Protein AF-0000000079578745 (afdb_homodimer)

Solvent-accessible surface area (backbone atoms only — not comparable to full-atom values): 42744 Å² total; per-residue (Å²): 108,68,54,56,51,40,50,49,51,35,54,50,51,50,52,52,48,38,54,52,43,20,44,32,34,61,47,56,66,91,42,73,68,52,51,50,52,54,49,50,49,47,53,53,40,49,49,53,48,52,49,37,35,71,73,64,31,66,71,54,35,62,59,41,36,52,68,57,47,52,49,50,49,30,50,44,43,19,66,75,70,65,39,56,61,67,46,30,44,34,22,44,28,44,28,56,38,54,47,29,52,22,51,35,53,12,38,43,42,26,71,73,70,70,37,68,58,54,18,36,51,44,24,46,52,38,46,54,50,50,49,52,50,37,60,75,66,42,30,75,46,30,27,63,54,55,66,47,58,70,68,62,41,50,63,65,28,44,55,27,44,51,51,52,55,47,46,41,58,25,59,62,75,32,61,48,50,50,66,24,45,64,46,60,57,38,40,58,52,30,52,50,34,55,50,50,53,50,50,51,53,52,53,37,53,54,48,53,53,39,53,52,49,49,53,50,31,52,53,39,51,54,50,38,54,54,38,53,54,49,36,51,51,26,50,53,41,39,52,50,31,54,51,49,52,52,48,48,54,46,53,49,38,15,38,45,24,16,44,74,70,68,34,53,65,57,27,44,51,49,47,42,47,49,21,59,73,66,22,98,57,55,61,51,91,57,45,66,21,48,57,57,9,6,48,49,3,24,50,46,33,45,32,47,74,69,71,32,45,71,46,78,47,55,47,51,59,65,69,65,84,54,61,66,65,54,52,48,51,40,48,51,30,53,50,49,51,50,50,56,52,39,69,69,42,84,64,88,76,39,46,34,41,38,40,36,40,54,59,91,77,32,41,43,40,36,40,38,30,58,45,85,70,82,67,49,66,58,97,62,37,77,47,57,92,52,91,91,52,47,57,44,59,51,51,35,53,52,48,35,49,75,62,72,29,51,75,46,60,48,77,57,97,55,20,42,35,43,40,35,43,64,109,69,54,59,50,40,49,48,51,34,54,50,52,52,51,51,48,38,54,54,44,20,44,31,35,60,44,57,65,93,41,71,67,52,51,48,51,52,48,51,50,47,53,53,40,49,48,53,48,52,49,36,34,70,73,65,31,65,71,55,35,61,59,41,36,52,68,57,48,52,49,52,49,30,48,46,42,19,67,76,70,64,38,57,60,67,48,29,45,35,23,43,28,42,28,55,39,55,46,29,52,21,52,34,52,12,37,45,45,25,70,74,68,70,38,66,60,55,19,36,50,45,24,44,50,40,46,54,51,50,50,52,50,37,60,76,66,41,31,74,46,31,29,63,55,55,68,48,57,69,69,62,42,50,62,65,28,44,56,28,44,54,50,50,56,49,47,41,58,26,60,61,76,31,61,50,51,49,65,24,45,62,44,58,57,38,41,60,52,30,52,50,34,53,50,50,54,51,50,52,52,52,53,36,52,54,48,52,52,40,52,51,48,48,53,51,32,51,54,41,52,52,51,39,54,54,38,52,54,49,36,51,52,25,51,51,41,40,51,48,30,53,51,49,53,52,49,48,53,47,52,50,38,15,39,43,27,18,45,71,71,66,34,52,66,60,29,44,49,49,45,41,48,50,20,59,73,65,22,97,57,52,57,50,92,57,45,66,20,47,57,58,9,5,46,49,3,21,48,44,33,44,31,48,76,68,71,33,44,71,47,78,47,56,48,52,58,64,72,67,83,57,61,67,66,56,51,49,50,39,48,52,31,52,52,50,52,49,52,56,51,37,70,68,43,84,63,89,74,37,46,35,42,38,39,38,40,54,59,90,78,32,40,42,40,38,41,38,29,58,45,87,73,83,67,49,66,57,97,64,37,76,47,57,91,50,90,92,52,48,58,43,59,50,50,35,52,53,51,34,49,75,62,71,29,51,76,48,62,48,76,57,97,57,21,42,35,42,39,35,42,66

Secondary structure (DSSP, 8-state):
-HHHHHHHHHHHHHHHHHHHHHHHHHT----HHHHHHHHHHHHHHHHHHHHHHHHH-HHHHHHTHIIIIIHHHHHHHHHHS---HHHHHHHHHHHHHHHHHHHHHHHHHHHHH--HHHHHHHHHHHHHHHHHHHHHHTHHHHHHHTTS-HHHHHHHHHHHHHHHHHHIIIIIS--GGGTT-HHHHTHHHHHHHHHHHHHHHHHHHHHHHHHHHHHHHHHHHHHHHHHHHHHHHHHHHHHHHHHHHHHHHHHHHHHHHHHHTT-HHHHHHHHHHHHHTTT--------SSHHHHHHHHHHHHHHHHTT-EEEEEEE--SS-SS-HHHHHHHHHHHHHHHHHHHHT--SS--EEEEEEEEETTEEEEEEEEE-SS--EEETTEEE--STT--HHHHHHHHHHHHTT-EEEEEEETTEEEEEEE-/-HHHHHHHHHHHHHHHHHHHHHHHHHT----HHHHHHHHHHHHHHHHHHHHHHHHH-HHHHHHTHIIIIIHHHHHHHHHHS---HHHHHHHHHHHHHHHHHHHHHHHHHHHHH--HHHHHHHHHHHHHHHHHHHHHHTHHHHHHHTTS-HHHHHHHHHHHHHHHHHHIIIIIS--GGGTT-HHHHTHHHHHHHHHHHHHHHHHHHHHHHHHHHHHHHHHHHHHHHHHHHHHHHHHHHHHHHHHHHHHHHHHHHHHHHHHHTT-HHHHHHHHHHHHHTTT--------SSHHHHHHHHHHHHHHHHTT-EEEEEEE--SS-SS-HHHHHHHHHHHHHHHHHHHHT--SS--EEEEEEEEETTEEEEEEEEE-SS--EEETTEEE--STT--HHHHHHHHHHHHTT-EEEEEEETTEEEEEEE-

Foldseek 3Di:
DLLVVLVVVLVLLLLLLLLVQLCLLQPNDPDPVVNVVSVVLSVVLVVVLVVCCVPPNDLVSLLCSCVSRVVVSLVCCCPVVVADSLLSNLSSLVSVVLLVQLVVQLVVQCVVPVDSSSSSVSSSVRSVVSSVVCVVPPSVPSNVVSVDDSVSSCLVSVLSVVVVVLCCVCPSVHVNCVPPPPVSVCVVVVSVVVNVVSVVVVVVVVVVVVVVVVVVVVVVVVVVVVVVVVVVVVVVVVVVVVVVVVVVVVLVVVLVVCVVVPNNVVSVVSVCCVVVVVDPFAQAQQALAPLVSRLVRRLCRVCVVLVAAEAEAAADHNDALDDSVLVSLLVNLVSVLLSVQLSPDPDNHHYKYWHWHDDPNKIKTKIKTAHPDDADDDPQFGDDPDDPPDPSSVSNVVSLVVRVKDWGWDADPRMTMIIIMD/DLLVVLVVVLVLLLLLLLLVQLCLLQPNDPDPVVNVVSVVLSVVLVVVLVVCCVPPNDLVSLLCSCVSRVVVSLVCCCPVVVADSLLSNLSSLVSVVLLVQLVVQLVVQCVVPVDSSSSSVSSSVRSVVSSVVCVVPPSVPSNVVSNDDSVSSCLVSVLSVVVVVLCCVCVSVHVNCVPPPPVSVCVVVVSVVVNVVSVVVVVVVVVVVVVVVVVVVVVVVVVVVVVVVVVVVVVVVVVVVVVVVVVVVVLVVVLVVCVVVPNNVVSVVSVCCVVVVVDPFAQAQQALAPLVSRLVRRLCRVCVVLVAAEAEAAADHNDALDDSVLVSLLVNLVSVLLSVQLSPDPDNHHYKYWHWHDDPNKIKTKIKTAHDDDADDDPQFGDDPDDPPDPSSVSNVVSLVVRVKDWGWDADPRMTMIIIMD

Nearest PDB structures (foldseek):
  3a0z-assembly2_B  TM=7.403E-01  e=2.087E-04  Thermotoga maritima
  3a0w-assembly2_B  TM=7.904E-01  e=7.105E-04  Thermotoga maritima
  4pl9-assembly1_A  TM=6.590E-01  e=9.368E-05  Arabidopsis thaliana
  4u7n-assembly1_A  TM=5.675E-01  e=7.061E-05  Lactiplantibacillus plantarum JDM1
  3a0r-assembly1_A-2  TM=4.861E-01  e=1.739E-03  Thermotoga maritima

Radius of gyration: 46.74 Å; Cα contacts (8 Å, |Δi|>4): 1181; chains: 2; bounding box: 68×122×89 Å

Organism: NCBI:txid418240

InterPro domains:
  IPR032834 Sensor histidine kinase NatK-like, C-terminal domain [PF14501] (326-422)
  IPR036890 Histidine kinase/HSP90-like ATPase superfamily [G3DSA:3.30.565.10] (283-422)
  IPR036890 Histidine kinase/HSP90-like ATPase superfamily [SSF55874] (287-409)

Structure (mmCIF, N/CA/C/O backbone):
data_AF-0000000079578745-model_v1
#
loop_
_entity.id
_entity.type
_entity.pdbx_description
1 polymer 'GHKL domain-containing protein'
#
loop_
_atom_site.group_PDB
_atom_site.id
_atom_site.type_symbol
_atom_site.label_atom_id
_atom_site.label_alt_id
_atom_site.label_comp_id
_atom_site.label_asym_id
_atom_site.label_entity_id
_atom_site.label_seq_id
_atom_site.pdbx_PDB_ins_code
_atom_site.Cartn_x
_atom_site.Cartn_y
_atom_site.Cartn_z
_atom_site.occupancy
_atom_site.B_iso_or_equiv
_atom_site.auth_seq_id
_atom_site.auth_comp_id
_atom_site.auth_asym_id
_atom_site.auth_atom_id
_atom_site.pdbx_PDB_model_num
ATOM 1 N N . MET A 1 1 ? -30.625 42.344 13.32 1 70 1 MET A N 1
ATOM 2 C CA . MET A 1 1 ? -31.578 41.25 13.258 1 70 1 MET A CA 1
ATOM 3 C C . MET A 1 1 ? -31.141 40.188 12.25 1 70 1 MET A C 1
ATOM 5 O O . MET A 1 1 ? -31.094 39 12.57 1 70 1 MET A O 1
ATOM 9 N N . SER A 1 2 ? -30.625 40.719 11.109 1 82.75 2 SER A N 1
ATOM 10 C CA . SER A 1 2 ? -30.203 39.781 10.07 1 82.75 2 SER A CA 1
ATOM 11 C C . SER A 1 2 ? -28.938 39.031 10.492 1 82.75 2 SER A C 1
ATOM 13 O O . SER A 1 2 ? -28.812 37.844 10.266 1 82.75 2 SER A O 1
ATOM 15 N N . GLU A 1 3 ? -28.109 39.688 11.297 1 87.56 3 GLU A N 1
ATOM 16 C CA . GLU A 1 3 ? -26.859 39.094 11.742 1 87.56 3 GLU A CA 1
ATOM 17 C C . GLU A 1 3 ? -27.109 37.969 12.766 1 87.56 3 GLU A C 1
ATOM 19 O O . GLU A 1 3 ? -26.438 36.938 12.766 1 87.56 3 GLU A O 1
ATOM 24 N N . GLN A 1 4 ? -28.141 38.188 13.562 1 88.56 4 GLN A N 1
ATOM 25 C CA . GLN A 1 4 ? -28.453 37.219 14.586 1 88.56 4 GLN A CA 1
ATOM 26 C C . GLN A 1 4 ? -29.047 35.938 13.969 1 88.56 4 GLN A C 1
ATOM 28 O O . GLN A 1 4 ? -28.75 34.844 14.398 1 88.56 4 GLN A O 1
ATOM 33 N N . ILE A 1 5 ? -29.828 36.188 12.961 1 90.75 5 ILE A N 1
ATOM 34 C CA . ILE A 1 5 ? -30.422 35.062 12.266 1 90.75 5 ILE A CA 1
ATOM 35 C C . ILE A 1 5 ? -29.344 34.25 11.555 1 90.75 5 ILE A C 1
ATOM 37 O O . ILE A 1 5 ? -29.328 33.031 11.625 1 90.75 5 ILE A O 1
ATOM 41 N N . LEU A 1 6 ? -28.469 35 10.914 1 91.69 6 LEU A N 1
ATOM 42 C CA . LEU A 1 6 ? -27.391 34.312 10.188 1 91.69 6 LEU A CA 1
ATOM 43 C C . LEU A 1 6 ? -26.469 33.562 11.148 1 91.69 6 LEU A C 1
ATOM 45 O O . LEU A 1 6 ? -25.984 32.469 10.828 1 91.69 6 LEU A O 1
ATOM 49 N N . SER A 1 7 ? -26.25 34.156 12.273 1 91.44 7 SER A N 1
ATOM 50 C CA . SER A 1 7 ? -25.422 33.5 13.289 1 91.44 7 SER A CA 1
ATOM 51 C C . SER A 1 7 ? -26.094 32.219 13.789 1 91.44 7 SER A C 1
ATOM 53 O O . SER A 1 7 ? -25.422 31.219 14.008 1 91.44 7 SER A O 1
ATOM 55 N N . ALA A 1 8 ? -27.375 32.281 13.938 1 90.81 8 ALA A N 1
ATOM 56 C CA . ALA A 1 8 ? -28.125 31.125 14.383 1 90.81 8 ALA A CA 1
ATOM 57 C C . ALA A 1 8 ? -28.109 30.016 13.328 1 90.81 8 ALA A C 1
ATOM 59 O O . ALA A 1 8 ? -27.953 28.844 13.648 1 90.81 8 ALA A O 1
ATOM 60 N N . VAL A 1 9 ? -28.297 30.375 12.117 1 93.12 9 VAL A N 1
ATOM 61 C CA . VAL A 1 9 ? -28.281 29.422 11.016 1 93.12 9 VAL A CA 1
ATOM 62 C C . VAL A 1 9 ? -26.906 28.781 10.906 1 93.12 9 VAL A C 1
ATOM 64 O O . VAL A 1 9 ? -26.781 27.578 10.648 1 93.12 9 VAL A O 1
ATOM 67 N N . HIS A 1 10 ? -25.891 29.609 11.062 1 93.75 10 HIS A N 1
ATOM 68 C CA . HIS A 1 10 ? -24.531 29.094 11.047 1 93.75 10 HIS A CA 1
ATOM 69 C C . HIS A 1 10 ? -24.328 28.047 12.148 1 93.75 10 HIS A C 1
ATOM 71 O O . HIS A 1 10 ? -23.734 27 11.914 1 93.75 10 HIS A O 1
ATOM 77 N N . GLY A 1 11 ? -24.828 28.328 13.336 1 92.25 11 GLY A N 1
ATOM 78 C CA . GLY A 1 11 ? -24.719 27.391 14.43 1 92.25 11 GLY A CA 1
ATOM 79 C C . GLY A 1 11 ? -25.406 26.062 14.156 1 92.25 11 GLY A C 1
ATOM 80 O O . GLY A 1 11 ? -24.859 25 14.43 1 92.25 11 GLY A O 1
ATOM 81 N N . VAL A 1 12 ? -26.516 26.156 13.547 1 93.31 12 VAL A N 1
ATOM 82 C CA . VAL A 1 12 ? -27.312 24.984 13.219 1 93.31 12 VAL A CA 1
ATOM 83 C C . VAL A 1 12 ? -26.609 24.172 12.133 1 93.31 12 VAL A C 1
ATOM 85 O O . VAL A 1 12 ? -26.484 22.953 12.234 1 93.31 12 VAL A O 1
ATOM 88 N N . THR A 1 13 ? -26.172 24.828 11.102 1 94.56 13 THR A N 1
ATOM 89 C CA . THR A 1 13 ? -25.516 24.156 9.992 1 94.56 13 THR A CA 1
ATOM 90 C C . THR A 1 13 ? -24.203 23.516 10.438 1 94.56 13 THR A C 1
ATOM 92 O O . THR A 1 13 ? -23.859 22.422 9.977 1 94.56 13 THR A O 1
ATOM 95 N N . THR A 1 14 ? -23.5 24.172 11.312 1 94.69 14 THR A N 1
ATOM 96 C CA . THR A 1 14 ? -22.25 23.641 11.812 1 94.69 14 THR A CA 1
ATOM 97 C C . THR A 1 14 ? -22.484 22.391 12.648 1 94.69 14 THR A C 1
ATOM 99 O O . THR A 1 14 ? -21.734 21.406 12.539 1 94.69 14 THR A O 1
ATOM 102 N N . MET A 1 15 ? -23.516 22.438 13.438 1 95 15 MET A N 1
ATOM 103 C CA . MET A 1 15 ? -23.844 21.281 14.258 1 95 15 MET A CA 1
ATOM 104 C C . MET A 1 15 ? -24.281 20.109 13.391 1 95 15 MET A C 1
ATOM 106 O O . MET A 1 15 ? -23.875 18.969 13.617 1 95 15 MET A O 1
ATOM 110 N N . LEU A 1 16 ? -25.078 20.375 12.438 1 95.69 16 LEU A N 1
ATOM 111 C CA . LEU A 1 16 ? -25.516 19.344 11.508 1 95.69 16 LEU A CA 1
ATOM 112 C C . LEU A 1 16 ? -24.344 18.75 10.75 1 95.69 16 LEU A C 1
ATOM 114 O O . LEU A 1 16 ? -24.234 17.531 10.586 1 95.69 16 LEU A O 1
ATOM 118 N N . PHE A 1 17 ? -23.484 19.641 10.312 1 96.31 17 PHE A N 1
ATOM 119 C CA . PHE A 1 17 ? -22.281 19.219 9.594 1 96.31 17 PHE A CA 1
ATOM 120 C C . PHE A 1 17 ? -21.438 18.281 10.453 1 96.31 17 PHE A C 1
ATOM 122 O O . PHE A 1 17 ? -21.016 17.219 9.977 1 96.31 17 PHE A O 1
ATOM 129 N N . GLY A 1 18 ? -21.25 18.641 11.68 1 95.88 18 GLY A N 1
ATOM 130 C CA . GLY A 1 18 ? -20.438 17.828 12.57 1 95.88 18 GLY A CA 1
ATOM 131 C C . GLY A 1 18 ? -21.016 16.453 12.82 1 95.88 18 GLY A C 1
ATOM 132 O O . GLY A 1 18 ? -20.297 15.453 12.781 1 95.88 18 GLY A O 1
ATOM 133 N N . ILE A 1 19 ? -22.266 16.375 13 1 96.06 19 ILE A N 1
ATOM 134 C CA . ILE A 1 19 ? -22.938 15.117 13.336 1 96.06 19 ILE A CA 1
ATOM 135 C C . ILE A 1 19 ? -22.938 14.195 12.117 1 96.06 19 ILE A C 1
ATOM 137 O O . ILE A 1 19 ? -22.516 13.047 12.203 1 96.06 19 ILE A O 1
ATOM 141 N N . TYR A 1 20 ? -23.328 14.672 10.992 1 96.12 20 TYR A N 1
ATOM 142 C CA . TYR A 1 20 ? -23.422 13.836 9.797 1 96.12 20 TYR A CA 1
ATOM 143 C C . TYR A 1 20 ? -22.047 13.461 9.281 1 96.12 20 TYR A C 1
ATOM 145 O O . TYR A 1 20 ? -21.828 12.328 8.844 1 96.12 20 TYR A O 1
ATOM 153 N N . CYS A 1 21 ? -21.125 14.398 9.344 1 95.06 21 CYS A N 1
ATOM 154 C CA . CYS A 1 21 ? -19.766 14.094 8.898 1 95.06 21 CYS A CA 1
ATOM 155 C C . CYS A 1 21 ? -19.141 13.008 9.758 1 95.06 21 CYS A C 1
ATOM 157 O O . CYS A 1 21 ? -18.469 12.102 9.242 1 95.06 21 CYS A O 1
ATOM 159 N N . SER A 1 22 ? -19.328 13.117 11.055 1 95.88 22 SER A N 1
ATOM 160 C CA . SER A 1 22 ? -18.797 12.102 11.953 1 95.88 22 SER A CA 1
ATOM 161 C C . SER A 1 22 ? -19.375 10.727 11.648 1 95.88 22 SER A C 1
ATOM 163 O O . SER A 1 22 ? -18.656 9.727 11.664 1 95.88 22 SER A O 1
ATOM 165 N N . ALA A 1 23 ? -20.625 10.664 11.352 1 95 23 ALA A N 1
ATOM 166 C CA . ALA A 1 23 ? -21.281 9.398 11.055 1 95 23 ALA A CA 1
ATOM 167 C C . ALA A 1 23 ? -20.812 8.82 9.727 1 95 23 ALA A C 1
ATOM 169 O O . ALA A 1 23 ? -20.547 7.621 9.617 1 95 23 ALA A O 1
ATOM 170 N N . PHE A 1 24 ? -20.641 9.641 8.773 1 94.12 24 PHE A N 1
ATOM 171 C CA . PHE A 1 24 ? -20.297 9.164 7.441 1 94.12 24 PHE A CA 1
ATOM 172 C C . PHE A 1 24 ? -18.812 8.805 7.363 1 94.12 24 PHE A C 1
ATOM 174 O O . PHE A 1 24 ? -18.422 7.953 6.562 1 94.12 24 PHE A O 1
ATOM 181 N N . PHE A 1 25 ? -17.984 9.406 8.188 1 93.19 25 PHE A N 1
ATOM 182 C CA . PHE A 1 25 ? -16.578 9.016 8.273 1 93.19 25 PHE A CA 1
ATOM 183 C C . PHE A 1 25 ? -16.453 7.555 8.695 1 93.19 25 PHE A C 1
ATOM 185 O O . PHE A 1 25 ? -15.547 6.852 8.25 1 93.19 25 PHE A O 1
ATOM 192 N N . LEU A 1 26 ? -17.375 7.09 9.516 1 91.88 26 LEU A N 1
ATOM 193 C CA . LEU A 1 26 ? -17.344 5.723 10.023 1 91.88 26 LEU A CA 1
ATOM 194 C C . LEU A 1 26 ? -17.906 4.75 8.992 1 91.88 26 LEU A C 1
ATOM 196 O O . LEU A 1 26 ? -17.688 3.539 9.086 1 91.88 26 LEU A O 1
ATOM 200 N N . GLY A 1 27 ? -18.672 5.32 8.055 1 89.69 27 GLY A N 1
ATOM 201 C CA . GLY A 1 27 ? -19.203 4.469 7.004 1 89.69 27 GLY A CA 1
ATOM 202 C C . GLY A 1 27 ? -20.672 4.133 7.191 1 89.69 27 GLY A C 1
ATOM 203 O O . GLY A 1 27 ? -21.172 3.166 6.609 1 89.69 27 GLY A O 1
ATOM 204 N N . ILE A 1 28 ? -21.297 4.809 8.055 1 92.62 28 ILE A N 1
ATOM 205 C CA . ILE A 1 28 ? -22.719 4.582 8.234 1 92.62 28 ILE A CA 1
ATOM 206 C C . ILE A 1 28 ? -23.469 4.934 6.945 1 92.62 28 ILE A C 1
ATOM 208 O O . ILE A 1 28 ? -23.312 6.031 6.41 1 92.62 28 ILE A O 1
ATOM 212 N N . LYS A 1 29 ? -24.219 4.09 6.43 1 91.75 29 LYS A N 1
ATOM 213 C CA . LYS A 1 29 ? -24.906 4.262 5.156 1 91.75 29 LYS A CA 1
ATOM 214 C C . LYS A 1 29 ? -26 5.336 5.262 1 91.75 29 LYS A C 1
ATOM 216 O O . LYS A 1 29 ? -26.703 5.41 6.262 1 91.75 29 LYS A O 1
ATOM 221 N N . PRO A 1 30 ? -26.062 6.164 4.246 1 92.12 30 PRO A N 1
ATOM 222 C CA . PRO A 1 30 ? -27.078 7.219 4.25 1 92.12 30 PRO A CA 1
ATOM 223 C C . PRO A 1 30 ? -28.469 6.695 3.896 1 92.12 30 PRO A C 1
ATOM 225 O O . PRO A 1 30 ? -29.031 7.094 2.877 1 92.12 30 PRO A O 1
ATOM 228 N N . ILE A 1 31 ? -28.953 5.852 4.727 1 93.5 31 ILE A N 1
ATOM 229 C CA . ILE A 1 31 ? -30.312 5.359 4.594 1 93.5 31 ILE A CA 1
ATOM 230 C C . ILE A 1 31 ? -31.266 6.246 5.402 1 93.5 31 ILE A C 1
ATOM 232 O O . ILE A 1 31 ? -30.844 6.941 6.328 1 93.5 31 ILE A O 1
ATOM 236 N N . ARG A 1 32 ? -32.562 6.258 5.082 1 94.56 32 ARG A N 1
ATOM 237 C CA . ARG A 1 32 ? -33.562 7.121 5.707 1 94.56 32 ARG A CA 1
ATOM 238 C C . ARG A 1 32 ? -33.594 6.922 7.219 1 94.56 32 ARG A C 1
ATOM 240 O O . ARG A 1 32 ? -33.688 7.891 7.977 1 94.56 32 ARG A O 1
ATOM 247 N N . LYS A 1 33 ? -33.438 5.727 7.625 1 94.81 33 LYS A N 1
ATOM 248 C CA . LYS A 1 33 ? -33.469 5.422 9.055 1 94.81 33 LYS A CA 1
ATOM 249 C C . LYS A 1 33 ? -32.312 6.074 9.781 1 94.81 33 LYS A C 1
ATOM 251 O O . LYS A 1 33 ? -32.469 6.691 10.828 1 94.81 33 LYS A O 1
ATOM 256 N N . ASN A 1 34 ? -31.109 5.977 9.25 1 94.94 34 ASN A N 1
ATOM 257 C CA . ASN A 1 34 ? -29.906 6.539 9.875 1 94.94 34 ASN A CA 1
ATOM 258 C C . ASN A 1 34 ? -29.922 8.062 9.836 1 94.94 34 ASN A C 1
ATOM 260 O O . ASN A 1 34 ? -29.5 8.719 10.789 1 94.94 34 ASN A O 1
ATOM 264 N N . ILE A 1 35 ? -30.391 8.586 8.727 1 95.56 35 ILE A N 1
ATOM 265 C CA . ILE A 1 35 ? -30.469 10.039 8.578 1 95.56 35 ILE A CA 1
ATOM 266 C C . ILE A 1 35 ? -31.438 10.609 9.609 1 95.56 35 ILE A C 1
ATOM 268 O O . ILE A 1 35 ? -31.141 11.633 10.242 1 95.56 35 ILE A O 1
ATOM 272 N N . LEU A 1 36 ? -32.531 9.945 9.82 1 95.88 36 LEU A N 1
ATOM 273 C CA . LEU A 1 36 ? -33.531 10.398 10.781 1 95.88 36 LEU A CA 1
ATOM 274 C C . LEU A 1 36 ? -33 10.242 12.211 1 95.88 36 LEU A C 1
ATOM 276 O O . LEU A 1 36 ? -33.281 11.102 13.062 1 95.88 36 LEU A O 1
ATOM 280 N N . THR A 1 37 ? -32.344 9.188 12.43 1 95.94 37 THR A N 1
ATOM 281 C CA . THR A 1 37 ? -31.797 8.953 13.758 1 95.94 37 THR A CA 1
ATOM 282 C C . THR A 1 37 ? -30.781 10.039 14.109 1 95.94 37 THR A C 1
ATOM 284 O O . THR A 1 37 ? -30.766 10.547 15.234 1 95.94 37 THR A O 1
ATOM 287 N N . MET A 1 38 ? -29.953 10.383 13.172 1 95.56 38 MET A N 1
ATOM 288 C CA . MET A 1 38 ? -28.953 11.43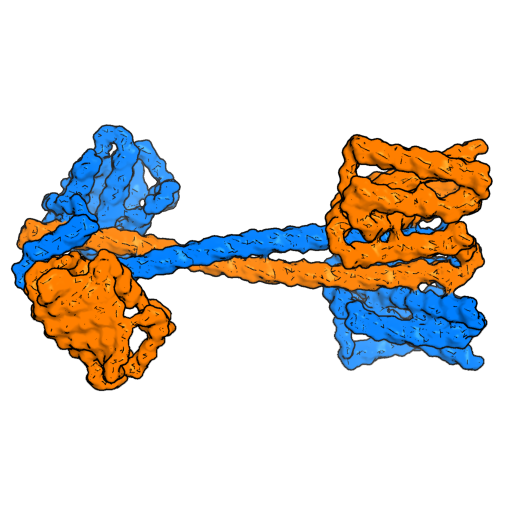8 13.391 1 95.56 38 MET A CA 1
ATOM 289 C C . MET A 1 38 ? -29.641 12.797 13.547 1 95.56 38 MET A C 1
ATOM 291 O O . MET A 1 38 ? -29.172 13.641 14.305 1 95.56 38 MET A O 1
ATOM 295 N N . PHE A 1 39 ? -30.703 12.961 12.844 1 96.31 39 PHE A N 1
ATOM 296 C CA . PHE A 1 39 ? -31.438 14.211 12.945 1 96.31 39 PHE A CA 1
ATOM 297 C C . PHE A 1 39 ? -32.094 14.336 14.32 1 96.31 39 PHE A C 1
ATOM 299 O O . PHE A 1 39 ? -32.125 15.422 14.898 1 96.31 39 PHE A O 1
ATOM 306 N N . LEU A 1 40 ? -32.562 13.219 14.852 1 95.5 40 LEU A N 1
ATOM 307 C CA . LEU A 1 40 ? -33.125 13.219 16.188 1 95.5 40 LEU A CA 1
ATOM 308 C C . LEU A 1 40 ? -32.062 13.531 17.234 1 95.5 40 LEU A C 1
ATOM 310 O O . LEU A 1 40 ? -32.344 14.219 18.219 1 95.5 40 LEU A O 1
ATOM 314 N N . LEU A 1 41 ? -30.938 12.977 17.016 1 95.38 41 LEU A N 1
ATOM 315 C CA . LEU A 1 41 ? -29.828 13.289 17.906 1 95.38 41 LEU A CA 1
ATOM 316 C C . LEU A 1 41 ? -29.5 14.773 17.859 1 95.38 41 LEU A C 1
ATOM 318 O O . LEU A 1 41 ? -29.234 15.391 18.891 1 95.38 41 LEU A O 1
ATOM 322 N N . PHE A 1 42 ? -29.531 15.312 16.688 1 95.56 42 PHE A N 1
ATOM 323 C CA . PHE A 1 42 ? -29.297 16.734 16.484 1 95.56 42 PHE A CA 1
ATOM 324 C C . PHE A 1 42 ? -30.312 17.562 17.25 1 95.56 42 PHE A C 1
ATOM 326 O O . PHE A 1 42 ? -29.953 18.547 17.922 1 95.56 42 PHE A O 1
ATOM 333 N N . LEU A 1 43 ? -31.531 17.188 17.188 1 95.56 43 LEU A N 1
ATOM 334 C CA . LEU A 1 43 ? -32.594 17.922 17.859 1 95.56 43 LEU A CA 1
ATOM 335 C C . LEU A 1 43 ? -32.438 17.844 19.375 1 95.56 43 LEU A C 1
ATOM 337 O O . LEU A 1 43 ? -32.625 18.844 20.078 1 95.56 43 LEU A O 1
ATOM 341 N N . GLY A 1 44 ? -32.062 16.703 19.828 1 95.06 44 GLY A N 1
ATOM 342 C CA . GLY A 1 44 ? -31.828 16.531 21.25 1 95.06 44 GLY A CA 1
ATOM 343 C C . GLY A 1 44 ? -30.656 17.344 21.766 1 95.06 44 GLY A C 1
ATOM 344 O O . GLY A 1 44 ? -30.781 18.047 22.781 1 95.06 44 GLY A O 1
ATOM 345 N N . GLN A 1 45 ? -29.547 17.281 21.094 1 94.25 45 GLN A N 1
ATOM 346 C CA . GLN A 1 45 ? -28.359 18.016 21.484 1 94.25 45 GLN A CA 1
ATOM 347 C C . GLN A 1 45 ? -28.547 19.516 21.281 1 94.25 45 GLN A C 1
ATOM 349 O O . GLN A 1 45 ? -28.031 20.312 22.078 1 94.25 45 GLN A O 1
ATOM 354 N N . GLY A 1 46 ? -29.266 19.828 20.188 1 93.38 46 GLY A N 1
ATOM 355 C CA . GLY A 1 46 ? -29.562 21.234 19.969 1 93.38 46 GLY A CA 1
ATOM 356 C C . GLY A 1 46 ? -30.406 21.844 21.062 1 93.38 46 GLY A C 1
ATOM 357 O O . GLY A 1 46 ? -30.156 22.969 21.5 1 93.38 46 GLY A O 1
ATOM 358 N N . LEU A 1 47 ? -31.344 21.078 21.531 1 93.88 47 LEU A N 1
ATOM 359 C CA . LEU A 1 47 ? -32.188 21.547 22.625 1 93.88 47 LEU A CA 1
ATOM 360 C C . LEU A 1 47 ? -31.391 21.703 23.906 1 93.88 47 LEU A C 1
ATOM 362 O O . LEU A 1 47 ? -31.562 22.688 24.641 1 93.88 47 LEU A O 1
ATOM 366 N N . LEU A 1 48 ? -30.562 20.781 24.203 1 93.5 48 LEU A N 1
ATOM 367 C CA . LEU A 1 48 ? -29.719 20.859 25.391 1 93.5 48 LEU A CA 1
ATOM 368 C C . LEU A 1 48 ? -28.781 22.062 25.312 1 93.5 48 LEU A C 1
ATOM 370 O O . LEU A 1 48 ? -28.516 22.719 26.328 1 93.5 48 LEU A O 1
ATOM 374 N N . TYR A 1 49 ? -28.297 22.328 24.078 1 92.69 49 TYR A N 1
ATOM 375 C CA . TYR A 1 49 ? -27.406 23.469 23.891 1 92.69 49 TYR A CA 1
ATOM 376 C C . TYR A 1 49 ? -28.156 24.781 24.109 1 92.69 49 TYR A C 1
ATOM 378 O O . TYR A 1 49 ? -27.625 25.703 24.719 1 92.69 49 TYR A O 1
ATOM 386 N N . VAL A 1 50 ? -29.391 24.859 23.625 1 92.12 50 VAL A N 1
ATOM 387 C CA . VAL A 1 50 ? -30.203 26.078 23.766 1 92.12 50 VAL A CA 1
ATOM 388 C C . VAL A 1 50 ? -30.547 26.281 25.25 1 92.12 50 VAL A C 1
ATOM 390 O O . VAL A 1 50 ? -30.547 27.422 25.734 1 92.12 50 VAL A O 1
ATOM 393 N N . ILE A 1 51 ? -30.781 25.234 25.938 1 93.81 51 ILE A N 1
ATOM 394 C CA . ILE A 1 51 ? -31.047 25.312 27.375 1 93.81 51 ILE A CA 1
ATOM 395 C C . ILE A 1 51 ? -29.812 25.797 28.109 1 93.81 51 ILE A C 1
ATOM 397 O O . ILE A 1 51 ? -29.906 26.656 29 1 93.81 51 ILE A O 1
ATOM 401 N N . ASP A 1 52 ? -28.688 25.266 27.734 1 92.75 52 ASP A N 1
ATOM 402 C CA . ASP A 1 52 ? -27.422 25.672 28.328 1 92.75 52 ASP A CA 1
ATOM 403 C C . ASP A 1 52 ? -27.141 27.156 28.062 1 92.75 52 ASP A C 1
ATOM 405 O O . ASP A 1 52 ? -26.656 27.875 28.938 1 92.75 52 ASP A O 1
ATOM 409 N N . LEU A 1 53 ? -27.484 27.547 26.844 1 91.25 53 LEU A N 1
ATOM 410 C CA . LEU A 1 53 ? -27.297 28.938 26.453 1 91.25 53 LEU A CA 1
ATOM 411 C C . LEU A 1 53 ? -28.203 29.859 27.281 1 91.25 53 LEU A C 1
ATOM 413 O O . LEU A 1 53 ? -27.781 30.938 27.688 1 91.25 53 LEU A O 1
ATOM 417 N N . ALA A 1 54 ? -29.359 29.422 27.625 1 93.06 54 ALA A N 1
ATOM 418 C CA . ALA A 1 54 ? -30.344 30.219 28.359 1 93.06 54 ALA A CA 1
ATOM 419 C C . ALA A 1 54 ? -30.016 30.266 29.844 1 93.06 54 ALA A C 1
ATOM 421 O O . ALA A 1 54 ? -30.203 31.297 30.5 1 93.06 54 ALA A O 1
ATOM 422 N N . LEU A 1 55 ? -29.438 29.25 30.344 1 93.38 55 LEU A N 1
ATOM 423 C CA . LEU A 1 55 ? -29.203 29.141 31.781 1 93.38 55 LEU A CA 1
ATOM 424 C C . LEU A 1 55 ? -27.859 29.75 32.156 1 93.38 55 LEU A C 1
ATOM 426 O O . LEU A 1 55 ? -27.75 30.406 33.188 1 93.38 55 LEU A O 1
ATOM 430 N N . PHE A 1 56 ? -26.797 29.5 31.391 1 92.44 56 PHE A N 1
ATOM 431 C CA . PHE A 1 56 ? -25.438 29.797 31.828 1 92.44 56 PHE A CA 1
ATOM 432 C C . PHE A 1 56 ? -24.797 30.875 30.953 1 92.44 56 PHE A C 1
ATOM 434 O O . PHE A 1 56 ? -23.734 31.406 31.281 1 92.44 56 PHE A O 1
ATOM 441 N N . GLY A 1 57 ? -25.406 31.188 29.797 1 90.12 57 GLY A N 1
ATOM 442 C CA . GLY A 1 57 ? -24.859 32.219 28.938 1 90.12 57 GLY A CA 1
ATOM 443 C C . GLY A 1 57 ? -24.047 31.656 27.781 1 90.12 57 GLY A C 1
ATOM 444 O O . GLY A 1 57 ? -23.812 30.453 27.719 1 90.12 57 GLY A O 1
ATOM 445 N N . GLU A 1 58 ? -23.578 32.5 26.906 1 86.62 58 GLU A N 1
ATOM 446 C CA . GLU A 1 58 ? -22.922 32.125 25.656 1 86.62 58 GLU A CA 1
ATOM 447 C C . GLU A 1 58 ? -21.516 31.609 25.922 1 86.62 58 GLU A C 1
ATOM 449 O O . GLU A 1 58 ? -21.078 30.625 25.297 1 86.62 58 GLU A O 1
ATOM 454 N N . THR A 1 59 ? -20.688 32.25 26.797 1 87.69 59 THR A N 1
ATOM 455 C CA . THR A 1 59 ? -19.312 31.875 27.047 1 87.69 59 THR A CA 1
ATOM 456 C C . THR A 1 59 ? -19.219 30.469 27.641 1 87.69 59 THR A C 1
ATOM 458 O O . THR A 1 59 ? -18.469 29.625 27.156 1 87.69 59 THR A O 1
ATOM 461 N N . LEU A 1 60 ? -20.062 30.234 28.625 1 89.06 60 LEU A N 1
ATOM 462 C CA . LEU A 1 60 ? -20.031 28.938 29.281 1 89.06 60 LEU A CA 1
ATOM 463 C C . LEU A 1 60 ? -20.594 27.859 28.375 1 89.06 60 LEU A C 1
ATOM 465 O O . LEU A 1 60 ? -20.141 26.703 28.406 1 89.06 60 LEU A O 1
ATOM 469 N N . ALA A 1 61 ? -21.594 28.219 27.562 1 88.81 61 ALA A N 1
ATOM 470 C CA . ALA A 1 61 ? -22.172 27.266 26.625 1 88.81 61 ALA A CA 1
ATOM 471 C C . ALA A 1 61 ? -21.156 26.812 25.594 1 88.81 61 ALA A C 1
ATOM 473 O O . ALA A 1 61 ? -21.109 25.641 25.219 1 88.81 61 ALA A O 1
ATOM 474 N N . ASN A 1 62 ? -20.375 27.719 25.172 1 87.06 62 ASN A N 1
ATOM 475 C CA . ASN A 1 62 ? -19.328 27.391 24.203 1 87.06 62 ASN A CA 1
ATOM 476 C C . ASN A 1 62 ? -18.234 26.516 24.812 1 87.06 62 ASN A C 1
ATOM 478 O O . ASN A 1 62 ? -17.672 25.656 24.141 1 87.06 62 ASN A O 1
ATOM 482 N N . MET A 1 63 ? -17.984 26.734 26.109 1 88.88 63 MET A N 1
ATOM 483 C CA . MET A 1 63 ? -16.953 25.953 26.812 1 88.88 63 MET A CA 1
ATOM 484 C C . MET A 1 63 ? -17.453 24.547 27.094 1 88.88 63 MET A C 1
ATOM 486 O O . MET A 1 63 ? -16.672 23.594 27.125 1 88.88 63 MET A O 1
ATOM 490 N N . SER A 1 64 ? -18.719 24.406 27.203 1 91.06 64 SER A N 1
ATOM 491 C CA . SER A 1 64 ? -19.281 23.109 27.547 1 91.06 64 SER A CA 1
ATOM 492 C C . SER A 1 64 ? -19.719 22.359 26.297 1 91.06 64 SER A C 1
ATOM 494 O O . SER A 1 64 ? -20.234 21.234 26.391 1 91.06 64 SER A O 1
ATOM 496 N N . TYR A 1 65 ? -19.484 22.859 25.156 1 91.31 65 TYR A N 1
ATOM 497 C CA . TYR A 1 65 ? -19.922 22.297 23.891 1 91.31 65 TYR A CA 1
ATOM 498 C C . TYR A 1 65 ? -19.391 20.891 23.703 1 91.31 65 TYR A C 1
ATOM 500 O O . TYR A 1 65 ? -20.109 19.984 23.25 1 91.31 65 TYR A O 1
ATOM 508 N N . PRO A 1 66 ? -18.109 20.641 24.172 1 92.31 66 PRO A N 1
ATOM 509 C CA . PRO A 1 66 ? -17.578 19.281 24.016 1 92.31 66 PRO A CA 1
ATOM 510 C C . PRO A 1 66 ? -18.328 18.25 24.859 1 92.31 66 PRO A C 1
ATOM 512 O O . PRO A 1 66 ? -18.516 17.109 24.438 1 92.31 66 PRO A O 1
ATOM 515 N N . LEU A 1 67 ? -18.781 18.688 25.922 1 91.75 67 LEU A N 1
ATOM 516 C CA . LEU A 1 67 ? -19.453 17.781 26.844 1 91.75 67 LEU A CA 1
ATOM 517 C C . LEU A 1 67 ? -20.906 17.578 26.422 1 91.75 67 LEU A C 1
ATOM 519 O O . LEU A 1 67 ? -21.484 16.516 26.656 1 91.75 67 LEU A O 1
ATOM 523 N N . ILE A 1 68 ? -21.469 18.547 25.703 1 92.19 68 ILE A N 1
ATOM 524 C CA . ILE A 1 68 ? -22.875 18.5 25.359 1 92.19 68 ILE A CA 1
ATOM 525 C C . ILE A 1 68 ? -23.047 17.844 23.984 1 92.19 68 ILE A C 1
ATOM 527 O O . ILE A 1 68 ? -24 17.094 23.766 1 92.19 68 ILE A O 1
ATOM 531 N N . VAL A 1 69 ? -22.078 18.125 23.125 1 93.75 69 VAL A N 1
ATOM 532 C CA . VAL A 1 69 ? -22.297 17.688 21.75 1 93.75 69 VAL A CA 1
ATOM 533 C C . VAL A 1 69 ? -21.266 16.609 21.375 1 93.75 69 VAL A C 1
ATOM 535 O O . VAL A 1 69 ? -21.641 15.508 20.969 1 93.75 69 VAL A O 1
ATOM 538 N N . HIS A 1 70 ? -19.969 16.828 21.625 1 95.94 70 HIS A N 1
ATOM 539 C CA . HIS A 1 70 ? -18.938 15.945 21.109 1 95.94 70 HIS A CA 1
ATOM 540 C C . HIS A 1 70 ? -18.906 14.625 21.875 1 95.94 70 HIS A C 1
ATOM 542 O O . HIS A 1 70 ? -18.953 13.555 21.266 1 95.94 70 HIS A O 1
ATOM 548 N N . PHE A 1 71 ? -18.922 14.711 23.156 1 95.81 71 PHE A N 1
ATOM 549 C CA . PHE A 1 71 ? -18.797 13.5 23.969 1 95.81 71 PHE A CA 1
ATOM 550 C C . PHE A 1 71 ? -20.016 12.602 23.781 1 95.81 71 PHE A C 1
ATOM 552 O O . PHE A 1 71 ? -19.875 11.406 23.531 1 95.81 71 PHE A O 1
ATOM 559 N N . PRO A 1 72 ? -21.234 13.117 23.859 1 95.44 72 PRO A N 1
ATOM 560 C CA . PRO A 1 72 ? -22.406 12.273 23.625 1 95.44 72 PRO A CA 1
ATOM 561 C C . PRO A 1 72 ? -22.453 11.703 22.203 1 95.44 72 PRO A C 1
ATOM 563 O O . PRO A 1 72 ? -22.953 10.594 22 1 95.44 72 PRO A O 1
ATOM 566 N N . LEU A 1 73 ? -21.969 12.43 21.266 1 96.12 73 LEU A N 1
ATOM 567 C CA . LEU A 1 73 ? -21.922 11.938 19.891 1 96.12 73 LEU A CA 1
ATOM 568 C C . LEU A 1 73 ? -21 10.742 19.766 1 96.12 73 LEU A C 1
ATOM 570 O O . LEU A 1 73 ? -21.328 9.758 19.109 1 96.12 73 LEU A O 1
ATOM 574 N N . VAL A 1 74 ? -19.844 10.797 20.422 1 96.81 74 VAL A N 1
ATOM 575 C CA . VAL A 1 74 ? -18.891 9.688 20.406 1 96.81 74 VAL A CA 1
ATOM 576 C C . VAL A 1 74 ? -19.531 8.445 21.031 1 96.81 74 VAL A C 1
ATOM 578 O O . VAL A 1 74 ? -19.438 7.348 20.484 1 96.81 74 VAL A O 1
ATOM 581 N N . LEU A 1 75 ? -20.203 8.672 22.109 1 96.19 75 LEU A N 1
ATOM 582 C CA . LEU A 1 75 ? -20.844 7.57 22.812 1 96.19 75 LEU A CA 1
ATOM 583 C C . LEU A 1 75 ? -21.984 6.988 21.984 1 96.19 75 LEU A C 1
ATOM 585 O O . LEU A 1 75 ? -22.188 5.77 21.969 1 96.19 75 LEU A O 1
ATOM 589 N N . PHE A 1 76 ? -22.719 7.82 21.359 1 96.56 76 PHE A N 1
ATOM 590 C CA . PHE A 1 76 ? -23.844 7.383 20.547 1 96.56 76 PHE A CA 1
ATOM 591 C C . PHE A 1 76 ? -23.375 6.52 19.391 1 96.56 76 PHE A C 1
ATOM 593 O O . PHE A 1 76 ? -23.953 5.465 19.109 1 96.56 76 PHE A O 1
ATOM 600 N N . LEU A 1 77 ? -22.328 6.906 18.75 1 95.56 77 LEU A N 1
ATOM 601 C CA . LEU A 1 77 ? -21.797 6.164 17.609 1 95.56 77 LEU A CA 1
ATOM 602 C C . LEU A 1 77 ? -21.219 4.824 18.047 1 95.56 77 LEU A C 1
ATOM 604 O O . LEU A 1 77 ? -21.359 3.822 17.344 1 95.56 77 LEU A O 1
ATOM 608 N N . SER A 1 78 ? -20.641 4.836 19.25 1 95.19 78 SER A N 1
ATOM 609 C CA . SER A 1 78 ? -20.016 3.619 19.75 1 95.19 78 SER A CA 1
ATOM 610 C C . SER A 1 78 ? -21.062 2.631 20.266 1 95.19 78 SER A C 1
ATOM 612 O O . SER A 1 78 ? -20.969 1.431 20 1 95.19 78 SER A O 1
ATOM 614 N N . VAL A 1 79 ? -22.078 3.104 20.938 1 95.38 79 VAL A N 1
ATOM 615 C CA . VAL A 1 79 ? -23.047 2.225 21.594 1 95.38 79 VAL A CA 1
ATOM 616 C C . VAL A 1 79 ? -24.141 1.838 20.625 1 95.38 79 VAL A C 1
ATOM 618 O O . VAL A 1 79 ? -24.516 0.665 20.531 1 95.38 79 VAL A O 1
ATOM 621 N N . HIS A 1 80 ? -24.688 2.779 19.906 1 94.5 80 HIS A N 1
ATOM 622 C CA . HIS A 1 80 ? -25.828 2.518 19.031 1 94.5 80 HIS A CA 1
ATOM 623 C C . HIS A 1 80 ? -25.391 1.795 17.766 1 94.5 80 HIS A C 1
ATOM 625 O O . HIS A 1 80 ? -26.031 0.835 17.344 1 94.5 80 HIS A O 1
ATOM 631 N N . TYR A 1 81 ? -24.297 2.143 17.156 1 93.75 81 TYR A N 1
ATOM 632 C CA . TYR A 1 81 ? -23.875 1.551 15.891 1 93.75 81 TYR A CA 1
ATOM 633 C C . TYR A 1 81 ? -22.75 0.546 16.109 1 93.75 81 TYR A C 1
ATOM 635 O O . TYR A 1 81 ? -22.203 -0.015 15.148 1 93.75 81 TYR A O 1
ATOM 643 N N . LYS A 1 82 ? -22.25 0.371 17.281 1 92.62 82 LYS A N 1
ATOM 644 C CA . LYS A 1 82 ? -21.328 -0.674 17.719 1 92.62 82 LYS A CA 1
ATOM 645 C C . LYS A 1 82 ? -19.953 -0.503 17.062 1 92.62 82 LYS A C 1
ATOM 647 O O . LYS A 1 82 ? -19.328 -1.482 16.641 1 92.62 82 LYS A O 1
ATOM 652 N N . TYR A 1 83 ? -19.547 0.746 16.922 1 92 83 TYR A N 1
ATOM 653 C CA . TYR A 1 83 ? -18.172 1.015 16.5 1 92 83 TYR A CA 1
ATOM 654 C C . TYR A 1 83 ? -17.234 1.135 17.688 1 92 83 TYR A C 1
ATOM 656 O O . TYR A 1 83 ? -17.672 1.534 18.781 1 92 83 TYR A O 1
ATOM 664 N N . PRO A 1 84 ? -16.078 0.717 17.5 1 92.38 84 PRO A N 1
ATOM 665 C CA . PRO A 1 84 ? -15.133 0.903 18.609 1 92.38 84 PRO A CA 1
ATOM 666 C C . PRO A 1 84 ? -15 2.363 19.031 1 92.38 84 PRO A C 1
ATOM 668 O O . PRO A 1 84 ? -15.148 3.268 18.203 1 92.38 84 PRO A O 1
ATOM 671 N N . LEU A 1 85 ? -14.734 2.598 20.234 1 93.5 85 LEU A N 1
ATOM 672 C CA . LEU A 1 85 ? -14.664 3.936 20.812 1 93.5 85 LEU A CA 1
ATOM 673 C C . LEU A 1 85 ? -13.594 4.773 20.109 1 93.5 85 LEU A C 1
ATOM 675 O O . LEU A 1 85 ? -13.797 5.969 19.891 1 93.5 85 LEU A O 1
ATOM 679 N N . ILE A 1 86 ? -12.516 4.164 19.75 1 93 86 ILE A N 1
ATOM 680 C CA . ILE A 1 86 ? -11.414 4.883 19.125 1 93 86 ILE A CA 1
ATOM 681 C C . ILE A 1 86 ? -11.828 5.367 17.734 1 93 86 ILE A C 1
ATOM 683 O O . ILE A 1 86 ? -11.508 6.492 17.344 1 93 86 ILE A O 1
ATOM 687 N N . SER A 1 87 ? -12.5 4.578 17.016 1 93.44 87 SER A N 1
ATOM 688 C CA . SER A 1 87 ? -12.961 4.953 15.688 1 93.44 87 SER A CA 1
ATOM 689 C C . SER A 1 87 ? -13.977 6.086 15.75 1 93.44 87 SER A C 1
ATOM 691 O O . SER A 1 87 ? -13.938 7.012 14.93 1 93.44 87 SER A O 1
ATOM 693 N N . SER A 1 88 ? -14.812 5.98 16.734 1 95.06 88 SER A N 1
ATOM 694 C CA . SER A 1 88 ? -15.836 7.008 16.906 1 95.06 88 SER A CA 1
ATOM 695 C C . SER A 1 88 ? -15.219 8.344 17.297 1 95.06 88 SER A C 1
ATOM 697 O O . SER A 1 88 ? -15.617 9.391 16.797 1 95.06 88 SER A O 1
ATOM 699 N N . ALA A 1 89 ? -14.258 8.25 18.156 1 95.19 89 ALA A N 1
ATOM 700 C CA . ALA A 1 89 ? -13.578 9.469 18.594 1 95.19 89 ALA A CA 1
ATOM 701 C C . ALA A 1 89 ? -12.812 10.109 17.453 1 95.19 89 ALA A C 1
ATOM 703 O O . ALA A 1 89 ? -12.906 11.328 17.234 1 95.19 89 ALA A O 1
ATOM 704 N N . VAL A 1 90 ? -12.125 9.352 16.719 1 93.81 90 VAL A N 1
ATOM 705 C CA . VAL A 1 90 ? -11.328 9.852 15.609 1 93.81 90 VAL A CA 1
ATOM 706 C C . VAL A 1 90 ? -12.242 10.477 14.562 1 93.81 90 VAL A C 1
ATOM 708 O O . VAL A 1 90 ? -11.891 11.484 13.945 1 93.81 90 VAL A O 1
ATOM 711 N N . SER A 1 91 ? -13.398 9.891 14.391 1 94.94 91 SER A N 1
ATOM 712 C CA . SER A 1 91 ? -14.344 10.43 13.422 1 94.94 91 SER A CA 1
ATOM 713 C C . SER A 1 91 ? -14.836 11.812 13.836 1 94.94 91 SER A C 1
ATOM 715 O O . SER A 1 91 ? -14.938 12.719 13.008 1 94.94 91 SER A O 1
ATOM 717 N N . VAL A 1 92 ? -15.086 11.992 15.086 1 96.5 92 VAL A N 1
ATOM 718 C CA . VA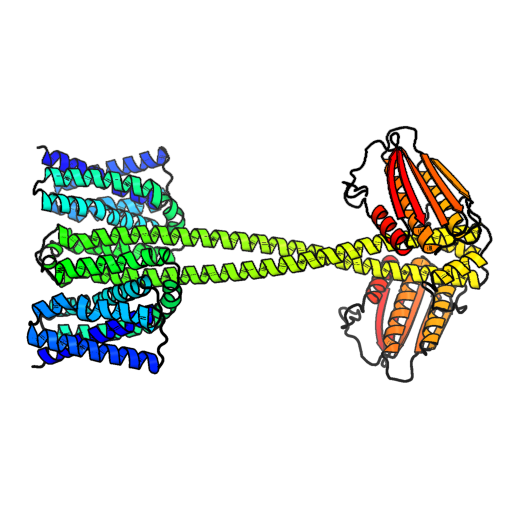L A 1 92 ? -15.578 13.273 15.594 1 96.5 92 VAL A CA 1
ATOM 719 C C . VAL A 1 92 ? -14.469 14.32 15.516 1 96.5 92 VAL A C 1
ATOM 721 O O . VAL A 1 92 ? -14.711 15.461 15.109 1 96.5 92 VAL A O 1
ATOM 724 N N . PHE A 1 93 ? -13.273 13.883 15.867 1 95.75 93 PHE A N 1
ATOM 725 C CA . PHE A 1 93 ? -12.141 14.797 15.766 1 95.75 93 PHE A CA 1
ATOM 726 C C . PHE A 1 93 ? -11.898 15.203 14.32 1 95.75 93 PHE A C 1
ATOM 728 O O . PHE A 1 93 ? -11.555 16.359 14.047 1 95.75 93 PHE A O 1
ATOM 735 N N . SER A 1 94 ? -12.047 14.297 13.445 1 94.38 94 SER A N 1
ATOM 736 C CA . SER A 1 94 ? -11.859 14.586 12.023 1 94.38 94 SER A CA 1
ATOM 737 C C . SER A 1 94 ? -12.914 15.547 11.508 1 94.38 94 SER A C 1
ATOM 739 O O . SER A 1 94 ? -12.609 16.469 10.75 1 94.38 94 SER A O 1
ATOM 741 N N . ALA A 1 95 ? -14.117 15.305 11.922 1 95.56 95 ALA A N 1
ATOM 742 C CA . ALA A 1 95 ? -15.195 16.203 11.531 1 95.56 95 ALA A CA 1
ATOM 743 C C . ALA A 1 95 ? -14.953 17.609 12.062 1 95.56 95 ALA A C 1
ATOM 745 O O . ALA A 1 95 ? -15.203 18.594 11.367 1 95.56 95 ALA A O 1
ATOM 746 N N . TYR A 1 96 ? -14.445 17.656 13.273 1 96 96 TYR A N 1
ATOM 747 C CA . TYR A 1 96 ? -14.125 18.953 13.875 1 96 96 TYR A CA 1
ATOM 748 C C . TYR A 1 96 ? -13.047 19.672 13.07 1 96 96 TYR A C 1
ATOM 750 O O . TYR A 1 96 ? -13.125 20.875 12.852 1 96 96 TYR A O 1
ATOM 758 N N . LEU A 1 97 ? -12.102 18.938 12.695 1 94.19 97 LEU A N 1
ATOM 759 C CA . LEU A 1 97 ? -11.016 19.5 11.906 1 94.19 97 LEU A CA 1
ATOM 760 C C . LEU A 1 97 ? -11.531 20.031 10.578 1 94.19 97 LEU A C 1
ATOM 762 O O . LEU A 1 97 ? -11.07 21.078 10.102 1 94.19 97 LEU A O 1
ATOM 766 N N . CYS A 1 98 ? -12.508 19.422 10.016 1 94.31 98 CYS A N 1
ATOM 767 C CA . CYS A 1 98 ? -13.047 19.828 8.727 1 94.31 98 CYS A CA 1
ATOM 768 C C . CYS A 1 98 ? -13.828 21.141 8.844 1 94.31 98 CYS A C 1
ATOM 770 O O . CYS A 1 98 ? -14.016 21.844 7.859 1 94.31 98 CYS A O 1
ATOM 772 N N . CYS A 1 99 ? -14.227 21.453 10.031 1 94.12 99 CYS A N 1
ATOM 773 C CA . CYS A 1 99 ? -14.922 22.719 10.25 1 94.12 99 CYS A CA 1
ATOM 774 C C . CYS A 1 99 ? -13.977 23.891 10.07 1 94.12 99 CYS A C 1
ATOM 776 O O . CYS A 1 99 ? -14.422 25.031 9.891 1 94.12 99 CYS A O 1
ATOM 778 N N . GLN A 1 100 ? -12.711 23.578 10.055 1 90.5 100 GLN A N 1
ATOM 779 C CA . GLN A 1 100 ? -11.719 24.641 9.93 1 90.5 100 GLN A CA 1
ATOM 780 C C . GLN A 1 100 ? -11.766 25.281 8.547 1 90.5 100 GLN A C 1
ATOM 782 O O . GLN A 1 100 ? -11.43 26.453 8.383 1 90.5 100 GLN A O 1
ATOM 787 N N . ILE A 1 101 ? -12.266 24.562 7.617 1 92.75 101 ILE A N 1
ATOM 788 C CA . ILE A 1 101 ? -12.375 25.109 6.273 1 92.75 101 ILE A CA 1
ATOM 789 C C . ILE A 1 101 ? -13.375 26.266 6.266 1 92.75 101 ILE A C 1
ATOM 791 O O . ILE A 1 101 ? -13.078 27.359 5.758 1 92.75 101 ILE A O 1
ATOM 795 N N . SER A 1 102 ? -14.469 25.984 6.871 1 94.5 102 SER A N 1
ATOM 796 C CA . SER A 1 102 ? -15.492 27.016 6.961 1 94.5 102 SER A CA 1
ATOM 797 C C . SER A 1 102 ? -15.047 28.172 7.852 1 94.5 102 SER A C 1
ATOM 799 O O . SER A 1 102 ? -15.289 29.328 7.535 1 94.5 102 SER A O 1
ATOM 801 N N . ASN A 1 103 ? -14.336 27.828 8.945 1 93.38 103 ASN A N 1
ATOM 802 C CA . ASN A 1 103 ? -13.867 28.859 9.867 1 93.38 103 ASN A CA 1
ATOM 803 C C . ASN A 1 103 ? -12.891 29.812 9.195 1 93.38 103 ASN A C 1
ATOM 805 O O . ASN A 1 103 ? -13.047 31.031 9.273 1 93.38 103 ASN A O 1
ATOM 809 N N . TRP A 1 104 ? -11.992 29.328 8.508 1 93.19 104 TRP A N 1
ATOM 810 C CA . TRP A 1 104 ? -10.969 30.172 7.914 1 93.19 104 TRP A CA 1
ATOM 811 C C . TRP A 1 104 ? -11.531 30.984 6.758 1 93.19 104 TRP A C 1
ATOM 813 O O . TRP A 1 104 ? -11.219 32.156 6.609 1 93.19 104 TRP A O 1
ATOM 823 N N . THR A 1 105 ? -12.336 30.406 5.906 1 93.25 105 THR A N 1
ATOM 824 C CA . THR A 1 105 ? -12.906 31.141 4.789 1 93.25 105 THR A CA 1
ATOM 825 C C . THR A 1 105 ? -13.789 32.281 5.289 1 93.25 105 THR A C 1
ATOM 827 O O . THR A 1 105 ? -13.82 33.344 4.695 1 93.25 105 THR A O 1
ATOM 830 N N . GLY A 1 106 ? -14.477 32 6.352 1 94.31 106 GLY A N 1
ATOM 831 C CA . GLY A 1 106 ? -15.266 33.062 6.961 1 94.31 106 GLY A CA 1
ATOM 832 C C . GLY A 1 106 ? -14.422 34.219 7.48 1 94.31 106 GLY A C 1
ATOM 833 O O . GLY A 1 106 ? -14.734 35.375 7.238 1 94.31 106 GLY A O 1
ATOM 834 N N . LEU A 1 107 ? -13.336 33.844 8.18 1 92.88 107 LEU A N 1
ATOM 835 C CA . LEU A 1 107 ? -12.445 34.875 8.727 1 92.88 107 LEU A CA 1
ATOM 836 C C . LEU A 1 107 ? -11.766 35.656 7.605 1 92.88 107 LEU A C 1
ATOM 838 O O . LEU A 1 107 ? -11.531 36.875 7.742 1 92.88 107 LEU A O 1
ATOM 842 N N . PHE A 1 108 ? -11.484 34.969 6.57 1 92.31 108 PHE A N 1
ATOM 843 C CA . PHE A 1 108 ? -10.883 35.625 5.414 1 92.31 108 PHE A CA 1
ATOM 844 C C . PHE A 1 108 ? -11.852 36.625 4.805 1 92.31 108 PHE A C 1
ATOM 846 O O . PHE A 1 108 ? -11.453 37.75 4.473 1 92.31 108 PHE A O 1
ATOM 853 N N . ALA A 1 109 ? -13.07 36.281 4.672 1 93 109 ALA A N 1
ATOM 854 C CA . ALA A 1 109 ? -14.094 37.188 4.148 1 93 109 ALA A CA 1
ATOM 855 C C . ALA A 1 109 ? -14.297 38.375 5.07 1 93 109 ALA A C 1
ATOM 857 O O . ALA A 1 109 ? -14.469 39.5 4.605 1 93 109 ALA A O 1
ATOM 858 N N . LEU A 1 110 ? -14.266 38.094 6.383 1 92.44 110 LEU A N 1
ATOM 859 C CA . LEU A 1 110 ? -14.406 39.188 7.363 1 92.44 110 LEU A CA 1
ATOM 860 C C . LEU A 1 110 ? -13.242 40.156 7.262 1 92.44 110 LEU A C 1
ATOM 862 O O . LEU A 1 110 ? -13.438 41.375 7.383 1 92.44 110 LEU A O 1
ATOM 866 N N . ALA A 1 111 ? -12.078 39.656 6.984 1 90.44 111 ALA A N 1
ATOM 867 C CA . ALA A 1 111 ? -10.875 40.469 6.898 1 90.44 111 ALA A CA 1
ATOM 868 C C . ALA A 1 111 ? -10.922 41.375 5.664 1 90.44 111 ALA A C 1
ATOM 870 O O . ALA A 1 111 ? -10.445 42.531 5.703 1 90.44 111 ALA A O 1
ATOM 871 N N . ILE A 1 112 ? -11.539 40.938 4.621 1 90.81 112 ILE A N 1
ATOM 872 C CA . ILE A 1 112 ? -11.57 41.688 3.371 1 90.81 112 ILE A CA 1
ATOM 873 C C . ILE A 1 112 ? -12.719 42.688 3.402 1 90.81 112 ILE A C 1
ATOM 875 O O . ILE A 1 112 ? -12.547 43.875 3.027 1 90.81 112 ILE A O 1
ATOM 879 N N . THR A 1 113 ? -13.875 42.281 3.871 1 93.25 113 THR A N 1
ATOM 880 C CA . THR A 1 113 ? -15.07 43.125 3.748 1 93.25 113 THR A CA 1
ATOM 881 C C . THR A 1 113 ? -15.312 43.906 5.031 1 93.25 113 THR A C 1
ATOM 883 O O . THR A 1 113 ? -15.93 44.969 5 1 93.25 113 THR A O 1
ATOM 886 N N . GLY A 1 114 ? -15 43.312 6.168 1 91.5 114 GLY A N 1
ATOM 887 C CA . GLY A 1 114 ? -15.258 43.906 7.469 1 91.5 114 GLY A CA 1
ATOM 888 C C . GLY A 1 114 ? -16.703 43.781 7.91 1 91.5 114 GLY A C 1
ATOM 889 O O . GLY A 1 114 ? -17.094 44.375 8.922 1 91.5 114 GLY A O 1
ATOM 890 N N . LEU A 1 115 ? -17.469 43 7.18 1 92.5 115 LEU A N 1
ATOM 891 C CA . LEU A 1 115 ? -18.906 42.906 7.453 1 92.5 115 LEU A CA 1
ATOM 892 C C . LEU A 1 115 ? -19.234 41.531 8.07 1 92.5 115 LEU A C 1
ATOM 894 O O . LEU A 1 115 ? -18.766 40.5 7.586 1 92.5 115 LEU A O 1
ATOM 898 N N . GLN A 1 116 ? -20.016 41.531 9.094 1 92.38 116 GLN A N 1
ATOM 899 C CA . GLN A 1 116 ? -20.359 40.312 9.828 1 92.38 116 GLN A CA 1
ATOM 900 C C . GLN A 1 116 ? -21.312 39.438 9.016 1 92.38 116 GLN A C 1
ATOM 902 O O . GLN A 1 116 ? -21.25 38.188 9.094 1 92.38 116 GLN A O 1
ATOM 907 N N . TRP A 1 117 ? -22.203 40.094 8.297 1 92.12 117 TRP A N 1
ATOM 908 C CA . TRP A 1 117 ? -23.141 39.281 7.523 1 92.12 117 TRP A CA 1
ATOM 909 C C . TRP A 1 117 ? -22.406 38.5 6.453 1 92.12 117 TRP A C 1
ATOM 911 O O . TRP A 1 117 ? -22.781 37.344 6.137 1 92.12 117 TRP A O 1
ATOM 921 N N . CYS A 1 118 ? -21.344 39.031 5.859 1 92.94 118 CYS A N 1
ATOM 922 C CA . CYS A 1 118 ? -20.531 38.312 4.887 1 92.94 118 CYS A CA 1
ATOM 923 C C . CYS A 1 118 ? -19.781 37.156 5.539 1 92.94 118 CYS A C 1
ATOM 925 O O . CYS A 1 118 ? -19.625 36.094 4.934 1 92.94 118 CYS A O 1
ATOM 927 N N . TYR A 1 119 ? -19.359 37.375 6.773 1 94.5 119 TYR A N 1
ATOM 928 C CA . TYR A 1 119 ? -18.688 36.344 7.535 1 94.5 119 TYR A CA 1
ATOM 929 C C . TYR A 1 119 ? -19.578 35.094 7.676 1 94.5 119 TYR A C 1
ATOM 931 O O . TYR A 1 119 ? -19.172 34 7.297 1 94.5 119 TYR A O 1
ATOM 939 N N . TYR A 1 120 ? -20.766 35.219 8.094 1 95 120 TYR A N 1
ATOM 940 C CA . TYR A 1 120 ? -21.656 34.125 8.359 1 95 120 TYR A CA 1
ATOM 941 C C . TYR A 1 120 ? -22.172 33.5 7.062 1 95 120 TYR A C 1
ATOM 943 O O . TYR A 1 120 ? -22.344 32.281 6.965 1 95 120 TYR A O 1
ATOM 951 N N . SER A 1 121 ? -22.391 34.312 6.059 1 94.88 121 SER A N 1
ATOM 952 C CA . SER A 1 121 ? -22.875 33.781 4.781 1 94.88 121 SER A CA 1
ATOM 953 C C . SER A 1 121 ? -21.812 32.875 4.129 1 94.88 121 SER A C 1
ATOM 955 O O . SER A 1 121 ? -22.141 31.812 3.611 1 94.88 121 SER A O 1
ATOM 957 N N . VAL A 1 122 ? -20.625 33.344 4.195 1 95.5 122 VAL A N 1
ATOM 958 C CA . VAL A 1 122 ? -19.531 32.562 3.6 1 95.5 122 VAL A CA 1
ATOM 959 C C . VAL A 1 122 ? -19.328 31.266 4.387 1 95.5 122 VAL A C 1
ATOM 961 O O . VAL A 1 122 ? -19.062 30.219 3.807 1 95.5 122 VAL A O 1
ATOM 964 N N . ARG A 1 123 ? -19.469 31.328 5.688 1 95.75 123 ARG A N 1
ATOM 965 C CA . ARG A 1 123 ? -19.297 30.141 6.52 1 95.75 123 ARG A CA 1
ATOM 966 C C . ARG A 1 123 ? -20.359 29.109 6.207 1 95.75 123 ARG A C 1
ATOM 968 O O . ARG A 1 123 ? -20.062 27.922 6.102 1 95.75 123 ARG A O 1
ATOM 975 N N . ILE A 1 124 ? -21.578 29.594 6.023 1 96.06 124 ILE A N 1
ATOM 976 C CA . ILE A 1 124 ? -22.672 28.688 5.727 1 96.06 124 ILE A CA 1
ATOM 977 C C . ILE A 1 124 ? -22.469 28.062 4.352 1 96.06 124 ILE A C 1
ATOM 979 O O . ILE A 1 124 ? -22.625 26.844 4.191 1 96.06 124 ILE A O 1
ATOM 983 N N . LEU A 1 125 ? -22.062 28.828 3.428 1 96.19 125 LEU A N 1
ATOM 984 C CA . LEU A 1 125 ? -21.844 28.359 2.064 1 96.19 125 LEU A CA 1
ATOM 985 C C . LEU A 1 125 ? -20.703 27.359 2.012 1 96.19 125 LEU A C 1
ATOM 987 O O . LEU A 1 125 ? -20.812 26.312 1.361 1 96.19 125 LEU A O 1
ATOM 991 N N . THR A 1 126 ? -19.672 27.688 2.705 1 96.12 126 THR A N 1
ATOM 992 C CA . THR A 1 126 ? -18.5 26.812 2.688 1 96.12 126 THR A CA 1
ATOM 993 C C . THR A 1 126 ? -18.781 25.516 3.436 1 96.12 126 THR A C 1
ATOM 995 O O . THR A 1 126 ? -18.266 24.453 3.07 1 96.12 126 THR A O 1
ATOM 998 N N . THR A 1 127 ? -19.547 25.578 4.465 1 96.19 127 THR A N 1
ATOM 999 C CA . THR A 1 127 ? -19.922 24.375 5.203 1 96.19 127 THR A CA 1
ATOM 1000 C C . THR A 1 127 ? -20.703 23.422 4.312 1 96.19 127 THR A C 1
ATOM 1002 O O . THR A 1 127 ? -20.422 22.219 4.301 1 96.19 127 THR A O 1
ATOM 1005 N N . THR A 1 128 ? -21.547 23.938 3.531 1 95.62 128 THR A N 1
ATOM 1006 C CA . THR A 1 128 ? -22.359 23.125 2.629 1 95.62 128 THR A CA 1
ATOM 1007 C C . THR A 1 128 ? -21.5 22.562 1.505 1 95.62 128 THR A C 1
ATOM 1009 O O . THR A 1 128 ? -21.609 21.375 1.17 1 95.62 128 THR A O 1
ATOM 1012 N N . LEU A 1 129 ? -20.656 23.375 1.026 1 94.94 129 LEU A N 1
ATOM 1013 C CA . LEU A 1 129 ? -19.766 22.953 -0.056 1 94.94 129 LEU A CA 1
ATOM 1014 C C . LEU A 1 129 ? -18.797 21.875 0.423 1 94.94 129 LEU A C 1
ATOM 1016 O O . LEU A 1 129 ? -18.562 20.891 -0.284 1 94.94 129 LEU A O 1
ATOM 1020 N N . THR A 1 130 ? -18.297 22.078 1.587 1 94.94 130 THR A N 1
ATOM 1021 C CA . THR A 1 130 ? -17.359 21.109 2.146 1 94.94 130 THR A CA 1
ATOM 1022 C C . THR A 1 130 ? -18.047 19.766 2.371 1 94.94 130 THR A C 1
ATOM 1024 O O . THR A 1 130 ? -17.469 18.703 2.127 1 94.94 130 THR A O 1
ATOM 1027 N N . PHE A 1 131 ? -19.25 19.812 2.768 1 95.62 131 PHE A N 1
ATOM 1028 C CA . PHE A 1 131 ? -20 18.594 2.998 1 95.62 131 PHE A CA 1
ATOM 1029 C C . PHE A 1 131 ? -20.172 17.812 1.698 1 95.62 131 PHE A C 1
ATOM 1031 O O . PHE A 1 131 ? -19.969 16.594 1.663 1 95.62 131 PHE A O 1
ATOM 1038 N N . VAL A 1 132 ? -20.469 18.469 0.651 1 94.5 132 VAL A N 1
ATOM 1039 C CA . VAL A 1 132 ? -20.703 17.844 -0.644 1 94.5 132 VAL A CA 1
ATOM 1040 C C . VAL A 1 132 ? -19.391 17.234 -1.164 1 94.5 132 VAL A C 1
ATOM 1042 O O . VAL A 1 132 ? -19.391 16.125 -1.695 1 94.5 132 VAL A O 1
ATOM 1045 N N . LEU A 1 133 ? -18.344 17.906 -0.957 1 92 133 LEU A N 1
ATOM 1046 C CA . LEU A 1 133 ? -17.047 17.438 -1.42 1 92 133 LEU A CA 1
ATOM 1047 C C . LEU A 1 133 ? -16.609 16.203 -0.632 1 92 133 LEU A C 1
ATOM 1049 O O . LEU A 1 133 ? -16.078 15.25 -1.207 1 92 133 LEU A O 1
ATOM 1053 N N . LEU A 1 134 ? -16.859 16.281 0.636 1 93.25 134 LEU A N 1
ATOM 1054 C CA . LEU A 1 134 ? -16.5 15.133 1.466 1 93.25 134 LEU A CA 1
ATOM 1055 C C . LEU A 1 134 ? -17.344 13.922 1.098 1 93.25 134 LEU A C 1
ATOM 1057 O O . LEU A 1 134 ? -16.828 12.797 1.03 1 93.25 134 LEU A O 1
ATOM 1061 N N . TYR A 1 135 ? -18.562 14.18 0.814 1 92 135 TYR A N 1
ATOM 1062 C CA . TYR A 1 135 ? -19.484 13.102 0.478 1 92 135 TYR A CA 1
ATOM 1063 C C . TYR A 1 135 ? -19.109 12.445 -0.843 1 92 135 TYR A C 1
ATOM 1065 O O . TYR A 1 135 ? -19.156 11.219 -0.976 1 92 135 TYR A O 1
ATOM 1073 N N . ARG A 1 136 ? -18.672 13.172 -1.736 1 88.75 136 ARG A N 1
ATOM 1074 C CA . ARG A 1 136 ? -18.375 12.695 -3.082 1 88.75 136 ARG A CA 1
ATOM 1075 C C . ARG A 1 136 ? -17 12.023 -3.137 1 88.75 136 ARG A C 1
ATOM 1077 O O . ARG A 1 136 ? -16.828 11.008 -3.816 1 88.75 136 ARG A O 1
ATOM 1084 N N . TYR A 1 137 ? -16.047 12.492 -2.271 1 85.69 137 TYR A N 1
ATOM 1085 C CA . TYR A 1 137 ? -14.68 12.062 -2.559 1 85.69 137 TYR A CA 1
ATOM 1086 C C . TYR A 1 137 ? -14.055 11.375 -1.35 1 85.69 137 TYR A C 1
ATOM 1088 O O . TYR A 1 137 ? -13.125 10.578 -1.49 1 85.69 137 TYR A O 1
ATOM 1096 N N . VAL A 1 138 ? -14.516 11.641 -0.153 1 87.5 138 VAL A N 1
ATOM 1097 C CA . VAL A 1 138 ? -13.742 11.242 1.017 1 87.5 138 VAL A CA 1
ATOM 1098 C C . VAL A 1 138 ? -14.453 10.109 1.747 1 87.5 138 VAL A C 1
ATOM 1100 O O . VAL A 1 138 ? -13.836 9.102 2.107 1 87.5 138 VAL A O 1
ATOM 1103 N N . PHE A 1 139 ? -15.711 10.148 1.883 1 89.44 139 PHE A N 1
ATOM 1104 C CA . PHE A 1 139 ? -16.422 9.234 2.764 1 89.44 139 PHE A CA 1
ATOM 1105 C C . PHE A 1 139 ? -16.344 7.805 2.234 1 89.44 139 PHE A C 1
ATOM 1107 O O . PHE A 1 139 ? -16.328 6.848 3.014 1 89.44 139 PHE A O 1
ATOM 1114 N N . ARG A 1 140 ? -16.219 7.629 1.005 1 81.38 140 ARG A N 1
ATOM 1115 C CA . ARG A 1 140 ? -16.062 6.293 0.436 1 81.38 140 ARG A CA 1
ATOM 1116 C C . ARG A 1 140 ? -14.75 5.656 0.866 1 81.38 140 ARG A C 1
ATOM 1118 O O . ARG A 1 140 ? -14.703 4.461 1.153 1 81.38 140 ARG A O 1
ATOM 1125 N N . SER A 1 141 ? -13.758 6.43 0.977 1 80.12 141 SER A N 1
ATOM 1126 C CA . SER A 1 141 ? -12.414 5.961 1.31 1 80.12 141 SER A CA 1
ATOM 1127 C C . SER A 1 141 ? -12.266 5.719 2.809 1 80.12 141 SER A C 1
ATOM 1129 O O . SER A 1 141 ? -11.602 4.773 3.229 1 80.12 141 SER A O 1
ATOM 1131 N N . THR A 1 142 ? -12.961 6.48 3.584 1 84.56 142 THR A N 1
ATOM 1132 C CA . THR A 1 142 ? -12.75 6.449 5.027 1 84.56 142 THR A CA 1
ATOM 1133 C C . THR A 1 142 ? -13.477 5.258 5.652 1 84.56 142 THR A C 1
ATOM 1135 O O . THR A 1 142 ? -13.094 4.789 6.727 1 84.56 142 THR A O 1
ATOM 1138 N N . LYS A 1 143 ? -14.43 4.77 4.914 1 82.06 143 LYS A N 1
ATOM 1139 C CA . LYS A 1 143 ? -15.164 3.613 5.414 1 82.06 143 LYS A CA 1
ATOM 1140 C C . LYS A 1 143 ? -14.242 2.424 5.645 1 82.06 143 LYS A C 1
ATOM 1142 O O . LYS A 1 143 ? -14.344 1.739 6.668 1 82.06 143 LYS A O 1
ATOM 1147 N N . THR A 1 144 ? -13.312 2.234 4.789 1 79.62 144 THR A N 1
ATOM 1148 C CA . THR A 1 144 ? -12.406 1.093 4.859 1 79.62 144 THR A CA 1
ATOM 1149 C C . THR A 1 144 ? -11.281 1.354 5.855 1 79.62 144 THR A C 1
ATOM 1151 O O . THR A 1 144 ? -10.828 0.438 6.547 1 79.62 144 THR A O 1
ATOM 1154 N N . ILE A 1 145 ? -10.93 2.604 6 1 80.5 145 ILE A N 1
ATOM 1155 C CA . ILE A 1 145 ? -9.797 2.986 6.84 1 80.5 145 ILE A CA 1
ATOM 1156 C C . ILE A 1 145 ? -10.195 2.9 8.312 1 80.5 145 ILE A C 1
ATOM 1158 O O . ILE A 1 145 ? -9.414 2.434 9.148 1 80.5 145 ILE A O 1
ATOM 1162 N N . PHE A 1 146 ? -11.383 3.248 8.641 1 82.31 146 PHE A N 1
ATOM 1163 C CA . PHE A 1 146 ? -11.797 3.389 10.031 1 82.31 146 PHE A CA 1
ATOM 1164 C C . PHE A 1 146 ? -12.266 2.051 10.594 1 82.31 146 PHE A C 1
ATOM 1166 O O . PHE A 1 146 ? -12.594 1.95 11.781 1 82.31 146 PHE A O 1
ATOM 1173 N N . THR A 1 147 ? -12.281 1.059 9.695 1 75.88 147 THR A N 1
ATOM 1174 C CA . THR A 1 147 ? -12.57 -0.291 10.164 1 75.88 147 THR A CA 1
ATOM 1175 C C . THR A 1 147 ? -11.273 -1.062 10.414 1 75.88 147 THR A C 1
ATOM 1177 O O . THR A 1 147 ? -11.305 -2.205 10.875 1 75.88 147 THR A O 1
ATOM 1180 N N . LYS A 1 148 ? -10.227 -0.348 10.188 1 74.62 148 LYS A N 1
ATOM 1181 C CA . LYS A 1 148 ? -8.93 -0.994 10.312 1 74.62 148 LYS A CA 1
ATOM 1182 C C . LYS A 1 148 ? -8.555 -1.196 11.773 1 74.62 148 LYS A C 1
ATOM 1184 O O . LYS A 1 148 ? -9.352 -0.921 12.672 1 74.62 148 LYS A O 1
ATOM 1189 N N . ASN A 1 149 ? -7.336 -1.65 11.969 1 78 149 ASN A N 1
ATOM 1190 C CA . ASN A 1 149 ? -6.812 -1.95 13.297 1 78 149 ASN A CA 1
ATOM 1191 C C . ASN A 1 149 ? -6.609 -0.681 14.117 1 78 149 ASN A C 1
ATOM 1193 O O . ASN A 1 149 ? -6.402 0.399 13.562 1 78 149 ASN A O 1
ATOM 1197 N N . ALA A 1 150 ? -6.711 -0.804 15.352 1 82.38 150 ALA A N 1
ATOM 1198 C CA . ALA A 1 150 ? -6.645 0.3 16.312 1 82.38 150 ALA A CA 1
ATOM 1199 C C . ALA A 1 150 ? -5.309 1.034 16.203 1 82.38 150 ALA A C 1
ATOM 1201 O O . ALA A 1 150 ? -5.25 2.254 16.359 1 82.38 150 ALA A O 1
ATOM 1202 N N . ARG A 1 151 ? -4.359 0.332 15.82 1 78.94 151 ARG A N 1
ATOM 1203 C CA . ARG A 1 151 ? -3.037 0.94 15.75 1 78.94 151 ARG A CA 1
ATOM 1204 C C . ARG A 1 151 ? -2.945 1.915 14.578 1 78.94 151 ARG A C 1
ATOM 1206 O O . ARG A 1 151 ? -2.492 3.049 14.742 1 78.94 151 ARG A O 1
ATOM 1213 N N . GLU A 1 152 ? -3.404 1.561 13.5 1 77.62 152 GLU A N 1
ATOM 1214 C CA . GLU A 1 152 ? -3.391 2.424 12.32 1 77.62 152 GLU A CA 1
ATOM 1215 C C . GLU A 1 152 ? -4.324 3.615 12.5 1 77.62 152 GLU A C 1
ATOM 1217 O O . GLU A 1 152 ? -3.992 4.734 12.102 1 77.62 152 GLU A O 1
ATOM 1222 N N . LEU A 1 153 ? -5.367 3.371 13.219 1 84.5 153 LEU A N 1
ATOM 1223 C CA . LEU A 1 153 ? -6.348 4.426 13.453 1 84.5 153 LEU A CA 1
ATOM 1224 C C . LEU A 1 153 ? -5.797 5.484 14.406 1 84.5 153 LEU A C 1
ATOM 1226 O O . LEU A 1 153 ? -6.098 6.672 14.258 1 84.5 153 LEU A O 1
ATOM 1230 N N . SER A 1 154 ? -5.023 4.996 15.32 1 85.19 154 SER A N 1
ATOM 1231 C CA . SER A 1 154 ? -4.426 5.934 16.266 1 85.19 154 SER A CA 1
ATOM 1232 C C . SER A 1 154 ? -3.447 6.871 15.57 1 85.19 154 SER A C 1
ATOM 1234 O O . SER A 1 154 ? -3.35 8.047 15.914 1 85.19 154 SER A O 1
ATOM 1236 N N . ILE A 1 155 ? -2.838 6.383 14.602 1 81.5 155 ILE A N 1
ATOM 1237 C CA . ILE A 1 155 ? -1.871 7.191 13.875 1 81.5 155 ILE A CA 1
ATOM 1238 C C . ILE A 1 155 ? -2.604 8.195 12.984 1 81.5 155 ILE A C 1
ATOM 1240 O O . ILE A 1 155 ? -2.264 9.383 12.969 1 81.5 155 ILE A O 1
ATOM 1244 N N . ILE A 1 156 ? -3.666 7.746 12.438 1 82.75 156 ILE A N 1
ATOM 1245 C CA . ILE A 1 156 ? -4.445 8.602 11.547 1 82.75 156 ILE A CA 1
ATOM 1246 C C . ILE A 1 156 ? -5.215 9.633 12.367 1 82.75 156 ILE A C 1
ATOM 1248 O O . ILE A 1 156 ? -5.359 10.781 11.945 1 82.75 156 ILE A O 1
ATOM 1252 N N . GLY A 1 157 ? -5.609 9.219 13.57 1 87.81 157 GLY A N 1
ATOM 1253 C CA . GLY A 1 157 ? -6.41 10.094 14.414 1 87.81 157 GLY A CA 1
ATOM 1254 C C . GLY A 1 157 ? -5.57 11.047 15.25 1 87.81 157 GLY A C 1
ATOM 1255 O O . GLY A 1 157 ? -6.109 11.953 15.891 1 87.81 157 GLY A O 1
ATOM 1256 N N . PHE A 1 158 ? -4.285 10.922 15.203 1 86.25 158 PHE A N 1
ATOM 1257 C CA . PHE A 1 158 ? -3.404 11.75 16.016 1 86.25 158 PHE A CA 1
ATOM 1258 C C . PHE A 1 158 ? -3.504 13.211 15.602 1 86.25 158 PHE A C 1
ATOM 1260 O O . PHE A 1 158 ? -3.598 14.102 16.453 1 86.25 158 PHE A O 1
ATOM 1267 N N . LEU A 1 159 ? -3.607 13.453 14.289 1 86.88 159 LEU A N 1
ATOM 1268 C CA . LEU A 1 159 ? -3.605 14.82 13.773 1 86.88 159 LEU A CA 1
ATOM 1269 C C . LEU A 1 159 ? -4.891 15.547 14.156 1 86.88 159 LEU A C 1
ATOM 1271 O O . LEU A 1 159 ? -4.848 16.625 14.75 1 86.88 159 LEU A O 1
ATOM 1275 N N . PRO A 1 160 ? -5.988 14.922 13.859 1 91.69 160 PRO A N 1
ATOM 1276 C CA . PRO A 1 160 ? -7.223 15.609 14.258 1 91.69 160 PRO A CA 1
ATOM 1277 C C . PRO A 1 160 ? -7.352 15.75 15.773 1 91.69 160 PRO A C 1
ATOM 1279 O O . PRO A 1 160 ? -7.93 16.734 16.25 1 91.69 160 PRO A O 1
ATOM 1282 N N . PHE A 1 161 ? -6.809 14.859 16.531 1 93.12 161 PHE A N 1
ATOM 1283 C CA . PHE A 1 161 ? -6.859 14.93 17.984 1 93.12 161 PHE A CA 1
ATOM 1284 C C . PHE A 1 161 ? -6.031 16.094 18.516 1 93.12 161 PHE A C 1
ATOM 1286 O O . PHE A 1 161 ? -6.496 16.859 19.359 1 93.12 161 PHE A O 1
ATOM 1293 N N . VAL A 1 162 ? -4.824 16.234 18 1 90.69 162 VAL A N 1
ATOM 1294 C CA . VAL A 1 162 ? -3.934 17.297 18.422 1 90.69 162 VAL A CA 1
ATOM 1295 C C . VAL A 1 162 ? -4.559 18.656 18.094 1 90.69 162 VAL A C 1
ATOM 1297 O O . VAL A 1 162 ? -4.523 19.578 18.906 1 90.69 162 VAL A O 1
ATOM 1300 N N . TYR A 1 163 ? -5.117 18.734 16.891 1 92.62 163 TYR A N 1
ATOM 1301 C CA . TYR A 1 163 ? -5.766 19.984 16.516 1 92.62 163 TYR A CA 1
ATOM 1302 C C . TYR A 1 163 ? -6.934 20.297 17.438 1 92.62 163 TYR A C 1
ATOM 1304 O O . TYR A 1 163 ? -7.121 21.453 17.844 1 92.62 163 TYR A O 1
ATOM 1312 N N . TYR A 1 164 ? -7.711 19.297 17.766 1 94.19 164 TYR A N 1
ATOM 1313 C CA . TYR A 1 164 ? -8.875 19.453 18.625 1 94.19 164 TYR A CA 1
ATOM 1314 C C . TYR A 1 164 ? -8.469 20.016 19.984 1 94.19 164 TYR A C 1
ATOM 1316 O O . TYR A 1 164 ? -9.039 21 20.453 1 94.19 164 TYR A O 1
ATOM 1324 N N . VAL A 1 165 ? -7.477 19.438 20.609 1 92.19 165 VAL A N 1
ATOM 1325 C CA . VAL A 1 165 ? -7.023 19.844 21.938 1 92.19 165 VAL A CA 1
ATOM 1326 C C . VAL A 1 165 ? -6.426 21.25 21.875 1 92.19 165 VAL A C 1
ATOM 1328 O O . VAL A 1 165 ? -6.707 22.094 22.734 1 92.19 165 VAL A O 1
ATOM 1331 N N . PHE A 1 166 ? -5.727 21.484 20.812 1 92.62 166 PHE A N 1
ATOM 1332 C CA . PHE A 1 166 ? -5.078 22.781 20.656 1 92.62 166 PHE A CA 1
ATOM 1333 C C . PHE A 1 166 ? -6.113 23.875 20.453 1 92.62 166 PHE A C 1
ATOM 1335 O O . PHE A 1 166 ? -6.02 24.953 21.062 1 92.62 166 PHE A O 1
ATOM 1342 N N . ASP A 1 167 ? -7.016 23.656 19.609 1 91.12 167 ASP A N 1
ATOM 1343 C CA . ASP A 1 167 ? -8.031 24.656 19.297 1 91.12 167 ASP A CA 1
ATOM 1344 C C . ASP A 1 167 ? -8.859 25 20.531 1 91.12 167 ASP A C 1
ATOM 1346 O O . ASP A 1 167 ? -9.109 26.172 20.812 1 91.12 167 ASP A O 1
ATOM 1350 N N . TYR A 1 168 ? -9.219 24.031 21.297 1 91.88 168 TYR A N 1
ATOM 1351 C CA . TYR A 1 168 ? -10.023 24.281 22.484 1 91.88 168 TYR A CA 1
ATOM 1352 C C . TYR A 1 168 ? -9.195 24.984 23.562 1 91.88 168 TYR A C 1
ATOM 1354 O O . TYR A 1 168 ? -9.688 25.906 24.219 1 91.88 168 TYR A O 1
ATOM 1362 N N . ALA A 1 169 ? -7.977 24.672 23.656 1 90.5 169 ALA A N 1
ATOM 1363 C CA . ALA A 1 169 ? -7.117 25.266 24.672 1 90.5 169 ALA A CA 1
ATOM 1364 C C . ALA A 1 169 ? -6.801 26.719 24.344 1 90.5 169 ALA A C 1
ATOM 1366 O O . ALA A 1 169 ? -6.75 27.578 25.219 1 90.5 169 ALA A O 1
ATOM 1367 N N . SER A 1 170 ? -6.738 27.047 23.047 1 90.56 170 SER A N 1
ATOM 1368 C CA . SER A 1 170 ? -6.207 28.359 22.672 1 90.56 170 SER A CA 1
ATOM 1369 C C . SER A 1 170 ? -7.32 29.297 22.234 1 90.56 170 SER A C 1
ATOM 1371 O O . SER A 1 170 ? -7.148 30.516 22.25 1 90.56 170 SER A O 1
ATOM 1373 N N . THR A 1 171 ? -8.43 28.766 21.797 1 87 171 THR A N 1
ATOM 1374 C CA . THR A 1 171 ? -9.445 29.656 21.25 1 87 171 THR A CA 1
ATOM 1375 C C . THR A 1 171 ? -10.727 29.594 22.062 1 87 171 THR A C 1
ATOM 1377 O O . THR A 1 171 ? -11.438 30.594 22.203 1 87 171 THR A O 1
ATOM 1380 N N . LYS A 1 172 ? -11.055 28.453 22.594 1 85.19 172 LYS A N 1
ATOM 1381 C CA . LYS A 1 172 ? -12.344 28.312 23.266 1 85.19 172 LYS A CA 1
ATOM 1382 C C . LYS A 1 172 ? -12.211 28.531 24.766 1 85.19 172 LYS A C 1
ATOM 1384 O O . LYS A 1 172 ? -13.047 29.203 25.375 1 85.19 172 LYS A O 1
ATOM 1389 N N . PHE A 1 173 ? -11.148 28.016 25.359 1 89.12 173 PHE A N 1
ATOM 1390 C CA . PHE A 1 173 ? -10.961 28.188 26.797 1 89.12 173 PHE A CA 1
ATOM 1391 C C . PHE A 1 173 ? -10.133 29.422 27.094 1 89.12 173 PHE A C 1
ATOM 1393 O O . PHE A 1 173 ? -10.094 29.891 28.234 1 89.12 173 PHE A O 1
ATOM 1400 N N . SER A 1 174 ? -9.43 29.875 26.031 1 87.31 174 SER A N 1
ATOM 1401 C CA . SER A 1 174 ? -8.594 31.062 26.156 1 87.31 174 SER A CA 1
ATOM 1402 C C . SER A 1 174 ? -8.516 31.828 24.844 1 87.31 174 SER A C 1
ATOM 1404 O O . SER A 1 174 ? -9.07 31.406 23.828 1 87.31 174 SER A O 1
ATOM 1406 N N . THR A 1 175 ? -8.047 33 24.781 1 87.25 175 THR A N 1
ATOM 1407 C CA . THR A 1 175 ? -7.816 33.812 23.578 1 87.25 175 THR A CA 1
ATOM 1408 C C . THR A 1 175 ? -6.324 33.906 23.281 1 87.25 175 THR A C 1
ATOM 1410 O O . THR A 1 175 ? -5.875 34.938 22.734 1 87.25 175 THR A O 1
ATOM 1413 N N . LEU A 1 176 ? -5.68 32.906 23.734 1 88.62 176 LEU A N 1
ATOM 1414 C CA . LEU A 1 176 ? -4.227 32.906 23.641 1 88.62 176 LEU A CA 1
ATOM 1415 C C . LEU A 1 176 ? -3.775 32.938 22.188 1 88.62 176 LEU A C 1
ATOM 1417 O O . LEU A 1 176 ? -2.744 33.531 21.859 1 88.62 176 LEU A O 1
ATOM 1421 N N . LEU A 1 177 ? -4.566 32.406 21.312 1 88.69 177 LEU A N 1
ATOM 1422 C CA . LEU A 1 177 ? -4.203 32.312 19.891 1 88.69 177 LEU A CA 1
ATOM 1423 C C . LEU A 1 177 ? -4.188 33.688 19.25 1 88.69 177 LEU A C 1
ATOM 1425 O O . LEU A 1 177 ? -3.387 33.938 18.344 1 88.69 177 LEU A O 1
ATOM 1429 N N . TYR A 1 178 ? -4.996 34.531 19.781 1 88.81 178 TYR A N 1
ATOM 1430 C CA . TYR A 1 178 ? -5.137 35.875 19.188 1 88.81 178 TYR A CA 1
ATOM 1431 C C . TYR A 1 178 ? -4.355 36.906 19.984 1 88.81 178 TYR A C 1
ATOM 1433 O O . TYR A 1 178 ? -4.457 38.094 19.703 1 88.81 178 TYR A O 1
ATOM 1441 N N . SER A 1 179 ? -3.623 36.469 21.016 1 88.5 179 SER A N 1
ATOM 1442 C CA . SER A 1 179 ? -2.863 37.375 21.859 1 88.5 179 SER A CA 1
ATOM 1443 C C . SER A 1 179 ? -1.541 37.75 21.219 1 88.5 179 SER A C 1
ATOM 1445 O O . SER A 1 179 ? -0.921 38.75 21.609 1 88.5 179 SER A O 1
ATOM 1447 N N . GLY A 1 180 ? -1.112 36.969 20.141 1 85.38 180 GLY A N 1
ATOM 1448 C CA . GLY A 1 180 ? 0.168 37.219 19.5 1 85.38 180 GLY A CA 1
ATOM 1449 C C . GLY A 1 180 ? 1.328 36.5 20.172 1 85.38 180 GLY A C 1
ATOM 1450 O O . GLY A 1 180 ? 2.486 36.75 19.812 1 85.38 180 GLY A O 1
ATOM 1451 N N . ASN A 1 181 ? 1.021 35.719 21.234 1 87.44 181 ASN A N 1
ATOM 1452 C CA . ASN A 1 181 ? 2.066 34.938 21.859 1 87.44 181 ASN A CA 1
ATOM 1453 C C . ASN A 1 181 ? 2.748 34.031 20.828 1 87.44 181 ASN A C 1
ATOM 1455 O O . ASN A 1 181 ? 2.094 33.188 20.203 1 87.44 181 ASN A O 1
ATOM 1459 N N . LYS A 1 182 ? 4.031 34.125 20.734 1 88.44 182 LYS A N 1
ATOM 1460 C CA . LYS A 1 182 ? 4.789 33.469 19.672 1 88.44 182 LYS A CA 1
ATOM 1461 C C . LYS A 1 182 ? 4.777 31.953 19.859 1 88.44 182 LYS A C 1
ATOM 1463 O O . LYS A 1 182 ? 4.699 31.203 18.875 1 88.44 182 LYS A O 1
ATOM 1468 N N . ALA A 1 183 ? 4.812 31.516 21.078 1 87.75 183 ALA A N 1
ATOM 1469 C CA . ALA A 1 183 ? 4.844 30.078 21.359 1 87.75 183 ALA A CA 1
ATOM 1470 C C . ALA A 1 183 ? 3.523 29.422 20.969 1 87.75 183 ALA A C 1
ATOM 1472 O O . ALA A 1 183 ? 3.51 28.312 20.438 1 87.75 183 ALA A O 1
ATOM 1473 N N . VAL A 1 184 ? 2.443 30.094 21.141 1 89.12 184 VAL A N 1
ATOM 1474 C CA . VAL A 1 184 ? 1.13 29.516 20.891 1 89.12 184 VAL A CA 1
ATOM 1475 C C . VAL A 1 184 ? 0.856 29.5 19.391 1 89.12 184 VAL A C 1
ATOM 1477 O O . VAL A 1 184 ? 0.408 28.484 18.844 1 89.12 184 VAL A O 1
ATOM 1480 N N . VAL A 1 185 ? 1.192 30.562 18.719 1 87.62 185 VAL A N 1
ATOM 1481 C CA . VAL A 1 185 ? 0.85 30.688 17.312 1 87.62 185 VAL A CA 1
ATOM 1482 C C . VAL A 1 185 ? 1.718 29.75 16.484 1 87.62 185 VAL A C 1
ATOM 1484 O O . VAL A 1 185 ? 1.271 29.234 15.453 1 87.62 185 VAL A O 1
ATOM 1487 N N . GLU A 1 186 ? 2.932 29.391 16.938 1 89.31 186 GLU A N 1
ATOM 1488 C CA . GLU A 1 186 ? 3.854 28.578 16.156 1 89.31 186 GLU A CA 1
ATOM 1489 C C . GLU A 1 186 ? 3.684 27.094 16.5 1 89.31 186 GLU A C 1
ATOM 1491 O O . GLU A 1 186 ? 4.316 26.234 15.875 1 89.31 186 GLU A O 1
ATOM 1496 N N . PHE A 1 187 ? 2.832 26.781 17.422 1 88.25 187 PHE A N 1
ATOM 1497 C CA . PHE A 1 187 ? 2.594 25.391 17.797 1 88.25 187 PHE A CA 1
ATOM 1498 C C . PHE A 1 187 ? 2.049 24.609 16.609 1 88.25 187 PHE A C 1
ATOM 1500 O O . PHE A 1 187 ? 2.406 23.438 16.406 1 88.25 187 PHE A O 1
ATOM 1507 N N . MET A 1 188 ? 1.181 25.281 15.844 1 85.75 188 MET A N 1
ATOM 1508 C CA . MET A 1 188 ? 0.564 24.562 14.727 1 85.75 188 MET A CA 1
ATOM 1509 C C . MET A 1 188 ? 1.606 24.188 13.68 1 85.75 188 MET A C 1
ATOM 1511 O O . MET A 1 188 ? 1.497 23.141 13.039 1 85.75 188 MET A O 1
ATOM 1515 N N . GLY A 1 189 ? 2.66 25.031 13.5 1 84.88 189 GLY A N 1
ATOM 1516 C CA . GLY A 1 189 ? 3.762 24.672 12.625 1 84.88 189 GLY A CA 1
ATOM 1517 C C . GLY A 1 189 ? 4.52 23.438 13.102 1 84.88 189 GLY A C 1
ATOM 1518 O O . GLY A 1 189 ? 4.879 22.578 12.297 1 84.88 189 GLY A O 1
ATOM 1519 N N . PHE A 1 190 ? 4.703 23.359 14.406 1 88.19 190 PHE A N 1
ATOM 1520 C CA . PHE A 1 190 ? 5.355 22.219 15.023 1 88.19 190 PHE A CA 1
ATOM 1521 C C . PHE A 1 190 ? 4.527 20.953 14.82 1 88.19 190 PHE A C 1
ATOM 1523 O O . PHE A 1 190 ? 5.055 19.922 14.422 1 88.19 190 PHE A O 1
ATOM 1530 N N . ALA A 1 191 ? 3.252 21.094 15.086 1 85.44 191 ALA A N 1
ATOM 1531 C CA . ALA A 1 191 ? 2.357 19.953 14.914 1 85.44 191 ALA A CA 1
ATOM 1532 C C . ALA A 1 191 ? 2.305 19.516 13.453 1 85.44 191 ALA A C 1
ATOM 1534 O O . ALA A 1 191 ? 2.234 18.312 13.164 1 85.44 191 ALA A O 1
ATOM 1535 N N . PHE A 1 192 ? 2.342 20.406 12.609 1 86.75 192 PHE A N 1
ATOM 1536 C CA . PHE A 1 192 ? 2.336 20.172 11.172 1 86.75 192 PHE A CA 1
ATOM 1537 C C . PHE A 1 192 ? 3.557 19.359 10.75 1 86.75 192 PHE A C 1
ATOM 1539 O O . PHE A 1 192 ? 3.451 18.453 9.922 1 86.75 192 PHE A O 1
ATOM 1546 N N . CYS A 1 193 ? 4.703 19.641 11.289 1 88.75 193 CYS A N 1
ATOM 1547 C CA . CYS A 1 193 ? 5.945 18.953 10.969 1 88.75 193 CYS A CA 1
ATOM 1548 C C . CYS A 1 193 ? 5.891 17.5 11.445 1 88.75 193 CYS A C 1
ATOM 1550 O O . CYS A 1 193 ? 6.234 16.578 10.695 1 88.75 193 CYS A O 1
ATOM 1552 N N . ILE A 1 194 ? 5.41 17.312 12.633 1 85.44 194 ILE A N 1
ATOM 1553 C CA . ILE A 1 194 ? 5.332 15.969 13.18 1 85.44 194 ILE A CA 1
ATOM 1554 C C . ILE A 1 194 ? 4.371 15.133 12.336 1 85.44 194 ILE A C 1
ATOM 1556 O O . ILE A 1 194 ? 4.656 13.969 12.023 1 85.44 194 ILE A O 1
ATOM 1560 N N . ALA A 1 195 ? 3.248 15.781 11.961 1 83.56 195 ALA A N 1
ATOM 1561 C CA . ALA A 1 195 ? 2.266 15.086 11.133 1 83.56 195 ALA A CA 1
ATOM 1562 C C . ALA A 1 195 ? 2.867 14.688 9.789 1 83.56 195 ALA A C 1
ATOM 1564 O O . ALA A 1 195 ? 2.637 13.578 9.305 1 83.56 195 ALA A O 1
ATOM 1565 N N . TYR A 1 196 ? 3.629 15.508 9.211 1 87 196 TYR A N 1
ATOM 1566 C CA . TYR A 1 196 ? 4.266 15.25 7.926 1 87 196 TYR A CA 1
ATOM 1567 C C . TYR A 1 196 ? 5.254 14.094 8.031 1 87 196 TYR A C 1
ATOM 1569 O O . TYR A 1 196 ? 5.254 13.188 7.188 1 87 196 TYR A O 1
ATOM 1577 N N . LEU A 1 197 ? 6.051 14.133 9.062 1 85.25 197 LEU A N 1
ATOM 1578 C CA . LEU A 1 197 ? 7.055 13.094 9.242 1 85.25 197 LEU A CA 1
ATOM 1579 C C . LEU A 1 197 ? 6.395 11.734 9.477 1 85.25 197 LEU A C 1
ATOM 1581 O O . LEU A 1 197 ? 6.828 10.727 8.922 1 85.25 197 LEU A O 1
ATOM 1585 N N . VAL A 1 198 ? 5.375 11.727 10.242 1 80.75 198 VAL A N 1
ATOM 1586 C CA . VAL A 1 198 ? 4.648 10.492 10.5 1 80.75 198 VAL A CA 1
ATOM 1587 C C . VAL A 1 198 ? 4.008 9.984 9.211 1 80.75 198 VAL A C 1
ATOM 1589 O O . VAL A 1 198 ? 4.035 8.781 8.922 1 80.75 198 VAL A O 1
ATOM 1592 N N . PHE A 1 199 ? 3.412 10.852 8.469 1 83.19 199 PHE A N 1
ATOM 1593 C CA . PHE A 1 199 ? 2.828 10.508 7.176 1 83.19 199 PHE A CA 1
ATOM 1594 C C . PHE A 1 199 ? 3.871 9.867 6.266 1 83.19 199 PHE A C 1
ATOM 1596 O O . PHE A 1 199 ? 3.59 8.867 5.598 1 83.19 199 PHE A O 1
ATOM 1603 N N . LEU A 1 200 ? 5.09 10.445 6.27 1 82.62 200 LEU A N 1
ATOM 1604 C CA . LEU A 1 200 ? 6.148 9.914 5.422 1 82.62 200 LEU A CA 1
ATOM 1605 C C . LEU A 1 200 ? 6.512 8.492 5.836 1 82.62 200 LEU A C 1
ATOM 1607 O O . LEU A 1 200 ? 6.684 7.617 4.984 1 82.62 200 LEU A O 1
ATOM 1611 N N . ILE A 1 201 ? 6.543 8.273 7.086 1 81 201 ILE A N 1
ATOM 1612 C CA . ILE A 1 201 ? 6.922 6.965 7.609 1 81 201 ILE A CA 1
ATOM 1613 C C . ILE A 1 201 ? 5.844 5.938 7.27 1 81 201 ILE A C 1
ATOM 1615 O O . ILE A 1 201 ? 6.148 4.836 6.805 1 81 201 ILE A O 1
ATOM 1619 N N . ILE A 1 202 ? 4.555 6.23 7.395 1 78.62 202 ILE A N 1
ATOM 1620 C CA . ILE A 1 202 ? 3.439 5.328 7.121 1 78.62 202 ILE A CA 1
ATOM 1621 C C . ILE A 1 202 ? 3.369 5.035 5.625 1 78.62 202 ILE A C 1
ATOM 1623 O O . ILE A 1 202 ? 3.174 3.887 5.219 1 78.62 202 ILE A O 1
ATOM 1627 N N . TYR A 1 203 ? 3.506 6.059 4.891 1 79.31 203 TYR A N 1
ATOM 1628 C CA . TYR A 1 203 ? 3.482 5.902 3.441 1 79.31 203 TYR A CA 1
ATOM 1629 C C . TYR A 1 203 ? 4.582 4.953 2.977 1 79.31 203 TYR A C 1
ATOM 1631 O O . TYR A 1 203 ? 4.355 4.105 2.113 1 79.31 203 TYR A O 1
ATOM 1639 N N . PHE A 1 204 ? 5.723 5.066 3.527 1 80.56 204 PHE A N 1
ATOM 1640 C CA . PHE A 1 204 ? 6.852 4.211 3.164 1 80.56 204 PHE A CA 1
ATOM 1641 C C . PHE A 1 204 ? 6.586 2.766 3.561 1 80.56 204 PHE A C 1
ATOM 1643 O O . PHE A 1 204 ? 6.879 1.843 2.799 1 80.56 204 PHE A O 1
ATOM 1650 N N . GLN A 1 205 ? 6.098 2.561 4.727 1 78.69 205 GLN A N 1
ATOM 1651 C CA . GLN A 1 205 ? 5.793 1.21 5.188 1 78.69 205 GLN A CA 1
ATOM 1652 C C . GLN A 1 205 ? 4.766 0.538 4.281 1 78.69 205 GLN A C 1
ATOM 1654 O O . GLN A 1 205 ? 4.914 -0.633 3.924 1 78.69 205 GLN A O 1
ATOM 1659 N N . GLU A 1 206 ? 3.781 1.276 3.951 1 78.06 206 GLU A N 1
ATOM 1660 C CA . GLU A 1 206 ? 2.756 0.737 3.064 1 78.06 206 GLU A CA 1
ATOM 1661 C C . GLU A 1 206 ? 3.326 0.435 1.681 1 78.06 206 GLU A C 1
ATOM 1663 O O . GLU A 1 206 ? 2.953 -0.558 1.053 1 78.06 206 GLU A O 1
ATOM 1668 N N . TYR A 1 207 ? 4.195 1.283 1.257 1 77.06 207 TYR A N 1
ATOM 1669 C CA . TYR A 1 207 ? 4.84 1.09 -0.038 1 77.06 207 TYR A CA 1
ATOM 1670 C C . TYR A 1 207 ? 5.707 -0.162 -0.035 1 77.06 207 TYR A C 1
ATOM 1672 O O . TYR A 1 207 ? 5.688 -0.941 -0.991 1 77.06 207 TYR A O 1
ATOM 1680 N N . GLU A 1 208 ? 6.492 -0.339 1.005 1 79.25 208 GLU A N 1
ATOM 1681 C CA . GLU A 1 208 ? 7.344 -1.519 1.132 1 79.25 208 GLU A CA 1
ATOM 1682 C C . GLU A 1 208 ? 6.512 -2.799 1.148 1 79.25 208 GLU A C 1
ATOM 1684 O O . GLU A 1 208 ? 6.883 -3.795 0.523 1 79.25 208 GLU A O 1
ATOM 1689 N N . ASN A 1 209 ? 5.453 -2.771 1.848 1 82.06 209 ASN A N 1
ATOM 1690 C CA . ASN A 1 209 ? 4.566 -3.928 1.902 1 82.06 209 ASN A CA 1
ATOM 1691 C C . ASN A 1 209 ? 3.986 -4.254 0.53 1 82.06 209 ASN A C 1
ATOM 1693 O O . ASN A 1 209 ? 3.895 -5.426 0.152 1 82.06 209 ASN A O 1
ATOM 1697 N N . LYS A 1 210 ? 3.605 -3.213 -0.145 1 80.94 210 LYS A N 1
ATOM 1698 C CA . LYS A 1 210 ? 3.08 -3.391 -1.495 1 80.94 210 LYS A CA 1
ATOM 1699 C C . LYS A 1 210 ? 4.125 -4.02 -2.412 1 80.94 210 LYS A C 1
ATOM 1701 O O . LYS A 1 210 ? 3.809 -4.922 -3.193 1 80.94 210 LYS A O 1
ATOM 1706 N N . GLN A 1 211 ? 5.336 -3.596 -2.369 1 80.12 211 GLN A N 1
ATOM 1707 C CA . GLN A 1 211 ? 6.41 -4.121 -3.207 1 80.12 211 GLN A CA 1
ATOM 1708 C C . GLN A 1 211 ? 6.68 -5.59 -2.893 1 80.12 211 GLN A C 1
ATOM 1710 O O . GLN A 1 211 ? 6.938 -6.387 -3.799 1 80.12 211 GLN A O 1
ATOM 1715 N N . GLU A 1 212 ? 6.613 -5.887 -1.654 1 82.94 212 GLU A N 1
ATOM 1716 C CA . GLU A 1 212 ? 6.816 -7.273 -1.25 1 82.94 212 GLU A CA 1
ATOM 1717 C C . GLU A 1 212 ? 5.738 -8.188 -1.829 1 82.94 212 GLU A C 1
ATOM 1719 O O . GLU A 1 212 ? 6.039 -9.258 -2.359 1 82.94 212 GLU A O 1
ATOM 1724 N N . ILE A 1 213 ? 4.523 -7.789 -1.775 1 85.19 213 ILE A N 1
ATOM 1725 C CA . ILE A 1 213 ? 3.414 -8.594 -2.285 1 85.19 213 ILE A CA 1
ATOM 1726 C C . ILE A 1 213 ? 3.527 -8.719 -3.803 1 85.19 213 ILE A C 1
ATOM 1728 O O . ILE A 1 213 ? 3.258 -9.789 -4.359 1 85.19 213 ILE A O 1
ATOM 1732 N N . THR A 1 214 ? 3.879 -7.668 -4.418 1 83.81 214 THR A N 1
ATOM 1733 C CA . THR A 1 214 ? 4.047 -7.684 -5.867 1 83.81 214 THR A CA 1
ATOM 1734 C C . THR A 1 214 ? 5.148 -8.664 -6.273 1 83.81 214 THR A C 1
ATOM 1736 O O . THR A 1 214 ? 4.996 -9.406 -7.242 1 83.81 214 THR A O 1
ATOM 1739 N N . GLN A 1 215 ? 6.262 -8.656 -5.605 1 83 215 GLN A N 1
ATOM 1740 C CA . GLN A 1 215 ? 7.359 -9.57 -5.887 1 83 215 GLN A CA 1
ATOM 1741 C C . GLN A 1 215 ? 6.922 -11.023 -5.711 1 83 215 GLN A C 1
ATOM 1743 O O . GLN A 1 215 ? 7.246 -11.883 -6.531 1 83 215 GLN A O 1
ATOM 1748 N N . TYR A 1 216 ? 6.18 -11.242 -4.68 1 82.44 216 TYR A N 1
ATOM 1749 C CA . TYR A 1 216 ? 5.66 -12.578 -4.43 1 82.44 216 TYR A CA 1
ATOM 1750 C C . TYR A 1 216 ? 4.711 -13.016 -5.539 1 82.44 216 TYR A C 1
ATOM 1752 O O . TYR A 1 216 ? 4.734 -14.172 -5.969 1 82.44 216 TYR A O 1
ATOM 1760 N N . SER A 1 217 ? 3.873 -12.148 -5.93 1 82.94 217 SER A N 1
ATOM 1761 C CA . SER A 1 217 ? 2.941 -12.43 -7.02 1 82.94 217 SER A CA 1
ATOM 1762 C C . SER A 1 217 ? 3.684 -12.742 -8.312 1 82.94 217 SER A C 1
ATOM 1764 O O . SER A 1 217 ? 3.299 -13.656 -9.047 1 82.94 217 SER A O 1
ATOM 1766 N N . ASN A 1 218 ? 4.723 -12.016 -8.586 1 81.06 218 ASN A N 1
ATOM 1767 C CA . ASN A 1 218 ? 5.535 -12.266 -9.773 1 81.06 218 ASN A CA 1
ATOM 1768 C C . ASN A 1 218 ? 6.199 -13.641 -9.727 1 81.06 218 ASN A C 1
ATOM 1770 O O . ASN A 1 218 ? 6.27 -14.336 -10.734 1 81.06 218 ASN A O 1
ATOM 1774 N N . LEU A 1 219 ? 6.707 -14.039 -8.609 1 82.38 219 LEU A N 1
ATOM 1775 C CA . LEU A 1 219 ? 7.309 -15.352 -8.422 1 82.38 219 LEU A CA 1
ATOM 1776 C C . LEU A 1 219 ? 6.281 -16.453 -8.664 1 82.38 219 LEU A C 1
ATOM 1778 O O . LEU A 1 219 ? 6.582 -17.453 -9.32 1 82.38 219 LEU A O 1
ATOM 1782 N N . ARG A 1 220 ? 5.117 -16.281 -8.219 1 81.88 220 ARG A N 1
ATOM 1783 C CA . ARG A 1 220 ? 4.051 -17.266 -8.398 1 81.88 220 ARG A CA 1
ATOM 1784 C C . ARG A 1 220 ? 3.664 -17.391 -9.867 1 81.88 220 ARG A C 1
ATOM 1786 O O . ARG A 1 220 ? 3.377 -18.484 -10.352 1 81.88 220 ARG A O 1
ATOM 1793 N N . GLU A 1 221 ? 3.654 -16.281 -10.508 1 82.62 221 GLU A N 1
ATOM 1794 C CA . GLU A 1 221 ? 3.367 -16.281 -11.945 1 82.62 221 GLU A CA 1
ATOM 1795 C C . GLU A 1 221 ? 4.414 -17.078 -12.711 1 82.62 221 GLU A C 1
ATOM 1797 O O . GLU A 1 221 ? 4.074 -17.844 -13.625 1 82.62 221 GLU A O 1
ATOM 1802 N N . MET A 1 222 ? 5.621 -16.875 -12.305 1 83.19 222 MET A N 1
ATOM 1803 C CA . MET A 1 222 ? 6.703 -17.641 -12.922 1 83.19 222 MET A CA 1
ATOM 1804 C C . MET A 1 222 ? 6.551 -19.125 -12.648 1 83.19 222 MET A C 1
ATOM 1806 O O . MET A 1 222 ? 6.773 -19.953 -13.531 1 83.19 222 MET A O 1
ATOM 1810 N N . GLN A 1 223 ? 6.148 -19.516 -11.484 1 80.5 223 GLN A N 1
ATOM 1811 C CA . GLN A 1 223 ? 5.922 -20.922 -11.117 1 80.5 223 GLN A CA 1
ATOM 1812 C C . GLN A 1 223 ? 4.766 -21.516 -11.906 1 80.5 223 GLN A C 1
ATOM 1814 O O . GLN A 1 223 ? 4.84 -22.656 -12.352 1 80.5 223 GLN A O 1
ATOM 1819 N N . LEU A 1 224 ? 3.779 -20.766 -12.109 1 81.38 224 LEU A N 1
ATOM 1820 C CA . LEU A 1 224 ? 2.623 -21.219 -12.875 1 81.38 224 LEU A CA 1
ATOM 1821 C C . LEU A 1 224 ? 3.01 -21.516 -14.32 1 81.38 224 LEU A C 1
ATOM 1823 O O . LEU A 1 224 ? 2.584 -22.531 -14.891 1 81.38 224 LEU A O 1
ATOM 1827 N N . GLN A 1 225 ? 3.818 -20.656 -14.836 1 79.31 225 GLN A N 1
ATOM 1828 C CA . GLN A 1 225 ? 4.266 -20.844 -16.219 1 79.31 225 GLN A CA 1
ATOM 1829 C C . GLN A 1 225 ? 5.102 -22.125 -16.344 1 79.31 225 GLN A C 1
ATOM 1831 O O . GLN A 1 225 ? 4.953 -22.875 -17.312 1 79.31 225 GLN A O 1
ATOM 1836 N N . SER A 1 226 ? 5.898 -22.344 -15.375 1 79.12 226 SER A N 1
ATOM 1837 C CA . SER A 1 226 ? 6.723 -23.547 -15.359 1 79.12 226 SER A CA 1
ATOM 1838 C C . SER A 1 226 ? 5.867 -24.797 -15.227 1 79.12 226 SER A C 1
ATOM 1840 O O . SER A 1 226 ? 6.117 -25.812 -15.891 1 79.12 226 SER A O 1
ATOM 1842 N N . MET A 1 227 ? 4.824 -24.703 -14.43 1 76.94 227 MET A N 1
ATOM 1843 C CA . MET A 1 227 ? 3.943 -25.844 -14.211 1 76.94 227 MET A CA 1
ATOM 1844 C C . MET A 1 227 ? 3.119 -26.141 -15.461 1 76.94 227 MET A C 1
ATOM 1846 O O . MET A 1 227 ? 2.857 -27.312 -15.766 1 76.94 227 MET A O 1
ATOM 1850 N N . GLN A 1 228 ? 2.734 -25.156 -16.109 1 76.81 228 GLN A N 1
ATOM 1851 C CA . GLN A 1 228 ? 1.999 -25.328 -17.359 1 76.81 228 GLN A CA 1
ATOM 1852 C C . GLN A 1 228 ? 2.836 -26.094 -18.391 1 76.81 228 GLN A C 1
ATOM 1854 O O . GLN A 1 228 ? 2.324 -26.969 -19.094 1 76.81 228 GLN A O 1
ATOM 1859 N N . ASN A 1 229 ? 4.07 -25.766 -18.438 1 72.62 229 ASN A N 1
ATOM 1860 C CA . ASN A 1 229 ? 4.984 -26.484 -19.328 1 72.62 229 ASN A CA 1
ATOM 1861 C C . ASN A 1 229 ? 5.125 -27.953 -18.938 1 72.62 229 ASN A C 1
ATOM 1863 O O . ASN A 1 229 ? 5.164 -28.828 -19.797 1 72.62 229 ASN A O 1
ATOM 1867 N N . GLU A 1 230 ? 5.113 -28.125 -17.672 1 70.31 230 GLU A N 1
ATOM 1868 C CA . GLU A 1 230 ? 5.23 -29.5 -17.172 1 70.31 230 GLU A CA 1
ATOM 1869 C C . GLU A 1 230 ? 3.98 -30.312 -17.5 1 70.31 230 GLU A C 1
ATOM 1871 O O . GLU A 1 230 ? 4.078 -31.484 -17.891 1 70.31 230 GLU A O 1
ATOM 1876 N N . ILE A 1 231 ? 2.912 -29.625 -17.328 1 70 231 ILE A N 1
ATOM 1877 C CA . ILE A 1 231 ? 1.645 -30.297 -17.625 1 70 231 ILE A CA 1
ATOM 1878 C C . ILE A 1 231 ? 1.58 -30.656 -19.094 1 70 231 ILE A C 1
ATOM 1880 O O . ILE A 1 231 ? 1.129 -31.75 -19.453 1 70 231 ILE A O 1
ATOM 1884 N N . GLU A 1 232 ? 2.039 -29.812 -19.891 1 71.75 232 GLU A N 1
ATOM 1885 C CA . GLU A 1 232 ? 2.043 -30.078 -21.328 1 71.75 232 GLU A CA 1
ATOM 1886 C C . GLU A 1 232 ? 2.924 -31.281 -21.672 1 71.75 232 GLU A C 1
ATOM 1888 O O . GLU A 1 232 ? 2.557 -32.094 -22.5 1 71.75 232 GLU A O 1
ATOM 1893 N N . GLN A 1 233 ? 3.975 -31.422 -21.016 1 67.25 233 GLN A N 1
ATOM 1894 C CA . GLN A 1 233 ? 4.887 -32.531 -21.234 1 67.25 233 GLN A CA 1
ATOM 1895 C C . GLN A 1 233 ? 4.25 -33.844 -20.797 1 67.25 233 GLN A C 1
ATOM 1897 O O . GLN A 1 233 ? 4.398 -34.875 -21.469 1 67.25 233 GLN A O 1
ATOM 1902 N N . VAL A 1 234 ? 3.498 -33.688 -19.812 1 62.72 234 VAL A N 1
ATOM 1903 C CA . VAL A 1 234 ? 2.855 -34.875 -19.281 1 62.72 234 VAL A CA 1
ATOM 1904 C C . VAL A 1 234 ? 1.727 -35.312 -20.219 1 62.72 234 VAL A C 1
ATOM 1906 O O . VAL A 1 234 ? 1.526 -36.5 -20.453 1 62.72 234 VAL A O 1
ATOM 1909 N N . LYS A 1 235 ? 1.043 -34.375 -20.688 1 64.31 235 LYS A N 1
ATOM 1910 C CA . LYS A 1 235 ? -0.021 -34.688 -21.641 1 64.31 235 LYS A CA 1
ATOM 1911 C C . LYS A 1 235 ? 0.531 -35.406 -22.875 1 64.31 235 LYS A C 1
ATOM 1913 O O . LYS A 1 235 ? -0.062 -36.375 -23.359 1 64.31 235 LYS A O 1
ATOM 1918 N N . ILE A 1 236 ? 1.638 -34.906 -23.25 1 66 236 ILE A N 1
ATOM 1919 C CA . ILE A 1 236 ? 2.305 -35.5 -24.391 1 66 236 ILE A CA 1
ATOM 1920 C C . ILE A 1 236 ? 2.699 -36.938 -24.047 1 66 236 ILE A C 1
ATOM 1922 O O . ILE A 1 236 ? 2.5 -37.875 -24.844 1 66 236 ILE A O 1
ATOM 1926 N N . SER A 1 237 ? 3.109 -37.094 -22.828 1 62.75 237 SER A N 1
ATOM 1927 C CA . SER A 1 237 ? 3.531 -38.406 -22.391 1 62.75 237 SER A CA 1
ATOM 1928 C C . SER A 1 237 ? 2.344 -39.375 -22.281 1 62.75 237 SER A C 1
ATOM 1930 O O . SER A 1 237 ? 2.445 -40.531 -22.656 1 62.75 237 SER A O 1
ATOM 1932 N N . SER A 1 238 ? 1.261 -38.844 -21.812 1 60.56 238 SER A N 1
ATOM 1933 C CA . SER A 1 238 ? 0.047 -39.656 -21.703 1 60.56 238 SER A CA 1
ATOM 1934 C C . SER A 1 238 ? -0.463 -40.094 -23.078 1 60.56 238 SER A C 1
ATOM 1936 O O . SER A 1 238 ? -0.906 -41.219 -23.234 1 60.56 238 SER A O 1
ATOM 1938 N N . GLN A 1 239 ? -0.409 -39.156 -23.938 1 61.69 239 GLN A N 1
ATOM 1939 C CA . GLN A 1 239 ? -0.81 -39.469 -25.312 1 61.69 239 GLN A CA 1
ATOM 1940 C C . GLN A 1 239 ? 0.098 -40.562 -25.906 1 61.69 239 GLN A C 1
ATOM 1942 O O . GLN A 1 239 ? -0.376 -41.469 -26.594 1 61.69 239 GLN A O 1
ATOM 1947 N N . ARG A 1 240 ? 1.335 -40.438 -25.594 1 60.03 240 ARG A N 1
ATOM 1948 C CA . ARG A 1 240 ? 2.289 -41.438 -26.062 1 60.03 240 ARG A CA 1
ATOM 1949 C C . ARG A 1 240 ? 1.979 -42.812 -25.484 1 60.03 240 ARG A C 1
ATOM 1951 O O . ARG A 1 240 ? 2.094 -43.812 -26.172 1 60.03 240 ARG A O 1
ATOM 1958 N N . LEU A 1 241 ? 1.513 -42.812 -24.312 1 59.78 241 LEU A N 1
ATOM 1959 C CA . LEU A 1 241 ? 1.135 -44.062 -23.656 1 59.78 241 LEU A CA 1
ATOM 1960 C C . LEU A 1 241 ? -0.067 -44.688 -24.344 1 59.78 241 LEU A C 1
ATOM 1962 O O . LEU A 1 241 ? -0.094 -45.906 -24.562 1 59.78 241 LEU A O 1
ATOM 1966 N N . ALA A 1 242 ? -0.985 -43.812 -24.578 1 58.34 242 ALA A N 1
ATOM 1967 C CA . ALA A 1 242 ? -2.188 -44.312 -25.25 1 58.34 242 ALA A CA 1
ATOM 1968 C C . ALA A 1 242 ? -1.848 -44.938 -26.609 1 58.34 242 ALA A C 1
ATOM 1970 O O . ALA A 1 242 ? -2.371 -45.969 -26.969 1 58.34 242 ALA A O 1
ATOM 1971 N N . ILE A 1 243 ? -0.912 -44.344 -27.266 1 61.22 243 ILE A N 1
ATOM 1972 C CA . ILE A 1 243 ? -0.484 -44.812 -28.578 1 61.22 243 ILE A CA 1
ATOM 1973 C C . ILE A 1 243 ? 0.253 -46.156 -28.422 1 61.22 243 ILE A C 1
ATOM 1975 O O . ILE A 1 243 ? 0.005 -47.094 -29.172 1 61.22 243 ILE A O 1
ATOM 1979 N N . LEU A 1 244 ? 1.049 -46.219 -27.391 1 61.19 244 LEU A N 1
ATOM 1980 C CA . LEU A 1 244 ? 1.821 -47.438 -27.141 1 61.19 244 LEU A CA 1
ATOM 1981 C C . LEU A 1 244 ? 0.905 -48.594 -26.797 1 61.19 244 LEU A C 1
ATOM 1983 O O . LEU A 1 244 ? 1.119 -49.719 -27.25 1 61.19 244 LEU A O 1
ATOM 1987 N N . ARG A 1 245 ? -0.069 -48.375 -26.016 1 59.59 245 ARG A N 1
ATOM 1988 C CA . ARG A 1 245 ? -1.044 -49.375 -25.641 1 59.59 245 ARG A CA 1
ATOM 1989 C C . ARG A 1 245 ? -1.797 -49.906 -26.859 1 59.59 245 ARG A C 1
ATOM 1991 O O . ARG A 1 245 ? -2.027 -51.094 -27 1 59.59 245 ARG A O 1
ATOM 1998 N N . HIS A 1 246 ? -2.186 -48.969 -27.578 1 59.31 246 HIS A N 1
ATOM 1999 C CA . HIS A 1 246 ? -2.875 -49.312 -28.828 1 59.31 246 HIS A CA 1
ATOM 2000 C C . HIS A 1 246 ? -1.992 -50.125 -29.75 1 59.31 246 HIS A C 1
ATOM 2002 O O . HIS A 1 246 ? -2.422 -51.188 -30.25 1 59.31 246 HIS A O 1
ATOM 2008 N N . ASP A 1 247 ? -0.685 -49.719 -29.875 1 61.19 247 ASP A N 1
ATOM 2009 C CA . ASP A 1 247 ? 0.266 -50.469 -30.703 1 61.19 247 ASP A CA 1
ATOM 2010 C C . ASP A 1 247 ? 0.496 -51.875 -30.188 1 61.19 247 ASP A C 1
ATOM 2012 O O . ASP A 1 247 ? 0.574 -52.812 -30.953 1 61.19 247 ASP A O 1
ATOM 2016 N N . MET A 1 248 ? 0.479 -51.938 -28.953 1 65.88 248 MET A N 1
ATOM 2017 C CA . MET A 1 248 ? 0.687 -53.25 -28.344 1 65.88 248 MET A CA 1
ATOM 2018 C C . MET A 1 248 ? -0.478 -54.188 -28.641 1 65.88 248 MET A C 1
ATOM 2020 O O . MET A 1 248 ? -0.27 -55.344 -28.984 1 65.88 248 MET A O 1
ATOM 2024 N N . ARG A 1 249 ? -1.634 -53.625 -28.578 1 61.12 249 ARG A N 1
ATOM 2025 C CA . ARG A 1 249 ? -2.818 -54.438 -28.891 1 61.12 249 ARG A CA 1
ATOM 2026 C C . ARG A 1 249 ? -2.803 -54.875 -30.344 1 61.12 249 ARG A C 1
ATOM 2028 O O . ARG A 1 249 ? -3.16 -56.031 -30.656 1 61.12 249 ARG A O 1
ATOM 2035 N N . HIS A 1 250 ? -2.279 -54.062 -31.125 1 61.34 250 HIS A N 1
ATOM 2036 C CA . HIS A 1 250 ? -2.195 -54.344 -32.562 1 61.34 250 HIS A CA 1
ATOM 2037 C C . HIS A 1 250 ? -1.161 -55.406 -32.844 1 61.34 250 HIS A C 1
ATOM 2039 O O . HIS A 1 250 ? -1.424 -56.344 -33.625 1 61.34 250 HIS A O 1
ATOM 2045 N N . HIS A 1 251 ? -0.05 -55.219 -32.219 1 69.81 251 HIS A N 1
ATOM 2046 C CA . HIS A 1 251 ? 0.998 -56.219 -32.406 1 69.81 251 HIS A CA 1
ATOM 2047 C C . HIS A 1 251 ? 0.527 -57.594 -31.938 1 69.81 251 HIS A C 1
ATOM 2049 O O . HIS A 1 251 ? 0.732 -58.562 -32.625 1 69.81 251 HIS A O 1
ATOM 2055 N N . LEU A 1 252 ? -0.218 -57.594 -30.938 1 70.5 252 LEU A N 1
ATOM 2056 C CA . LEU A 1 252 ? -0.713 -58.844 -30.406 1 70.5 252 LEU A CA 1
ATOM 2057 C C . LEU A 1 252 ? -1.761 -59.469 -31.328 1 70.5 252 LEU A C 1
ATOM 2059 O O . LEU A 1 252 ? -1.787 -60.688 -31.516 1 70.5 252 LEU A O 1
ATOM 2063 N N . SER A 1 253 ? -2.488 -58.625 -31.875 1 68 253 SER A N 1
ATOM 2064 C CA . SER A 1 253 ? -3.514 -59.062 -32.812 1 68 253 SER A CA 1
ATOM 2065 C C . SER A 1 253 ? -2.889 -59.688 -34.062 1 68 253 SER A C 1
ATOM 2067 O O . SER A 1 253 ? -3.361 -60.688 -34.562 1 68 253 SER A O 1
ATOM 2069 N N . ILE A 1 254 ? -1.801 -59.156 -34.562 1 70.44 254 ILE A N 1
ATOM 2070 C CA . ILE A 1 254 ? -1.099 -59.656 -35.719 1 70.44 254 ILE A CA 1
ATOM 2071 C C . ILE A 1 254 ? -0.438 -61 -35.438 1 70.44 254 ILE A C 1
ATOM 2073 O O . ILE A 1 254 ? -0.529 -61.938 -36.219 1 70.44 254 ILE A O 1
ATOM 2077 N N . ILE A 1 255 ? 0.15 -60.969 -34.281 1 75.69 255 ILE A N 1
ATOM 2078 C CA . ILE A 1 255 ? 0.802 -62.219 -33.875 1 75.69 255 ILE A CA 1
ATOM 2079 C C . ILE A 1 255 ? -0.234 -63.312 -33.75 1 75.69 255 ILE A C 1
ATOM 2081 O O . ILE A 1 255 ? -0.014 -64.438 -34.25 1 75.69 255 ILE A O 1
ATOM 2085 N N . LEU A 1 256 ? -1.407 -62.938 -33.25 1 73.62 256 LEU A N 1
ATOM 2086 C CA . LEU A 1 256 ? -2.49 -63.906 -33.094 1 73.62 256 LEU A CA 1
ATOM 2087 C C . LEU A 1 256 ? -2.986 -64.375 -34.438 1 73.62 256 LEU A C 1
ATOM 2089 O O . LEU A 1 256 ? -3.213 -65.625 -34.625 1 73.62 256 LEU A O 1
ATOM 2093 N N . THR A 1 257 ? -3.096 -63.562 -35.344 1 70.12 257 THR A N 1
ATOM 2094 C CA . THR A 1 257 ? -3.584 -63.875 -36.656 1 70.12 257 THR A CA 1
ATOM 2095 C C . THR A 1 257 ? -2.598 -64.812 -37.406 1 70.12 257 THR A C 1
ATOM 2097 O O . THR A 1 257 ? -3 -65.75 -38.062 1 70.12 257 THR A O 1
ATOM 2100 N N . GLN A 1 258 ? -1.282 -64.5 -37.25 1 74.25 258 GLN A N 1
ATOM 2101 C CA . GLN A 1 258 ? -0.255 -65.312 -37.875 1 74.25 258 GLN A CA 1
ATOM 2102 C C . GLN A 1 258 ? -0.257 -66.75 -37.312 1 74.25 258 GLN A C 1
ATOM 2104 O O . GLN A 1 258 ? -0.11 -67.688 -38.031 1 74.25 258 GLN A O 1
ATOM 2109 N N . LEU A 1 259 ? -0.538 -66.812 -36.062 1 76.19 259 LEU A N 1
ATOM 2110 C CA . LEU A 1 259 ? -0.578 -68.062 -35.375 1 76.19 259 LEU A CA 1
ATOM 2111 C C . LEU A 1 259 ? -1.821 -68.875 -35.781 1 76.19 259 LEU A C 1
ATOM 2113 O O . LEU A 1 259 ? -1.747 -70.062 -36.031 1 76.19 259 LEU A O 1
ATOM 2117 N N . GLN A 1 260 ? -2.877 -68.125 -35.875 1 73.94 260 GLN A N 1
ATOM 2118 C CA . GLN A 1 260 ? -4.137 -68.75 -36.25 1 73.94 260 GLN A CA 1
ATOM 2119 C C . GLN A 1 260 ? -4.094 -69.25 -37.688 1 73.94 260 GLN A C 1
ATOM 2121 O O . GLN A 1 260 ? -4.727 -70.25 -38.031 1 73.94 260 GLN A O 1
ATOM 2126 N N . ASN A 1 261 ? -3.334 -68.625 -38.438 1 73.56 261 ASN A N 1
ATOM 2127 C CA . ASN A 1 261 ? -3.195 -69 -39.844 1 73.56 261 ASN A CA 1
ATOM 2128 C C . ASN A 1 261 ? -2.137 -70.062 -40.031 1 73.56 261 ASN A C 1
ATOM 2130 O O . ASN A 1 261 ? -1.841 -70.438 -41.156 1 73.56 261 ASN A O 1
ATOM 2134 N N . GLY A 1 262 ? -1.469 -70.438 -38.969 1 74.12 262 GLY A N 1
ATOM 2135 C CA . GLY A 1 262 ? -0.541 -71.562 -39 1 74.12 262 GLY A CA 1
ATOM 2136 C C . GLY A 1 262 ? 0.866 -71.188 -39.375 1 74.12 262 GLY A C 1
ATOM 2137 O O . GLY A 1 262 ? 1.612 -72 -39.938 1 74.12 262 GLY A O 1
ATOM 2138 N N . HIS A 1 263 ? 1.143 -70 -39.406 1 78.31 263 HIS A N 1
ATOM 2139 C CA . HIS A 1 263 ? 2.471 -69.562 -39.781 1 78.31 263 HIS A CA 1
ATOM 2140 C C . HIS A 1 263 ? 3.25 -69.062 -38.562 1 78.31 263 HIS A C 1
ATOM 2142 O O . HIS A 1 263 ? 3.502 -67.875 -38.375 1 78.31 263 HIS A O 1
ATOM 2148 N N . PRO A 1 264 ? 3.6 -69.875 -37.656 1 80.06 264 PRO A N 1
ATOM 2149 C CA . PRO A 1 264 ? 4.34 -69.438 -36.469 1 80.06 264 PRO A CA 1
ATOM 2150 C C . PRO A 1 264 ? 5.688 -68.812 -36.781 1 80.06 264 PRO A C 1
ATOM 2152 O O . PRO A 1 264 ? 6.16 -67.938 -36.031 1 80.06 264 PRO A O 1
ATOM 2155 N N . ASP A 1 265 ? 6.281 -69.188 -37.938 1 79.81 265 ASP A N 1
ATOM 2156 C CA . ASP A 1 265 ? 7.562 -68.562 -38.312 1 79.81 265 ASP A CA 1
ATOM 2157 C C . ASP A 1 265 ? 7.418 -67.125 -38.625 1 79.81 265 ASP A C 1
ATOM 2159 O O . ASP A 1 265 ? 8.273 -66.312 -38.25 1 79.81 265 ASP A O 1
ATOM 2163 N N . LYS A 1 266 ? 6.336 -66.812 -39.25 1 75.19 266 LYS A N 1
ATOM 2164 C CA . LYS A 1 266 ? 6.09 -65.438 -39.562 1 75.19 266 LYS A CA 1
ATOM 2165 C C . LYS A 1 266 ? 5.805 -64.625 -38.312 1 75.19 266 LYS A C 1
ATOM 2167 O O . LYS A 1 266 ? 6.211 -63.438 -38.188 1 75.19 266 LYS A O 1
ATOM 2172 N N . ALA A 1 267 ? 5.051 -65.25 -37.375 1 77.38 267 ALA A N 1
ATOM 2173 C CA . ALA A 1 267 ? 4.809 -64.562 -36.062 1 77.38 267 ALA A CA 1
ATOM 2174 C C . ALA A 1 267 ? 6.117 -64.312 -35.344 1 77.38 267 ALA A C 1
ATOM 2176 O O . ALA A 1 267 ? 6.312 -63.25 -34.781 1 77.38 267 ALA A O 1
ATOM 2177 N N . GLN A 1 268 ? 7.02 -65.25 -35.406 1 77.44 268 GLN A N 1
ATOM 2178 C CA . GLN A 1 268 ? 8.32 -65.125 -34.781 1 77.44 268 GLN A CA 1
ATOM 2179 C C . GLN A 1 268 ? 9.141 -64 -35.438 1 77.44 268 GLN A C 1
ATOM 2181 O O . GLN A 1 268 ? 9.789 -63.25 -34.75 1 77.44 268 GLN A O 1
ATOM 2186 N N . GLU A 1 269 ? 9.125 -64 -36.719 1 73.69 269 GLU A N 1
ATOM 2187 C CA . GLU A 1 269 ? 9.836 -62.969 -37.469 1 73.69 269 GLU A CA 1
ATOM 2188 C C . GLU A 1 269 ? 9.297 -61.562 -37.125 1 73.69 269 GLU A C 1
ATOM 2190 O O . GLU A 1 269 ? 10.062 -60.625 -36.938 1 73.69 269 GLU A O 1
ATOM 2195 N N . TYR A 1 270 ? 8 -61.531 -37 1 71.88 270 TYR A N 1
ATOM 2196 C CA . TYR A 1 270 ? 7.352 -60.25 -36.656 1 71.88 270 TYR A CA 1
ATOM 2197 C C . TYR A 1 270 ? 7.73 -59.812 -35.25 1 71.88 270 TYR A C 1
ATOM 2199 O O . TYR A 1 270 ? 7.996 -58.625 -35 1 71.88 270 TYR A O 1
ATOM 2207 N N . ILE A 1 271 ? 7.723 -60.719 -34.375 1 73.38 271 ILE A N 1
ATOM 2208 C CA . ILE A 1 271 ? 8.102 -60.438 -33 1 73.38 271 ILE A CA 1
ATOM 2209 C C . ILE A 1 271 ? 9.562 -60 -32.938 1 73.38 271 ILE A C 1
ATOM 2211 O O . ILE A 1 271 ? 9.906 -59.062 -32.219 1 73.38 271 ILE A O 1
ATOM 2215 N N . HIS A 1 272 ? 10.398 -60.688 -33.75 1 66.06 272 HIS A N 1
ATOM 2216 C CA . HIS A 1 272 ? 11.789 -60.281 -33.844 1 66.06 272 HIS A CA 1
ATOM 2217 C C . HIS A 1 272 ? 11.922 -58.844 -34.375 1 66.06 272 HIS A C 1
ATOM 2219 O O . HIS A 1 272 ? 12.773 -58.094 -33.906 1 66.06 272 HIS A O 1
ATOM 2225 N N . GLU A 1 273 ? 11.07 -58.656 -35.312 1 63.94 273 GLU A N 1
ATOM 2226 C CA . GLU A 1 273 ? 11.07 -57.312 -35.875 1 63.94 273 GLU A CA 1
ATOM 2227 C C . GLU A 1 273 ? 10.648 -56.281 -34.812 1 63.94 273 GLU A C 1
ATOM 2229 O O . GLU A 1 273 ? 11.242 -55.188 -34.719 1 63.94 273 GLU A O 1
ATOM 2234 N N . ILE A 1 274 ? 9.617 -56.719 -34.094 1 66.06 274 ILE A N 1
ATOM 2235 C CA . ILE A 1 274 ? 9.156 -55.812 -33.031 1 66.06 274 ILE A CA 1
ATOM 2236 C C . ILE A 1 274 ? 10.25 -55.688 -31.984 1 66.06 274 ILE A C 1
ATOM 2238 O O . ILE A 1 274 ? 10.547 -54.562 -31.531 1 66.06 274 ILE A O 1
ATOM 2242 N N . ASN A 1 275 ? 10.727 -57.031 -31.719 1 56.5 275 ASN A N 1
ATOM 2243 C CA . ASN A 1 275 ? 11.773 -57.062 -30.703 1 56.5 275 ASN A CA 1
ATOM 2244 C C . ASN A 1 275 ? 13.023 -56.344 -31.172 1 56.5 275 ASN A C 1
ATOM 2246 O O . ASN A 1 275 ? 13.672 -55.625 -30.391 1 56.5 275 ASN A O 1
ATOM 2250 N N . SER A 1 276 ? 13.383 -56.938 -32.375 1 49.19 276 SER A N 1
ATOM 2251 C CA . SER A 1 276 ? 14.539 -56.219 -32.938 1 49.19 276 SER A CA 1
ATOM 2252 C C . SER A 1 276 ? 14.305 -54.719 -32.969 1 49.19 276 SER A C 1
ATOM 2254 O O . SER A 1 276 ? 15.227 -53.938 -32.75 1 49.19 276 SER A O 1
ATOM 2256 N N . ALA A 1 277 ? 13.07 -54.656 -33.469 1 47.12 277 ALA A N 1
ATOM 2257 C CA . ALA A 1 277 ? 12.703 -53.25 -33.375 1 47.12 277 ALA A CA 1
ATOM 2258 C C . ALA A 1 277 ? 12.703 -52.781 -31.922 1 47.12 277 ALA A C 1
ATOM 2260 O O . ALA A 1 277 ? 13.055 -51.625 -31.641 1 47.12 277 ALA A O 1
ATOM 2261 N N . TYR A 1 278 ? 12.195 -54.125 -31.266 1 43.06 278 TYR A N 1
ATOM 2262 C CA . TYR A 1 278 ? 12.227 -53.906 -29.812 1 43.06 278 TYR A CA 1
ATOM 2263 C C . TYR A 1 278 ? 13.445 -54.594 -29.203 1 43.06 278 TYR A C 1
ATOM 2265 O O . TYR A 1 278 ? 13.859 -54.219 -28.094 1 43.06 278 TYR A O 1
ATOM 2273 N N . ASP A 1 279 ? 13.75 -56.375 -29.812 1 39.78 279 ASP A N 1
ATOM 2274 C CA . ASP A 1 279 ? 14.727 -57.375 -29.391 1 39.78 279 ASP A CA 1
ATOM 2275 C C . ASP A 1 279 ? 16.078 -56.719 -29.094 1 39.78 279 ASP A C 1
ATOM 2277 O O . ASP A 1 279 ? 17 -57.406 -28.641 1 39.78 279 ASP A O 1
ATOM 2281 N N . ASP A 1 280 ? 16.719 -56.594 -28.891 1 35.66 280 ASP A N 1
ATOM 2282 C CA . ASP A 1 280 ? 18.016 -57.25 -28.781 1 35.66 280 ASP A CA 1
ATOM 2283 C C . ASP A 1 280 ? 17.938 -58.5 -27.906 1 35.66 280 ASP A C 1
ATOM 2285 O O . ASP A 1 280 ? 18.953 -59.094 -27.547 1 35.66 280 ASP A O 1
ATOM 2289 N N . THR A 1 281 ? 16.688 -59.438 -27.219 1 32.94 281 THR A N 1
ATOM 2290 C CA . THR A 1 281 ? 17.062 -60.219 -26.047 1 32.94 281 THR A CA 1
ATOM 2291 C C . THR A 1 281 ? 16.781 -61.719 -26.297 1 32.94 281 THR A C 1
ATOM 2293 O O . THR A 1 281 ? 15.68 -62.062 -26.734 1 32.94 281 THR A O 1
ATOM 2296 N N . ILE A 1 282 ? 17.547 -63 -26.469 1 35.47 282 ILE A N 1
ATOM 2297 C CA . ILE A 1 282 ? 17.766 -64.438 -26.609 1 35.47 282 ILE A CA 1
ATOM 2298 C C . ILE A 1 282 ? 16.969 -65.188 -25.547 1 35.47 282 ILE A C 1
ATOM 2300 O O . ILE A 1 282 ? 17.125 -64.938 -24.344 1 35.47 282 ILE A O 1
ATOM 2304 N N . ILE A 1 283 ? 15.992 -66.25 -25.672 1 40.78 283 ILE A N 1
ATOM 2305 C CA . ILE A 1 283 ? 15 -66.938 -24.812 1 40.78 283 ILE A CA 1
ATOM 2306 C C . ILE A 1 283 ? 15.555 -68.25 -24.312 1 40.78 283 ILE A C 1
ATOM 2308 O O . ILE A 1 283 ? 15.805 -69.188 -25.094 1 40.78 283 ILE A O 1
ATOM 2312 N N . ALA A 1 284 ? 16.312 -68.688 -23.281 1 48.12 284 ALA A N 1
ATOM 2313 C CA . ALA A 1 284 ? 16.766 -69.875 -22.609 1 48.12 284 ALA A CA 1
ATOM 2314 C C . ALA A 1 284 ? 15.609 -70.562 -21.906 1 48.12 284 ALA A C 1
ATOM 2316 O O . ALA A 1 284 ? 14.656 -69.938 -21.469 1 48.12 284 ALA A O 1
ATOM 2317 N N . ALA A 1 285 ? 15.32 -72.125 -21.781 1 56.88 285 ALA A N 1
ATOM 2318 C CA . ALA A 1 285 ? 14.266 -72.938 -21.266 1 56.88 285 ALA A CA 1
ATOM 2319 C C . ALA A 1 285 ? 14.352 -73.062 -19.75 1 56.88 285 ALA A C 1
ATOM 2321 O O . ALA A 1 285 ? 15.25 -73.75 -19.219 1 56.88 285 ALA A O 1
ATOM 2322 N N . TYR A 1 286 ? 13.703 -72.625 -18.688 1 65.5 286 TYR A N 1
ATOM 2323 C CA . TYR A 1 286 ? 13.805 -72.562 -17.234 1 65.5 286 TYR A CA 1
ATOM 2324 C C . TYR A 1 286 ? 12.602 -73.25 -16.578 1 65.5 286 TYR A C 1
ATOM 2326 O O . TYR A 1 286 ? 12.703 -73.75 -15.461 1 65.5 286 TYR A O 1
ATOM 2334 N N . SER A 1 287 ? 11.406 -73.312 -17.109 1 71.81 287 SER A N 1
ATOM 2335 C CA . SER A 1 287 ? 10.18 -73.75 -16.453 1 71.81 287 SER A CA 1
ATOM 2336 C C . SER A 1 287 ? 9.242 -74.438 -17.438 1 71.81 287 SER A C 1
ATOM 2338 O O . SER A 1 287 ? 9.352 -74.25 -18.656 1 71.81 287 SER A O 1
ATOM 2340 N N . GLY A 1 288 ? 8.375 -75.438 -16.875 1 68.88 288 GLY A N 1
ATOM 2341 C CA . GLY A 1 288 ? 7.344 -76.062 -17.703 1 68.88 288 GLY A CA 1
ATOM 2342 C C . GLY A 1 288 ? 6.281 -75.062 -18.141 1 68.88 288 GLY A C 1
ATOM 2343 O O . GLY A 1 288 ? 5.566 -75.312 -19.125 1 68.88 288 GLY A O 1
ATOM 2344 N N . ASN A 1 289 ? 6.082 -74.125 -17.406 1 75.12 289 ASN A N 1
ATOM 2345 C CA . ASN A 1 289 ? 5.18 -73.062 -17.812 1 75.12 289 ASN A CA 1
ATOM 2346 C C . ASN A 1 289 ? 5.773 -72.188 -18.938 1 75.12 289 ASN A C 1
ATOM 2348 O O . ASN A 1 289 ? 6.844 -71.625 -18.781 1 75.12 289 ASN A O 1
ATOM 2352 N N . GLU A 1 290 ? 5.25 -72.25 -19.938 1 64.19 290 GLU A N 1
ATOM 2353 C CA . GLU A 1 290 ? 5.801 -71.625 -21.156 1 64.19 290 GLU A CA 1
ATOM 2354 C C . GLU A 1 290 ? 6.02 -70.125 -20.984 1 64.19 290 GLU A C 1
ATOM 2356 O O . GLU A 1 290 ? 7.027 -69.562 -21.438 1 64.19 290 GLU A O 1
ATOM 2361 N N . MET A 1 291 ? 5.09 -69.5 -20.297 1 70.94 291 MET A N 1
ATOM 2362 C CA . MET A 1 291 ? 5.203 -68.062 -20.109 1 70.94 291 MET A CA 1
ATOM 2363 C C . MET A 1 291 ? 6.391 -67.75 -19.219 1 70.94 291 MET A C 1
ATOM 2365 O O . MET A 1 291 ? 7.176 -66.875 -19.531 1 70.94 291 MET A O 1
ATOM 2369 N N . LEU A 1 292 ? 6.426 -68.438 -18.219 1 77.06 292 LEU A N 1
ATOM 2370 C CA . LEU A 1 292 ? 7.535 -68.312 -17.281 1 77.06 292 LEU A CA 1
ATOM 2371 C C . LEU A 1 292 ? 8.867 -68.625 -17.953 1 77.06 292 LEU A C 1
ATOM 2373 O O . LEU A 1 292 ? 9.844 -67.875 -17.766 1 77.06 292 LEU A O 1
ATOM 2377 N N . ASN A 1 293 ? 8.875 -69.562 -18.719 1 73.38 293 ASN A N 1
ATOM 2378 C CA . ASN A 1 293 ? 10.07 -70 -19.438 1 73.38 293 ASN A CA 1
ATOM 2379 C C . ASN A 1 293 ? 10.523 -68.875 -20.422 1 73.38 293 ASN A C 1
ATOM 2381 O O . ASN A 1 293 ? 11.727 -68.625 -20.562 1 73.38 293 ASN A O 1
ATOM 2385 N N . SER A 1 294 ? 9.648 -68.312 -21 1 69.31 294 SER A N 1
ATOM 2386 C CA . SER A 1 294 ? 9.969 -67.312 -21.969 1 69.31 294 SER A CA 1
ATOM 2387 C C . SER A 1 294 ? 10.617 -66.062 -21.281 1 69.31 294 SER A C 1
ATOM 2389 O O . SER A 1 294 ? 11.625 -65.562 -21.766 1 69.31 294 SER A O 1
ATOM 2391 N N . VAL A 1 295 ? 10.062 -65.625 -20.188 1 75.12 295 VAL A N 1
ATOM 2392 C CA . VAL A 1 295 ? 10.586 -64.5 -19.469 1 75.12 295 VAL A CA 1
ATOM 2393 C C . VAL A 1 295 ? 12.008 -64.75 -18.984 1 75.12 295 VAL A C 1
ATOM 2395 O O . VAL A 1 295 ? 12.906 -63.938 -19.141 1 75.12 295 VAL A O 1
ATOM 2398 N N . LEU A 1 296 ? 12.141 -65.875 -18.484 1 81.06 296 LEU A N 1
ATOM 2399 C CA . LEU A 1 296 ? 13.438 -66.25 -17.938 1 81.06 296 LEU A CA 1
ATOM 2400 C C . LEU A 1 296 ? 14.477 -66.375 -19.047 1 81.06 296 LEU A C 1
ATOM 2402 O O . LEU A 1 296 ? 15.625 -65.938 -18.859 1 81.06 296 LEU A O 1
ATOM 2406 N N . SER A 1 297 ? 14.102 -66.875 -20.156 1 72.69 297 SER A N 1
ATOM 2407 C CA . SER A 1 297 ? 15.023 -67 -21.281 1 72.69 297 SER A CA 1
ATOM 2408 C C . SER A 1 297 ? 15.469 -65.688 -21.812 1 72.69 297 SER A C 1
ATOM 2410 O O . SER A 1 297 ? 16.641 -65.438 -22.125 1 72.69 297 SER A O 1
ATOM 2412 N N . ILE A 1 298 ? 14.586 -64.75 -21.844 1 71.5 298 ILE A N 1
ATOM 2413 C CA . ILE A 1 298 ? 14.875 -63.438 -22.312 1 71.5 298 ILE A CA 1
ATOM 2414 C C . ILE A 1 298 ? 15.867 -62.75 -21.375 1 71.5 298 ILE A C 1
ATOM 2416 O O . ILE A 1 298 ? 16.859 -62.188 -21.828 1 71.5 298 ILE A O 1
ATOM 2420 N N . TYR A 1 299 ? 15.625 -62.781 -20.172 1 79.5 299 TYR A N 1
ATOM 2421 C CA . TYR A 1 299 ? 16.5 -62.094 -19.219 1 79.5 299 TYR A CA 1
ATOM 2422 C C . TYR A 1 299 ? 17.828 -62.812 -19.094 1 79.5 299 TYR A C 1
ATOM 2424 O O . TYR A 1 299 ? 18.859 -62.188 -18.844 1 79.5 299 TYR A O 1
ATOM 2432 N N . HIS A 1 300 ? 17.734 -64.125 -19.234 1 78.06 300 HIS A N 1
ATOM 2433 C CA . HIS A 1 300 ? 19 -64.812 -19.266 1 78.06 300 HIS A CA 1
ATOM 2434 C C . HIS A 1 300 ? 19.891 -64.312 -20.391 1 78.06 300 HIS A C 1
ATOM 2436 O O . HIS A 1 300 ? 21.094 -64.062 -20.188 1 78.06 300 HIS A O 1
ATOM 2442 N N . SER A 1 301 ? 19.328 -64.125 -21.453 1 73.81 301 SER A N 1
ATOM 2443 C CA . SER A 1 301 ? 20.062 -63.594 -22.594 1 73.81 301 SER A CA 1
ATOM 2444 C C . SER A 1 301 ? 20.547 -62.156 -22.328 1 73.81 301 SER A C 1
ATOM 2446 O O . SER A 1 301 ? 21.703 -61.812 -22.641 1 73.81 301 SER A O 1
ATOM 2448 N N . ARG A 1 302 ? 19.812 -61.375 -21.766 1 76.75 302 ARG A N 1
ATOM 2449 C CA . ARG A 1 302 ? 20.172 -59.969 -21.469 1 76.75 302 ARG A CA 1
ATOM 2450 C C . ARG A 1 302 ? 21.312 -59.906 -20.469 1 76.75 302 ARG A C 1
ATOM 2452 O O . ARG A 1 302 ? 22.234 -59.094 -20.609 1 76.75 302 ARG A O 1
ATOM 2459 N N . PHE A 1 303 ? 21.172 -60.656 -19.469 1 82.5 303 PHE A N 1
ATOM 2460 C CA . PHE A 1 303 ? 22.234 -60.75 -18.484 1 82.5 303 PHE A CA 1
ATOM 2461 C C . PHE A 1 303 ? 23.547 -61.156 -19.156 1 82.5 303 PHE A C 1
ATOM 2463 O O . PHE A 1 303 ? 24.594 -60.531 -18.922 1 82.5 303 PHE A O 1
ATOM 2470 N N . THR A 1 304 ? 23.453 -62.125 -20 1 79.56 304 THR A N 1
ATOM 2471 C CA . THR A 1 304 ? 24.625 -62.625 -20.672 1 79.56 304 THR A CA 1
ATOM 2472 C C . THR A 1 304 ? 25.234 -61.562 -21.594 1 79.56 304 THR A C 1
ATOM 2474 O O . THR A 1 304 ? 26.453 -61.406 -21.625 1 79.56 304 THR A O 1
ATOM 2477 N N . ASP A 1 305 ? 24.469 -60.906 -22.203 1 77.44 305 ASP A N 1
ATOM 2478 C CA . ASP A 1 305 ? 24.922 -59.844 -23.109 1 77.44 305 ASP A CA 1
ATOM 2479 C C . ASP A 1 305 ? 25.656 -58.75 -22.359 1 77.44 305 ASP A C 1
ATOM 2481 O O . ASP A 1 305 ? 26.531 -58.094 -22.922 1 77.44 305 ASP A O 1
ATOM 2485 N N . ARG A 1 306 ? 25.297 -58.625 -21.141 1 80 306 ARG A N 1
ATOM 2486 C CA . ARG A 1 306 ? 25.891 -57.531 -20.344 1 80 306 ARG A CA 1
ATOM 2487 C C . ARG A 1 306 ? 27.016 -58.062 -19.453 1 80 306 ARG A C 1
ATOM 2489 O O . ARG A 1 306 ? 27.484 -57.375 -18.562 1 80 306 ARG A O 1
ATOM 2496 N N . GLY A 1 307 ? 27.297 -59.219 -19.75 1 84.94 307 GLY A N 1
ATOM 2497 C CA . GLY A 1 307 ? 28.375 -59.844 -19 1 84.94 307 GLY A CA 1
ATOM 2498 C C . GLY A 1 307 ? 27.984 -60.219 -17.578 1 84.94 307 GLY A C 1
ATOM 2499 O O . GLY A 1 307 ? 28.844 -60.312 -16.703 1 84.94 307 GLY A O 1
ATOM 2500 N N . LEU A 1 308 ? 26.781 -60.438 -17.297 1 90.38 308 LEU A N 1
ATOM 2501 C CA . LEU A 1 308 ? 26.25 -60.844 -15.984 1 90.38 308 LEU A CA 1
ATOM 2502 C C . LEU A 1 308 ? 25.844 -62.312 -15.984 1 90.38 308 LEU A C 1
ATOM 2504 O O . LEU A 1 308 ? 25.594 -62.875 -17.047 1 90.38 308 LEU A O 1
ATOM 2508 N N . SER A 1 309 ? 25.875 -62.938 -14.828 1 90.06 309 SER A N 1
ATOM 2509 C CA . SER A 1 309 ? 25.453 -64.312 -14.711 1 90.06 309 SER A CA 1
ATOM 2510 C C . SER A 1 309 ? 24.109 -64.438 -13.992 1 90.06 309 SER A C 1
ATOM 2512 O O . SER A 1 309 ? 23.922 -63.844 -12.922 1 90.06 309 SER A O 1
ATOM 2514 N N . LEU A 1 310 ? 23.156 -65.125 -14.594 1 90.44 310 LEU A N 1
ATOM 2515 C CA . LEU A 1 310 ? 21.859 -65.438 -13.984 1 90.44 310 LEU A CA 1
ATOM 2516 C C . LEU A 1 310 ? 21.719 -66.938 -13.695 1 90.44 310 LEU A C 1
ATOM 2518 O O . LEU A 1 310 ? 21.781 -67.75 -14.609 1 90.44 310 LEU A O 1
ATOM 2522 N N . ILE A 1 311 ? 21.656 -67.25 -12.414 1 90.12 311 ILE A N 1
ATOM 2523 C CA . ILE A 1 311 ? 21.453 -68.625 -11.977 1 90.12 311 ILE A CA 1
ATOM 2524 C C . ILE A 1 311 ? 19.984 -68.875 -11.617 1 90.12 311 ILE A C 1
ATOM 2526 O O . ILE A 1 311 ? 19.469 -68.188 -10.695 1 90.12 311 ILE A O 1
ATOM 2530 N N . CYS A 1 312 ? 19.266 -69.688 -12.406 1 88.06 312 CYS A N 1
ATOM 2531 C CA . CYS A 1 312 ? 17.844 -69.875 -12.195 1 88.06 312 CYS A CA 1
ATOM 2532 C C . CYS A 1 312 ? 17.578 -71.312 -11.633 1 88.06 312 CYS A C 1
ATOM 2534 O O . CYS A 1 312 ? 18 -72.312 -12.219 1 88.06 312 CYS A O 1
ATOM 2536 N N . ASN A 1 313 ? 17 -71.375 -10.43 1 87.62 313 ASN A N 1
ATOM 2537 C CA . ASN A 1 313 ? 16.469 -72.562 -9.836 1 87.62 313 ASN A CA 1
ATOM 2538 C C . ASN A 1 313 ? 14.953 -72.562 -9.82 1 87.62 313 ASN A C 1
ATOM 2540 O O . ASN A 1 313 ? 14.336 -72.062 -8.898 1 87.62 313 ASN A O 1
ATOM 2544 N N . VAL A 1 314 ? 14.328 -73.125 -10.898 1 87.31 314 VAL A N 1
ATOM 2545 C CA . VAL A 1 314 ? 12.875 -73.062 -11.039 1 87.31 314 VAL A CA 1
ATOM 2546 C C . VAL A 1 314 ? 12.273 -74.438 -10.906 1 87.31 314 VAL A C 1
ATOM 2548 O O . VAL A 1 314 ? 12.672 -75.375 -11.617 1 87.31 314 VAL A O 1
ATOM 2551 N N . SER A 1 315 ? 11.492 -74.562 -9.914 1 85.62 315 SER A N 1
ATOM 2552 C CA . SER A 1 315 ? 10.734 -75.812 -9.719 1 85.62 315 SER A CA 1
ATOM 2553 C C . SER A 1 315 ? 9.234 -75.5 -9.672 1 85.62 315 SER A C 1
ATOM 2555 O O . SER A 1 315 ? 8.672 -75.312 -8.594 1 85.62 315 SER A O 1
ATOM 2557 N N . THR A 1 316 ? 8.648 -75.312 -10.852 1 84.44 316 THR A N 1
ATOM 2558 C CA . THR A 1 316 ? 7.215 -75.062 -10.93 1 84.44 316 THR A CA 1
ATOM 2559 C C . THR A 1 316 ? 6.551 -76.062 -11.883 1 84.44 316 THR A C 1
ATOM 2561 O O . THR A 1 316 ? 7.211 -76.625 -12.75 1 84.44 316 THR A O 1
ATOM 2564 N N . GLY A 1 317 ? 5.289 -76.25 -11.617 1 77.06 317 GLY A N 1
ATOM 2565 C CA . GLY A 1 317 ? 4.527 -77.062 -12.547 1 77.06 317 GLY A CA 1
ATOM 2566 C C . GLY A 1 317 ? 4.117 -76.312 -13.805 1 77.06 317 GLY A C 1
ATOM 2567 O O . GLY A 1 317 ? 4.527 -75.125 -14.008 1 77.06 317 GLY A O 1
ATOM 2568 N N . LYS A 1 318 ? 3.367 -76.938 -14.68 1 74.81 318 LYS A N 1
ATOM 2569 C CA . LYS A 1 318 ? 2.859 -76.375 -15.914 1 74.81 318 LYS A CA 1
ATOM 2570 C C . LYS A 1 318 ? 1.805 -75.312 -15.625 1 74.81 318 LYS A C 1
ATOM 2572 O O . LYS A 1 318 ? 1.746 -74.25 -16.297 1 74.81 318 LYS A O 1
ATOM 2577 N N . GLU A 1 319 ? 1.036 -75.5 -14.602 1 79.94 319 GLU A N 1
ATOM 2578 C CA . GLU A 1 319 ? -0.009 -74.562 -14.18 1 79.94 319 GLU A CA 1
ATOM 2579 C C . GLU A 1 319 ? 0.385 -73.875 -12.906 1 79.94 319 GLU A C 1
ATOM 2581 O O . GLU A 1 319 ? 0.849 -74.438 -11.945 1 79.94 319 GLU A O 1
ATOM 2586 N N . LEU A 1 320 ? 0.228 -72.562 -12.93 1 80.06 320 LEU A N 1
ATOM 2587 C CA . LEU A 1 320 ? 0.559 -71.688 -11.773 1 80.06 320 LEU A CA 1
ATOM 2588 C C . LEU A 1 320 ? -0.693 -71.375 -10.977 1 80.06 320 LEU A C 1
ATOM 2590 O O . LEU A 1 320 ? -1.791 -71.312 -11.539 1 80.06 320 LEU A O 1
ATOM 2594 N N . PRO A 1 321 ? -0.607 -71.25 -9.695 1 81.44 321 PRO A N 1
ATOM 2595 C CA . PRO A 1 321 ? -1.762 -70.938 -8.852 1 81.44 321 PRO A CA 1
ATOM 2596 C C . PRO A 1 321 ? -2.217 -69.438 -8.992 1 81.44 321 PRO A C 1
ATOM 2598 O O . PRO A 1 321 ? -3.197 -69.062 -8.367 1 81.44 321 PRO A O 1
ATOM 2601 N N . CYS A 1 322 ? -1.498 -68.75 -9.773 1 79.56 322 CYS A N 1
ATOM 2602 C CA . CYS A 1 322 ? -1.865 -67.312 -10 1 79.56 322 CYS A CA 1
ATOM 2603 C C . CYS A 1 322 ? -1.822 -67 -11.484 1 79.56 322 CYS A C 1
ATOM 2605 O O . CYS A 1 322 ? -1.471 -67.812 -12.305 1 79.56 322 CYS A O 1
ATOM 2607 N N . SER A 1 323 ? -2.262 -65.75 -11.734 1 77.25 323 SER A N 1
ATOM 2608 C CA . SER A 1 323 ? -2.246 -65.25 -13.117 1 77.25 323 SER A CA 1
ATOM 2609 C C . SER A 1 323 ? -0.829 -65.25 -13.68 1 77.25 323 SER A C 1
ATOM 2611 O O . SER A 1 323 ? 0.083 -64.688 -13.078 1 77.25 323 SER A O 1
ATOM 2613 N N . ASP A 1 324 ? -0.619 -66 -14.766 1 73.94 324 ASP A N 1
ATOM 2614 C CA . ASP A 1 324 ? 0.671 -66 -15.453 1 73.94 324 ASP A CA 1
ATOM 2615 C C . ASP A 1 324 ? 1.188 -64.625 -15.711 1 73.94 324 ASP A C 1
ATOM 2617 O O . ASP A 1 324 ? 2.375 -64.312 -15.523 1 73.94 324 ASP A O 1
ATOM 2621 N N . LEU A 1 325 ? 0.298 -63.812 -16 1 69.25 325 LEU A N 1
ATOM 2622 C CA . LEU A 1 325 ? 0.647 -62.438 -16.359 1 69.25 325 LEU A CA 1
ATOM 2623 C C . LEU A 1 325 ? 1.203 -61.688 -15.148 1 69.25 325 LEU A C 1
ATOM 2625 O O . LEU A 1 325 ? 2.203 -60.969 -15.266 1 69.25 325 LEU A O 1
ATOM 2629 N N . SER A 1 326 ? 0.508 -61.844 -14.062 1 77.25 326 SER A N 1
ATOM 2630 C CA . SER A 1 326 ? 0.926 -61.156 -12.844 1 77.25 326 SER A CA 1
ATOM 2631 C C . SER A 1 326 ? 2.301 -61.625 -12.383 1 77.25 326 SER A C 1
ATOM 2633 O O . SER A 1 326 ? 3.16 -60.812 -12.039 1 77.25 326 SER A O 1
ATOM 2635 N N . LEU A 1 327 ? 2.473 -62.875 -12.469 1 82.06 327 LEU A N 1
ATOM 2636 C CA . LEU A 1 327 ? 3.744 -63.438 -12.023 1 82.06 327 LEU A CA 1
ATOM 2637 C C . LEU A 1 327 ? 4.875 -63.031 -12.961 1 82.06 327 LEU A C 1
ATOM 2639 O O . LEU A 1 327 ? 5.977 -62.719 -12.508 1 82.06 327 LEU A O 1
ATOM 2643 N N . CYS A 1 328 ? 4.633 -63 -14.203 1 77.88 328 CYS A N 1
ATOM 2644 C CA . CYS A 1 328 ? 5.641 -62.625 -15.18 1 77.88 328 CYS A CA 1
ATOM 2645 C C . CYS A 1 328 ? 6.027 -61.156 -15.023 1 77.88 328 CYS A C 1
ATOM 2647 O O . CYS A 1 328 ? 7.195 -60.812 -15.18 1 77.88 328 CYS A O 1
ATOM 2649 N N . THR A 1 329 ? 5.102 -60.375 -14.633 1 78.62 329 THR A N 1
ATOM 2650 C CA . THR A 1 329 ? 5.367 -58.938 -14.398 1 78.62 329 THR A CA 1
ATOM 2651 C C . THR A 1 329 ? 6.27 -58.75 -13.18 1 78.62 329 THR A C 1
ATOM 2653 O O . THR A 1 329 ? 7.227 -58 -13.227 1 78.62 329 THR A O 1
ATOM 2656 N N . ILE A 1 330 ? 5.938 -59.438 -12.164 1 85.69 330 ILE A N 1
ATOM 2657 C CA . ILE A 1 330 ? 6.746 -59.406 -10.953 1 85.69 330 ILE A CA 1
ATOM 2658 C C . ILE A 1 330 ? 8.172 -59.875 -11.266 1 85.69 330 ILE A C 1
ATOM 2660 O O . ILE A 1 330 ? 9.141 -59.188 -10.883 1 85.69 330 ILE A O 1
ATOM 2664 N N . LEU A 1 331 ? 8.258 -60.906 -11.992 1 85.69 331 LEU A N 1
ATOM 2665 C CA . LEU A 1 331 ? 9.547 -61.5 -12.352 1 85.69 331 LEU A CA 1
ATOM 2666 C C . LEU A 1 331 ? 10.367 -60.562 -13.203 1 85.69 331 LEU A C 1
ATOM 2668 O O . LEU A 1 331 ? 11.555 -60.344 -12.945 1 85.69 331 LEU A O 1
ATOM 2672 N N . SER A 1 332 ? 9.828 -60.031 -14.156 1 83.5 332 SER A N 1
ATOM 2673 C CA . SER A 1 332 ? 10.531 -59.125 -15.047 1 83.5 332 SER A CA 1
ATOM 2674 C C . SER A 1 332 ? 11.07 -57.906 -14.289 1 83.5 332 SER A C 1
ATOM 2676 O O . SER A 1 332 ? 12.219 -57.5 -14.492 1 83.5 332 SER A O 1
ATOM 2678 N N . ASN A 1 333 ? 10.305 -57.344 -13.445 1 80.56 333 ASN A N 1
ATOM 2679 C CA . ASN A 1 333 ? 10.703 -56.188 -12.672 1 80.56 333 ASN A CA 1
ATOM 2680 C C . ASN A 1 333 ? 11.844 -56.531 -11.703 1 80.56 333 ASN A C 1
ATOM 2682 O O . ASN A 1 333 ? 12.773 -55.719 -11.547 1 80.56 333 ASN A O 1
ATOM 2686 N N . ALA A 1 334 ? 11.688 -57.594 -11.078 1 88.75 334 ALA A N 1
ATOM 2687 C CA . ALA A 1 334 ? 12.711 -58.031 -10.133 1 88.75 334 ALA A CA 1
ATOM 2688 C C . ALA A 1 334 ? 14.047 -58.25 -10.836 1 88.75 334 ALA A C 1
ATOM 2690 O O . ALA A 1 334 ? 15.094 -57.812 -10.359 1 88.75 334 ALA A O 1
ATOM 2691 N N . LEU A 1 335 ? 13.992 -58.906 -11.961 1 88 335 LEU A N 1
ATOM 2692 C CA . LEU A 1 335 ? 15.203 -59.219 -12.711 1 88 335 LEU A CA 1
ATOM 2693 C C . LEU A 1 335 ? 15.82 -57.969 -13.305 1 88 335 LEU A C 1
ATOM 2695 O O . LEU A 1 335 ? 17.047 -57.844 -13.336 1 88 335 LEU A O 1
ATOM 2699 N N . GLU A 1 336 ? 15.023 -57.094 -13.727 1 83.19 336 GLU A N 1
ATOM 2700 C CA . GLU A 1 336 ? 15.523 -55.812 -14.227 1 83.19 336 GLU A CA 1
ATOM 2701 C C . GLU A 1 336 ? 16.25 -55.031 -13.133 1 83.19 336 GLU A C 1
ATOM 2703 O O . GLU A 1 336 ? 17.328 -54.469 -13.375 1 83.19 336 GLU A O 1
ATOM 2708 N N . ASN A 1 337 ? 15.648 -54.969 -12 1 81.94 337 ASN A N 1
ATOM 2709 C CA . ASN A 1 337 ? 16.281 -54.312 -10.852 1 81.94 337 ASN A CA 1
ATOM 2710 C C . ASN A 1 337 ? 17.641 -54.906 -10.547 1 81.94 337 ASN A C 1
ATOM 2712 O O . ASN A 1 337 ? 18.609 -54.188 -10.297 1 81.94 337 ASN A O 1
ATOM 2716 N N . SER A 1 338 ? 17.672 -56.188 -10.531 1 88.81 338 SER A N 1
ATOM 2717 C CA . SER A 1 338 ? 18.922 -56.875 -10.273 1 88.81 338 SER A CA 1
ATOM 2718 C C . SER A 1 338 ? 19.969 -56.562 -11.336 1 88.81 338 SER A C 1
ATOM 2720 O O . SER A 1 338 ? 21.141 -56.344 -11.023 1 88.81 338 SER A O 1
ATOM 2722 N N . MET A 1 339 ? 19.5 -56.562 -12.523 1 85.38 339 MET A N 1
ATOM 2723 C CA . MET A 1 339 ? 20.406 -56.281 -13.633 1 85.38 339 MET A CA 1
ATOM 2724 C C . MET A 1 339 ? 21.016 -54.875 -13.492 1 85.38 339 MET A C 1
ATOM 2726 O O . MET A 1 339 ? 22.219 -54.719 -13.648 1 85.38 339 MET A O 1
ATOM 2730 N N . HIS A 1 340 ? 20.281 -53.906 -13.195 1 82.88 340 HIS A N 1
ATOM 2731 C CA . HIS A 1 340 ? 20.719 -52.531 -13.023 1 82.88 340 HIS A CA 1
ATOM 2732 C C . HIS A 1 340 ? 21.703 -52.406 -11.859 1 82.88 340 HIS A C 1
ATOM 2734 O O . HIS A 1 340 ? 22.703 -51.719 -11.961 1 82.88 340 HIS A O 1
ATOM 2740 N N . ALA A 1 341 ? 21.359 -53.031 -10.82 1 85.44 341 ALA A N 1
ATOM 2741 C CA . ALA A 1 341 ? 22.234 -53 -9.648 1 85.44 341 ALA A CA 1
ATOM 2742 C C . ALA A 1 341 ? 23.578 -53.625 -9.961 1 85.44 341 ALA A C 1
ATOM 2744 O O . ALA A 1 341 ? 24.625 -53.125 -9.523 1 85.44 341 ALA A O 1
ATOM 2745 N N . LEU A 1 342 ? 23.578 -54.656 -10.734 1 88.44 342 LEU A N 1
ATOM 2746 C CA . LEU A 1 342 ? 24.812 -55.375 -11.062 1 88.44 342 LEU A CA 1
ATOM 2747 C C . LEU A 1 342 ? 25.656 -54.594 -12.047 1 88.44 342 LEU A C 1
ATOM 2749 O O . LEU A 1 342 ? 26.891 -54.688 -12.031 1 88.44 342 LEU A O 1
ATOM 2753 N N . GLU A 1 343 ? 25.016 -53.906 -12.852 1 84.12 343 GLU A N 1
ATOM 2754 C CA . GLU A 1 343 ? 25.75 -53.062 -13.812 1 84.12 343 GLU A CA 1
ATOM 2755 C C . GLU A 1 343 ? 26.594 -52.031 -13.109 1 84.12 343 GLU A C 1
ATOM 2757 O O . GLU A 1 343 ? 27.641 -51.625 -13.617 1 84.12 343 GLU A O 1
ATOM 2762 N N . GLN A 1 344 ? 26.141 -51.625 -12.031 1 79.94 344 GLN A N 1
ATOM 2763 C CA . GLN A 1 344 ? 26.828 -50.562 -11.289 1 79.94 344 GLN A CA 1
ATOM 2764 C C . GLN A 1 344 ? 27.875 -51.156 -10.352 1 79.94 344 GLN A C 1
ATOM 2766 O O . GLN A 1 344 ? 28.672 -50.438 -9.75 1 79.94 344 GLN A O 1
ATOM 2771 N N . LEU A 1 345 ? 27.844 -52.406 -10.273 1 80.94 345 LEU A N 1
ATOM 2772 C CA . LEU A 1 345 ? 28.781 -53.062 -9.375 1 80.94 345 LEU A CA 1
ATOM 2773 C C . LEU A 1 345 ? 30.188 -53.062 -9.969 1 80.94 345 LEU A C 1
ATOM 2775 O O . LEU A 1 345 ? 30.375 -53.344 -11.156 1 80.94 345 LEU A O 1
ATOM 2779 N N . GLU A 1 346 ? 31.188 -52.656 -9.281 1 78.81 346 GLU A N 1
ATOM 2780 C CA . GLU A 1 346 ? 32.594 -52.688 -9.703 1 78.81 346 GLU A CA 1
ATOM 2781 C C . GLU A 1 346 ? 33.219 -54.062 -9.461 1 78.81 346 GLU A C 1
ATOM 2783 O O . GLU A 1 346 ? 34.188 -54.438 -10.141 1 78.81 346 GLU A O 1
ATOM 2788 N N . SER A 1 347 ? 32.719 -54.844 -8.547 1 76.38 347 SER A N 1
ATOM 2789 C CA . SER A 1 347 ? 33.281 -56.156 -8.195 1 76.38 347 SER A CA 1
ATOM 2790 C C . SER A 1 347 ? 33.094 -57.156 -9.312 1 76.38 347 SER A C 1
ATOM 2792 O O . SER A 1 347 ? 32.156 -57.031 -10.117 1 76.38 347 SER A O 1
ATOM 2794 N N . PRO A 1 348 ? 33.969 -58.062 -9.492 1 76.12 348 PRO A N 1
ATOM 2795 C CA . PRO A 1 348 ? 33.906 -59.031 -10.57 1 76.12 348 PRO A CA 1
ATOM 2796 C C . PRO A 1 348 ? 32.781 -60.031 -10.391 1 76.12 348 PRO A C 1
ATOM 2798 O O . PRO A 1 348 ? 32.375 -60.719 -11.352 1 76.12 348 PRO A O 1
ATOM 2801 N N . SER A 1 349 ? 32.25 -60.094 -9.219 1 79.38 349 SER A N 1
ATOM 2802 C CA . SER A 1 349 ? 31.188 -61.094 -9 1 79.38 349 SER A CA 1
ATOM 2803 C C . SER A 1 349 ? 29.812 -60.531 -9.383 1 79.38 349 SER A C 1
ATOM 2805 O O . SER A 1 349 ? 29.078 -60.031 -8.531 1 79.38 349 SER A O 1
ATOM 2807 N N . LYS A 1 350 ? 29.484 -60.562 -10.602 1 89.44 350 LYS A N 1
ATOM 2808 C CA . LYS A 1 350 ? 28.234 -60 -11.094 1 89.44 350 LYS A CA 1
ATOM 2809 C C . LYS A 1 350 ? 27.25 -61.125 -11.438 1 89.44 350 LYS A C 1
ATOM 2811 O O . LYS A 1 350 ? 27.234 -61.625 -12.562 1 89.44 350 LYS A O 1
ATOM 2816 N N . TRP A 1 351 ? 26.562 -61.625 -10.336 1 92.06 351 TRP A N 1
ATOM 2817 C CA . TRP A 1 351 ? 25.609 -62.719 -10.523 1 92.06 351 TRP A CA 1
ATOM 2818 C C . TRP A 1 351 ? 24.281 -62.375 -9.852 1 92.06 351 TRP A C 1
ATOM 2820 O O . TRP A 1 351 ? 24.234 -61.594 -8.922 1 92.06 351 TRP A O 1
ATOM 2830 N N . ALA A 1 352 ? 23.25 -62.969 -10.344 1 94 352 ALA A N 1
ATOM 2831 C CA . ALA A 1 352 ? 21.938 -63 -9.719 1 94 352 ALA A CA 1
ATOM 2832 C C . ALA A 1 352 ? 21.406 -64.438 -9.633 1 94 352 ALA A C 1
ATOM 2834 O O . ALA A 1 352 ? 21.594 -65.188 -10.555 1 94 352 ALA A O 1
ATOM 2835 N N . ARG A 1 353 ? 20.859 -64.812 -8.438 1 94.44 353 ARG A N 1
ATOM 2836 C CA . ARG A 1 353 ? 20.297 -66.125 -8.242 1 94.44 353 ARG A CA 1
ATOM 2837 C C . ARG A 1 353 ? 18.781 -66.062 -8.016 1 94.44 353 ARG A C 1
ATOM 2839 O O . ARG A 1 353 ? 18.328 -65.375 -7.082 1 94.44 353 ARG A O 1
ATOM 2846 N N . LEU A 1 354 ? 18.078 -66.625 -8.898 1 94.12 354 LEU A N 1
ATOM 2847 C CA . LEU A 1 354 ? 16.625 -66.75 -8.812 1 94.12 354 LEU A CA 1
ATOM 2848 C C . LEU A 1 354 ? 16.172 -68.125 -8.375 1 94.12 354 LEU A C 1
ATOM 2850 O O . LEU A 1 354 ? 16.609 -69.125 -8.945 1 94.12 354 LEU A O 1
ATOM 2854 N N . THR A 1 355 ? 15.359 -68.188 -7.293 1 92.94 355 THR A N 1
ATOM 2855 C CA . THR A 1 355 ? 14.742 -69.438 -6.848 1 92.94 355 THR A CA 1
ATOM 2856 C C . THR A 1 355 ? 13.219 -69.312 -6.879 1 92.94 355 THR A C 1
ATOM 2858 O O . THR A 1 355 ? 12.641 -68.438 -6.223 1 92.94 355 THR A O 1
ATOM 2861 N N . LEU A 1 356 ? 12.594 -70.062 -7.758 1 91.44 356 LEU A N 1
ATOM 2862 C CA . LEU A 1 356 ? 11.141 -70.188 -7.844 1 91.44 356 LEU A CA 1
ATOM 2863 C C . LEU A 1 356 ? 10.664 -71.562 -7.527 1 91.44 356 LEU A C 1
ATOM 2865 O O . LEU A 1 356 ? 11.039 -72.562 -8.219 1 91.44 356 LEU A O 1
ATOM 2869 N N . SER A 1 357 ? 9.852 -71.75 -6.43 1 89.56 357 SER A N 1
ATOM 2870 C CA . SER A 1 357 ? 9.352 -73.062 -6.035 1 89.56 357 SER A CA 1
ATOM 2871 C C . SER A 1 357 ? 7.844 -73 -5.812 1 89.56 357 SER A C 1
ATOM 2873 O O . SER A 1 357 ? 7.305 -72.062 -5.301 1 89.56 357 SER A O 1
ATOM 2875 N N . GLN A 1 358 ? 7.227 -73.938 -6.375 1 88.44 358 GLN A N 1
ATOM 2876 C CA . GLN A 1 358 ? 5.793 -74.125 -6.164 1 88.44 358 GLN A CA 1
ATOM 2877 C C . GLN A 1 358 ? 5.508 -75.25 -5.164 1 88.44 358 GLN A C 1
ATOM 2879 O O . GLN A 1 358 ? 5.996 -76.375 -5.328 1 88.44 358 GLN A O 1
ATOM 2884 N N . LYS A 1 359 ? 4.957 -74.875 -4.074 1 82.44 359 LYS A N 1
ATOM 2885 C CA . LYS A 1 359 ? 4.492 -75.812 -3.092 1 82.44 359 LYS A CA 1
ATOM 2886 C C . LYS A 1 359 ? 2.977 -75.812 -2.934 1 82.44 359 LYS A C 1
ATOM 2888 O O . LYS A 1 359 ? 2.443 -74.812 -2.34 1 82.44 359 LYS A O 1
ATOM 2893 N N . LYS A 1 360 ? 2.271 -76.75 -3.502 1 80.5 360 LYS A N 1
ATOM 2894 C CA . LYS A 1 360 ? 0.813 -76.812 -3.48 1 80.5 360 LYS A CA 1
ATOM 2895 C C . LYS A 1 360 ? 0.207 -75.625 -4.184 1 80.5 360 LYS A C 1
ATOM 2897 O O . LYS A 1 360 ? 0.442 -75.375 -5.375 1 80.5 360 LYS A O 1
ATOM 2902 N N . ASN A 1 361 ? -0.451 -74.75 -3.414 1 82.94 361 ASN A N 1
ATOM 2903 C CA . ASN A 1 361 ? -1.143 -73.562 -4.008 1 82.94 361 ASN A CA 1
ATOM 2904 C C . ASN A 1 361 ? -0.401 -72.312 -3.74 1 82.94 361 ASN A C 1
ATOM 2906 O O . ASN A 1 361 ? -0.976 -71.188 -3.867 1 82.94 361 ASN A O 1
ATOM 2910 N N . HIS A 1 362 ? 0.948 -72.5 -3.4 1 88.12 362 HIS A N 1
ATOM 2911 C CA . HIS A 1 362 ? 1.723 -71.25 -3.129 1 88.12 362 HIS A CA 1
ATOM 2912 C C . HIS A 1 362 ? 2.99 -71.25 -3.977 1 88.12 362 HIS A C 1
ATOM 2914 O O . HIS A 1 362 ? 3.568 -72.25 -4.289 1 88.12 362 HIS A O 1
ATOM 2920 N N . ILE A 1 363 ? 3.342 -70 -4.367 1 90.06 363 ILE A N 1
ATOM 2921 C CA . ILE A 1 363 ? 4.594 -69.812 -5.086 1 90.06 363 ILE A CA 1
ATOM 2922 C C . ILE A 1 363 ? 5.57 -69 -4.199 1 90.06 363 ILE A C 1
ATOM 2924 O O . ILE A 1 363 ? 5.207 -68 -3.598 1 90.06 363 ILE A O 1
ATOM 2928 N N . LEU A 1 364 ? 6.742 -69.625 -3.992 1 92.25 364 LEU A N 1
ATOM 2929 C CA . LEU A 1 364 ? 7.832 -68.938 -3.295 1 92.25 364 LEU A CA 1
ATOM 2930 C C . LEU A 1 364 ? 8.844 -68.375 -4.285 1 92.25 364 LEU A C 1
ATOM 2932 O O . LEU A 1 364 ? 9.422 -69.125 -5.082 1 92.25 364 LEU A O 1
ATOM 2936 N N . PHE A 1 365 ? 9 -67.062 -4.312 1 93.25 365 PHE A N 1
ATOM 2937 C CA . PHE A 1 365 ? 9.898 -66.312 -5.18 1 93.25 365 PHE A CA 1
ATOM 2938 C C . PHE A 1 365 ? 11.031 -65.688 -4.367 1 93.25 365 PHE A C 1
ATOM 2940 O O . PHE A 1 365 ? 10.789 -65.062 -3.355 1 93.25 365 PHE A O 1
ATOM 2947 N N . GLN A 1 366 ? 12.328 -66.062 -4.715 1 94.69 366 GLN A N 1
ATOM 2948 C CA . GLN A 1 366 ? 13.477 -65.438 -4.07 1 94.69 366 GLN A CA 1
ATOM 2949 C C . GLN A 1 366 ? 14.516 -65 -5.105 1 94.69 366 GLN A C 1
ATOM 2951 O O . GLN A 1 366 ? 14.898 -65.75 -5.977 1 94.69 366 GLN A O 1
ATOM 2956 N N . LEU A 1 367 ? 14.906 -63.75 -5.066 1 94.94 367 LEU A N 1
ATOM 2957 C CA . LEU A 1 367 ? 15.961 -63.219 -5.922 1 94.94 367 LEU A CA 1
ATOM 2958 C C . LEU A 1 367 ? 17.062 -62.562 -5.09 1 94.94 367 LEU A C 1
ATOM 2960 O O . LEU A 1 367 ? 16.797 -61.75 -4.211 1 94.94 367 LEU A O 1
ATOM 2964 N N . GLU A 1 368 ? 18.375 -63 -5.328 1 94.75 368 GLU A N 1
ATOM 2965 C CA . GLU A 1 368 ? 19.531 -62.5 -4.594 1 94.75 368 GLU A CA 1
ATOM 2966 C C . GLU A 1 368 ? 20.609 -62 -5.543 1 94.75 368 GLU A C 1
ATOM 2968 O O . GLU A 1 368 ? 20.859 -62.625 -6.586 1 94.75 368 GLU A O 1
ATOM 2973 N N . ASN A 1 369 ? 21.172 -60.844 -5.246 1 93.62 369 ASN A N 1
ATOM 2974 C CA . ASN A 1 369 ? 22.328 -60.344 -5.984 1 93.62 369 ASN A CA 1
ATOM 2975 C C . ASN A 1 369 ? 23.234 -59.5 -5.09 1 93.62 369 ASN A C 1
ATOM 2977 O O . ASN A 1 369 ? 22.766 -58.875 -4.148 1 93.62 369 ASN A O 1
ATOM 2981 N N . PRO A 1 370 ? 24.516 -59.562 -5.348 1 90.81 370 PRO A N 1
ATOM 2982 C CA . PRO A 1 370 ? 25.438 -58.719 -4.566 1 90.81 370 PRO A CA 1
ATOM 2983 C C . PRO A 1 370 ? 25.203 -57.219 -4.77 1 90.81 370 PRO A C 1
ATOM 2985 O O . PRO A 1 370 ? 24.766 -56.812 -5.844 1 90.81 370 PRO A O 1
ATOM 2988 N N . VAL A 1 371 ? 25.359 -56.531 -3.699 1 86.5 371 VAL A N 1
ATOM 2989 C CA . VAL A 1 371 ? 25.234 -55.094 -3.75 1 86.5 371 VAL A CA 1
ATOM 2990 C C . VAL A 1 371 ? 26.453 -54.438 -3.086 1 86.5 371 VAL A C 1
ATOM 2992 O O . VAL A 1 371 ? 26.969 -54.969 -2.098 1 86.5 371 VAL A O 1
ATOM 2995 N N . GLU A 1 372 ? 26.922 -53.469 -3.727 1 83.12 372 GLU A N 1
ATOM 2996 C CA . GLU A 1 372 ? 28.078 -52.781 -3.15 1 83.12 372 GLU A CA 1
ATOM 2997 C C . GLU A 1 372 ? 27.625 -51.656 -2.219 1 83.12 372 GLU A C 1
ATOM 2999 O O . GLU A 1 372 ? 28.172 -51.469 -1.127 1 83.12 372 GLU A O 1
ATOM 3004 N N . LYS A 1 373 ? 26.469 -50.906 -2.768 1 78.88 373 LYS A N 1
ATOM 3005 C CA . LYS A 1 373 ? 25.922 -49.844 -1.949 1 78.88 373 LYS A CA 1
ATOM 3006 C C . LYS A 1 373 ? 24.547 -50.188 -1.399 1 78.88 373 LYS A C 1
ATOM 3008 O O . LYS A 1 373 ? 23.641 -50.531 -2.16 1 78.88 373 LYS A O 1
ATOM 3013 N N . ILE A 1 374 ? 24.438 -50.188 -0.138 1 79.62 374 ILE A N 1
ATOM 3014 C CA . ILE A 1 374 ? 23.172 -50.5 0.507 1 79.62 374 ILE A CA 1
ATOM 3015 C C . ILE A 1 374 ? 22.156 -49.406 0.25 1 79.62 374 ILE A C 1
ATOM 3017 O O . ILE A 1 374 ? 22.391 -48.25 0.603 1 79.62 374 ILE A O 1
ATOM 3021 N N . PRO A 1 375 ? 21.203 -49.844 -0.457 1 80.62 375 PRO A N 1
ATOM 3022 C CA . PRO A 1 375 ? 20.188 -48.812 -0.704 1 80.62 375 PRO A CA 1
ATOM 3023 C C . PRO A 1 375 ? 19.453 -48.406 0.567 1 80.62 375 PRO A C 1
ATOM 3025 O O . PRO A 1 375 ? 19.438 -49.156 1.548 1 80.62 375 PRO A O 1
ATOM 3028 N N . ALA A 1 376 ? 18.859 -47.25 0.521 1 80.19 376 ALA A N 1
ATOM 3029 C CA . ALA A 1 376 ? 18.062 -46.781 1.65 1 80.19 376 ALA A CA 1
ATOM 3030 C C . ALA A 1 376 ? 16.688 -47.438 1.675 1 80.19 376 ALA A C 1
ATOM 3032 O O . ALA A 1 376 ? 16.109 -47.719 0.623 1 80.19 376 ALA A O 1
ATOM 3033 N N . PHE A 1 377 ? 16.375 -47.781 2.938 1 82.38 377 PHE A N 1
ATOM 3034 C CA . PHE A 1 377 ? 15.062 -48.406 3.107 1 82.38 377 PHE A CA 1
ATOM 3035 C C . PHE A 1 377 ? 14.102 -47.438 3.791 1 82.38 377 PHE A C 1
ATOM 3037 O O . PHE A 1 377 ? 14.469 -46.781 4.754 1 82.38 377 PHE A O 1
ATOM 3044 N N . VAL A 1 378 ? 12.977 -47.281 3.145 1 76.88 378 VAL A N 1
ATOM 3045 C CA . VAL A 1 378 ? 11.859 -46.594 3.785 1 76.88 378 VAL A CA 1
ATOM 3046 C C . VAL A 1 378 ? 10.688 -47.531 3.969 1 76.88 378 VAL A C 1
ATOM 3048 O O . VAL A 1 378 ? 10.164 -48.094 2.992 1 76.88 378 VAL A O 1
ATOM 3051 N N . ASP A 1 379 ? 10.297 -47.812 5.223 1 75 379 ASP A N 1
ATOM 3052 C CA . ASP A 1 379 ? 9.188 -48.688 5.578 1 75 379 ASP A CA 1
ATOM 3053 C C . ASP A 1 379 ? 9.375 -50.062 4.965 1 75 379 ASP A C 1
ATOM 3055 O O . ASP A 1 379 ? 8.43 -50.656 4.434 1 75 379 ASP A O 1
ATOM 3059 N N . GLY A 1 380 ? 10.641 -50.469 4.93 1 79.44 380 GLY A N 1
ATOM 3060 C CA . GLY A 1 380 ? 10.938 -51.812 4.477 1 79.44 380 GLY A CA 1
ATOM 3061 C C . GLY A 1 380 ? 11.102 -51.938 2.973 1 79.44 380 GLY A C 1
ATOM 3062 O O . GLY A 1 380 ? 11.32 -53 2.439 1 79.44 380 GLY A O 1
ATOM 3063 N N . VAL A 1 381 ? 11.016 -50.812 2.291 1 83.31 381 VAL A N 1
ATOM 3064 C CA . VAL A 1 381 ? 11.094 -50.781 0.833 1 83.31 381 VAL A CA 1
ATOM 3065 C C . VAL A 1 381 ? 12.32 -50 0.388 1 83.31 381 VAL A C 1
ATOM 3067 O O . VAL A 1 381 ? 12.57 -48.906 0.877 1 83.31 381 VAL A O 1
ATOM 3070 N N . PRO A 1 382 ? 13.148 -50.625 -0.444 1 83.69 382 PRO A N 1
ATOM 3071 C CA . PRO A 1 382 ? 14.312 -49.906 -0.924 1 83.69 382 PRO A CA 1
ATOM 3072 C C . PRO A 1 382 ? 13.945 -48.688 -1.804 1 83.69 382 PRO A C 1
ATOM 3074 O O . PRO A 1 382 ? 13.023 -48.781 -2.621 1 83.69 382 PRO A O 1
ATOM 3077 N N . VAL A 1 383 ? 14.539 -47.594 -1.518 1 77.25 383 VAL A N 1
ATOM 3078 C CA . VAL A 1 383 ? 14.273 -46.375 -2.271 1 77.25 383 VAL A CA 1
ATOM 3079 C C . VAL A 1 383 ? 15.523 -45.969 -3.062 1 77.25 383 VAL A C 1
ATOM 3081 O O . VAL A 1 383 ? 16.641 -46.125 -2.59 1 77.25 383 VAL A O 1
ATOM 3084 N N . SER A 1 384 ? 15.367 -45.875 -4.414 1 66.12 384 SER A N 1
ATOM 3085 C CA . SER A 1 384 ? 16.5 -45.438 -5.215 1 66.12 384 SER A CA 1
ATOM 3086 C C . SER A 1 384 ? 16.625 -43.906 -5.18 1 66.12 384 SER A C 1
ATOM 3088 O O . SER A 1 384 ? 15.625 -43.188 -5.145 1 66.12 384 SER A O 1
ATOM 3090 N N . THR A 1 385 ? 17.906 -43.344 -4.84 1 58.94 385 THR A N 1
ATOM 3091 C CA . THR A 1 385 ? 18.172 -41.906 -4.82 1 58.94 385 THR A CA 1
ATOM 3092 C C . THR A 1 385 ? 18.25 -41.344 -6.242 1 58.94 385 THR A C 1
ATOM 3094 O O . THR A 1 385 ? 18.281 -40.125 -6.438 1 58.94 385 THR A O 1
ATOM 3097 N N . ARG A 1 386 ? 18.406 -42.188 -7.121 1 53.69 386 ARG A N 1
ATOM 3098 C CA . ARG A 1 386 ? 18.625 -41.656 -8.469 1 53.69 386 ARG A CA 1
ATOM 3099 C C . ARG A 1 386 ? 17.297 -41.5 -9.203 1 53.69 386 ARG A C 1
ATOM 3101 O O . ARG A 1 386 ? 16.406 -42.344 -9.102 1 53.69 386 ARG A O 1
ATOM 3108 N N . ASN A 1 387 ? 17.125 -40.5 -9.969 1 49.16 387 ASN A N 1
ATOM 3109 C CA . ASN A 1 387 ? 15.961 -40.062 -10.75 1 49.16 387 ASN A CA 1
ATOM 3110 C C . ASN A 1 387 ? 15.539 -41.125 -11.758 1 49.16 387 ASN A C 1
ATOM 3112 O O . ASN A 1 387 ? 16.375 -41.656 -12.508 1 49.16 387 ASN A O 1
ATOM 3116 N N . GLY A 1 388 ? 14.234 -41.844 -11.773 1 50.28 388 GLY A N 1
ATOM 3117 C CA . GLY A 1 388 ? 13.719 -42.781 -12.734 1 50.28 388 GLY A CA 1
ATOM 3118 C C . GLY A 1 388 ? 13.82 -44.219 -12.266 1 50.28 388 GLY A C 1
ATOM 3119 O O . GLY A 1 388 ? 13.242 -45.125 -12.875 1 50.28 388 GLY A O 1
ATOM 3120 N N . HIS A 1 389 ? 14.664 -44.406 -11.125 1 54.84 389 HIS A N 1
ATOM 3121 C CA . HIS A 1 389 ? 14.992 -45.719 -10.547 1 54.84 389 HIS A CA 1
ATOM 3122 C C . HIS A 1 389 ? 14.133 -46 -9.328 1 54.84 389 HIS A C 1
ATOM 3124 O O . HIS A 1 389 ? 13.82 -45.094 -8.547 1 54.84 389 HIS A O 1
ATOM 3130 N N . GLY A 1 390 ? 12.984 -46.719 -9.5 1 61.5 390 GLY A N 1
ATOM 3131 C CA . GLY A 1 390 ? 12.102 -47.156 -8.438 1 61.5 390 GLY A CA 1
ATOM 3132 C C . GLY A 1 390 ? 10.758 -47.656 -8.938 1 61.5 390 GLY A C 1
ATOM 3133 O O . GLY A 1 390 ? 9.961 -48.188 -8.172 1 61.5 390 GLY A O 1
ATOM 3134 N N . ILE A 1 391 ? 10.656 -47.469 -10 1 66.56 391 ILE A N 1
ATOM 3135 C CA . ILE A 1 391 ? 9.391 -47.875 -10.602 1 66.56 391 ILE A CA 1
ATOM 3136 C C . ILE A 1 391 ? 9.242 -49.406 -10.523 1 66.56 391 ILE A C 1
ATOM 3138 O O . ILE A 1 391 ? 8.148 -49.906 -10.25 1 66.56 391 ILE A O 1
ATOM 3142 N N . GLY A 1 392 ? 10.266 -50.062 -10.648 1 74.5 392 GLY A N 1
ATOM 3143 C CA . GLY A 1 392 ? 10.234 -51.5 -10.617 1 74.5 392 GLY A CA 1
ATOM 3144 C C . GLY A 1 392 ? 9.766 -52.062 -9.281 1 74.5 392 GLY A C 1
ATOM 3145 O O . GLY A 1 392 ? 8.914 -52.938 -9.242 1 74.5 392 GLY A O 1
ATOM 3146 N N . VAL A 1 393 ? 10.273 -51.375 -8.297 1 81.25 393 VAL A N 1
ATOM 3147 C CA . VAL A 1 393 ? 9.961 -51.875 -6.957 1 81.25 393 VAL A CA 1
ATOM 3148 C C . VAL A 1 393 ? 8.492 -51.594 -6.645 1 81.25 393 VAL A C 1
ATOM 3150 O O . VAL A 1 393 ? 7.801 -52.469 -6.094 1 81.25 393 VAL A O 1
ATOM 3153 N N . ARG A 1 394 ? 8.055 -50.562 -7.105 1 80.06 394 ARG A N 1
ATOM 3154 C CA . ARG A 1 394 ? 6.648 -50.25 -6.875 1 80.06 394 ARG A CA 1
ATOM 3155 C C . ARG A 1 394 ? 5.73 -51.156 -7.668 1 80.06 394 ARG A C 1
ATOM 3157 O O . ARG A 1 394 ? 4.684 -51.594 -7.172 1 80.06 394 ARG A O 1
ATOM 3164 N N . SER A 1 395 ? 6.152 -51.375 -8.766 1 76.75 395 SER A N 1
ATOM 3165 C CA . SER A 1 395 ? 5.391 -52.281 -9.602 1 76.75 395 SER A CA 1
ATOM 3166 C C . SER A 1 395 ? 5.297 -53.656 -8.953 1 76.75 395 SER A C 1
ATOM 3168 O O . SER A 1 395 ? 4.223 -54.281 -8.93 1 76.75 395 SER A O 1
ATOM 3170 N N . ILE A 1 396 ? 6.332 -54.125 -8.398 1 85 396 ILE A N 1
ATOM 3171 C CA . ILE A 1 396 ? 6.375 -55.406 -7.738 1 85 396 ILE A CA 1
ATOM 3172 C C . ILE A 1 396 ? 5.391 -55.438 -6.57 1 85 396 ILE A C 1
ATOM 3174 O O . ILE A 1 396 ? 4.574 -56.344 -6.449 1 85 396 ILE A O 1
ATOM 3178 N N . ILE A 1 397 ? 5.492 -54.375 -5.82 1 85 397 ILE A N 1
ATOM 3179 C CA . ILE A 1 397 ? 4.629 -54.281 -4.645 1 85 397 ILE A CA 1
ATOM 3180 C C . ILE A 1 397 ? 3.166 -54.281 -5.082 1 85 397 ILE A C 1
ATOM 3182 O O . ILE A 1 397 ? 2.334 -54.969 -4.508 1 85 397 ILE A O 1
ATOM 3186 N N . TYR A 1 398 ? 2.893 -53.562 -6.051 1 78.44 398 TYR A N 1
ATOM 3187 C CA . TYR A 1 398 ? 1.534 -53.438 -6.562 1 78.44 398 TYR A CA 1
ATOM 3188 C C . TYR A 1 398 ? 0.985 -54.781 -7 1 78.44 398 TYR A C 1
ATOM 3190 O O . TYR A 1 398 ? -0.104 -55.188 -6.582 1 78.44 398 TYR A O 1
ATOM 3198 N N . TYR A 1 399 ? 1.625 -55.531 -7.773 1 79.19 399 TYR A N 1
ATOM 3199 C CA . TYR A 1 399 ? 1.139 -56.781 -8.336 1 79.19 399 TYR A CA 1
ATOM 3200 C C . TYR A 1 399 ? 1.099 -57.875 -7.273 1 79.19 399 TYR A C 1
ATOM 3202 O O . TYR A 1 399 ? 0.212 -58.75 -7.285 1 79.19 399 TYR A O 1
ATOM 3210 N N . VAL A 1 400 ? 2.021 -57.812 -6.332 1 87.94 400 VAL A N 1
ATOM 3211 C CA . VAL A 1 400 ? 2.014 -58.781 -5.234 1 87.94 400 VAL A CA 1
ATOM 3212 C C . VAL A 1 400 ? 0.766 -58.562 -4.379 1 87.94 400 VAL A C 1
ATOM 3214 O O . VAL A 1 400 ? 0.12 -59.531 -3.971 1 87.94 400 VAL A O 1
ATOM 3217 N N . GLU A 1 401 ? 0.503 -57.375 -4.219 1 84.56 401 GLU A N 1
ATOM 3218 C CA . GLU A 1 401 ? -0.693 -57.062 -3.443 1 84.56 401 GLU A CA 1
ATOM 3219 C C . GLU A 1 401 ? -1.956 -57.5 -4.168 1 84.56 401 GLU A C 1
ATOM 3221 O O . GLU A 1 401 ? -2.881 -58.031 -3.549 1 84.56 401 GLU A O 1
ATOM 3226 N N . GLN A 1 402 ? -1.971 -57.281 -5.387 1 79.75 402 GLN A N 1
ATOM 3227 C CA . GLN A 1 402 ? -3.121 -57.688 -6.188 1 79.75 402 GLN A CA 1
ATOM 3228 C C . GLN A 1 402 ? -3.32 -59.219 -6.133 1 79.75 402 GLN A C 1
ATOM 3230 O O . GLN A 1 402 ? -4.449 -59.688 -6.219 1 79.75 402 GLN A O 1
ATOM 3235 N N . LEU A 1 403 ? -2.26 -59.875 -5.945 1 81.19 403 LEU A N 1
ATOM 3236 C CA . LEU A 1 403 ? -2.301 -61.344 -5.887 1 81.19 403 LEU A CA 1
ATOM 3237 C C . LEU A 1 403 ? -2.443 -61.812 -4.445 1 81.19 403 LEU A C 1
ATOM 3239 O O . LEU A 1 403 ? -2.316 -63.031 -4.172 1 81.19 403 LEU A O 1
ATOM 3243 N N . HIS A 1 404 ? -2.68 -60.844 -3.541 1 85.56 404 HIS A N 1
ATOM 3244 C CA . HIS A 1 404 ? -2.84 -61.094 -2.117 1 85.56 404 HIS A CA 1
ATOM 3245 C C . HIS A 1 404 ? -1.613 -61.812 -1.548 1 85.56 404 HIS A C 1
ATOM 3247 O O . HIS A 1 404 ? -1.739 -62.719 -0.722 1 85.56 404 HIS A O 1
ATOM 3253 N N . GLY A 1 405 ? -0.505 -61.469 -2.105 1 89.62 405 GLY A N 1
ATOM 3254 C CA . GLY A 1 405 ? 0.762 -62 -1.637 1 89.62 405 GLY A CA 1
ATOM 3255 C C . GLY A 1 405 ? 1.508 -61.062 -0.714 1 89.62 405 GLY A C 1
ATOM 3256 O O . GLY A 1 405 ? 0.946 -60.062 -0.249 1 89.62 405 GLY A O 1
ATOM 3257 N N . GLN A 1 406 ? 2.693 -61.469 -0.217 1 91.19 406 GLN A N 1
ATOM 3258 C CA . GLN A 1 406 ? 3.574 -60.688 0.621 1 91.19 406 GLN A CA 1
ATOM 3259 C C . GLN A 1 406 ? 4.98 -60.594 0.032 1 91.19 406 GLN A C 1
ATOM 3261 O O . GLN A 1 406 ? 5.477 -61.594 -0.522 1 91.19 406 GLN A O 1
ATOM 3266 N N . CYS A 1 407 ? 5.566 -59.375 0.013 1 90.31 407 CYS A N 1
ATOM 3267 C CA . CYS A 1 407 ? 6.941 -59.25 -0.45 1 90.31 407 CYS A CA 1
ATOM 3268 C C . CYS A 1 407 ? 7.828 -58.656 0.649 1 90.31 407 CYS A C 1
ATOM 3270 O O . CYS A 1 407 ? 7.379 -57.844 1.451 1 90.31 407 CYS A O 1
ATOM 3272 N N . HIS A 1 408 ? 9.023 -59.188 0.87 1 91.75 408 HIS A N 1
ATOM 3273 C CA . HIS A 1 408 ? 10.016 -58.781 1.858 1 91.75 408 HIS A CA 1
ATOM 3274 C C . HIS A 1 408 ? 11.359 -58.469 1.198 1 91.75 408 HIS A C 1
ATOM 3276 O O . HIS A 1 408 ? 11.844 -59.25 0.379 1 91.75 408 HIS A O 1
ATOM 3282 N N . PHE A 1 409 ? 11.883 -57.219 1.493 1 92 409 PHE A N 1
ATOM 3283 C CA . PHE A 1 409 ? 13.195 -56.812 1.026 1 92 409 PHE A CA 1
ATOM 3284 C C . PHE A 1 409 ? 14.211 -56.844 2.162 1 92 409 PHE A C 1
ATOM 3286 O O . PHE A 1 409 ? 13.938 -56.375 3.268 1 92 409 PHE A O 1
ATOM 3293 N N . SER A 1 410 ? 15.375 -57.469 1.956 1 90.5 410 SER A N 1
ATOM 3294 C CA . SER A 1 410 ? 16.406 -57.531 2.994 1 90.5 410 SER A CA 1
ATOM 3295 C C . SER A 1 410 ? 17.797 -57.531 2.391 1 90.5 410 SER A C 1
ATOM 3297 O O . SER A 1 410 ? 17.969 -57.781 1.195 1 90.5 410 SER A O 1
ATOM 3299 N N . ILE A 1 411 ? 18.781 -57.094 3.182 1 90.19 411 ILE A N 1
ATOM 3300 C CA . ILE A 1 411 ? 20.188 -57.188 2.824 1 90.19 411 ILE A CA 1
ATOM 3301 C C . ILE A 1 411 ? 20.891 -58.188 3.758 1 90.19 411 ILE A C 1
ATOM 3303 O O . ILE A 1 411 ? 20.875 -58 4.98 1 90.19 411 ILE A O 1
ATOM 3307 N N . VAL A 1 412 ? 21.359 -59.281 3.248 1 85.81 412 VAL A N 1
ATOM 3308 C CA . VAL A 1 412 ? 22.078 -60.312 4.016 1 85.81 412 VAL A CA 1
ATOM 3309 C C . VAL A 1 412 ? 23.469 -60.5 3.436 1 85.81 412 VAL A C 1
ATOM 3311 O O . VAL A 1 412 ? 23.609 -60.812 2.25 1 85.81 412 VAL A O 1
ATOM 3314 N N . ASP A 1 413 ? 24.578 -60.375 4.195 1 83.44 413 ASP A N 1
ATOM 3315 C CA . ASP A 1 413 ? 25.953 -60.625 3.795 1 83.44 413 ASP A CA 1
ATOM 3316 C C . ASP A 1 413 ? 26.297 -59.906 2.496 1 83.44 413 ASP A C 1
ATOM 3318 O O . ASP A 1 413 ? 26.828 -60.531 1.563 1 83.44 413 ASP A O 1
ATOM 3322 N N . HIS A 1 414 ? 25.859 -58.594 2.301 1 85.75 414 HIS A N 1
ATOM 3323 C CA . HIS A 1 414 ? 26.125 -57.719 1.164 1 85.75 414 HIS A CA 1
ATOM 3324 C C . HIS A 1 414 ? 25.375 -58.188 -0.082 1 85.75 414 HIS A C 1
ATOM 3326 O O . HIS A 1 414 ? 25.828 -57.938 -1.205 1 85.75 414 HIS A O 1
ATOM 3332 N N . CYS A 1 415 ? 24.297 -58.875 0.215 1 90.88 415 CYS A N 1
ATOM 3333 C CA . CYS A 1 415 ? 23.422 -59.312 -0.876 1 90.88 415 CYS A CA 1
ATOM 3334 C C . CYS A 1 415 ? 22.016 -58.75 -0.698 1 90.88 415 CYS A C 1
ATOM 3336 O O . CYS A 1 415 ? 21.469 -58.781 0.403 1 90.88 415 CYS A O 1
ATOM 3338 N N . PHE A 1 416 ? 21.547 -58.188 -1.673 1 92.19 416 PHE A N 1
ATOM 3339 C CA . PHE A 1 416 ? 20.141 -57.781 -1.705 1 92.19 416 PHE A CA 1
ATOM 3340 C C . PHE A 1 416 ? 19.234 -59 -1.958 1 92.19 416 PHE A C 1
ATOM 3342 O O . PHE A 1 416 ? 19.453 -59.75 -2.914 1 92.19 416 PHE A O 1
ATOM 3349 N N . VAL A 1 417 ? 18.266 -59.188 -1.008 1 93.69 417 VAL A N 1
ATOM 3350 C CA . VAL A 1 417 ? 17.391 -60.344 -1.125 1 93.69 417 VAL A CA 1
ATOM 3351 C C . VAL A 1 417 ? 15.93 -59.875 -1.195 1 93.69 417 VAL A C 1
ATOM 3353 O O . VAL A 1 417 ? 15.469 -59.156 -0.326 1 93.69 417 VAL A O 1
ATOM 3356 N N . LEU A 1 418 ? 15.281 -60.25 -2.289 1 93.94 418 LEU A N 1
ATOM 3357 C CA . LEU A 1 418 ? 13.844 -60.094 -2.438 1 93.94 418 LEU A CA 1
ATOM 3358 C C . LEU A 1 418 ? 13.109 -61.406 -2.268 1 93.94 418 LEU A C 1
ATOM 3360 O O . LEU A 1 418 ? 13.406 -62.375 -2.977 1 93.94 418 LEU A O 1
ATOM 3364 N N . ARG A 1 419 ? 12.133 -61.5 -1.263 1 94.88 419 ARG A N 1
ATOM 3365 C CA . ARG A 1 419 ? 11.312 -62.688 -1.054 1 94.88 419 ARG A CA 1
ATOM 3366 C C . ARG A 1 419 ? 9.828 -62.375 -1.233 1 94.88 419 ARG A C 1
ATOM 3368 O O . ARG A 1 419 ? 9.32 -61.406 -0.651 1 94.88 419 ARG A O 1
ATOM 3375 N N . ILE A 1 420 ? 9.234 -63.125 -2.098 1 92.62 420 ILE A N 1
ATOM 3376 C CA . ILE A 1 420 ? 7.809 -62.969 -2.336 1 92.62 420 ILE A CA 1
ATOM 3377 C C . ILE A 1 420 ? 7.086 -64.312 -2.123 1 92.62 420 ILE A C 1
ATOM 3379 O O . ILE A 1 420 ? 7.562 -65.312 -2.57 1 92.62 420 ILE A O 1
ATOM 3383 N N . ILE A 1 421 ? 5.941 -64.188 -1.37 1 92.56 421 ILE A N 1
ATOM 3384 C CA . ILE A 1 421 ? 5.066 -65.375 -1.219 1 92.56 421 ILE A CA 1
ATOM 3385 C C . ILE A 1 421 ? 3.682 -65.062 -1.774 1 92.56 421 ILE A C 1
ATOM 3387 O O . ILE A 1 421 ? 3.084 -64 -1.41 1 92.56 421 ILE A O 1
ATOM 3391 N N . ILE A 1 422 ? 3.271 -65.875 -2.684 1 88.81 422 ILE A N 1
ATOM 3392 C CA . ILE A 1 422 ? 1.959 -65.688 -3.295 1 88.81 422 ILE A CA 1
ATOM 3393 C C . ILE A 1 422 ? 1.146 -66.938 -3.166 1 88.81 422 ILE A C 1
ATOM 3395 O O . ILE A 1 422 ? 1.646 -68.062 -3.455 1 88.81 422 ILE A O 1
ATOM 3399 N N . MET B 1 1 ? 27.453 39.156 25.281 1 70.25 1 MET B N 1
ATOM 3400 C CA . MET B 1 1 ? 28.484 38.5 24.5 1 70.25 1 MET B CA 1
ATOM 3401 C C . MET B 1 1 ? 28.156 37.031 24.297 1 70.25 1 MET B C 1
ATOM 3403 O O . MET B 1 1 ? 28.188 36.531 23.172 1 70.25 1 MET B O 1
ATOM 3407 N N . SER B 1 2 ? 27.656 36.406 25.391 1 83.19 2 SER B N 1
ATOM 3408 C CA . SER B 1 2 ? 27.328 35 25.312 1 83.19 2 SER B CA 1
ATOM 3409 C C . SER B 1 2 ? 26.109 34.781 24.422 1 83.19 2 SER B C 1
ATOM 3411 O O . SER B 1 2 ? 26.094 33.844 23.625 1 83.19 2 SER B O 1
ATOM 3413 N N . GLU B 1 3 ? 25.219 35.75 24.406 1 87.75 3 GLU B N 1
ATOM 3414 C CA . GLU B 1 3 ? 24 35.625 23.609 1 87.75 3 GLU B CA 1
ATOM 3415 C C . GLU B 1 3 ? 24.281 35.75 22.109 1 87.75 3 GLU B C 1
ATOM 3417 O O . GLU B 1 3 ? 23.688 35.062 21.297 1 87.75 3 GLU B O 1
ATOM 3422 N N . GLN B 1 4 ? 25.25 36.594 21.828 1 88.62 4 GLN B N 1
ATOM 3423 C CA . GLN B 1 4 ? 25.609 36.781 20.422 1 88.62 4 GLN B CA 1
ATOM 3424 C C . GLN B 1 4 ? 26.312 35.562 19.859 1 88.62 4 GLN B C 1
ATOM 3426 O O . GLN B 1 4 ? 26.078 35.188 18.703 1 88.62 4 GLN B O 1
ATOM 3431 N N . ILE B 1 5 ? 27.109 34.969 20.703 1 90.75 5 ILE B N 1
ATOM 3432 C CA . ILE B 1 5 ? 27.812 33.781 20.266 1 90.75 5 ILE B CA 1
ATOM 3433 C C . ILE B 1 5 ? 26.812 32.625 20.062 1 90.75 5 ILE B C 1
ATOM 3435 O O . ILE B 1 5 ? 26.875 31.922 19.062 1 90.75 5 ILE B O 1
ATOM 3439 N N . LEU B 1 6 ? 25.906 32.531 20.984 1 91.69 6 LEU B N 1
ATOM 3440 C CA . LEU B 1 6 ? 24.891 31.484 20.891 1 91.69 6 LEU B CA 1
ATOM 3441 C C . LEU B 1 6 ? 24 31.688 19.672 1 91.69 6 LEU B C 1
ATOM 3443 O O . LEU B 1 6 ? 23.609 30.719 19 1 91.69 6 LEU B O 1
ATOM 3447 N N . SER B 1 7 ? 23.703 32.906 19.422 1 91.5 7 SER B N 1
ATOM 3448 C CA . SER B 1 7 ? 22.891 33.25 18.25 1 91.5 7 SER B CA 1
ATOM 3449 C C . SER B 1 7 ? 23.625 32.875 16.953 1 91.5 7 SER B C 1
ATOM 3451 O O . SER B 1 7 ? 23.016 32.375 16.016 1 91.5 7 SER B O 1
ATOM 3453 N N . ALA B 1 8 ? 24.906 33.125 16.969 1 90.88 8 ALA B N 1
ATOM 3454 C CA . ALA B 1 8 ? 25.703 32.781 15.797 1 90.88 8 ALA B CA 1
ATOM 3455 C C . ALA B 1 8 ? 25.812 31.281 15.609 1 90.88 8 ALA B C 1
ATOM 3457 O O . ALA B 1 8 ? 25.719 30.781 14.484 1 90.88 8 ALA B O 1
ATOM 3458 N N . VAL B 1 9 ? 26.016 30.578 16.641 1 93.25 9 VAL B N 1
ATOM 3459 C CA . VAL B 1 9 ? 26.109 29.125 16.594 1 93.25 9 VAL B CA 1
ATOM 3460 C C . VAL B 1 9 ? 24.781 28.531 16.125 1 93.25 9 VAL B C 1
ATOM 3462 O O . VAL B 1 9 ? 24.75 27.578 15.344 1 93.25 9 VAL B O 1
ATOM 3465 N N . HIS B 1 10 ? 23.719 29.109 16.625 1 93.81 10 HIS B N 1
ATOM 3466 C CA . HIS B 1 10 ? 22.406 28.672 16.188 1 93.81 10 HIS B CA 1
ATOM 3467 C C . HIS B 1 10 ? 22.234 28.875 14.68 1 93.81 10 HIS B C 1
ATOM 3469 O O . HIS B 1 10 ? 21.719 27.984 13.992 1 93.81 10 HIS B O 1
ATOM 3475 N N . GLY B 1 11 ? 22.656 30 14.18 1 92.38 11 GLY B N 1
ATOM 3476 C CA . GLY B 1 11 ? 22.578 30.25 12.75 1 92.38 11 GLY B CA 1
ATOM 3477 C C . GLY B 1 11 ? 23.359 29.266 11.922 1 92.38 11 GLY B C 1
ATOM 3478 O O . GLY B 1 11 ? 22.875 28.766 10.898 1 92.38 11 GLY B O 1
ATOM 3479 N N . VAL B 1 12 ? 24.484 28.922 12.414 1 93.5 12 VAL B N 1
ATOM 3480 C CA . VAL B 1 12 ? 25.375 28 11.727 1 93.5 12 VAL B CA 1
ATOM 3481 C C . VAL B 1 12 ? 24.766 26.594 11.758 1 93.5 12 VAL B C 1
ATOM 3483 O O . VAL B 1 12 ? 24.734 25.906 10.734 1 93.5 12 VAL B O 1
ATOM 3486 N N . THR B 1 13 ? 24.312 26.172 12.898 1 94.62 13 THR B N 1
ATOM 3487 C CA . THR B 1 13 ? 23.766 24.844 13.047 1 94.62 13 THR B CA 1
ATOM 3488 C C . THR B 1 13 ? 22.484 24.688 12.219 1 94.62 13 THR B C 1
ATOM 3490 O O . THR B 1 13 ? 22.234 23.625 11.648 1 94.62 13 THR B O 1
ATOM 3493 N N . THR B 1 14 ? 21.703 25.734 12.156 1 94.81 14 THR B N 1
ATOM 3494 C CA . THR B 1 14 ? 20.469 25.688 11.391 1 94.81 14 THR B CA 1
ATOM 3495 C C . THR B 1 14 ? 20.766 25.578 9.891 1 94.81 14 THR B C 1
ATOM 3497 O O . THR B 1 14 ? 20.094 24.828 9.18 1 94.81 14 THR B O 1
ATOM 3500 N N . MET B 1 15 ? 21.75 26.312 9.484 1 95.12 15 MET B N 1
ATOM 3501 C CA . MET B 1 15 ? 22.125 26.234 8.078 1 95.12 15 MET B CA 1
ATOM 3502 C C . MET B 1 15 ? 22.688 24.859 7.723 1 95.12 15 MET B C 1
ATOM 3504 O O . MET B 1 15 ? 22.344 24.297 6.684 1 95.12 15 MET B O 1
ATOM 3508 N N . LEU B 1 16 ? 23.5 24.344 8.555 1 95.75 16 LEU B N 1
ATOM 3509 C CA . LEU B 1 16 ? 24.047 23 8.344 1 95.75 16 LEU B CA 1
ATOM 3510 C C . LEU B 1 16 ? 22.922 21.969 8.328 1 95.75 16 LEU B C 1
ATOM 3512 O O . LEU B 1 16 ? 22.922 21.062 7.477 1 95.75 16 LEU B O 1
ATOM 3516 N N . PHE B 1 17 ? 22.031 22.109 9.258 1 96.38 17 PHE B N 1
ATOM 3517 C CA . PHE B 1 17 ? 20.891 21.219 9.336 1 96.38 17 PHE B CA 1
ATOM 3518 C C . PHE B 1 17 ? 20.094 21.234 8.039 1 96.38 17 PHE B C 1
ATOM 3520 O O . PHE B 1 17 ? 19.766 20.172 7.496 1 96.38 17 PHE B O 1
ATOM 3527 N N . GLY B 1 18 ? 19.828 22.406 7.551 1 95.94 18 GLY B N 1
ATOM 3528 C CA . GLY B 1 18 ? 19.047 22.531 6.332 1 95.94 18 GLY B CA 1
ATOM 3529 C C . GLY B 1 18 ? 19.703 21.906 5.125 1 95.94 18 GLY B C 1
ATOM 3530 O O . GLY B 1 18 ? 19.062 21.203 4.348 1 95.94 18 GLY B O 1
ATOM 3531 N N . ILE B 1 19 ? 20.969 22.094 4.992 1 96.12 19 ILE B N 1
ATOM 3532 C CA . ILE B 1 19 ? 21.703 21.609 3.826 1 96.12 19 ILE B CA 1
ATOM 3533 C C . ILE B 1 19 ? 21.812 20.094 3.871 1 96.12 19 ILE B C 1
ATOM 3535 O O . ILE B 1 19 ? 21.469 19.406 2.904 1 96.12 19 ILE B O 1
ATOM 3539 N N . TYR B 1 20 ? 22.203 19.531 4.953 1 96.19 20 TYR B N 1
ATOM 3540 C CA . TYR B 1 20 ? 22.406 18.094 5.055 1 96.19 20 TYR B CA 1
ATOM 3541 C C . TYR B 1 20 ? 21.062 17.344 5.043 1 96.19 20 TYR B C 1
ATOM 3543 O O . TYR B 1 20 ? 20.953 16.281 4.426 1 96.19 20 TYR B O 1
ATOM 3551 N N . CYS B 1 21 ? 20.078 17.922 5.699 1 95.12 21 CYS B N 1
ATOM 3552 C CA . CYS B 1 21 ? 18.766 17.297 5.699 1 95.12 21 CYS B CA 1
ATOM 3553 C C . CYS B 1 21 ? 18.188 17.234 4.293 1 95.12 21 CYS B C 1
ATOM 3555 O O . CYS B 1 21 ? 17.609 16.219 3.891 1 95.12 21 CYS B O 1
ATOM 3557 N N . SER B 1 22 ? 18.328 18.328 3.57 1 95.88 22 SER B N 1
ATOM 3558 C CA . SER B 1 22 ? 17.828 18.359 2.199 1 95.88 22 SER B CA 1
ATOM 3559 C C . SER B 1 22 ? 18.516 17.297 1.337 1 95.88 22 SER B C 1
ATOM 3561 O O . SER B 1 22 ? 17.859 16.625 0.532 1 95.88 22 SER B O 1
ATOM 3563 N N . ALA B 1 23 ? 19.781 17.109 1.514 1 95.06 23 ALA B N 1
ATOM 3564 C CA . ALA B 1 23 ? 20.547 16.141 0.732 1 95.06 23 ALA B CA 1
ATOM 3565 C C . ALA B 1 23 ? 20.141 14.711 1.104 1 95.06 23 ALA B C 1
ATOM 3567 O O . ALA B 1 23 ? 19.969 13.859 0.229 1 95.06 23 ALA B O 1
ATOM 3568 N N . PHE B 1 24 ? 19.953 14.469 2.33 1 94.19 24 PHE B N 1
ATOM 3569 C CA . PHE B 1 24 ? 19.688 13.109 2.789 1 94.19 24 PHE B CA 1
ATOM 3570 C C . PHE B 1 24 ? 18.234 12.719 2.51 1 94.19 24 PHE B C 1
ATOM 3572 O O . PHE B 1 24 ? 17.938 11.539 2.332 1 94.19 24 PHE B O 1
ATOM 3579 N N . PHE B 1 25 ? 17.344 13.68 2.438 1 93.19 25 PHE B N 1
ATOM 3580 C CA . PHE B 1 25 ? 15.977 13.398 2.033 1 93.19 25 PHE B CA 1
ATOM 3581 C C . PHE B 1 25 ? 15.938 12.805 0.63 1 93.19 25 PHE B C 1
ATOM 3583 O O . PHE B 1 25 ? 15.094 11.953 0.334 1 93.19 25 PHE B O 1
ATOM 3590 N N . LEU B 1 26 ? 16.844 13.227 -0.224 1 92 26 LEU B N 1
ATOM 3591 C CA . LEU B 1 26 ? 16.891 12.766 -1.605 1 92 26 LEU B CA 1
ATOM 3592 C C . LEU B 1 26 ? 17.562 11.391 -1.691 1 92 26 LEU B C 1
ATOM 3594 O O . LEU B 1 26 ? 17.422 10.695 -2.699 1 92 26 LEU B O 1
ATOM 3598 N N . GLY B 1 27 ? 18.328 11.062 -0.641 1 89.75 27 GLY B N 1
ATOM 3599 C CA . GLY B 1 27 ? 18.953 9.75 -0.621 1 89.75 27 GLY B CA 1
ATOM 3600 C C . GLY B 1 27 ? 20.422 9.789 -0.947 1 89.75 27 GLY B C 1
ATOM 3601 O O . GLY B 1 27 ? 21.016 8.766 -1.313 1 89.75 27 GLY B O 1
ATOM 3602 N N . ILE B 1 28 ? 20.969 10.93 -0.943 1 92.81 28 ILE B N 1
ATOM 3603 C CA . ILE B 1 28 ? 22.406 11.031 -1.181 1 92.81 28 ILE B CA 1
ATOM 3604 C C . ILE B 1 28 ? 23.172 10.305 -0.071 1 92.81 28 ILE B C 1
ATOM 3606 O O . ILE B 1 28 ? 22.938 10.562 1.113 1 92.81 28 ILE B O 1
ATOM 3610 N N . LYS B 1 29 ? 23.984 9.43 -0.372 1 91.81 29 LYS B N 1
ATOM 3611 C CA . LYS B 1 29 ? 24.719 8.602 0.586 1 91.81 29 LYS B CA 1
ATOM 3612 C C . LYS B 1 29 ? 25.719 9.43 1.39 1 91.81 29 LYS B C 1
ATOM 3614 O O . LYS B 1 29 ? 26.391 10.305 0.84 1 91.81 29 LYS B O 1
ATOM 3619 N N . PRO B 1 30 ? 25.75 9.164 2.682 1 92.19 30 PRO B N 1
ATOM 3620 C CA . PRO B 1 30 ? 26.688 9.898 3.529 1 92.19 30 PRO B CA 1
ATOM 3621 C C . PRO B 1 30 ? 28.125 9.391 3.395 1 92.19 30 PRO B C 1
ATOM 3623 O O . PRO B 1 30 ? 28.703 8.883 4.363 1 92.19 30 PRO B O 1
ATOM 3626 N N . ILE B 1 31 ? 28.641 9.539 2.223 1 93.5 31 ILE B N 1
ATOM 3627 C CA . ILE B 1 31 ? 30.047 9.227 1.971 1 93.5 31 ILE B CA 1
ATOM 3628 C C . ILE B 1 31 ? 30.906 10.477 2.184 1 93.5 31 ILE B C 1
ATOM 3630 O O . ILE B 1 31 ? 30.391 11.594 2.141 1 93.5 31 ILE B O 1
ATOM 3634 N N . ARG B 1 32 ? 32.219 10.328 2.439 1 94.62 32 ARG B N 1
ATOM 3635 C CA . ARG B 1 32 ? 33.125 11.422 2.752 1 94.62 32 ARG B CA 1
ATOM 3636 C C . ARG B 1 32 ? 33.094 12.477 1.648 1 94.62 32 ARG B C 1
ATOM 3638 O O . ARG B 1 32 ? 33.125 13.68 1.929 1 94.62 32 ARG B O 1
ATOM 3645 N N . LYS B 1 33 ? 33.031 12.031 0.458 1 94.88 33 LYS B N 1
ATOM 3646 C CA . LYS B 1 33 ? 33.031 12.953 -0.674 1 94.88 33 LYS B CA 1
ATOM 3647 C C . LYS B 1 33 ? 31.797 13.844 -0.663 1 94.88 33 LYS B C 1
ATOM 3649 O O . LYS B 1 33 ? 31.891 15.055 -0.834 1 94.88 33 LYS B O 1
ATOM 3654 N N . ASN B 1 34 ? 30.625 13.281 -0.447 1 95 34 ASN B N 1
ATOM 3655 C CA . ASN B 1 34 ? 29.375 14.039 -0.439 1 95 34 ASN B CA 1
ATOM 3656 C C . ASN B 1 34 ? 29.281 14.961 0.773 1 95 34 ASN B C 1
ATOM 3658 O O . ASN B 1 34 ? 28.797 16.078 0.667 1 95 34 ASN B O 1
ATOM 3662 N N . ILE B 1 35 ? 29.75 14.469 1.89 1 95.62 35 ILE B N 1
ATOM 3663 C CA . ILE B 1 35 ? 29.734 15.266 3.111 1 95.62 35 ILE B CA 1
ATOM 3664 C C . ILE B 1 35 ? 30.625 16.484 2.943 1 95.62 35 ILE B C 1
ATOM 3666 O O . ILE B 1 35 ? 30.25 17.594 3.328 1 95.62 35 ILE B O 1
ATOM 3670 N N . LEU B 1 36 ? 31.734 16.312 2.33 1 95.88 36 LEU B N 1
ATOM 3671 C CA . LEU B 1 36 ? 32.656 17.406 2.111 1 95.88 36 LEU B CA 1
ATOM 3672 C C . LEU B 1 36 ? 32.125 18.391 1.08 1 95.88 36 LEU B C 1
ATOM 3674 O O . LEU B 1 36 ? 32.312 19.594 1.219 1 95.88 36 LEU B O 1
ATOM 3678 N N . THR B 1 37 ? 31.531 17.844 0.086 1 96.06 37 THR B N 1
ATOM 3679 C CA . THR B 1 37 ? 30.953 18.688 -0.944 1 96.06 37 THR B CA 1
ATOM 3680 C C . THR B 1 37 ? 29.844 19.578 -0.356 1 96.06 37 THR B C 1
ATOM 3682 O O . THR B 1 37 ? 29.766 20.766 -0.668 1 96.06 37 THR B O 1
ATOM 3685 N N . MET B 1 38 ? 29.047 19.016 0.48 1 95.69 38 MET B N 1
ATOM 3686 C CA . MET B 1 38 ? 27.969 19.766 1.127 1 95.69 38 MET B CA 1
ATOM 3687 C C . MET B 1 38 ? 28.547 20.781 2.107 1 95.69 38 MET B C 1
ATOM 3689 O O . MET B 1 38 ? 28 21.875 2.275 1 95.69 38 MET B O 1
ATOM 3693 N N . PHE B 1 39 ? 29.609 20.406 2.715 1 96.44 39 PHE B N 1
ATOM 3694 C CA . PHE B 1 39 ? 30.266 21.328 3.645 1 96.44 39 PHE B CA 1
ATOM 3695 C C . PHE B 1 39 ? 30.859 22.516 2.902 1 96.44 39 PHE B C 1
ATOM 3697 O O . PHE B 1 39 ? 30.797 23.656 3.391 1 96.44 39 PHE B O 1
ATOM 3704 N N . LEU B 1 40 ? 31.391 22.266 1.72 1 95.62 40 LEU B N 1
ATOM 3705 C CA . LEU B 1 40 ? 31.906 23.344 0.895 1 95.62 40 LEU B CA 1
ATOM 3706 C C . LEU B 1 40 ? 30.797 24.281 0.446 1 95.62 40 LEU B C 1
ATOM 3708 O O . LEU B 1 40 ? 31 25.5 0.374 1 95.62 40 LEU B O 1
ATOM 3712 N N . LEU B 1 41 ? 29.719 23.688 0.113 1 95.44 41 LEU B N 1
ATOM 3713 C CA . LEU B 1 41 ? 28.547 24.5 -0.237 1 95.44 41 LEU B CA 1
ATOM 3714 C C . LEU B 1 41 ? 28.125 25.375 0.939 1 95.44 41 LEU B C 1
ATOM 3716 O O . LEU B 1 41 ? 27.781 26.547 0.757 1 95.44 41 LEU B O 1
ATOM 3720 N N . PHE B 1 42 ? 28.156 24.797 2.102 1 95.75 42 PHE B N 1
ATOM 3721 C CA . PHE B 1 42 ? 27.828 25.516 3.324 1 95.75 42 PHE B CA 1
ATOM 3722 C C . PHE B 1 42 ? 28.766 26.703 3.525 1 95.75 42 PHE B C 1
ATOM 3724 O O . PHE B 1 42 ? 28.312 27.812 3.855 1 95.75 42 PHE B O 1
ATOM 3731 N N . LEU B 1 43 ? 30.016 26.5 3.33 1 95.75 43 LEU B N 1
ATOM 3732 C CA . LEU B 1 43 ? 31 27.562 3.508 1 95.75 43 LEU B CA 1
ATOM 3733 C C . LEU B 1 43 ? 30.781 28.688 2.492 1 95.75 43 LEU B C 1
ATOM 3735 O O . LEU B 1 43 ? 30.875 29.859 2.83 1 95.75 43 LEU B O 1
ATOM 3739 N N . GLY B 1 44 ? 30.484 28.297 1.287 1 95.25 44 GLY B N 1
ATOM 3740 C CA . GLY B 1 44 ? 30.219 29.281 0.255 1 95.25 44 GLY B CA 1
ATOM 3741 C C . GLY B 1 44 ? 28.984 30.109 0.533 1 95.25 44 GLY B C 1
ATOM 3742 O O . GLY B 1 44 ? 29.016 31.344 0.453 1 95.25 44 GLY B O 1
ATOM 3743 N N . GLN B 1 45 ? 27.906 29.453 0.869 1 94.38 45 GLN B N 1
ATOM 3744 C CA . GLN B 1 45 ? 26.641 30.141 1.15 1 94.38 45 GLN B CA 1
ATOM 3745 C C . GLN B 1 45 ? 26.734 30.922 2.451 1 94.38 45 GLN B C 1
ATOM 3747 O O . GLN B 1 45 ? 26.141 32 2.566 1 94.38 45 GLN B O 1
ATOM 3752 N N . GLY B 1 46 ? 27.469 30.344 3.41 1 93.5 46 GLY B N 1
ATOM 3753 C CA . GLY B 1 46 ? 27.672 31.047 4.66 1 93.5 46 GLY B CA 1
ATOM 3754 C C . GLY B 1 46 ? 28.438 32.344 4.48 1 93.5 46 GLY B C 1
ATOM 3755 O O . GLY B 1 46 ? 28.078 33.375 5.07 1 93.5 46 GLY B O 1
ATOM 3756 N N . LEU B 1 47 ? 29.406 32.312 3.621 1 93.94 47 LEU B N 1
ATOM 3757 C CA . LEU B 1 47 ? 30.188 33.5 3.332 1 93.94 47 LEU B CA 1
ATOM 3758 C C . LEU B 1 47 ? 29.328 34.562 2.625 1 93.94 47 LEU B C 1
ATOM 3760 O O . LEU B 1 47 ? 29.406 35.75 2.941 1 93.94 47 LEU B O 1
ATOM 3764 N N . LEU B 1 48 ? 28.562 34.125 1.699 1 93.5 48 LEU B N 1
ATOM 3765 C CA . LEU B 1 48 ? 27.672 35.062 0.983 1 93.5 48 LEU B CA 1
ATOM 3766 C C . LEU B 1 48 ? 26.656 35.688 1.934 1 93.5 48 LEU B C 1
ATOM 3768 O O . LEU B 1 48 ? 26.328 36.875 1.792 1 93.5 48 LEU B O 1
ATOM 3772 N N . TYR B 1 49 ? 26.203 34.844 2.889 1 92.81 49 TYR B N 1
ATOM 3773 C CA . TYR B 1 49 ? 25.234 35.375 3.859 1 92.81 49 TYR B CA 1
ATOM 3774 C C . TYR B 1 49 ? 25.891 36.406 4.77 1 92.81 49 TYR B C 1
ATOM 3776 O O . TYR B 1 49 ? 25.266 37.438 5.086 1 92.81 49 TYR B O 1
ATOM 3784 N N . VAL B 1 50 ? 27.141 36.156 5.191 1 92.12 50 VAL B N 1
ATOM 3785 C CA . VAL B 1 50 ? 27.844 37.094 6.07 1 92.12 50 VAL B CA 1
ATOM 3786 C C . VAL B 1 50 ? 28.125 38.406 5.324 1 92.12 50 VAL B C 1
ATOM 3788 O O . VAL B 1 50 ? 28.031 39.469 5.898 1 92.12 50 VAL B O 1
ATOM 3791 N N . ILE B 1 51 ? 28.406 38.281 4.07 1 93.81 51 ILE B N 1
ATOM 3792 C CA . ILE B 1 51 ? 28.641 39.469 3.242 1 93.81 51 ILE B CA 1
ATOM 3793 C C . ILE B 1 51 ? 27.328 40.25 3.115 1 93.81 51 ILE B C 1
ATOM 3795 O O . ILE B 1 51 ? 27.344 41.5 3.219 1 93.81 51 ILE B O 1
ATOM 3799 N N . ASP B 1 52 ? 26.281 39.562 2.91 1 92.69 52 ASP B N 1
ATOM 3800 C CA . ASP B 1 52 ? 24.969 40.188 2.807 1 92.69 52 ASP B CA 1
ATOM 3801 C C . ASP B 1 52 ? 24.578 40.875 4.117 1 92.69 52 ASP B C 1
ATOM 3803 O O . ASP B 1 52 ? 24.031 41.969 4.105 1 92.69 52 ASP B O 1
ATOM 3807 N N . LEU B 1 53 ? 24.922 40.219 5.195 1 91.44 53 LEU B N 1
ATOM 3808 C CA . LEU B 1 53 ? 24.656 40.781 6.516 1 91.44 53 LEU B CA 1
ATOM 3809 C C . LEU B 1 53 ? 25.469 42.062 6.742 1 91.44 53 LEU B C 1
ATOM 3811 O O . LEU B 1 53 ? 24.953 43.031 7.305 1 91.44 53 LEU B O 1
ATOM 3815 N N . ALA B 1 54 ? 26.656 42.125 6.238 1 93.19 54 ALA B N 1
ATOM 3816 C CA . ALA B 1 54 ? 27.547 43.281 6.43 1 93.19 54 ALA B CA 1
ATOM 3817 C C . ALA B 1 54 ? 27.156 44.438 5.516 1 93.19 54 ALA B C 1
ATOM 3819 O O . ALA B 1 54 ? 27.25 45.594 5.91 1 93.19 54 ALA B O 1
ATOM 3820 N N . LEU B 1 55 ? 26.641 44.125 4.395 1 93.44 55 LEU B N 1
ATOM 3821 C CA . LEU B 1 55 ? 26.375 45.156 3.4 1 93.44 55 LEU B CA 1
ATOM 3822 C C . LEU B 1 55 ? 24.984 45.75 3.584 1 93.44 55 LEU B C 1
ATOM 3824 O O . LEU B 1 55 ? 24.781 46.938 3.441 1 93.44 55 LEU B O 1
ATOM 3828 N N . PHE B 1 56 ? 23.953 44.906 3.842 1 92.5 56 PHE B N 1
ATOM 3829 C CA . PHE B 1 56 ? 22.578 45.344 3.746 1 92.5 56 PHE B CA 1
ATOM 3830 C C . PHE B 1 56 ? 21.891 45.281 5.105 1 92.5 56 PHE B C 1
ATOM 3832 O O . PHE B 1 56 ? 20.781 45.812 5.273 1 92.5 56 PHE B O 1
ATOM 3839 N N . GLY B 1 57 ? 22.5 44.656 6.098 1 90.19 57 GLY B N 1
ATOM 3840 C CA . GLY B 1 57 ? 21.906 44.594 7.422 1 90.19 57 GLY B CA 1
ATOM 3841 C C . GLY B 1 57 ? 21.188 43.281 7.684 1 90.19 57 GLY B C 1
ATOM 3842 O O . GLY B 1 57 ? 21.031 42.469 6.777 1 90.19 57 GLY B O 1
ATOM 3843 N N . GLU B 1 58 ? 20.688 43.094 8.867 1 86.69 58 GLU B N 1
ATOM 3844 C CA . GLU B 1 58 ? 20.109 41.812 9.32 1 86.69 58 GLU B CA 1
ATOM 3845 C C . GLU B 1 58 ? 18.719 41.594 8.719 1 86.69 58 GLU B C 1
ATOM 3847 O O . GLU B 1 58 ? 18.391 40.469 8.328 1 86.69 58 GLU B O 1
ATOM 3852 N N . THR B 1 59 ? 17.812 42.625 8.641 1 87.75 59 THR B N 1
ATOM 3853 C CA . THR B 1 59 ? 16.453 42.469 8.148 1 87.75 59 THR B CA 1
ATOM 3854 C C . THR B 1 59 ? 16.438 42.062 6.68 1 87.75 59 THR B C 1
ATOM 3856 O O . THR B 1 59 ? 15.781 41.094 6.305 1 87.75 59 THR B O 1
ATOM 3859 N N . LEU B 1 60 ? 17.266 42.75 5.918 1 89.12 60 LEU B N 1
ATOM 3860 C CA . LEU B 1 60 ? 17.297 42.438 4.492 1 89.12 60 LEU B CA 1
ATOM 3861 C C . LEU B 1 60 ? 17.984 41.094 4.242 1 89.12 60 LEU B C 1
ATOM 3863 O O . LEU B 1 60 ? 17.609 40.375 3.312 1 89.12 60 LEU B O 1
ATOM 3867 N N . ALA B 1 61 ? 18.984 40.781 5.059 1 88.75 61 ALA B N 1
ATOM 3868 C CA . ALA B 1 61 ? 19.672 39.5 4.926 1 88.75 61 ALA B CA 1
ATOM 3869 C C . ALA B 1 61 ? 18.719 38.344 5.188 1 88.75 61 ALA B C 1
ATOM 3871 O O . ALA B 1 61 ? 18.766 37.312 4.5 1 88.75 61 ALA B O 1
ATOM 3872 N N . ASN B 1 62 ? 17.875 38.531 6.113 1 86.94 62 ASN B N 1
ATOM 3873 C CA . ASN B 1 62 ? 16.906 37.469 6.43 1 86.94 62 ASN B CA 1
ATOM 3874 C C . ASN B 1 62 ? 15.859 37.344 5.328 1 86.94 62 ASN B C 1
ATOM 3876 O O . ASN B 1 62 ? 15.367 36.25 5.066 1 86.94 62 ASN B O 1
ATOM 3880 N N . MET B 1 63 ? 15.531 38.469 4.684 1 88.94 63 MET B N 1
ATOM 3881 C CA . MET B 1 63 ? 14.547 38.438 3.607 1 88.94 63 MET B CA 1
ATOM 3882 C C . MET B 1 63 ? 15.133 37.812 2.348 1 88.94 63 MET B C 1
ATOM 3884 O O . MET B 1 63 ? 14.414 37.188 1.565 1 88.94 63 MET B O 1
ATOM 3888 N N . SER B 1 64 ? 16.391 37.938 2.209 1 91.12 64 SER B N 1
ATOM 3889 C CA . SER B 1 64 ? 17.031 37.406 0.999 1 91.12 64 SER B CA 1
ATOM 3890 C C . SER B 1 64 ? 17.562 36 1.208 1 91.12 64 SER B C 1
ATOM 3892 O O . SER B 1 64 ? 18.156 35.406 0.301 1 91.12 64 SER B O 1
ATOM 3894 N N . TYR B 1 65 ? 17.344 35.406 2.328 1 91.31 65 TYR B N 1
ATOM 3895 C CA . TYR B 1 65 ? 17.859 34.094 2.697 1 91.31 65 TYR B CA 1
ATOM 3896 C C . TYR B 1 65 ? 17.422 33.031 1.696 1 91.31 65 TYR B C 1
ATOM 3898 O O . TYR B 1 65 ? 18.219 32.188 1.312 1 91.31 65 TYR B O 1
ATOM 3906 N N . PRO B 1 66 ? 16.156 33.156 1.163 1 92.31 66 PRO B N 1
ATOM 3907 C CA . PRO B 1 66 ? 15.727 32.125 0.186 1 92.31 66 PRO B CA 1
ATOM 3908 C C . PRO B 1 66 ? 16.516 32.219 -1.118 1 92.31 66 PRO B C 1
ATOM 3910 O O . PRO B 1 66 ? 16.797 31.188 -1.737 1 92.31 66 PRO B O 1
ATOM 3913 N N . LEU B 1 67 ? 16.906 33.344 -1.434 1 91.81 67 LEU B N 1
ATOM 3914 C CA . LEU B 1 67 ? 17.625 33.531 -2.689 1 91.81 67 LEU B CA 1
ATOM 3915 C C . LEU B 1 67 ? 19.094 33.188 -2.537 1 91.81 67 LEU B C 1
ATOM 3917 O O . LEU B 1 67 ? 19.734 32.75 -3.498 1 91.81 67 LEU B O 1
ATOM 3921 N N . ILE B 1 68 ? 19.594 33.281 -1.313 1 92.25 68 ILE B N 1
ATOM 3922 C CA . ILE B 1 68 ? 21.031 33.062 -1.081 1 92.25 68 ILE B CA 1
ATOM 3923 C C . ILE B 1 68 ? 21.281 31.609 -0.728 1 92.25 68 ILE B C 1
ATOM 3925 O O . ILE B 1 68 ? 22.297 31.031 -1.13 1 92.25 68 ILE B O 1
ATOM 3929 N N . VAL B 1 69 ? 20.328 31.031 -0.007 1 93.75 69 VAL B N 1
ATOM 3930 C CA . VAL B 1 69 ? 20.609 29.703 0.526 1 93.75 69 VAL B CA 1
ATOM 3931 C C . VAL B 1 69 ? 19.688 28.672 -0.105 1 93.75 69 VAL B C 1
ATOM 3933 O O . VAL B 1 69 ? 20.141 27.688 -0.704 1 93.75 69 VAL B O 1
ATOM 3936 N N . HIS B 1 70 ? 18.359 28.922 -0.149 1 96.06 70 HIS B N 1
ATOM 3937 C CA . HIS B 1 70 ? 17.406 27.891 -0.549 1 96.06 70 HIS B CA 1
ATOM 3938 C C . HIS B 1 70 ? 17.453 27.656 -2.055 1 96.06 70 HIS B C 1
ATOM 3940 O O . HIS B 1 70 ? 17.578 26.516 -2.502 1 96.06 70 HIS B O 1
ATOM 3946 N N . PHE B 1 71 ? 17.422 28.703 -2.785 1 95.88 71 PHE B N 1
ATOM 3947 C CA . PHE B 1 71 ? 17.344 28.578 -4.234 1 95.88 71 PHE B CA 1
ATOM 3948 C C . PHE B 1 71 ? 18.625 27.953 -4.781 1 95.88 71 PHE B C 1
ATOM 3950 O O . PHE B 1 71 ? 18.578 27 -5.555 1 95.88 71 PHE B O 1
ATOM 3957 N N . PRO B 1 72 ? 19.812 28.406 -4.387 1 95.56 72 PRO B N 1
ATOM 3958 C CA . PRO B 1 72 ? 21.047 27.781 -4.859 1 95.56 72 PRO B CA 1
ATOM 3959 C C . PRO B 1 72 ? 21.172 26.328 -4.41 1 95.56 72 PRO B C 1
ATOM 3961 O O . PRO B 1 72 ? 21.766 25.5 -5.125 1 95.56 72 PRO B O 1
ATOM 3964 N N . LEU B 1 73 ? 20.672 26.016 -3.277 1 96.25 73 LEU B N 1
ATOM 3965 C CA . LEU B 1 73 ? 20.719 24.641 -2.795 1 96.25 73 LEU B CA 1
ATOM 3966 C C . LEU B 1 73 ? 19.875 23.734 -3.68 1 96.25 73 LEU B C 1
ATOM 3968 O O . LEU B 1 73 ? 20.297 22.625 -4.023 1 96.25 73 LEU B O 1
ATOM 3972 N N . VAL B 1 74 ? 18.703 24.188 -4.102 1 96.88 74 VAL B N 1
ATOM 3973 C CA . VAL B 1 74 ? 17.828 23.422 -4.984 1 96.88 74 VAL B CA 1
ATOM 3974 C C . VAL B 1 74 ? 18.531 23.172 -6.32 1 96.88 74 VAL B C 1
ATOM 3976 O O . VAL B 1 74 ? 18.531 22.062 -6.836 1 96.88 74 VAL B O 1
ATOM 3979 N N . LEU B 1 75 ? 19.141 24.203 -6.793 1 96.19 75 LEU B N 1
ATOM 3980 C CA . LEU B 1 75 ? 19.844 24.109 -8.07 1 96.19 75 LEU B CA 1
ATOM 3981 C C . LEU B 1 75 ? 21.047 23.188 -7.969 1 96.19 75 LEU B C 1
ATOM 3983 O O . LEU B 1 75 ? 21.328 22.406 -8.891 1 96.19 75 LEU B O 1
ATOM 3987 N N . PHE B 1 76 ? 21.734 23.266 -6.895 1 96.56 76 PHE B N 1
ATOM 3988 C CA . PHE B 1 76 ? 22.922 22.438 -6.688 1 96.56 76 PHE B CA 1
ATOM 3989 C C . PHE B 1 76 ? 22.547 20.953 -6.645 1 96.56 76 PHE B C 1
ATOM 3991 O O . PHE B 1 76 ? 23.203 20.125 -7.27 1 96.56 76 PHE B O 1
ATOM 3998 N N . LEU B 1 77 ? 21.5 20.641 -5.98 1 95.56 77 LEU B N 1
ATOM 3999 C CA . LEU B 1 77 ? 21.062 19.25 -5.863 1 95.56 77 LEU B CA 1
ATOM 4000 C C . LEU B 1 77 ? 20.578 18.719 -7.207 1 95.56 77 LEU B C 1
ATOM 4002 O O . LEU B 1 77 ? 20.797 17.547 -7.539 1 95.56 77 LEU B O 1
ATOM 4006 N N . SER B 1 78 ? 19.969 19.594 -7.957 1 95.19 78 SER B N 1
ATOM 4007 C CA . SER B 1 78 ? 19.406 19.188 -9.242 1 95.19 78 SER B CA 1
ATOM 4008 C C . SER B 1 78 ? 20.5 19.047 -10.297 1 95.19 78 SER B C 1
ATOM 4010 O O . SER B 1 78 ? 20.516 18.078 -11.062 1 95.19 78 SER B O 1
ATOM 4012 N N . VAL B 1 79 ? 21.453 19.938 -10.328 1 95.44 79 VAL B N 1
ATOM 4013 C CA . VAL B 1 79 ? 22.453 19.969 -11.398 1 95.44 79 VAL B CA 1
ATOM 4014 C C . VAL B 1 79 ? 23.625 19.047 -11.047 1 95.44 79 VAL B C 1
ATOM 4016 O O . VAL B 1 79 ? 24.078 18.266 -11.883 1 95.44 79 VAL B O 1
ATOM 4019 N N . HIS B 1 80 ? 24.109 19.125 -9.836 1 94.5 80 HIS B N 1
ATOM 4020 C CA . HIS B 1 80 ? 25.297 18.359 -9.445 1 94.5 80 HIS B CA 1
ATOM 4021 C C . HIS B 1 80 ? 24.953 16.891 -9.234 1 94.5 80 HIS B C 1
ATOM 4023 O O . HIS B 1 80 ? 25.688 16.016 -9.688 1 94.5 80 HIS B O 1
ATOM 4029 N N . TYR B 1 81 ? 23.844 16.562 -8.617 1 93.81 81 TYR B N 1
ATOM 4030 C CA . TYR B 1 81 ? 23.5 15.18 -8.297 1 93.81 81 TYR B CA 1
ATOM 4031 C C . TYR B 1 81 ? 22.453 14.641 -9.258 1 93.81 81 TYR B C 1
ATOM 4033 O O . TYR B 1 81 ? 21.984 13.5 -9.109 1 93.81 81 TYR B O 1
ATOM 4041 N N . LYS B 1 82 ? 21.938 15.398 -10.148 1 92.62 82 LYS B N 1
ATOM 4042 C CA . LYS B 1 82 ? 21.078 15.016 -11.266 1 92.62 82 LYS B CA 1
ATOM 4043 C C . LYS B 1 82 ? 19.719 14.523 -10.773 1 92.62 82 LYS B C 1
ATOM 4045 O O . LYS B 1 82 ? 19.188 13.539 -11.297 1 92.62 82 LYS B O 1
ATOM 4050 N N . TYR B 1 83 ? 19.219 15.164 -9.727 1 91.94 83 TYR B N 1
ATOM 4051 C CA . TYR B 1 83 ? 17.844 14.906 -9.289 1 91.94 83 TYR B CA 1
ATOM 4052 C C . TYR B 1 83 ? 16.875 15.844 -9.984 1 91.94 83 TYR B C 1
ATOM 4054 O O . TYR B 1 83 ? 17.219 16.969 -10.336 1 91.94 83 TYR B O 1
ATOM 4062 N N . PRO B 1 84 ? 15.734 15.344 -10.227 1 92.38 84 PRO B N 1
ATOM 4063 C CA . PRO B 1 84 ? 14.75 16.25 -10.805 1 92.38 84 PRO B CA 1
ATOM 4064 C C . PRO B 1 84 ? 14.508 17.5 -9.945 1 92.38 84 PRO B C 1
ATOM 4066 O O . PRO B 1 84 ? 14.617 17.422 -8.719 1 92.38 84 PRO B O 1
ATOM 4069 N N . LEU B 1 85 ? 14.18 18.562 -10.531 1 93.56 85 LEU B N 1
ATOM 4070 C CA . LEU B 1 85 ? 13.992 19.844 -9.852 1 93.56 85 LEU B CA 1
ATOM 4071 C C . LEU B 1 85 ? 12.898 19.75 -8.797 1 93.56 85 LEU B C 1
ATOM 4073 O O . LEU B 1 85 ? 13.016 20.328 -7.719 1 93.56 85 LEU B O 1
ATOM 4077 N N . ILE B 1 86 ? 11.875 19.016 -9.078 1 92.94 86 ILE B N 1
ATOM 4078 C CA . ILE B 1 86 ? 10.742 18.906 -8.164 1 92.94 86 ILE B CA 1
ATOM 4079 C C . ILE B 1 86 ? 11.172 18.156 -6.902 1 92.94 86 ILE B C 1
ATOM 4081 O O . ILE B 1 86 ? 10.789 18.531 -5.793 1 92.94 86 ILE B O 1
ATOM 4085 N N . SER B 1 87 ? 11.914 17.141 -7.039 1 93.44 87 SER B N 1
ATOM 4086 C CA . SER B 1 87 ? 12.391 16.375 -5.895 1 93.44 87 SER B CA 1
ATOM 4087 C C . SER B 1 87 ? 13.328 17.203 -5.02 1 93.44 87 SER B C 1
ATOM 4089 O O . SER B 1 87 ? 13.242 17.141 -3.791 1 93.44 87 SER B O 1
ATOM 4091 N N . SER B 1 88 ? 14.141 17.953 -5.691 1 95.06 88 SER B N 1
ATOM 4092 C CA . SER B 1 88 ? 15.086 18.797 -4.961 1 95.06 88 SER B CA 1
ATOM 4093 C C . SER B 1 88 ? 14.359 19.906 -4.195 1 95.06 88 SER B C 1
ATOM 4095 O O . SER B 1 88 ? 14.703 20.188 -3.047 1 95.06 88 SER B O 1
ATOM 4097 N N . ALA B 1 89 ? 13.375 20.453 -4.844 1 95.25 89 ALA B N 1
ATOM 4098 C CA . ALA B 1 89 ? 12.602 21.516 -4.195 1 95.25 89 ALA B CA 1
ATOM 4099 C C . ALA B 1 89 ? 11.836 20.969 -2.994 1 95.25 89 ALA B C 1
ATOM 4101 O O . ALA B 1 89 ? 11.852 21.562 -1.915 1 95.25 89 ALA B O 1
ATOM 4102 N N . VAL B 1 90 ? 11.219 19.875 -3.156 1 93.81 90 VAL B N 1
ATOM 4103 C CA . VAL B 1 90 ? 10.422 19.266 -2.094 1 93.81 90 VAL B CA 1
ATOM 4104 C C . VAL B 1 90 ? 11.328 18.906 -0.916 1 93.81 90 VAL B C 1
ATOM 4106 O O . VAL B 1 90 ? 10.93 19.031 0.244 1 93.81 90 VAL B O 1
ATOM 4109 N N . SER B 1 91 ? 12.523 18.484 -1.235 1 95 91 SER B N 1
ATOM 4110 C CA . SER B 1 91 ? 13.469 18.141 -0.175 1 95 91 SER B CA 1
ATOM 4111 C C . SER B 1 91 ? 13.844 19.359 0.652 1 95 91 SER B C 1
ATOM 4113 O O . SER B 1 91 ? 13.914 19.297 1.882 1 95 91 SER B O 1
ATOM 4115 N N . VAL B 1 92 ? 14.047 20.469 0.017 1 96.62 92 VAL B N 1
ATOM 4116 C CA . VAL B 1 92 ? 14.43 21.703 0.709 1 96.62 92 VAL B CA 1
ATOM 4117 C C . VAL B 1 92 ? 13.25 22.219 1.534 1 96.62 92 VAL B C 1
ATOM 4119 O O . VAL B 1 92 ? 13.422 22.641 2.682 1 96.62 92 VAL B O 1
ATOM 4122 N N . PHE B 1 93 ? 12.07 22.125 0.946 1 95.75 93 PHE B N 1
ATOM 4123 C CA . PHE B 1 93 ? 10.883 22.547 1.678 1 95.75 93 PHE B CA 1
ATOM 4124 C C . PHE B 1 93 ? 10.656 21.656 2.896 1 95.75 93 PHE B C 1
ATOM 4126 O O . PHE B 1 93 ? 10.25 22.141 3.955 1 95.75 93 PHE B O 1
ATOM 4133 N N . SER B 1 94 ? 10.906 20.422 2.748 1 94.31 94 SER B N 1
ATOM 4134 C CA . SER B 1 94 ? 10.742 19.484 3.855 1 94.31 94 SER B CA 1
ATOM 4135 C C . SER B 1 94 ? 11.75 19.75 4.965 1 94.31 94 SER B C 1
ATOM 4137 O O . SER B 1 94 ? 11.398 19.734 6.148 1 94.31 94 SER B O 1
ATOM 4139 N N . ALA B 1 95 ? 12.953 20 4.543 1 95.62 95 ALA B N 1
ATOM 4140 C CA . ALA B 1 95 ? 13.984 20.328 5.527 1 95.62 95 ALA B CA 1
ATOM 4141 C C . ALA B 1 95 ? 13.625 21.609 6.277 1 95.62 95 ALA B C 1
ATOM 4143 O O . ALA B 1 95 ? 13.828 21.703 7.492 1 95.62 95 ALA B O 1
ATOM 4144 N N . TYR B 1 96 ? 13.078 22.547 5.543 1 96.06 96 TYR B N 1
ATOM 4145 C CA . TYR B 1 96 ? 12.641 23.797 6.16 1 96.06 96 TYR B CA 1
ATOM 4146 C C . TYR B 1 96 ? 11.539 23.562 7.184 1 96.06 96 TYR B C 1
ATOM 4148 O O . TYR B 1 96 ? 11.547 24.141 8.266 1 96.06 96 TYR B O 1
ATOM 4156 N N . LEU B 1 97 ? 10.664 22.734 6.824 1 94.19 97 LEU B N 1
ATOM 4157 C CA . LEU B 1 97 ? 9.562 22.406 7.727 1 94.19 97 LEU B CA 1
ATOM 4158 C C . LEU B 1 97 ? 10.086 21.734 9 1 94.19 97 LEU B C 1
ATOM 4160 O O . LEU B 1 97 ? 9.57 21.984 10.086 1 94.19 97 LEU B O 1
ATOM 4164 N N . CYS B 1 98 ? 11.125 20.984 8.906 1 94.38 98 CYS B N 1
ATOM 4165 C CA . CYS B 1 98 ? 11.672 20.266 10.055 1 94.38 98 CYS B CA 1
ATOM 4166 C C . CYS B 1 98 ? 12.352 21.234 11.023 1 94.38 98 CYS B C 1
ATOM 4168 O O . CYS B 1 98 ? 12.523 20.922 12.195 1 94.38 98 CYS B O 1
ATOM 4170 N N . CYS B 1 99 ? 12.695 22.375 10.531 1 94.12 99 CYS B N 1
ATOM 4171 C CA . CYS B 1 99 ? 13.297 23.375 11.398 1 94.12 99 CYS B CA 1
ATOM 4172 C C . CYS B 1 99 ? 12.273 23.906 12.406 1 94.12 99 CYS B C 1
ATOM 4174 O O . CYS B 1 99 ? 12.648 24.516 13.414 1 94.12 99 CYS B O 1
ATOM 4176 N N . GLN B 1 100 ? 11.031 23.625 12.125 1 90.5 100 GLN B N 1
ATOM 4177 C CA . GLN B 1 100 ? 9.977 24.125 12.992 1 90.5 100 GLN B CA 1
ATOM 4178 C C . GLN B 1 100 ? 10.023 23.453 14.359 1 90.5 100 GLN B C 1
ATOM 4180 O O . GLN B 1 100 ? 9.609 24.031 15.359 1 90.5 100 GLN B O 1
ATOM 4185 N N . ILE B 1 101 ? 10.602 22.312 14.398 1 92.75 101 ILE B N 1
ATOM 4186 C CA . ILE B 1 101 ? 10.711 21.609 15.68 1 92.75 101 ILE B CA 1
ATOM 4187 C C . ILE B 1 101 ? 11.625 22.406 16.625 1 92.75 101 ILE B C 1
ATOM 4189 O O . ILE B 1 101 ? 11.266 22.656 17.766 1 92.75 101 ILE B O 1
ATOM 4193 N N . SER B 1 102 ? 12.719 22.766 16.047 1 94.56 102 SER B N 1
ATOM 4194 C CA . SER B 1 102 ? 13.672 23.547 16.828 1 94.56 102 SER B CA 1
ATOM 4195 C C . SER B 1 102 ? 13.109 24.938 17.156 1 94.56 102 SER B C 1
ATOM 4197 O O . SER B 1 102 ? 13.281 25.438 18.281 1 94.56 102 SER B O 1
ATOM 4199 N N . ASN B 1 103 ? 12.391 25.531 16.188 1 93.31 103 ASN B N 1
ATOM 4200 C CA . ASN B 1 103 ? 11.82 26.859 16.391 1 93.31 103 ASN B CA 1
ATOM 4201 C C . ASN B 1 103 ? 10.797 26.859 17.516 1 93.31 103 ASN B C 1
ATOM 4203 O O . ASN B 1 103 ? 10.875 27.703 18.422 1 93.31 103 ASN B O 1
ATOM 4207 N N . TRP B 1 104 ? 9.969 25.953 17.531 1 93.12 104 TRP B N 1
ATOM 4208 C CA . TRP B 1 104 ? 8.898 25.953 18.531 1 93.12 104 TRP B CA 1
ATOM 4209 C C . TRP B 1 104 ? 9.445 25.594 19.906 1 93.12 104 TRP B C 1
ATOM 4211 O O . TRP B 1 104 ? 9.055 26.203 20.906 1 93.12 104 TRP B O 1
ATOM 4221 N N . THR B 1 105 ? 10.312 24.641 20.016 1 93.25 105 THR B N 1
ATOM 4222 C CA . THR B 1 105 ? 10.859 24.266 21.312 1 93.25 105 THR B CA 1
ATOM 4223 C C . THR B 1 105 ? 11.648 25.438 21.922 1 93.25 105 THR B C 1
ATOM 4225 O O . THR B 1 105 ? 11.617 25.641 23.141 1 93.25 105 THR B O 1
ATOM 4228 N N . GLY B 1 106 ? 12.32 26.141 21.078 1 94.31 106 GLY B N 1
ATOM 4229 C CA . GLY B 1 106 ? 13.008 27.328 21.547 1 94.31 106 GLY B CA 1
ATOM 4230 C C . GLY B 1 106 ? 12.07 28.391 22.078 1 94.31 106 GLY B C 1
ATOM 4231 O O . GLY B 1 106 ? 12.305 28.953 23.156 1 94.31 106 GLY B O 1
ATOM 4232 N N . LEU B 1 107 ? 10.992 28.625 21.312 1 92.75 107 LEU B N 1
ATOM 4233 C CA . LEU B 1 107 ? 10.008 29.625 21.734 1 92.75 107 LEU B CA 1
ATOM 4234 C C . LEU B 1 107 ? 9.32 29.188 23.031 1 92.75 107 LEU B C 1
ATOM 4236 O O . LEU B 1 107 ? 9 30.031 23.875 1 92.75 107 LEU B O 1
ATOM 4240 N N . PHE B 1 108 ? 9.117 27.938 23.141 1 92.19 108 PHE B N 1
ATOM 4241 C CA . PHE B 1 108 ? 8.516 27.406 24.344 1 92.19 108 PHE B CA 1
ATOM 4242 C C . PHE B 1 108 ? 9.43 27.641 25.547 1 92.19 108 PHE B C 1
ATOM 4244 O O . PHE B 1 108 ? 8.969 28.047 26.625 1 92.19 108 PHE B O 1
ATOM 4251 N N . ALA B 1 109 ? 10.672 27.391 25.391 1 92.94 109 ALA B N 1
ATOM 4252 C CA . ALA B 1 109 ? 11.648 27.625 26.453 1 92.94 109 ALA B CA 1
ATOM 4253 C C . ALA B 1 109 ? 11.734 29.094 26.812 1 92.94 109 ALA B C 1
ATOM 4255 O O . ALA B 1 109 ? 11.844 29.453 28 1 92.94 109 ALA B O 1
ATOM 4256 N N . LEU B 1 110 ? 11.68 29.938 25.781 1 92.5 110 LEU B N 1
ATOM 4257 C CA . LEU B 1 110 ? 11.719 31.391 26 1 92.5 110 LEU B CA 1
ATOM 4258 C C . LEU B 1 110 ? 10.492 31.844 26.781 1 92.5 110 LEU B C 1
ATOM 4260 O O . LEU B 1 110 ? 10.594 32.719 27.656 1 92.5 110 LEU B O 1
ATOM 4264 N N . ALA B 1 111 ? 9.359 31.234 26.531 1 90.38 111 ALA B N 1
ATOM 4265 C CA . ALA B 1 111 ? 8.109 31.594 27.188 1 90.38 111 ALA B CA 1
ATOM 4266 C C . ALA B 1 111 ? 8.133 31.203 28.672 1 90.38 111 ALA B C 1
ATOM 4268 O O . ALA B 1 111 ? 7.578 31.906 29.516 1 90.38 111 ALA B O 1
ATOM 4269 N N . ILE B 1 112 ? 8.812 30.156 29.016 1 90.81 112 ILE B N 1
ATOM 4270 C CA . ILE B 1 112 ? 8.828 29.656 30.375 1 90.81 112 ILE B CA 1
ATOM 4271 C C . ILE B 1 112 ? 9.906 30.391 31.188 1 90.81 112 ILE B C 1
ATOM 4273 O O . ILE B 1 112 ? 9.664 30.812 32.312 1 90.81 112 ILE B O 1
ATOM 4277 N N . THR B 1 113 ? 11.07 30.578 30.609 1 93.25 113 THR B N 1
ATOM 4278 C CA . THR B 1 113 ? 12.203 31.078 31.375 1 93.25 113 THR B CA 1
ATOM 4279 C C . THR B 1 113 ? 12.352 32.594 31.188 1 93.25 113 THR B C 1
ATOM 4281 O O . THR B 1 113 ? 12.891 33.281 32.062 1 93.25 113 THR B O 1
ATOM 4284 N N . GLY B 1 114 ? 12.031 33.094 30 1 91.5 114 GLY B N 1
ATOM 4285 C CA . GLY B 1 114 ? 12.203 34.5 29.656 1 91.5 114 GLY B CA 1
ATOM 4286 C C . GLY B 1 114 ? 13.641 34.844 29.328 1 91.5 114 GLY B C 1
ATOM 4287 O O . GLY B 1 114 ? 13.961 36.031 29.141 1 91.5 114 GLY B O 1
ATOM 4288 N N . LEU B 1 115 ? 14.492 33.844 29.203 1 92.5 115 LEU B N 1
ATOM 4289 C CA . LEU B 1 115 ? 15.922 34.094 29 1 92.5 115 LEU B CA 1
ATOM 4290 C C . LEU B 1 115 ? 16.312 33.75 27.562 1 92.5 115 LEU B C 1
ATOM 4292 O O . LEU B 1 115 ? 15.945 32.688 27.047 1 92.5 115 LEU B O 1
ATOM 4296 N N . GLN B 1 116 ? 17.078 34.594 26.938 1 92.38 116 GLN B N 1
ATOM 4297 C CA . GLN B 1 116 ? 17.484 34.406 25.547 1 92.38 116 GLN B CA 1
ATOM 4298 C C . GLN B 1 116 ? 18.516 33.312 25.406 1 92.38 116 GLN B C 1
ATOM 4300 O O . GLN B 1 116 ? 18.547 32.594 24.391 1 92.38 116 GLN B O 1
ATOM 4305 N N . TRP B 1 117 ? 19.391 33.25 26.406 1 92.19 117 TRP B N 1
ATOM 4306 C CA . TRP B 1 117 ? 20.406 32.188 26.297 1 92.19 117 TRP B CA 1
ATOM 4307 C C . TRP B 1 117 ? 19.766 30.812 26.312 1 92.19 117 TRP B C 1
ATOM 4309 O O . TRP B 1 117 ? 20.234 29.891 25.641 1 92.19 117 TRP B O 1
ATOM 4319 N N . CYS B 1 118 ? 18.688 30.625 27.078 1 93 118 CYS B N 1
ATOM 4320 C CA . CYS B 1 118 ? 17.953 29.359 27.109 1 93 118 CYS B CA 1
ATOM 4321 C C . CYS B 1 118 ? 17.281 29.094 25.766 1 93 118 CYS B C 1
ATOM 4323 O O . CYS B 1 118 ? 17.219 27.953 25.312 1 93 118 CYS B O 1
ATOM 4325 N N . TYR B 1 119 ? 16.797 30.156 25.141 1 94.5 119 TYR B N 1
ATOM 4326 C CA . TYR B 1 119 ? 16.172 30.047 23.828 1 94.5 119 TYR B CA 1
ATOM 4327 C C . TYR B 1 119 ? 17.141 29.453 22.812 1 94.5 119 TYR B C 1
ATOM 4329 O O . TYR B 1 119 ? 16.828 28.438 22.172 1 94.5 119 TYR B O 1
ATOM 4337 N N . TYR B 1 120 ? 18.312 29.938 22.688 1 95.06 120 TYR B N 1
ATOM 4338 C CA . TYR B 1 120 ? 19.266 29.516 21.688 1 95.06 120 TYR B CA 1
ATOM 4339 C C . TYR B 1 120 ? 19.875 28.172 22.031 1 95.06 120 TYR B C 1
ATOM 4341 O O . TYR B 1 120 ? 20.125 27.344 21.156 1 95.06 120 TYR B O 1
ATOM 4349 N N . SER B 1 121 ? 20.062 27.906 23.297 1 94.94 121 SER B N 1
ATOM 4350 C CA . SER B 1 121 ? 20.625 26.609 23.703 1 94.94 121 SER B CA 1
ATOM 4351 C C . SER B 1 121 ? 19.656 25.469 23.391 1 94.94 121 SER B C 1
ATOM 4353 O O . SER B 1 121 ? 20.078 24.422 22.891 1 94.94 121 SER B O 1
ATOM 4355 N N . VAL B 1 122 ? 18.438 25.703 23.656 1 95.62 122 VAL B N 1
ATOM 4356 C CA . VAL B 1 122 ? 17.422 24.688 23.391 1 95.62 122 VAL B CA 1
ATOM 4357 C C . VAL B 1 122 ? 17.281 24.484 21.875 1 95.62 122 VAL B C 1
ATOM 4359 O O . VAL B 1 122 ? 17.109 23.344 21.422 1 95.62 122 VAL B O 1
ATOM 4362 N N . ARG B 1 123 ? 17.359 25.547 21.125 1 95.81 123 ARG B N 1
ATOM 4363 C CA . ARG B 1 123 ? 17.25 25.438 19.672 1 95.81 123 ARG B CA 1
ATOM 4364 C C . ARG B 1 123 ? 18.406 24.625 19.094 1 95.81 123 ARG B C 1
ATOM 4366 O O . ARG B 1 123 ? 18.188 23.781 18.234 1 95.81 123 ARG B O 1
ATOM 4373 N N . ILE B 1 124 ? 19.578 24.875 19.625 1 96.12 124 ILE B N 1
ATOM 4374 C CA . ILE B 1 124 ? 20.75 24.156 19.141 1 96.12 124 ILE B CA 1
ATOM 4375 C C . ILE B 1 124 ? 20.641 22.672 19.516 1 96.12 124 ILE B C 1
ATOM 4377 O O . ILE B 1 124 ? 20.875 21.797 18.672 1 96.12 124 ILE B O 1
ATOM 4381 N N . LEU B 1 125 ? 20.203 22.406 20.672 1 96.25 125 LEU B N 1
ATOM 4382 C CA . LEU B 1 125 ? 20.078 21.047 21.156 1 96.25 125 LEU B CA 1
ATOM 4383 C C . LEU B 1 125 ? 19 20.297 20.375 1 96.25 125 LEU B C 1
ATOM 4385 O O . LEU B 1 125 ? 19.203 19.141 19.969 1 96.25 125 LEU B O 1
ATOM 4389 N N . THR B 1 126 ? 17.922 20.953 20.172 1 96.19 126 THR B N 1
ATOM 4390 C CA . THR B 1 126 ? 16.812 20.312 19.469 1 96.19 126 THR B CA 1
ATOM 4391 C C . THR B 1 126 ? 17.172 20.109 18 1 96.19 126 THR B C 1
ATOM 4393 O O . THR B 1 126 ? 16.734 19.125 17.391 1 96.19 126 THR B O 1
ATOM 4396 N N . THR B 1 127 ? 17.891 21.016 17.422 1 96.19 127 THR B N 1
ATOM 4397 C CA . THR B 1 127 ? 18.312 20.859 16.031 1 96.19 127 THR B CA 1
ATOM 4398 C C . THR B 1 127 ? 19.188 19.625 15.875 1 96.19 127 THR B C 1
ATOM 4400 O O . THR B 1 127 ? 19.016 18.844 14.938 1 96.19 127 THR B O 1
ATOM 4403 N N . THR B 1 128 ? 20.031 19.391 16.812 1 95.69 128 THR B N 1
ATOM 4404 C CA . THR B 1 128 ? 20.922 18.234 16.781 1 95.69 128 THR B CA 1
ATOM 4405 C C . THR B 1 128 ? 20.141 16.953 17 1 95.69 128 THR B C 1
ATOM 4407 O O . THR B 1 128 ? 20.344 15.961 16.297 1 95.69 128 THR B O 1
ATOM 4410 N N . LEU B 1 129 ? 19.266 17.031 17.891 1 95 129 LEU B N 1
ATOM 4411 C CA . LEU B 1 129 ? 18.453 15.852 18.219 1 95 129 LEU B CA 1
ATOM 4412 C C . LEU B 1 129 ? 17.547 15.484 17.047 1 95 129 LEU B C 1
ATOM 4414 O O . LEU B 1 129 ? 17.391 14.305 16.719 1 95 129 LEU B O 1
ATOM 4418 N N . THR B 1 130 ? 16.984 16.484 16.469 1 95 130 THR B N 1
ATOM 4419 C CA . THR B 1 130 ? 16.109 16.25 15.32 1 95 130 THR B CA 1
ATOM 4420 C C . THR B 1 130 ? 16.875 15.633 14.164 1 95 130 THR B C 1
ATOM 4422 O O . THR B 1 130 ? 16.375 14.742 13.477 1 95 130 THR B O 1
ATOM 4425 N N . PHE B 1 131 ? 18.047 16.047 13.992 1 95.75 131 PHE B N 1
ATOM 4426 C CA . PHE B 1 131 ? 18.875 15.516 12.914 1 95.75 131 PHE B CA 1
ATOM 4427 C C . PHE B 1 131 ? 19.156 14.039 13.133 1 95.75 131 PHE B C 1
ATOM 4429 O O . PHE B 1 131 ? 19.047 13.234 12.203 1 95.75 131 PHE B O 1
ATOM 4436 N N . VAL B 1 132 ? 19.438 13.664 14.312 1 94.56 132 VAL B N 1
ATOM 4437 C CA . VAL B 1 132 ? 19.75 12.273 14.641 1 94.56 132 VAL B CA 1
ATOM 4438 C C . VAL B 1 132 ? 18.516 11.406 14.453 1 94.56 132 VAL B C 1
ATOM 4440 O O . VAL B 1 132 ? 18.594 10.297 13.922 1 94.56 132 VAL B O 1
ATOM 4443 N N . LEU B 1 133 ? 17.406 11.906 14.812 1 92 133 LEU B N 1
ATOM 4444 C CA . LEU B 1 133 ? 16.172 11.156 14.688 1 92 133 LEU B CA 1
ATOM 4445 C C . LEU B 1 133 ? 15.789 10.969 13.219 1 92 133 LEU B C 1
ATOM 4447 O O . LEU B 1 133 ? 15.352 9.891 12.82 1 92 133 LEU B O 1
ATOM 4451 N N . LEU B 1 134 ? 15.992 12.023 12.492 1 93.25 134 LEU B N 1
ATOM 4452 C CA . LEU B 1 134 ? 15.695 11.93 11.07 1 93.25 134 LEU B CA 1
ATOM 4453 C C . LEU B 1 134 ? 16.625 10.938 10.375 1 93.25 134 LEU B C 1
ATOM 4455 O O . LEU B 1 134 ? 16.188 10.156 9.531 1 93.25 134 LEU B O 1
ATOM 4459 N N . TYR B 1 135 ? 17.828 10.969 10.812 1 91.94 135 TYR B N 1
ATOM 4460 C CA . TYR B 1 135 ? 18.844 10.094 10.211 1 91.94 135 TYR B CA 1
ATOM 4461 C C . TYR B 1 135 ? 18.547 8.633 10.516 1 91.94 135 TYR B C 1
ATOM 4463 O O . TYR B 1 135 ? 18.688 7.766 9.648 1 91.94 135 TYR B O 1
ATOM 4471 N N . ARG B 1 136 ? 18.094 8.367 11.625 1 88.69 136 ARG B N 1
ATOM 4472 C CA . ARG B 1 136 ? 17.875 7 12.086 1 88.69 136 ARG B CA 1
ATOM 4473 C C . ARG B 1 136 ? 16.562 6.441 11.555 1 88.69 136 ARG B C 1
ATOM 4475 O O . ARG B 1 136 ? 16.484 5.27 11.188 1 88.69 136 ARG B O 1
ATOM 4482 N N . TYR B 1 137 ? 15.539 7.344 11.344 1 85.62 137 TYR B N 1
ATOM 4483 C CA . TYR B 1 137 ? 14.219 6.758 11.148 1 85.62 137 TYR B CA 1
ATOM 4484 C C . TYR B 1 137 ? 13.602 7.223 9.836 1 85.62 137 TYR B C 1
ATOM 4486 O O . TYR B 1 137 ? 12.727 6.555 9.281 1 85.62 137 TYR B O 1
ATOM 4494 N N . VAL B 1 138 ? 14.016 8.352 9.312 1 87.56 138 VAL B N 1
ATOM 4495 C CA . VAL B 1 138 ? 13.227 8.953 8.234 1 87.56 138 VAL B CA 1
ATOM 4496 C C . VAL B 1 138 ? 13.992 8.859 6.918 1 87.56 138 VAL B C 1
ATOM 4498 O O . VAL B 1 138 ? 13.438 8.461 5.895 1 87.56 138 VAL B O 1
ATOM 4501 N N . PHE B 1 139 ? 15.242 9.094 6.906 1 89.19 139 PHE B N 1
ATOM 4502 C CA . PHE B 1 139 ? 15.992 9.25 5.664 1 89.19 139 PHE B CA 1
ATOM 4503 C C . PHE B 1 139 ? 16.031 7.945 4.887 1 89.19 139 PHE B C 1
ATOM 4505 O O . PHE B 1 139 ? 16.062 7.949 3.652 1 89.19 139 PHE B O 1
ATOM 4512 N N . ARG B 1 140 ? 15.953 6.871 5.52 1 81 140 ARG B N 1
ATOM 4513 C CA . ARG B 1 140 ? 15.93 5.582 4.832 1 81 140 ARG B CA 1
ATOM 4514 C C . ARG B 1 140 ? 14.656 5.418 4.02 1 81 140 ARG B C 1
ATOM 4516 O O . ARG B 1 140 ? 14.688 4.879 2.91 1 81 140 ARG B O 1
ATOM 4523 N N . SER B 1 141 ? 13.602 5.918 4.508 1 79.81 141 SER B N 1
ATOM 4524 C CA . SER B 1 141 ? 12.289 5.781 3.887 1 79.81 141 SER B CA 1
ATOM 4525 C C . SER B 1 141 ? 12.109 6.785 2.754 1 79.81 141 SER B C 1
ATOM 4527 O O . SER B 1 141 ? 11.484 6.477 1.734 1 79.81 141 SER B O 1
ATOM 4529 N N . THR B 1 142 ? 12.711 7.918 2.883 1 84.5 142 THR B N 1
ATOM 4530 C CA . THR B 1 142 ? 12.453 9.008 1.945 1 84.5 142 THR B CA 1
ATOM 4531 C C . THR B 1 142 ? 13.234 8.805 0.65 1 84.5 142 THR B C 1
ATOM 4533 O O . THR B 1 142 ? 12.844 9.312 -0.402 1 84.5 142 THR B O 1
ATOM 4536 N N . LYS B 1 143 ? 14.25 7.98 0.755 1 81.75 143 LYS B N 1
ATOM 4537 C CA . LYS B 1 143 ? 15.047 7.703 -0.435 1 81.75 143 LYS B CA 1
ATOM 4538 C C . LYS B 1 143 ? 14.195 7.074 -1.536 1 81.75 143 LYS B C 1
ATOM 4540 O O . LYS B 1 143 ? 14.312 7.449 -2.705 1 81.75 143 LYS B O 1
ATOM 4545 N N . THR B 1 144 ? 13.305 6.227 -1.178 1 79.56 144 THR B N 1
ATOM 4546 C CA . THR B 1 144 ? 12.477 5.504 -2.139 1 79.56 144 THR B CA 1
ATOM 4547 C C . THR B 1 144 ? 11.297 6.363 -2.594 1 79.56 144 THR B C 1
ATOM 4549 O O . THR B 1 144 ? 10.891 6.301 -3.754 1 79.56 144 THR B O 1
ATOM 4552 N N . ILE B 1 145 ? 10.859 7.234 -1.717 1 80.31 145 ILE B N 1
ATOM 4553 C CA . ILE B 1 145 ? 9.68 8.047 -1.979 1 80.31 145 ILE B CA 1
ATOM 4554 C C . ILE B 1 145 ? 10.023 9.164 -2.953 1 80.31 145 ILE B C 1
ATOM 4556 O O . ILE B 1 145 ? 9.25 9.469 -3.865 1 80.31 145 ILE B O 1
ATOM 4560 N N . PHE B 1 146 ? 11.172 9.734 -2.855 1 82.31 146 PHE B N 1
ATOM 4561 C CA . PHE B 1 146 ? 11.531 10.938 -3.602 1 82.31 146 PHE B CA 1
ATOM 4562 C C . PHE B 1 146 ? 12.07 10.578 -4.98 1 82.31 146 PHE B C 1
ATOM 4564 O O . PHE B 1 146 ? 12.375 11.461 -5.785 1 82.31 146 PHE B O 1
ATOM 4571 N N . THR B 1 147 ? 12.172 9.258 -5.203 1 76 147 THR B N 1
ATOM 4572 C CA . THR B 1 147 ? 12.539 8.812 -6.543 1 76 147 THR B CA 1
ATOM 4573 C C . THR B 1 147 ? 11.297 8.43 -7.344 1 76 147 THR B C 1
ATOM 4575 O O . THR B 1 147 ? 11.398 8.078 -8.523 1 76 147 THR B O 1
ATOM 4578 N N . LYS B 1 148 ? 10.211 8.625 -6.672 1 74.75 148 LYS B N 1
ATOM 4579 C CA . LYS B 1 148 ? 8.953 8.227 -7.297 1 74.75 148 LYS B CA 1
ATOM 4580 C C . LYS B 1 148 ? 8.539 9.211 -8.383 1 74.75 148 LYS B C 1
ATOM 4582 O O . LYS B 1 148 ? 9.289 10.141 -8.703 1 74.75 148 LYS B O 1
ATOM 4587 N N . ASN B 1 149 ? 7.359 8.992 -8.906 1 78.12 149 ASN B N 1
ATOM 4588 C CA . ASN B 1 149 ? 6.816 9.805 -9.992 1 78.12 149 ASN B CA 1
ATOM 4589 C C . ASN B 1 149 ? 6.496 11.219 -9.531 1 78.12 149 ASN B C 1
ATOM 4591 O O . ASN B 1 149 ? 6.238 11.445 -8.344 1 78.12 149 ASN B O 1
ATOM 4595 N N . ALA B 1 150 ? 6.566 12.109 -10.398 1 82.69 150 ALA B N 1
ATOM 4596 C CA . ALA B 1 150 ? 6.395 13.539 -10.141 1 82.69 150 ALA B CA 1
ATOM 4597 C C . ALA B 1 150 ? 5.02 13.82 -9.539 1 82.69 150 ALA B C 1
ATOM 4599 O O . ALA B 1 150 ? 4.875 14.703 -8.695 1 82.69 150 ALA B O 1
ATOM 4600 N N . ARG B 1 151 ? 4.125 13.016 -9.883 1 78.94 151 ARG B N 1
ATOM 4601 C CA . ARG B 1 151 ? 2.766 13.25 -9.398 1 78.94 151 ARG B CA 1
ATOM 4602 C C . ARG B 1 151 ? 2.65 12.938 -7.91 1 78.94 151 ARG B C 1
ATOM 4604 O O . ARG B 1 151 ? 2.119 13.734 -7.141 1 78.94 151 ARG B O 1
ATOM 4611 N N . GLU B 1 152 ? 3.18 11.898 -7.504 1 77.69 152 GLU B N 1
ATOM 4612 C CA . GLU B 1 152 ? 3.148 11.516 -6.098 1 77.69 152 GLU B CA 1
ATOM 4613 C C . GLU B 1 152 ? 3.992 12.461 -5.25 1 77.69 152 GLU B C 1
ATOM 4615 O O . GLU B 1 152 ? 3.596 12.828 -4.141 1 77.69 152 GLU B O 1
ATOM 4620 N N . LEU B 1 153 ? 5.016 12.953 -5.855 1 84.44 153 LEU B N 1
ATOM 4621 C CA . LEU B 1 153 ? 5.914 13.852 -5.145 1 84.44 153 LEU B CA 1
ATOM 4622 C C . LEU B 1 153 ? 5.262 15.219 -4.934 1 84.44 153 LEU B C 1
ATOM 4624 O O . LEU B 1 153 ? 5.48 15.867 -3.906 1 84.44 153 LEU B O 1
ATOM 4628 N N . SER B 1 154 ? 4.492 15.57 -5.918 1 85.12 154 SER B N 1
ATOM 4629 C CA . SER B 1 154 ? 3.797 16.844 -5.797 1 85.12 154 SER B CA 1
ATOM 4630 C C . SER B 1 154 ? 2.779 16.812 -4.66 1 85.12 154 SER B C 1
ATOM 4632 O O . SER B 1 154 ? 2.59 17.812 -3.963 1 85.12 154 SER B O 1
ATOM 4634 N N . ILE B 1 155 ? 2.242 15.727 -4.457 1 81.38 155 ILE B N 1
ATOM 4635 C CA . ILE B 1 155 ? 1.248 15.586 -3.398 1 81.38 155 ILE B CA 1
ATOM 4636 C C . ILE B 1 155 ? 1.941 15.57 -2.039 1 81.38 155 ILE B C 1
ATOM 4638 O O . ILE B 1 155 ? 1.521 16.266 -1.112 1 81.38 155 ILE B O 1
ATOM 4642 N N . ILE B 1 156 ? 3.053 14.945 -2.012 1 82.81 156 ILE B N 1
ATOM 4643 C CA . ILE B 1 156 ? 3.801 14.836 -0.764 1 82.81 156 ILE B CA 1
ATOM 4644 C C . ILE B 1 156 ? 4.465 16.172 -0.441 1 82.81 156 ILE B C 1
ATOM 4646 O O . ILE B 1 156 ? 4.547 16.562 0.724 1 82.81 156 ILE B O 1
ATOM 4650 N N . GLY B 1 157 ? 4.848 16.891 -1.497 1 87.94 157 GLY B N 1
ATOM 4651 C CA . GLY B 1 157 ? 5.555 18.141 -1.322 1 87.94 157 GLY B CA 1
ATOM 4652 C C . GLY B 1 157 ? 4.621 19.328 -1.128 1 87.94 157 GLY B C 1
ATOM 4653 O O . GLY B 1 157 ? 5.07 20.438 -0.807 1 87.94 157 GLY B O 1
ATOM 4654 N N . PHE B 1 158 ? 3.344 19.125 -1.231 1 86.12 158 PHE B N 1
ATOM 4655 C CA . PHE B 1 158 ? 2.379 20.203 -1.125 1 86.12 158 PHE B CA 1
ATOM 4656 C C . PHE B 1 158 ? 2.391 20.812 0.276 1 86.12 158 PHE B C 1
ATOM 4658 O O . PHE B 1 158 ? 2.398 22.031 0.433 1 86.12 158 PHE B O 1
ATOM 4665 N N . LEU B 1 159 ? 2.523 19.953 1.299 1 87 159 LEU B N 1
ATOM 4666 C CA . LEU B 1 159 ? 2.445 20.406 2.682 1 87 159 LEU B CA 1
ATOM 4667 C C . LEU B 1 159 ? 3.664 21.25 3.047 1 87 159 LEU B C 1
ATOM 4669 O O . LEU B 1 159 ? 3.525 22.391 3.508 1 87 159 LEU B O 1
ATOM 4673 N N . PRO B 1 160 ? 4.809 20.703 2.783 1 91.69 160 PRO B N 1
ATOM 4674 C CA . PRO B 1 160 ? 5.977 21.516 3.1 1 91.69 160 PRO B CA 1
ATOM 4675 C C . PRO B 1 160 ? 6.043 22.797 2.264 1 91.69 160 PRO B C 1
ATOM 4677 O O . PRO B 1 160 ? 6.535 23.828 2.736 1 91.69 160 PRO B O 1
ATOM 4680 N N . PHE B 1 161 ? 5.535 22.781 1.079 1 93.12 161 PHE B N 1
ATOM 4681 C CA . PHE B 1 161 ? 5.531 23.969 0.215 1 93.12 161 PHE B CA 1
ATOM 4682 C C . PHE B 1 161 ? 4.609 25.047 0.77 1 93.12 161 PHE B C 1
ATOM 4684 O O . PHE B 1 161 ? 4.992 26.203 0.848 1 93.12 161 PHE B O 1
ATOM 4691 N N . VAL B 1 162 ? 3.414 24.656 1.159 1 90.62 162 VAL B N 1
ATOM 4692 C CA . VAL B 1 162 ? 2.439 25.594 1.698 1 90.62 162 VAL B CA 1
ATOM 4693 C C . VAL B 1 162 ? 2.98 26.234 2.98 1 90.62 162 VAL B C 1
ATOM 4695 O O . VAL B 1 162 ? 2.854 27.438 3.189 1 90.62 162 VAL B O 1
ATOM 4698 N N . TYR B 1 163 ? 3.576 25.391 3.807 1 92.62 163 TYR B N 1
ATOM 4699 C CA . TYR B 1 163 ? 4.152 25.922 5.039 1 92.62 163 TYR B CA 1
ATOM 4700 C C . TYR B 1 163 ? 5.262 26.906 4.734 1 92.62 163 TYR B C 1
ATOM 4702 O O . TYR B 1 163 ? 5.355 27.969 5.379 1 92.62 163 TYR B O 1
ATOM 4710 N N . TYR B 1 164 ? 6.094 26.594 3.779 1 94.25 164 TYR B N 1
ATOM 4711 C CA . TYR B 1 164 ? 7.215 27.438 3.402 1 94.25 164 TYR B CA 1
ATOM 4712 C C . TYR B 1 164 ? 6.723 28.812 2.965 1 94.25 164 TYR B C 1
ATOM 4714 O O . TYR B 1 164 ? 7.211 29.844 3.451 1 94.25 164 TYR B O 1
ATOM 4722 N N . VAL B 1 165 ? 5.762 28.859 2.088 1 92.38 165 VAL B N 1
ATOM 4723 C CA . VAL B 1 165 ? 5.234 30.125 1.554 1 92.38 165 VAL B CA 1
ATOM 4724 C C . VAL B 1 165 ? 4.543 30.906 2.666 1 92.38 165 VAL B C 1
ATOM 4726 O O . VAL B 1 165 ? 4.734 32.125 2.793 1 92.38 165 VAL B O 1
ATOM 4729 N N . PHE B 1 166 ? 3.863 30.188 3.498 1 92.62 166 PHE B N 1
ATOM 4730 C CA . PHE B 1 166 ? 3.131 30.828 4.582 1 92.62 166 PHE B CA 1
ATOM 4731 C C . PHE B 1 166 ? 4.094 31.438 5.598 1 92.62 166 PHE B C 1
ATOM 4733 O O . PHE B 1 166 ? 3.902 32.562 6.043 1 92.62 166 PHE B O 1
ATOM 4740 N N . ASP B 1 167 ? 5.039 30.703 5.992 1 91.19 167 ASP B N 1
ATOM 4741 C CA . ASP B 1 167 ? 5.988 31.156 7 1 91.19 167 ASP B CA 1
ATOM 4742 C C . ASP B 1 167 ? 6.75 32.375 6.516 1 91.19 167 ASP B C 1
ATOM 4744 O O . ASP B 1 167 ? 6.91 33.344 7.262 1 91.19 167 ASP B O 1
ATOM 4748 N N . TYR B 1 168 ? 7.145 32.406 5.293 1 91.75 168 TYR B N 1
ATOM 4749 C CA . TYR B 1 168 ? 7.887 33.531 4.766 1 91.75 168 TYR B CA 1
ATOM 4750 C C . TYR B 1 168 ? 6.984 34.75 4.609 1 91.75 168 TYR B C 1
ATOM 4752 O O . TYR B 1 168 ? 7.383 35.875 4.93 1 91.75 168 TYR B O 1
ATOM 4760 N N . ALA B 1 169 ? 5.793 34.562 4.254 1 90.5 169 ALA B N 1
ATOM 4761 C CA . ALA B 1 169 ? 4.863 35.656 4.051 1 90.5 169 ALA B CA 1
ATOM 4762 C C . ALA B 1 169 ? 4.453 36.281 5.379 1 90.5 169 ALA B C 1
ATOM 4764 O O . ALA B 1 169 ? 4.312 37.5 5.484 1 90.5 169 ALA B O 1
ATOM 4765 N N . SER B 1 170 ? 4.402 35.469 6.445 1 90.56 170 SER B N 1
ATOM 4766 C CA . SER B 1 170 ? 3.793 35.969 7.676 1 90.56 170 SER B CA 1
ATOM 4767 C C . SER B 1 170 ? 4.852 36.281 8.727 1 90.56 170 SER B C 1
ATOM 4769 O O . SER B 1 170 ? 4.594 37.062 9.656 1 90.56 170 SER B O 1
ATOM 4771 N N . THR B 1 171 ? 6.008 35.688 8.625 1 86.94 171 THR B N 1
ATOM 4772 C CA . THR B 1 171 ? 6.969 35.906 9.703 1 86.94 171 THR B CA 1
ATOM 4773 C C . THR B 1 171 ? 8.227 36.594 9.188 1 86.94 171 THR B C 1
ATOM 4775 O O . THR B 1 171 ? 8.852 37.375 9.906 1 86.94 171 THR B O 1
ATOM 4778 N N . LYS B 1 172 ? 8.625 36.312 7.988 1 85.19 172 LYS B N 1
ATOM 4779 C CA . LYS B 1 172 ? 9.891 36.812 7.5 1 85.19 172 LYS B CA 1
ATOM 4780 C C . LYS B 1 172 ? 9.695 38.125 6.727 1 85.19 172 LYS B C 1
ATOM 4782 O O . LYS B 1 172 ? 10.461 39.062 6.898 1 85.19 172 LYS B O 1
ATOM 4787 N N . PHE B 1 173 ? 8.648 38.188 5.906 1 89.12 173 PHE B N 1
ATOM 4788 C CA . PHE B 1 173 ? 8.406 39.406 5.125 1 89.12 173 PHE B CA 1
ATOM 4789 C C . PHE B 1 173 ? 7.488 40.344 5.875 1 89.12 173 PHE B C 1
ATOM 4791 O O . PHE B 1 173 ? 7.387 41.531 5.527 1 89.12 173 PHE B O 1
ATOM 4798 N N . SER B 1 174 ? 6.785 39.75 6.871 1 87.44 174 SER B N 1
ATOM 4799 C CA . SER B 1 174 ? 5.867 40.531 7.688 1 87.44 174 SER B CA 1
ATOM 4800 C C . SER B 1 174 ? 5.781 40 9.109 1 87.44 174 SER B C 1
ATOM 4802 O O . SER B 1 174 ? 6.406 38.969 9.43 1 87.44 174 SER B O 1
ATOM 4804 N N . THR B 1 175 ? 5.219 40.656 10.047 1 87.25 175 THR B N 1
ATOM 4805 C CA . THR B 1 175 ? 4.977 40.188 11.406 1 87.25 175 THR B CA 1
ATOM 4806 C C . THR B 1 175 ? 3.488 39.906 11.633 1 87.25 175 THR B C 1
ATOM 4808 O O . THR B 1 175 ? 2.982 40.094 12.742 1 87.25 175 THR B O 1
ATOM 4811 N N . LEU B 1 176 ? 2.906 39.594 10.531 1 88.75 176 LEU B N 1
ATOM 4812 C CA . LEU B 1 176 ? 1.457 39.438 10.555 1 88.75 176 LEU B CA 1
ATOM 4813 C C . LEU B 1 176 ? 1.059 38.281 11.469 1 88.75 176 LEU B C 1
ATOM 4815 O O . LEU B 1 176 ? -0.001 38.312 12.094 1 88.75 176 LEU B O 1
ATOM 4819 N N . LEU B 1 177 ? 1.906 37.312 11.641 1 88.5 177 LEU B N 1
ATOM 4820 C CA . LEU B 1 177 ? 1.603 36.125 12.438 1 88.5 177 LEU B CA 1
ATOM 4821 C C . LEU B 1 177 ? 1.508 36.5 13.914 1 88.5 177 LEU B C 1
ATOM 4823 O O . LEU B 1 177 ? 0.729 35.875 14.656 1 88.5 177 LEU B O 1
ATOM 4827 N N . TYR B 1 178 ? 2.229 37.5 14.273 1 88.81 178 TYR B N 1
ATOM 4828 C CA . TYR B 1 178 ? 2.293 37.875 15.688 1 88.81 178 TYR B CA 1
ATOM 4829 C C . TYR B 1 178 ? 1.415 39.062 15.977 1 88.81 178 TYR B C 1
ATOM 4831 O O . TYR B 1 178 ? 1.447 39.625 17.078 1 88.81 178 TYR B O 1
ATOM 4839 N N . SER B 1 179 ? 0.678 39.531 14.961 1 88.44 179 SER B N 1
ATOM 4840 C CA . SER B 1 179 ? -0.172 40.719 15.102 1 88.44 179 SER B CA 1
ATOM 4841 C C . SER B 1 179 ? -1.494 40.375 15.773 1 88.44 179 SER B C 1
ATOM 4843 O O . SER B 1 179 ? -2.195 41.25 16.281 1 88.44 179 SER B O 1
ATOM 4845 N N . GLY B 1 180 ? -1.832 39 15.797 1 85.31 180 GLY B N 1
ATOM 4846 C CA . GLY B 1 180 ? -3.105 38.594 16.359 1 85.31 180 GLY B CA 1
ATOM 4847 C C . GLY B 1 180 ? -4.234 38.594 15.352 1 85.31 180 GLY B C 1
ATOM 4848 O O . GLY B 1 180 ? -5.395 38.375 15.711 1 85.31 180 GLY B O 1
ATOM 4849 N N . ASN B 1 181 ? -3.91 38.938 14.086 1 87.44 181 ASN B N 1
ATOM 4850 C CA . ASN B 1 181 ? -4.914 38.844 13.031 1 87.44 181 ASN B CA 1
ATOM 4851 C C . ASN B 1 181 ? -5.492 37.438 12.953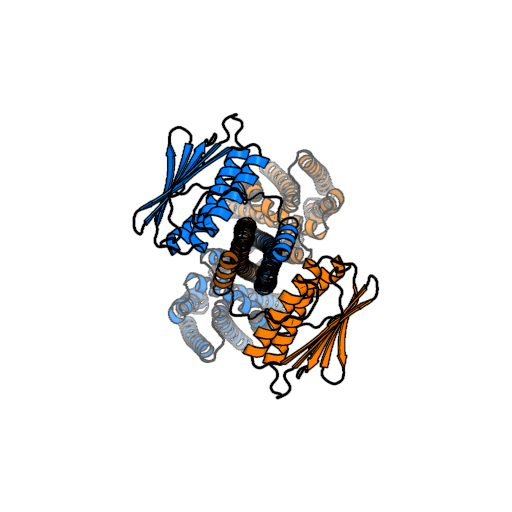 1 87.44 181 ASN B C 1
ATOM 4853 O O . ASN B 1 181 ? -4.758 36.469 12.719 1 87.44 181 ASN B O 1
ATOM 4857 N N . LYS B 1 182 ? -6.777 37.344 13.062 1 88.5 182 LYS B N 1
ATOM 4858 C CA . LYS B 1 182 ? -7.445 36.031 13.18 1 88.5 182 LYS B CA 1
ATOM 4859 C C . LYS B 1 182 ? -7.336 35.25 11.883 1 88.5 182 LYS B C 1
ATOM 4861 O O . LYS B 1 182 ? -7.164 34.031 11.914 1 88.5 182 LYS B O 1
ATOM 4866 N N . ALA B 1 183 ? -7.387 35.906 10.773 1 87.75 183 ALA B N 1
ATOM 4867 C CA . ALA B 1 183 ? -7.324 35.219 9.484 1 87.75 183 ALA B CA 1
ATOM 4868 C C . ALA B 1 183 ? -5.945 34.594 9.258 1 87.75 183 ALA B C 1
ATOM 4870 O O . ALA B 1 183 ? -5.836 33.5 8.719 1 87.75 183 ALA B O 1
ATOM 4871 N N . VAL B 1 184 ? -4.922 35.25 9.703 1 89.19 184 VAL B N 1
ATOM 4872 C CA . VAL B 1 184 ? -3.561 34.781 9.461 1 89.19 184 VAL B CA 1
ATOM 4873 C C . VAL B 1 184 ? -3.234 33.625 10.406 1 89.19 184 VAL B C 1
ATOM 4875 O O . VAL B 1 184 ? -2.695 32.594 9.977 1 89.19 184 VAL B O 1
ATOM 4878 N N . VAL B 1 185 ? -3.619 33.75 11.633 1 87.62 185 VAL B N 1
ATOM 4879 C CA . VAL B 1 185 ? -3.238 32.75 12.633 1 87.62 185 VAL B CA 1
ATOM 4880 C C . VAL B 1 185 ? -4.008 31.453 12.398 1 87.62 185 VAL B C 1
ATOM 4882 O O . VAL B 1 185 ? -3.49 30.359 12.648 1 87.62 185 VAL B O 1
ATOM 4885 N N . GLU B 1 186 ? -5.203 31.5 11.805 1 89.31 186 GLU B N 1
ATOM 4886 C CA . GLU B 1 186 ? -6.039 30.312 11.609 1 89.31 186 GLU B CA 1
ATOM 4887 C C . GLU B 1 186 ? -5.773 29.656 10.258 1 89.31 186 GLU B C 1
ATOM 4889 O O . GLU B 1 186 ? -6.312 28.594 9.961 1 89.31 186 GLU B O 1
ATOM 4894 N N . PHE B 1 187 ? -4.934 30.266 9.469 1 88.25 187 PHE B N 1
ATOM 4895 C CA . PHE B 1 187 ? -4.605 29.703 8.164 1 88.25 187 PHE B CA 1
ATOM 4896 C C . PHE B 1 187 ? -3.969 28.328 8.312 1 88.25 187 PHE B C 1
ATOM 4898 O O . PHE B 1 187 ? -4.234 27.422 7.516 1 88.25 187 PHE B O 1
ATOM 4905 N N . MET B 1 188 ? -3.127 28.203 9.336 1 85.81 188 MET B N 1
ATOM 4906 C CA . MET B 1 188 ? -2.426 26.938 9.508 1 85.81 188 MET B CA 1
ATOM 4907 C C . MET B 1 188 ? -3.404 25.812 9.836 1 85.81 188 MET B C 1
ATOM 4909 O O . MET B 1 188 ? -3.201 24.672 9.43 1 85.81 188 MET B O 1
ATOM 4913 N N . GLY B 1 189 ? -4.508 26.125 10.562 1 85 189 GLY B N 1
ATOM 4914 C CA . GLY B 1 189 ? -5.551 25.141 10.789 1 85 189 GLY B CA 1
ATOM 4915 C C . GLY B 1 189 ? -6.238 24.688 9.516 1 85 189 GLY B C 1
ATOM 4916 O O . GLY B 1 189 ? -6.504 23.5 9.328 1 85 189 GLY B O 1
ATOM 4917 N N . PHE B 1 190 ? -6.457 25.641 8.633 1 88.19 190 PHE B N 1
ATOM 4918 C CA . PHE B 1 190 ? -7.047 25.359 7.328 1 88.19 190 PHE B CA 1
ATOM 4919 C C . PHE B 1 190 ? -6.129 24.469 6.5 1 88.19 190 PHE B C 1
ATOM 4921 O O . PHE B 1 190 ? -6.57 23.469 5.93 1 88.19 190 PHE B O 1
ATOM 4928 N N . ALA B 1 191 ? -4.879 24.859 6.488 1 85.69 191 ALA B N 1
ATOM 4929 C CA . ALA B 1 191 ? -3.9 24.078 5.734 1 85.69 191 ALA B CA 1
ATOM 4930 C C . ALA B 1 191 ? -3.768 22.672 6.305 1 85.69 191 ALA B C 1
ATOM 4932 O O . ALA B 1 191 ? -3.604 21.703 5.559 1 85.69 191 ALA B O 1
ATOM 4933 N N . PHE B 1 192 ? -3.84 22.562 7.535 1 86.88 192 PHE B N 1
ATOM 4934 C CA . PHE B 1 192 ? -3.768 21.297 8.25 1 86.88 192 PHE B CA 1
ATOM 4935 C C . PHE B 1 192 ? -4.918 20.391 7.852 1 86.88 192 PHE B C 1
ATOM 4937 O O . PHE B 1 192 ? -4.723 19.188 7.668 1 86.88 192 PHE B O 1
ATOM 4944 N N . CYS B 1 193 ? -6.098 20.906 7.695 1 88.75 193 CYS B N 1
ATOM 4945 C CA . CYS B 1 193 ? -7.273 20.125 7.312 1 88.75 193 CYS B CA 1
ATOM 4946 C C . CYS B 1 193 ? -7.137 19.594 5.891 1 88.75 193 CYS B C 1
ATOM 4948 O O . CYS B 1 193 ? -7.391 18.422 5.637 1 88.75 193 CYS B O 1
ATOM 4950 N N . ILE B 1 194 ? -6.684 20.438 5.02 1 85.62 194 ILE B N 1
ATOM 4951 C CA . ILE B 1 194 ? -6.527 20.031 3.631 1 85.62 194 ILE B CA 1
ATOM 4952 C C . ILE B 1 194 ? -5.484 18.922 3.537 1 85.62 194 ILE B C 1
ATOM 4954 O O . ILE B 1 194 ? -5.68 17.922 2.826 1 85.62 194 ILE B O 1
ATOM 4958 N N . ALA B 1 195 ? -4.395 19.109 4.312 1 83.56 195 ALA B N 1
ATOM 4959 C CA . ALA B 1 195 ? -3.34 18.094 4.32 1 83.56 195 ALA B CA 1
ATOM 4960 C C . ALA B 1 195 ? -3.865 16.766 4.844 1 83.56 195 ALA B C 1
ATOM 4962 O O . ALA B 1 195 ? -3.541 15.703 4.297 1 83.56 195 ALA B O 1
ATOM 4963 N N . TYR B 1 196 ? -4.652 16.781 5.812 1 87 196 TYR B N 1
ATOM 4964 C CA . TYR B 1 196 ? -5.227 15.57 6.402 1 87 196 TYR B CA 1
ATOM 4965 C C . TYR B 1 196 ? -6.137 14.859 5.41 1 87 196 TYR B C 1
ATOM 4967 O O . TYR B 1 196 ? -6.043 13.641 5.238 1 87 196 TYR B O 1
ATOM 4975 N N . LEU B 1 197 ? -6.973 15.625 4.77 1 85.25 197 LEU B N 1
ATOM 4976 C CA . LEU B 1 197 ? -7.906 15.039 3.816 1 85.25 197 LEU B CA 1
ATOM 4977 C C . LEU B 1 197 ? -7.164 14.43 2.635 1 85.25 197 LEU B C 1
ATOM 4979 O O . LEU B 1 197 ? -7.504 13.328 2.188 1 85.25 197 LEU B O 1
ATOM 4983 N N . VAL B 1 198 ? -6.176 15.086 2.178 1 81 198 VAL B N 1
ATOM 4984 C CA . VAL B 1 198 ? -5.375 14.562 1.074 1 81 198 VAL B CA 1
ATOM 4985 C C . VAL B 1 198 ? -4.66 13.289 1.514 1 81 198 VAL B C 1
ATOM 4987 O O . VAL B 1 198 ? -4.59 12.312 0.758 1 81 198 VAL B O 1
ATOM 4990 N N . PHE B 1 199 ? -4.105 13.297 2.678 1 83.25 199 PHE B N 1
ATOM 4991 C CA . PHE B 1 199 ? -3.453 12.117 3.236 1 83.25 199 PHE B CA 1
ATOM 4992 C C . PHE B 1 199 ? -4.418 10.938 3.281 1 83.25 199 PHE B C 1
ATOM 4994 O O . PHE B 1 199 ? -4.043 9.812 2.941 1 83.25 199 PHE B O 1
ATOM 5001 N N . LEU B 1 200 ? -5.664 11.227 3.689 1 82.62 200 LEU B N 1
ATOM 5002 C CA . LEU B 1 200 ? -6.652 10.156 3.773 1 82.62 200 LEU B CA 1
ATOM 5003 C C . LEU B 1 200 ? -6.926 9.562 2.396 1 82.62 200 LEU B C 1
ATOM 5005 O O . LEU B 1 200 ? -7.008 8.336 2.246 1 82.62 200 LEU B O 1
ATOM 5009 N N . ILE B 1 201 ? -6.992 10.383 1.438 1 81.06 201 ILE B N 1
ATOM 5010 C CA . ILE B 1 201 ? -7.297 9.945 0.08 1 81.06 201 ILE B CA 1
ATOM 5011 C C . ILE B 1 201 ? -6.141 9.117 -0.47 1 81.06 201 ILE B C 1
ATOM 5013 O O . ILE B 1 201 ? -6.352 8.047 -1.046 1 81.06 201 ILE B O 1
ATOM 5017 N N . ILE B 1 202 ? -4.875 9.484 -0.276 1 78.69 202 ILE B N 1
ATOM 5018 C CA . ILE B 1 202 ? -3.691 8.789 -0.767 1 78.69 202 ILE B CA 1
ATOM 5019 C C . ILE B 1 202 ? -3.549 7.445 -0.053 1 78.69 202 ILE B C 1
ATOM 5021 O O . ILE B 1 202 ? -3.264 6.426 -0.686 1 78.69 202 ILE B O 1
ATOM 5025 N N . TYR B 1 203 ? -3.734 7.512 1.208 1 79.12 203 TYR B N 1
ATOM 5026 C CA . TYR B 1 203 ? -3.648 6.289 1.997 1 79.12 203 TYR B CA 1
ATOM 5027 C C . TYR B 1 203 ? -4.664 5.258 1.518 1 79.12 203 TYR B C 1
ATOM 5029 O O . TYR B 1 203 ? -4.348 4.07 1.405 1 79.12 203 TYR B O 1
ATOM 5037 N N . PHE B 1 204 ? -5.82 5.68 1.216 1 80.56 204 PHE B N 1
ATOM 5038 C CA . PHE B 1 204 ? -6.871 4.785 0.747 1 80.56 204 PHE B CA 1
ATOM 5039 C C . PHE B 1 204 ? -6.52 4.203 -0.618 1 80.56 204 PHE B C 1
ATOM 5041 O O . PHE B 1 204 ? -6.723 3.014 -0.865 1 80.56 204 PHE B O 1
ATOM 5048 N N . GLN B 1 205 ? -6.059 5.008 -1.502 1 78.81 205 GLN B N 1
ATOM 5049 C CA . GLN B 1 205 ? -5.676 4.539 -2.83 1 78.81 205 GLN B CA 1
ATOM 5050 C C . GLN B 1 205 ? -4.57 3.488 -2.748 1 78.81 205 GLN B C 1
ATOM 5052 O O . GLN B 1 205 ? -4.625 2.469 -3.436 1 78.81 205 GLN B O 1
ATOM 5057 N N . GLU B 1 206 ? -3.633 3.762 -1.937 1 78.12 206 GLU B N 1
ATOM 5058 C CA . GLU B 1 206 ? -2.541 2.807 -1.763 1 78.12 206 GLU B CA 1
ATOM 5059 C C . GLU B 1 206 ? -3.041 1.504 -1.146 1 78.12 206 GLU B C 1
ATOM 5061 O O . GLU B 1 206 ? -2.576 0.421 -1.51 1 78.12 206 GLU B O 1
ATOM 5066 N N . TYR B 1 207 ? -3.945 1.649 -0.245 1 77.06 207 TYR B N 1
ATOM 5067 C CA . TYR B 1 207 ? -4.531 0.477 0.396 1 77.06 207 TYR B CA 1
ATOM 5068 C C . TYR B 1 207 ? -5.309 -0.364 -0.608 1 77.06 207 TYR B C 1
ATOM 5070 O O . TYR B 1 207 ? -5.203 -1.593 -0.613 1 77.06 207 TYR B O 1
ATOM 5078 N N . GLU B 1 208 ? -6.117 0.275 -1.427 1 79.12 208 GLU B N 1
ATOM 5079 C CA . GLU B 1 208 ? -6.887 -0.424 -2.453 1 79.12 208 GLU B CA 1
ATOM 5080 C C . GLU B 1 208 ? -5.969 -1.151 -3.43 1 79.12 208 GLU B C 1
ATOM 5082 O O . GLU B 1 208 ? -6.246 -2.285 -3.824 1 79.12 208 GLU B O 1
ATOM 5087 N N . ASN B 1 209 ? -4.941 -0.525 -3.814 1 82.19 209 ASN B N 1
ATOM 5088 C CA . ASN B 1 209 ? -3.975 -1.143 -4.719 1 82.19 209 ASN B CA 1
ATOM 5089 C C . ASN B 1 209 ? -3.328 -2.375 -4.09 1 82.19 209 ASN B C 1
ATOM 5091 O O . ASN B 1 209 ? -3.145 -3.393 -4.758 1 82.19 209 ASN B O 1
ATOM 5095 N N . LYS B 1 210 ? -3 -2.219 -2.842 1 81.06 210 LYS B N 1
ATOM 5096 C CA . LYS B 1 210 ? -2.42 -3.344 -2.111 1 81.06 210 LYS B CA 1
ATOM 5097 C C . LYS B 1 210 ? -3.387 -4.523 -2.061 1 81.06 210 LYS B C 1
ATOM 5099 O O . LYS B 1 210 ? -2.984 -5.672 -2.26 1 81.06 210 LYS B O 1
ATOM 5104 N N . GLN B 1 211 ? -4.621 -4.309 -1.806 1 80.06 211 GLN B N 1
ATOM 5105 C CA . GLN B 1 211 ? -5.625 -5.363 -1.728 1 80.06 211 GLN B CA 1
ATOM 5106 C C . GLN B 1 211 ? -5.801 -6.059 -3.076 1 80.06 211 GLN B C 1
ATOM 5108 O O . GLN B 1 211 ? -5.969 -7.277 -3.135 1 80.06 211 GLN B O 1
ATOM 5113 N N . GLU B 1 212 ? -5.766 -5.273 -4.086 1 82.88 212 GLU B N 1
ATOM 5114 C CA . GLU B 1 212 ? -5.883 -5.84 -5.426 1 82.88 212 GLU B CA 1
ATOM 5115 C C . GLU B 1 212 ? -4.727 -6.785 -5.73 1 82.88 212 GLU B C 1
ATOM 5117 O O . GLU B 1 212 ? -4.934 -7.887 -6.238 1 82.88 212 GLU B O 1
ATOM 5122 N N . ILE B 1 213 ? -3.529 -6.406 -5.414 1 85.06 213 ILE B N 1
ATOM 5123 C CA . ILE B 1 213 ? -2.352 -7.227 -5.676 1 85.06 213 ILE B CA 1
ATOM 5124 C C . ILE B 1 213 ? -2.404 -8.492 -4.828 1 85.06 213 ILE B C 1
ATOM 5126 O O . ILE B 1 213 ? -2.043 -9.578 -5.293 1 85.06 213 ILE B O 1
ATOM 5130 N N . THR B 1 214 ? -2.814 -8.336 -3.631 1 83.88 214 THR B N 1
ATOM 5131 C CA . THR B 1 214 ? -2.93 -9.484 -2.738 1 83.88 214 THR B CA 1
ATOM 5132 C C . THR B 1 214 ? -3.947 -10.492 -3.277 1 83.88 214 THR B C 1
ATOM 5134 O O . THR B 1 214 ? -3.711 -11.703 -3.244 1 83.88 214 THR B O 1
ATOM 5137 N N . GLN B 1 215 ? -5.082 -10.047 -3.723 1 83.06 215 GLN B N 1
ATOM 5138 C CA . GLN B 1 215 ? -6.102 -10.914 -4.297 1 83.06 215 GLN B CA 1
ATOM 5139 C C . GLN B 1 215 ? -5.566 -11.664 -5.516 1 83.06 215 GLN B C 1
ATOM 5141 O O . GLN B 1 215 ? -5.805 -12.859 -5.672 1 83.06 215 GLN B O 1
ATOM 5146 N N . TYR B 1 216 ? -4.855 -10.945 -6.312 1 82.44 216 TYR B N 1
ATOM 5147 C CA . TYR B 1 216 ? -4.25 -11.562 -7.492 1 82.44 216 TYR B CA 1
ATOM 5148 C C . TYR B 1 216 ? -3.234 -12.625 -7.094 1 82.44 216 TYR B C 1
ATOM 5150 O O . TYR B 1 216 ? -3.164 -13.688 -7.715 1 82.44 216 TYR B O 1
ATOM 5158 N N . SER B 1 217 ? -2.447 -12.32 -6.148 1 83 217 SER B N 1
ATOM 5159 C CA . SER B 1 217 ? -1.462 -13.273 -5.641 1 83 217 SER B CA 1
ATOM 5160 C C . SER B 1 217 ? -2.135 -14.523 -5.09 1 83 217 SER B C 1
ATOM 5162 O O . SER B 1 217 ? -1.663 -15.641 -5.32 1 83 217 SER B O 1
ATOM 5164 N N . ASN B 1 218 ? -3.203 -14.359 -4.391 1 81.12 218 ASN B N 1
ATOM 5165 C CA . ASN B 1 218 ? -3.953 -15.492 -3.859 1 81.12 218 ASN B CA 1
ATOM 5166 C C . ASN B 1 218 ? -4.52 -16.359 -4.977 1 81.12 218 ASN B C 1
ATOM 5168 O O . ASN B 1 218 ? -4.504 -17.594 -4.883 1 81.12 218 ASN B O 1
ATOM 5172 N N . LEU B 1 219 ? -5.043 -15.789 -6.008 1 82.25 219 LEU B N 1
ATOM 5173 C CA . LEU B 1 219 ? -5.551 -16.516 -7.168 1 82.25 219 LEU B CA 1
ATOM 5174 C C . LEU B 1 219 ? -4.441 -17.312 -7.832 1 82.25 219 LEU B C 1
ATOM 5176 O O . LEU B 1 219 ? -4.648 -18.484 -8.195 1 82.25 219 LEU B O 1
ATOM 5180 N N . ARG B 1 220 ? -3.309 -16.766 -7.938 1 82 220 ARG B N 1
ATOM 5181 C CA . ARG B 1 220 ? -2.168 -17.453 -8.547 1 82 220 ARG B CA 1
ATOM 5182 C C . ARG B 1 220 ? -1.725 -18.641 -7.695 1 82 220 ARG B C 1
ATOM 5184 O O . ARG B 1 220 ? -1.343 -19.688 -8.227 1 82 220 ARG B O 1
ATOM 5191 N N . GLU B 1 221 ? -1.777 -18.453 -6.438 1 82.62 221 GLU B N 1
ATOM 5192 C CA . GLU B 1 221 ? -1.443 -19.531 -5.527 1 82.62 221 GLU B CA 1
ATOM 5193 C C . GLU B 1 221 ? -2.402 -20.719 -5.699 1 82.62 221 GLU B C 1
ATOM 5195 O O . GLU B 1 221 ? -1.979 -21.875 -5.699 1 82.62 221 GLU B O 1
ATOM 5200 N N . MET B 1 222 ? -3.639 -20.359 -5.844 1 82.75 222 MET B N 1
ATOM 5201 C CA . MET B 1 222 ? -4.641 -21.391 -6.074 1 82.75 222 MET B CA 1
ATOM 5202 C C . MET B 1 222 ? -4.395 -22.109 -7.402 1 82.75 222 MET B C 1
ATOM 5204 O O . MET B 1 222 ? -4.527 -23.328 -7.488 1 82.75 222 MET B O 1
ATOM 5208 N N . GLN B 1 223 ? -4.008 -21.406 -8.414 1 80.62 223 GLN B N 1
ATOM 5209 C CA . GLN B 1 223 ? -3.699 -21.984 -9.719 1 80.62 223 GLN B CA 1
ATOM 5210 C C . GLN B 1 223 ? -2.475 -22.891 -9.648 1 80.62 223 GLN B C 1
ATOM 5212 O O . GLN B 1 223 ? -2.453 -23.969 -10.258 1 80.62 223 GLN B O 1
ATOM 5217 N N . LEU B 1 224 ? -1.523 -22.5 -8.906 1 81.5 224 LEU B N 1
ATOM 5218 C CA . LEU B 1 224 ? -0.312 -23.297 -8.734 1 81.5 224 LEU B CA 1
ATOM 5219 C C . LEU B 1 224 ? -0.628 -24.625 -8.062 1 81.5 224 LEU B C 1
ATOM 5221 O O . LEU B 1 224 ? -0.114 -25.672 -8.469 1 81.5 224 LEU B O 1
ATOM 5225 N N . GLN B 1 225 ? -1.489 -24.562 -7.105 1 79.06 225 GLN B N 1
ATOM 5226 C CA . GLN B 1 225 ? -1.873 -25.781 -6.402 1 79.06 225 GLN B CA 1
ATOM 5227 C C . GLN B 1 225 ? -2.609 -26.75 -7.328 1 79.06 225 GLN B C 1
ATOM 5229 O O . GLN B 1 225 ? -2.373 -27.953 -7.289 1 79.06 225 GLN B O 1
ATOM 5234 N N . SER B 1 226 ? -3.422 -26.188 -8.141 1 78.81 226 SER B N 1
ATOM 5235 C CA . SER B 1 226 ? -4.156 -27 -9.109 1 78.81 226 SER B CA 1
ATOM 523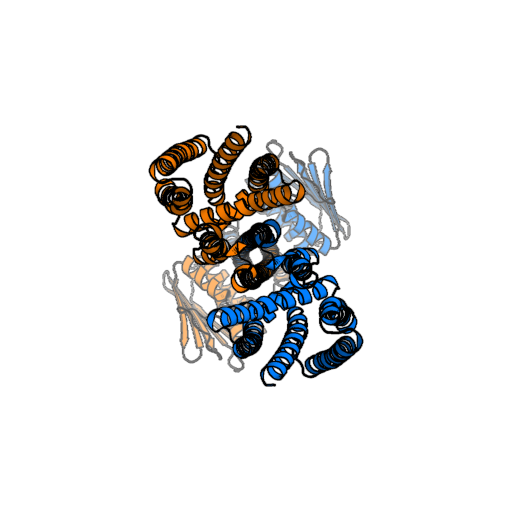6 C C . SER B 1 226 ? -3.215 -27.625 -10.133 1 78.81 226 SER B C 1
ATOM 5238 O O . SER B 1 226 ? -3.367 -28.797 -10.5 1 78.81 226 SER B O 1
ATOM 5240 N N . MET B 1 227 ? -2.215 -26.844 -10.516 1 76.94 227 MET B N 1
ATOM 5241 C CA . MET B 1 227 ? -1.266 -27.328 -11.508 1 76.94 227 MET B CA 1
ATOM 5242 C C . MET B 1 227 ? -0.377 -28.422 -10.93 1 76.94 227 MET B C 1
ATOM 5244 O O . MET B 1 227 ? -0.021 -29.375 -11.625 1 76.94 227 MET B O 1
ATOM 5248 N N . GLN B 1 228 ? -0.046 -28.297 -9.75 1 76.88 228 GLN B N 1
ATOM 5249 C CA . GLN B 1 228 ? 0.745 -29.312 -9.078 1 76.88 228 GLN B CA 1
ATOM 5250 C C . GLN B 1 228 ? 0.002 -30.641 -9.031 1 76.88 228 GLN B C 1
ATOM 5252 O O . GLN B 1 228 ? 0.599 -31.703 -9.25 1 76.88 228 GLN B O 1
ATOM 5257 N N . ASN B 1 229 ? -1.26 -30.578 -8.805 1 72.62 229 ASN B N 1
ATOM 5258 C CA . ASN B 1 229 ? -2.09 -31.781 -8.812 1 72.62 229 ASN B CA 1
ATOM 5259 C C . ASN B 1 229 ? -2.137 -32.406 -10.203 1 72.62 229 ASN B C 1
ATOM 5261 O O . ASN B 1 229 ? -2.076 -33.625 -10.328 1 72.62 229 ASN B O 1
ATOM 5265 N N . GLU B 1 230 ? -2.156 -31.531 -11.141 1 70.31 230 GLU B N 1
ATOM 5266 C CA . GLU B 1 230 ? -2.191 -32.031 -12.516 1 70.31 230 GLU B CA 1
ATOM 5267 C C . GLU B 1 230 ? -0.877 -32.688 -12.898 1 70.31 230 GLU B C 1
ATOM 5269 O O . GLU B 1 230 ? -0.877 -33.75 -13.555 1 70.31 230 GLU B O 1
ATOM 5274 N N . ILE B 1 231 ? 0.12 -32.031 -12.438 1 69.75 231 ILE B N 1
ATOM 5275 C CA . ILE B 1 231 ? 1.441 -32.594 -12.727 1 69.75 231 ILE B CA 1
ATOM 5276 C C . ILE B 1 231 ? 1.584 -33.969 -12.07 1 69.75 231 ILE B C 1
ATOM 5278 O O . ILE B 1 231 ? 2.123 -34.875 -12.672 1 69.75 231 ILE B O 1
ATOM 5282 N N . GLU B 1 232 ? 1.103 -34.062 -10.922 1 71.56 232 GLU B N 1
ATOM 5283 C CA . GLU B 1 232 ? 1.169 -35.344 -10.211 1 71.56 232 GLU B CA 1
ATOM 5284 C C . GLU B 1 232 ? 0.391 -36.438 -10.953 1 71.56 232 GLU B C 1
ATOM 5286 O O . GLU B 1 232 ? 0.848 -37.562 -11.055 1 71.56 232 GLU B O 1
ATOM 5291 N N . GLN B 1 233 ? -0.676 -36.094 -11.516 1 66.94 233 GLN B N 1
ATOM 5292 C CA . GLN B 1 233 ? -1.493 -37.062 -12.273 1 66.94 233 GLN B CA 1
ATOM 5293 C C . GLN B 1 233 ? -0.779 -37.5 -13.547 1 66.94 233 GLN B C 1
ATOM 5295 O O . GLN B 1 233 ? -0.83 -38.688 -13.906 1 66.94 233 GLN B O 1
ATOM 5300 N N . VAL B 1 234 ? -0.076 -36.562 -14.016 1 62.72 234 VAL B N 1
ATOM 5301 C CA . VAL B 1 234 ? 0.635 -36.875 -15.25 1 62.72 234 VAL B CA 1
ATOM 5302 C C . VAL B 1 234 ? 1.824 -37.781 -14.945 1 62.72 234 VAL B C 1
ATOM 5304 O O . VAL B 1 234 ? 2.121 -38.688 -15.719 1 62.72 234 VAL B O 1
ATOM 5307 N N . LYS B 1 235 ? 2.451 -37.5 -13.891 1 63.84 235 LYS B N 1
ATOM 5308 C CA . LYS B 1 235 ? 3.564 -38.344 -13.477 1 63.84 235 LYS B CA 1
ATOM 5309 C C . LYS B 1 235 ? 3.109 -39.781 -13.273 1 63.84 235 LYS B C 1
ATOM 5311 O O . LYS B 1 235 ? 3.789 -40.719 -13.695 1 63.84 235 LYS B O 1
ATOM 5316 N N . ILE B 1 236 ? 1.984 -39.844 -12.688 1 65.75 236 ILE B N 1
ATOM 5317 C CA . ILE B 1 236 ? 1.403 -41.156 -12.469 1 65.75 236 ILE B CA 1
ATOM 5318 C C . ILE B 1 236 ? 1.109 -41.844 -13.812 1 65.75 236 ILE B C 1
ATOM 5320 O O . ILE B 1 236 ? 1.4 -43.031 -14 1 65.75 236 ILE B O 1
ATOM 5324 N N . SER B 1 237 ? 0.674 -41.031 -14.719 1 62.22 237 SER B N 1
ATOM 5325 C CA . SER B 1 237 ? 0.341 -41.531 -16.047 1 62.22 237 SER B CA 1
ATOM 5326 C C . SER B 1 237 ? 1.593 -41.969 -16.797 1 62.22 237 SER B C 1
ATOM 5328 O O . SER B 1 237 ? 1.592 -43.031 -17.469 1 62.22 237 SER B O 1
ATOM 5330 N N . SER B 1 238 ? 2.613 -41.188 -16.641 1 60.31 238 SER B N 1
ATOM 5331 C CA . SER B 1 238 ? 3.881 -41.531 -17.281 1 60.31 238 SER B CA 1
ATOM 5332 C C . SER B 1 238 ? 4.465 -42.812 -16.734 1 60.31 238 SER B C 1
ATOM 5334 O O . SER B 1 238 ? 5 -43.625 -17.484 1 60.31 238 SER B O 1
ATOM 5336 N N . GLN B 1 239 ? 4.367 -42.906 -15.461 1 61.5 239 GLN B N 1
ATOM 5337 C CA . GLN B 1 239 ? 4.832 -44.125 -14.82 1 61.5 239 GLN B CA 1
ATOM 5338 C C . GLN B 1 239 ? 4.027 -45.344 -15.289 1 61.5 239 GLN B C 1
ATOM 5340 O O . GLN B 1 239 ? 4.59 -46.406 -15.555 1 61.5 239 GLN B O 1
ATOM 5345 N N . ARG B 1 240 ? 2.777 -45.125 -15.461 1 60.06 240 ARG B N 1
ATOM 5346 C CA . ARG B 1 240 ? 1.914 -46.188 -15.969 1 60.06 240 ARG B CA 1
ATOM 5347 C C . ARG B 1 240 ? 2.309 -46.562 -17.391 1 60.06 240 ARG B C 1
ATOM 5349 O O . ARG B 1 240 ? 2.291 -47.75 -17.734 1 60.06 240 ARG B O 1
ATOM 5356 N N . LEU B 1 241 ? 2.742 -45.656 -18.125 1 59.59 241 LEU B N 1
ATOM 5357 C CA . LEU B 1 241 ? 3.191 -45.906 -19.484 1 59.59 241 LEU B CA 1
ATOM 5358 C C . LEU B 1 241 ? 4.457 -46.75 -19.484 1 59.59 241 LEU B C 1
ATOM 5360 O O . LEU B 1 241 ? 4.586 -47.688 -20.281 1 59.59 241 LEU B O 1
ATOM 5364 N N . ALA B 1 242 ? 5.32 -46.312 -18.625 1 58.12 242 ALA B N 1
ATOM 5365 C CA . ALA B 1 242 ? 6.574 -47.062 -18.516 1 58.12 242 ALA B CA 1
ATOM 5366 C C . ALA B 1 242 ? 6.32 -48.5 -18.141 1 58.12 242 ALA B C 1
ATOM 5368 O O . ALA B 1 242 ? 6.934 -49.438 -18.719 1 58.12 242 ALA B O 1
ATOM 5369 N N . ILE B 1 243 ? 5.352 -48.719 -17.312 1 61.09 243 ILE B N 1
ATOM 5370 C CA . ILE B 1 243 ? 5 -50.062 -16.875 1 61.09 243 ILE B CA 1
ATOM 5371 C C . ILE B 1 243 ? 4.359 -50.844 -18.031 1 61.09 243 ILE B C 1
ATOM 5373 O O . ILE B 1 243 ? 4.699 -52 -18.266 1 61.09 243 ILE B O 1
ATOM 5377 N N . LEU B 1 244 ? 3.545 -50.156 -18.781 1 60.94 244 LEU B N 1
ATOM 5378 C CA . LEU B 1 244 ? 2.861 -50.781 -19.906 1 60.94 244 LEU B CA 1
ATOM 5379 C C . LEU B 1 244 ? 3.854 -51.188 -20.984 1 60.94 244 LEU B C 1
ATOM 5381 O O . LEU B 1 244 ? 3.74 -52.281 -21.562 1 60.94 244 LEU B O 1
ATOM 5385 N N . ARG B 1 245 ? 4.773 -50.344 -21.25 1 59.22 245 ARG B N 1
ATOM 5386 C CA . ARG B 1 245 ? 5.812 -50.656 -22.234 1 59.22 245 ARG B CA 1
ATOM 5387 C C . ARG B 1 245 ? 6.637 -51.844 -21.828 1 59.22 245 ARG B C 1
ATOM 5389 O O . ARG B 1 245 ? 6.961 -52.719 -22.656 1 59.22 245 ARG B O 1
ATOM 5396 N N . HIS B 1 246 ? 6.977 -51.812 -20.641 1 59 246 HIS B N 1
ATOM 5397 C CA . HIS B 1 246 ? 7.719 -52.906 -20.062 1 59 246 HIS B CA 1
ATOM 5398 C C . HIS B 1 246 ? 6.93 -54.219 -20.172 1 59 246 HIS B C 1
ATOM 5400 O O . HIS B 1 246 ? 7.449 -55.25 -20.641 1 59 246 HIS B O 1
ATOM 5406 N N . ASP B 1 247 ? 5.594 -54.188 -19.844 1 60.75 247 ASP B N 1
ATOM 5407 C CA . ASP B 1 247 ? 4.727 -55.344 -19.906 1 60.75 247 ASP B CA 1
ATOM 5408 C C . ASP B 1 247 ? 4.59 -55.844 -21.344 1 60.75 247 ASP B C 1
ATOM 5410 O O . ASP B 1 247 ? 4.609 -57.062 -21.594 1 60.75 247 ASP B O 1
ATOM 5414 N N . MET B 1 248 ? 4.578 -54.938 -22.172 1 65.38 248 MET B N 1
ATOM 5415 C CA . MET B 1 248 ? 4.449 -55.281 -23.578 1 65.38 248 MET B CA 1
ATOM 5416 C C . MET B 1 248 ? 5.691 -56.031 -24.062 1 65.38 248 MET B C 1
ATOM 5418 O O . MET B 1 248 ? 5.582 -57.062 -24.75 1 65.38 248 MET B O 1
ATOM 5422 N N . ARG B 1 249 ? 6.801 -55.531 -23.656 1 60.91 249 ARG B N 1
ATOM 5423 C CA . ARG B 1 249 ? 8.055 -56.188 -24.016 1 60.91 249 ARG B CA 1
ATOM 5424 C C . ARG B 1 249 ? 8.117 -57.625 -23.438 1 60.91 249 ARG B C 1
ATOM 5426 O O . ARG B 1 249 ? 8.562 -58.531 -24.109 1 60.91 249 ARG B O 1
ATOM 5433 N N . HIS B 1 250 ? 7.551 -57.719 -22.312 1 60.91 250 HIS B N 1
ATOM 5434 C CA . HIS B 1 250 ? 7.531 -59.031 -21.625 1 60.91 250 HIS B CA 1
ATOM 5435 C C . HIS B 1 250 ? 6.594 -60 -22.312 1 60.91 250 HIS B C 1
ATOM 5437 O O . HIS B 1 250 ? 6.953 -61.156 -22.531 1 60.91 250 HIS B O 1
ATOM 5443 N N . HIS B 1 251 ? 5.449 -59.469 -22.594 1 69.38 251 HIS B N 1
ATOM 5444 C CA . HIS B 1 251 ? 4.488 -60.312 -23.297 1 69.38 251 HIS B CA 1
ATOM 5445 C C . HIS B 1 251 ? 5.047 -60.812 -24.641 1 69.38 251 HIS B C 1
ATOM 5447 O O . HIS B 1 251 ? 4.938 -61.969 -24.969 1 69.38 251 HIS B O 1
ATOM 5453 N N . LEU B 1 252 ? 5.762 -60 -25.25 1 70.19 252 LEU B N 1
ATOM 5454 C CA . LEU B 1 252 ? 6.332 -60.344 -26.547 1 70.19 252 LEU B CA 1
ATOM 5455 C C . LEU B 1 252 ? 7.453 -61.344 -26.406 1 70.19 252 LEU B C 1
ATOM 5457 O O . LEU B 1 252 ? 7.574 -62.281 -27.219 1 70.19 252 LEU B O 1
ATOM 5461 N N . SER B 1 253 ? 8.133 -61.188 -25.359 1 67.62 253 SER B N 1
ATOM 5462 C CA . SER B 1 253 ? 9.219 -62.125 -25.094 1 67.62 253 SER B CA 1
ATOM 5463 C C . SER B 1 253 ? 8.68 -63.5 -24.781 1 67.62 253 SER B C 1
ATOM 5465 O O . SER B 1 253 ? 9.25 -64.5 -25.219 1 67.62 253 SER B O 1
ATOM 5467 N N . ILE B 1 254 ? 7.586 -63.656 -24.094 1 70 254 ILE B N 1
ATOM 5468 C CA . ILE B 1 254 ? 6.961 -64.938 -23.75 1 70 254 ILE B CA 1
ATOM 5469 C C . ILE B 1 254 ? 6.391 -65.562 -25 1 70 254 ILE B C 1
ATOM 5471 O O . ILE B 1 254 ? 6.582 -66.75 -25.219 1 70 254 ILE B O 1
ATOM 5475 N N . ILE B 1 255 ? 5.754 -64.75 -25.734 1 75.44 255 ILE B N 1
ATOM 5476 C CA . ILE B 1 255 ? 5.184 -65.25 -26.969 1 75.44 255 ILE B CA 1
ATOM 5477 C C . ILE B 1 255 ? 6.293 -65.812 -27.875 1 75.44 255 ILE B C 1
ATOM 5479 O O . ILE B 1 255 ? 6.172 -66.875 -28.422 1 75.44 255 ILE B O 1
ATOM 5483 N N . LEU B 1 256 ? 7.422 -65.062 -27.859 1 73.31 256 LEU B N 1
ATOM 5484 C CA . LEU B 1 256 ? 8.562 -65.5 -28.656 1 73.31 256 LEU B CA 1
ATOM 5485 C C . LEU B 1 256 ? 9.141 -66.812 -28.172 1 73.31 256 LEU B C 1
ATOM 5487 O O . LEU B 1 256 ? 9.461 -67.688 -28.969 1 73.31 256 LEU B O 1
ATOM 5491 N N . THR B 1 257 ? 9.211 -66.938 -26.953 1 69.94 257 THR B N 1
ATOM 5492 C CA . THR B 1 257 ? 9.773 -68.125 -26.328 1 69.94 257 THR B CA 1
ATOM 5493 C C . THR B 1 257 ? 8.883 -69.312 -26.594 1 69.94 257 THR B C 1
ATOM 5495 O O . THR B 1 257 ? 9.375 -70.438 -26.891 1 69.94 257 THR B O 1
ATOM 5498 N N . GLN B 1 258 ? 7.551 -69.125 -26.5 1 74.19 258 GLN B N 1
ATOM 5499 C CA . GLN B 1 258 ? 6.609 -70.25 -26.781 1 74.19 258 GLN B CA 1
ATOM 5500 C C . GLN B 1 258 ? 6.695 -70.688 -28.234 1 74.19 258 GLN B C 1
ATOM 5502 O O . GLN B 1 258 ? 6.645 -71.875 -28.531 1 74.19 258 GLN B O 1
ATOM 5507 N N . LEU B 1 259 ? 6.93 -69.75 -29.078 1 76 259 LEU B N 1
ATOM 5508 C CA . LEU B 1 259 ? 7.043 -70.062 -30.5 1 76 259 LEU B CA 1
ATOM 5509 C C . LEU B 1 259 ? 8.352 -70.75 -30.797 1 76 259 LEU B C 1
ATOM 5511 O O . LEU B 1 259 ? 8.383 -71.688 -31.578 1 76 259 LEU B O 1
ATOM 5515 N N . GLN B 1 260 ? 9.359 -70.312 -30.125 1 73.81 260 GLN B N 1
ATOM 5516 C CA . GLN B 1 260 ? 10.672 -70.875 -30.312 1 73.81 260 GLN B CA 1
ATOM 5517 C C . GLN B 1 260 ? 10.719 -72.312 -29.797 1 73.81 260 GLN B C 1
ATOM 5519 O O . GLN B 1 260 ? 11.43 -73.125 -30.328 1 73.81 260 GLN B O 1
ATOM 5524 N N . ASN B 1 261 ? 9.938 -72.5 -28.844 1 74.12 261 ASN B N 1
ATOM 5525 C CA . ASN B 1 261 ? 9.867 -73.875 -28.234 1 74.12 261 ASN B CA 1
ATOM 5526 C C . ASN B 1 261 ? 8.898 -74.75 -28.984 1 74.12 261 ASN B C 1
ATOM 5528 O O . ASN B 1 261 ? 8.664 -75.875 -28.578 1 74.12 261 ASN B O 1
ATOM 5532 N N . GLY B 1 262 ? 8.227 -74.188 -29.984 1 74.06 262 GLY B N 1
ATOM 5533 C CA . GLY B 1 262 ? 7.383 -75 -30.875 1 74.06 262 GLY B CA 1
ATOM 5534 C C . GLY B 1 262 ? 5.965 -75.188 -30.344 1 74.06 262 GLY B C 1
ATOM 5535 O O . GLY B 1 262 ? 5.305 -76.188 -30.641 1 74.06 262 GLY B O 1
ATOM 5536 N N . HIS B 1 263 ? 5.598 -74.5 -29.484 1 78.38 263 HIS B N 1
ATOM 5537 C CA . HIS B 1 263 ? 4.25 -74.562 -28.922 1 78.38 263 HIS B CA 1
ATOM 5538 C C . HIS B 1 263 ? 3.398 -73.375 -29.375 1 78.38 263 HIS B C 1
ATOM 5540 O O . HIS B 1 263 ? 3.057 -72.5 -28.578 1 78.38 263 HIS B O 1
ATOM 5546 N N . PRO B 1 264 ? 3.082 -73.25 -30.562 1 80 264 PRO B N 1
ATOM 5547 C CA . PRO B 1 264 ? 2.273 -72.125 -31.047 1 80 264 PRO B CA 1
ATOM 5548 C C . PRO B 1 264 ? 0.896 -72.062 -30.406 1 80 264 PRO B C 1
ATOM 5550 O O . PRO B 1 264 ? 0.333 -70.938 -30.25 1 80 264 PRO B O 1
ATOM 5553 N N . ASP B 1 265 ? 0.373 -73.188 -29.953 1 79.81 265 ASP B N 1
ATOM 5554 C CA . ASP B 1 265 ? -0.934 -73.25 -29.297 1 79.81 265 ASP B CA 1
ATOM 5555 C C . ASP B 1 265 ? -0.893 -72.5 -27.953 1 79.81 265 ASP B C 1
ATOM 5557 O O . ASP B 1 265 ? -1.819 -71.75 -27.609 1 79.81 265 ASP B O 1
ATOM 5561 N N . LYS B 1 266 ? 0.194 -72.75 -27.281 1 75.56 266 LYS B N 1
ATOM 5562 C CA . LYS B 1 266 ? 0.346 -72.062 -26 1 75.56 266 LYS B CA 1
ATOM 5563 C C . LYS B 1 266 ? 0.526 -70.562 -26.188 1 75.56 266 LYS B C 1
ATOM 5565 O O . LYS B 1 266 ? 0.034 -69.75 -25.375 1 75.56 266 LYS B O 1
ATOM 5570 N N . ALA B 1 267 ? 1.289 -70.188 -27.219 1 77.38 267 ALA B N 1
ATOM 5571 C CA . ALA B 1 267 ? 1.443 -68.75 -27.562 1 77.38 267 ALA B CA 1
ATOM 5572 C C . ALA B 1 267 ? 0.094 -68.125 -27.875 1 77.38 267 ALA B C 1
ATOM 5574 O O . ALA B 1 267 ? -0.198 -67 -27.406 1 77.38 267 ALA B O 1
ATOM 5575 N N . GLN B 1 268 ? -0.728 -68.875 -28.578 1 77.44 268 GLN B N 1
ATOM 5576 C CA . GLN B 1 268 ? -2.059 -68.375 -28.938 1 77.44 268 GLN B CA 1
ATOM 5577 C C . GLN B 1 268 ? -2.938 -68.25 -27.688 1 77.44 268 GLN B C 1
ATOM 5579 O O . GLN B 1 268 ? -3.666 -67.25 -27.547 1 77.44 268 GLN B O 1
ATOM 5584 N N . GLU B 1 269 ? -2.887 -69.188 -26.844 1 73.81 269 GLU B N 1
ATOM 5585 C CA . GLU B 1 269 ? -3.65 -69.125 -25.594 1 73.81 269 GLU B CA 1
ATOM 5586 C C . GLU B 1 269 ? -3.227 -67.938 -24.734 1 73.81 269 GLU B C 1
ATOM 5588 O O . GLU B 1 269 ? -4.07 -67.312 -24.141 1 73.81 269 GLU B O 1
ATOM 5593 N N . TYR B 1 270 ? -1.946 -67.75 -24.703 1 72.06 270 TYR B N 1
ATOM 5594 C CA . TYR B 1 270 ? -1.401 -66.625 -23.938 1 72.06 270 TYR B CA 1
ATOM 5595 C C . TYR B 1 270 ? -1.854 -65.312 -24.516 1 72.06 270 TYR B C 1
ATOM 5597 O O . TYR B 1 270 ? -2.217 -64.375 -23.766 1 72.06 270 TYR B O 1
ATOM 5605 N N . ILE B 1 271 ? -1.806 -65.25 -25.781 1 73.25 271 ILE B N 1
ATOM 5606 C CA . ILE B 1 271 ? -2.248 -64 -26.453 1 73.25 271 ILE B CA 1
ATOM 5607 C C . ILE B 1 271 ? -3.736 -63.781 -26.203 1 73.25 271 ILE B C 1
ATOM 5609 O O . ILE B 1 271 ? -4.172 -62.656 -25.953 1 73.25 271 ILE B O 1
ATOM 5613 N N . HIS B 1 272 ? -4.5 -64.875 -26.234 1 66 272 HIS B N 1
ATOM 5614 C CA . HIS B 1 272 ? -5.922 -64.812 -25.938 1 66 272 HIS B CA 1
ATOM 5615 C C . HIS B 1 272 ? -6.141 -64.312 -24.5 1 66 272 HIS B C 1
ATOM 5617 O O . HIS B 1 272 ? -7.059 -63.562 -24.234 1 66 272 HIS B O 1
ATOM 5623 N N . GLU B 1 273 ? -5.293 -64.875 -23.719 1 63.44 273 GLU B N 1
ATOM 56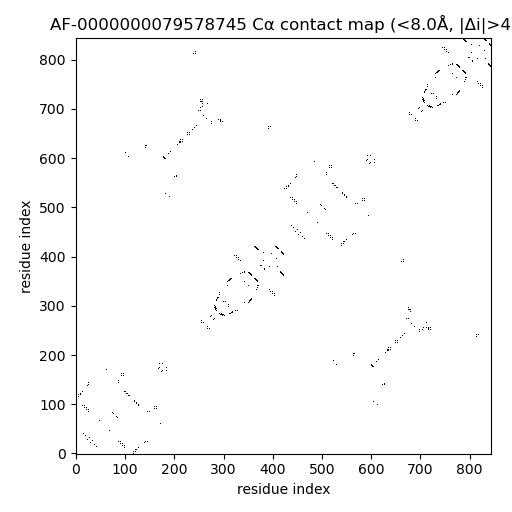24 C CA . GLU B 1 273 ? -5.379 -64.438 -22.328 1 63.44 273 GLU B CA 1
ATOM 5625 C C . GLU B 1 273 ? -5.07 -62.938 -22.188 1 63.44 273 GLU B C 1
ATOM 5627 O O . GLU B 1 273 ? -5.742 -62.219 -21.438 1 63.44 273 GLU B O 1
ATOM 5632 N N . ILE B 1 274 ? -4.027 -62.625 -22.953 1 65.38 274 ILE B N 1
ATOM 5633 C CA . ILE B 1 274 ? -3.672 -61.219 -22.922 1 65.38 274 ILE B CA 1
ATOM 5634 C C . ILE B 1 274 ? -4.801 -60.375 -23.547 1 65.38 274 ILE B C 1
ATOM 5636 O O . ILE B 1 274 ? -5.195 -59.344 -23 1 65.38 274 ILE B O 1
ATOM 5640 N N . ASN B 1 275 ? -5.184 -61.094 -24.766 1 56.38 275 ASN B N 1
ATOM 5641 C CA . ASN B 1 275 ? -6.258 -60.406 -25.484 1 56.38 275 ASN B CA 1
ATOM 5642 C C . ASN B 1 275 ? -7.547 -60.406 -24.672 1 56.38 275 ASN B C 1
ATOM 5644 O O . ASN B 1 275 ? -8.273 -59.406 -24.672 1 56.38 275 ASN B O 1
ATOM 5648 N N . SER B 1 276 ? -7.82 -61.75 -24.406 1 48.75 276 SER B N 1
ATOM 5649 C CA . SER B 1 276 ? -9.008 -61.812 -23.562 1 48.75 276 SER B CA 1
ATOM 5650 C C . SER B 1 276 ? -8.898 -60.844 -22.375 1 48.75 276 SER B C 1
ATOM 5652 O O . SER B 1 276 ? -9.891 -60.25 -21.969 1 48.75 276 SER B O 1
ATOM 5654 N N . ALA B 1 277 ? -7.66 -61.094 -21.969 1 45.97 277 ALA B N 1
ATOM 5655 C CA . ALA B 1 277 ? -7.422 -60.094 -20.938 1 45.97 277 ALA B CA 1
ATOM 5656 C C . ALA B 1 277 ? -7.504 -58.688 -21.516 1 45.97 277 ALA B C 1
ATOM 5658 O O . ALA B 1 277 ? -7.965 -57.75 -20.844 1 45.97 277 ALA B O 1
ATOM 5659 N N . TYR B 1 278 ? -6.898 -59.031 -22.938 1 42.28 278 TYR B N 1
ATOM 5660 C CA . TYR B 1 278 ? -6.988 -57.812 -23.734 1 42.28 278 TYR B CA 1
ATOM 5661 C C . TYR B 1 278 ? -8.148 -57.875 -24.719 1 42.28 278 TYR B C 1
ATOM 5663 O O . TYR B 1 278 ? -8.625 -56.875 -25.219 1 42.28 278 TYR B O 1
ATOM 5671 N N . ASP B 1 279 ? -8.312 -59.531 -25.641 1 38.97 279 ASP B N 1
ATOM 5672 C CA . ASP B 1 279 ? -9.172 -60 -26.734 1 38.97 279 ASP B CA 1
ATOM 567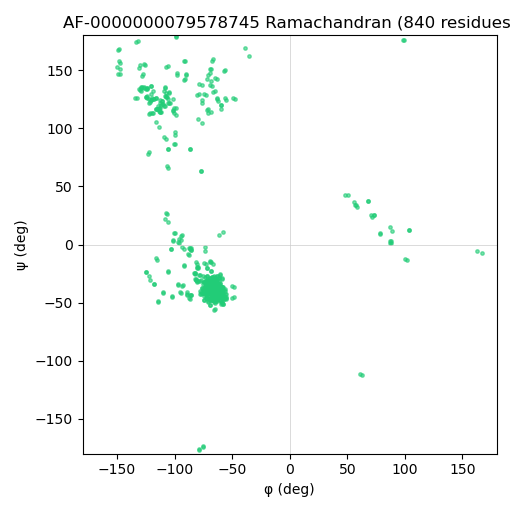3 C C . ASP B 1 279 ? -10.555 -59.375 -26.641 1 38.97 279 ASP B C 1
ATOM 5675 O O . ASP B 1 279 ? -11.406 -59.594 -27.5 1 38.97 279 ASP B O 1
ATOM 5679 N N . ASP B 1 2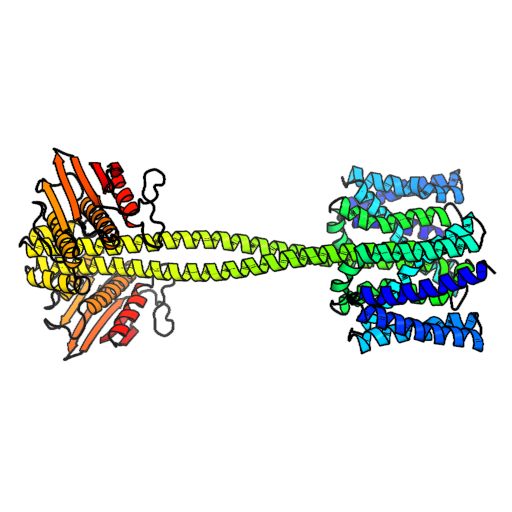80 ? -11.211 -59.125 -26.734 1 34.94 280 ASP B N 1
ATOM 5680 C CA . ASP B 1 280 ? -12.43 -59.562 -27.406 1 34.94 280 ASP B CA 1
ATOM 5681 C C . ASP B 1 280 ? -12.203 -59.719 -28.906 1 34.94 280 ASP B C 1
ATOM 5683 O O . ASP B 1 280 ? -13.156 -59.938 -29.656 1 34.94 280 ASP B O 1
ATOM 5687 N N . THR B 1 281 ? -10.906 -59.688 -29.953 1 32.69 281 THR B N 1
ATOM 5688 C CA . THR B 1 281 ? -11.227 -59.344 -31.328 1 32.69 281 THR B CA 1
ATOM 5689 C C . THR B 1 281 ? -10.797 -60.469 -32.281 1 32.69 281 THR B C 1
ATOM 5691 O O . THR B 1 281 ? -9.664 -60.938 -32.219 1 32.69 281 THR B O 1
ATOM 5694 N N . ILE B 1 282 ? -11.453 -61.469 -33.188 1 35.03 282 ILE B N 1
ATOM 5695 C CA . ILE B 1 282 ? -11.547 -62.531 -34.219 1 35.03 282 ILE B CA 1
ATOM 5696 C C . ILE B 1 282 ? -10.734 -62.125 -35.438 1 35.03 282 ILE B C 1
ATOM 5698 O O . ILE B 1 282 ? -10.938 -61.062 -36 1 35.03 282 ILE B O 1
ATOM 5702 N N . ILE B 1 283 ? -9.68 -62.844 -36.125 1 40.19 283 ILE B N 1
ATOM 5703 C CA . ILE B 1 283 ? -8.664 -62.562 -37.125 1 40.19 283 ILE B CA 1
ATOM 5704 C C . ILE B 1 283 ? -9.117 -63.062 -38.5 1 40.19 283 ILE B C 1
ATOM 5706 O O . ILE B 1 283 ? -9.289 -64.25 -38.688 1 40.19 283 ILE B O 1
ATOM 5710 N N . ALA B 1 284 ? -9.844 -62.594 -39.531 1 46.59 284 ALA B N 1
ATOM 5711 C CA . ALA B 1 284 ? -10.203 -62.938 -40.906 1 46.59 284 ALA B CA 1
ATOM 5712 C C . ALA B 1 284 ? -9.016 -62.75 -41.844 1 46.59 284 ALA B C 1
ATOM 5714 O O . ALA B 1 284 ? -8.133 -61.938 -41.594 1 46.59 284 ALA B O 1
ATOM 5715 N N . ALA B 1 285 ? -8.633 -63.594 -43 1 56.28 285 ALA B N 1
ATOM 5716 C CA . ALA B 1 285 ? -7.527 -63.688 -43.969 1 56.28 285 ALA B CA 1
ATOM 5717 C C . ALA B 1 285 ? -7.625 -62.594 -45.031 1 56.28 285 ALA B C 1
ATOM 5719 O O . ALA B 1 285 ? -8.461 -62.688 -45.938 1 56.28 285 ALA B O 1
ATOM 5720 N N . TYR B 1 286 ? -7.039 -61.469 -45.312 1 64.81 286 TYR B N 1
ATOM 5721 C CA . TYR B 1 286 ? -7.18 -60.312 -46.188 1 64.81 286 TYR B CA 1
ATOM 5722 C C . TYR B 1 286 ? -5.934 -60.125 -47.062 1 64.81 286 TYR B C 1
ATOM 5724 O O . TYR B 1 286 ? -6.016 -59.594 -48.188 1 64.81 286 TYR B O 1
ATOM 5732 N N . SER B 1 287 ? -4.734 -60.531 -46.719 1 70.94 287 SER B N 1
ATOM 5733 C CA . SER B 1 287 ? -3.492 -60.219 -47.438 1 70.94 287 SER B CA 1
ATOM 5734 C C . SER B 1 287 ? -2.477 -61.344 -47.281 1 70.94 287 SER B C 1
ATOM 5736 O O . SER B 1 287 ? -2.572 -62.188 -46.375 1 70.94 287 SER B O 1
ATOM 5738 N N . GLY B 1 288 ? -1.538 -61.469 -48.344 1 67.94 288 GLY B N 1
ATOM 5739 C CA . GLY B 1 288 ? -0.436 -62.406 -48.25 1 67.94 288 GLY B CA 1
ATOM 5740 C C . GLY B 1 288 ? 0.551 -62.062 -47.125 1 67.94 288 GLY B C 1
ATOM 5741 O O . GLY B 1 288 ? 1.304 -62.906 -46.688 1 67.94 288 GLY B O 1
ATOM 5742 N N . ASN B 1 289 ? 0.646 -60.875 -46.875 1 74.44 289 ASN B N 1
ATOM 5743 C CA . ASN B 1 289 ? 1.467 -60.469 -45.75 1 74.44 289 ASN B CA 1
ATOM 5744 C C . ASN B 1 289 ? 0.823 -60.844 -44.406 1 74.44 289 ASN B C 1
ATOM 5746 O O . ASN B 1 289 ? -0.293 -60.406 -44.125 1 74.44 289 ASN B O 1
ATOM 5750 N N . GLU B 1 290 ? 1.374 -61.562 -43.781 1 64 290 GLU B N 1
ATOM 5751 C CA . GLU B 1 290 ? 0.801 -62.188 -42.562 1 64 290 GLU B CA 1
ATOM 5752 C C . GLU B 1 290 ? 0.452 -61.125 -41.531 1 64 290 GLU B C 1
ATOM 5754 O O . GLU B 1 290 ? -0.589 -61.188 -40.875 1 64 290 GLU B O 1
ATOM 5759 N N . MET B 1 291 ? 1.301 -60.156 -41.438 1 70.69 291 MET B N 1
ATOM 5760 C CA . MET B 1 291 ? 1.061 -59.094 -40.469 1 70.69 291 MET B CA 1
ATOM 5761 C C . MET B 1 291 ? -0.169 -58.281 -40.844 1 70.69 291 MET B C 1
ATOM 5763 O O . MET B 1 291 ? -1.021 -58 -39.969 1 70.69 291 MET B O 1
ATOM 5767 N N . LEU B 1 292 ? -0.163 -57.969 -42.031 1 76.81 292 LEU B N 1
ATOM 5768 C CA . LEU B 1 292 ? -1.298 -57.219 -42.531 1 76.81 292 LEU B CA 1
ATOM 5769 C C . LEU B 1 292 ? -2.586 -58.031 -42.406 1 76.81 292 LEU B C 1
ATOM 5771 O O . LEU B 1 292 ? -3.625 -57.469 -42.031 1 76.81 292 LEU B O 1
ATOM 5775 N N . ASN B 1 293 ? -2.492 -59.219 -42.688 1 73.12 293 ASN B N 1
ATOM 5776 C CA . ASN B 1 293 ? -3.639 -60.094 -42.594 1 73.12 293 ASN B CA 1
ATOM 5777 C C . ASN B 1 293 ? -4.16 -60.219 -41.188 1 73.12 293 ASN B C 1
ATOM 5779 O O . ASN B 1 293 ? -5.375 -60.25 -40.969 1 73.12 293 ASN B O 1
ATOM 5783 N N . SER B 1 294 ? -3.318 -60.25 -40.344 1 69.06 294 SER B N 1
ATOM 5784 C CA . SER B 1 294 ? -3.701 -60.344 -38.938 1 69.06 294 SER B CA 1
ATOM 5785 C C . SER B 1 294 ? -4.465 -59.094 -38.469 1 69.06 294 SER B C 1
ATOM 5787 O O . SER B 1 294 ? -5.504 -59.219 -37.812 1 69.06 294 SER B O 1
ATOM 5789 N N . VAL B 1 295 ? -3.992 -57.938 -38.781 1 75.19 295 VAL B N 1
ATOM 5790 C CA . VAL B 1 295 ? -4.629 -56.688 -38.375 1 75.19 295 VAL B CA 1
ATOM 5791 C C . VAL B 1 295 ? -6.023 -56.594 -39 1 75.19 295 VAL B C 1
ATOM 5793 O O . VAL B 1 295 ? -6.988 -56.25 -38.312 1 75.19 295 VAL B O 1
ATOM 5796 N N . LEU B 1 296 ? -6.066 -56.906 -40.156 1 80.94 296 LEU B N 1
ATOM 5797 C CA . LEU B 1 296 ? -7.336 -56.844 -40.875 1 80.94 296 LEU B CA 1
ATOM 5798 C C . LEU B 1 296 ? -8.344 -57.812 -40.312 1 80.94 296 LEU B C 1
ATOM 5800 O O . LEU B 1 296 ? -9.531 -57.5 -40.188 1 80.94 296 LEU B O 1
ATOM 5804 N N . SER B 1 297 ? -7.906 -58.969 -39.969 1 72.44 297 SER B N 1
ATOM 5805 C CA . SER B 1 297 ? -8.789 -60 -39.438 1 72.44 297 SER B CA 1
ATOM 5806 C C . SER B 1 297 ? -9.336 -59.562 -38.062 1 72.44 297 SER B C 1
ATOM 5808 O O . SER B 1 297 ? -10.523 -59.75 -37.781 1 72.44 297 SER B O 1
ATOM 5810 N N . ILE B 1 298 ? -8.531 -58.969 -37.344 1 71.5 298 ILE B N 1
ATOM 5811 C CA . ILE B 1 298 ? -8.93 -58.5 -36 1 71.5 298 ILE B CA 1
ATOM 5812 C C . ILE B 1 298 ? -10 -57.438 -36.125 1 71.5 298 ILE B C 1
ATOM 5814 O O . ILE B 1 298 ? -11.023 -57.469 -35.469 1 71.5 298 ILE B O 1
ATOM 5818 N N . TYR B 1 299 ? -9.781 -56.5 -36.906 1 79.44 299 TYR B N 1
ATOM 5819 C CA . TYR B 1 299 ? -10.734 -55.406 -37.031 1 79.44 299 TYR B CA 1
ATOM 5820 C C . TYR B 1 299 ? -12 -55.844 -37.75 1 79.44 299 TYR B C 1
ATOM 5822 O O . TYR B 1 299 ? -13.094 -55.344 -37.469 1 79.44 299 TYR B O 1
ATOM 5830 N N . HIS B 1 300 ? -11.781 -56.75 -38.625 1 77.88 300 HIS B N 1
ATOM 5831 C CA . HIS B 1 300 ? -12.984 -57.344 -39.219 1 77.88 300 HIS B CA 1
ATOM 5832 C C . HIS B 1 300 ? -13.891 -57.938 -38.156 1 77.88 300 HIS B C 1
ATOM 5834 O O . HIS B 1 300 ? -15.109 -57.688 -38.188 1 77.88 300 HIS B O 1
ATOM 5840 N N . SER B 1 301 ? -13.32 -58.594 -37.344 1 73.56 301 SER B N 1
ATOM 5841 C CA . SER B 1 301 ? -14.086 -59.188 -36.25 1 73.56 301 SER B CA 1
ATOM 5842 C C . SER B 1 301 ? -14.695 -58.125 -35.344 1 73.56 301 SER B C 1
ATOM 5844 O O . SER B 1 301 ? -15.859 -58.219 -34.938 1 73.56 301 SER B O 1
ATOM 5846 N N . ARG B 1 302 ? -14.047 -57.125 -35.031 1 76.5 302 ARG B N 1
ATOM 5847 C CA . ARG B 1 302 ? -14.523 -56.062 -34.188 1 76.5 302 ARG B CA 1
ATOM 5848 C C . ARG B 1 302 ? -15.695 -55.312 -34.844 1 76.5 302 ARG B C 1
ATOM 5850 O O . ARG B 1 302 ? -16.672 -54.969 -34.156 1 76.5 302 ARG B O 1
ATOM 5857 N N . PHE B 1 303 ? -15.5 -55.031 -36.031 1 82.5 303 PHE B N 1
ATOM 5858 C CA . PHE B 1 303 ? -16.578 -54.406 -36.812 1 82.5 303 PHE B CA 1
ATOM 5859 C C . PHE B 1 303 ? -17.828 -55.25 -36.75 1 82.5 303 PHE B C 1
ATOM 5861 O O . PHE B 1 303 ? -18.922 -54.781 -36.469 1 82.5 303 PHE B O 1
ATOM 5868 N N . THR B 1 304 ? -17.625 -56.5 -36.938 1 79.44 304 THR B N 1
ATOM 5869 C CA . THR B 1 304 ? -18.75 -57.438 -36.969 1 79.44 304 THR B CA 1
ATOM 5870 C C . THR B 1 304 ? -19.422 -57.531 -35.625 1 79.44 304 THR B C 1
ATOM 5872 O O . THR B 1 304 ? -20.656 -57.531 -35.531 1 79.44 304 THR B O 1
ATOM 5875 N N . ASP B 1 305 ? -18.703 -57.5 -34.688 1 77.62 305 ASP B N 1
ATOM 5876 C CA . ASP B 1 305 ? -19.219 -57.594 -33.312 1 77.62 305 ASP B CA 1
ATOM 5877 C C . ASP B 1 305 ? -20.078 -56.375 -32.969 1 77.62 305 ASP B C 1
ATOM 5879 O O . ASP B 1 305 ? -21 -56.438 -32.156 1 77.62 305 ASP B O 1
ATOM 5883 N N . ARG B 1 306 ? -19.75 -55.312 -33.656 1 80.06 306 ARG B N 1
ATOM 5884 C CA . ARG B 1 306 ? -20.453 -54.062 -33.375 1 80.06 306 ARG B CA 1
ATOM 5885 C C . ARG B 1 306 ? -21.547 -53.812 -34.406 1 80.06 306 ARG B C 1
ATOM 5887 O O . ARG B 1 306 ? -22.094 -52.688 -34.438 1 80.06 306 ARG B O 1
ATOM 5894 N N . GLY B 1 307 ? -21.719 -54.75 -35.094 1 84.69 307 GLY B N 1
ATOM 5895 C CA . GLY B 1 307 ? -22.766 -54.625 -36.125 1 84.69 307 GLY B CA 1
ATOM 5896 C C . GLY B 1 307 ? -22.375 -53.75 -37.281 1 84.69 307 GLY B C 1
ATOM 5897 O O . GLY B 1 307 ? -23.234 -53.188 -37.969 1 84.69 307 GLY B O 1
ATOM 5898 N N . LEU B 1 308 ? -21.141 -53.594 -37.562 1 90.25 308 LEU B N 1
ATOM 5899 C CA . LEU B 1 308 ? -20.609 -52.781 -38.656 1 90.25 308 LEU B CA 1
ATOM 5900 C C . LEU B 1 308 ? -20.062 -53.688 -39.781 1 90.25 308 LEU B C 1
ATOM 5902 O O . LEU B 1 308 ? -19.766 -54.875 -39.531 1 90.25 308 LEU B O 1
ATOM 5906 N N . SER B 1 309 ? -20.062 -53.188 -41 1 89.88 309 SER B N 1
ATOM 5907 C CA . SER B 1 309 ? -19.531 -53.969 -42.125 1 89.88 309 SER B CA 1
ATOM 5908 C C . SER B 1 309 ? -18.188 -53.375 -42.594 1 89.88 309 SER B C 1
ATOM 5910 O O . SER B 1 309 ? -18.078 -52.156 -42.812 1 89.88 309 SER B O 1
ATOM 5912 N N . LEU B 1 310 ? -17.172 -54.219 -42.688 1 90.31 310 LEU B N 1
ATOM 5913 C CA . LEU B 1 310 ? -15.875 -53.844 -43.219 1 90.31 310 LEU B CA 1
ATOM 5914 C C . LEU B 1 310 ? -15.609 -54.562 -44.562 1 90.31 310 LEU B C 1
ATOM 5916 O O . LEU B 1 310 ? -15.57 -55.781 -44.594 1 90.31 310 LEU B O 1
ATOM 5920 N N . ILE B 1 311 ? -15.547 -53.75 -45.625 1 89.62 311 ILE B N 1
ATOM 5921 C CA . ILE B 1 311 ? -15.234 -54.281 -46.938 1 89.62 311 ILE B CA 1
ATOM 5922 C C . ILE B 1 311 ? -13.766 -54.031 -47.281 1 89.62 311 ILE B C 1
ATOM 5924 O O . ILE B 1 311 ? -13.32 -52.875 -47.344 1 89.62 311 ILE B O 1
ATOM 5928 N N . CYS B 1 312 ? -12.961 -55.125 -47.375 1 87.69 312 CYS B N 1
ATOM 5929 C CA . CYS B 1 312 ? -11.523 -55 -47.594 1 87.69 312 CYS B CA 1
ATOM 5930 C C . CYS B 1 312 ? -11.156 -55.438 -49.031 1 87.69 312 CYS B C 1
ATOM 5932 O O . CYS B 1 312 ? -11.477 -56.531 -49.438 1 87.69 312 CYS B O 1
ATOM 5934 N N . ASN B 1 313 ? -10.594 -54.5 -49.781 1 87.38 313 ASN B N 1
ATOM 5935 C CA . ASN B 1 313 ? -9.969 -54.781 -51.094 1 87.38 313 ASN B CA 1
ATOM 5936 C C . ASN B 1 313 ? -8.453 -54.656 -51 1 87.38 313 ASN B C 1
ATOM 5938 O O . ASN B 1 313 ? -7.906 -53.562 -51.156 1 87.38 313 ASN B O 1
ATOM 5942 N N . VAL B 1 314 ? -7.766 -55.781 -50.719 1 87 314 VAL B N 1
ATOM 5943 C CA . VAL B 1 314 ? -6.324 -55.75 -50.5 1 87 314 VAL B CA 1
ATOM 5944 C C . VAL B 1 314 ? -5.602 -56.5 -51.625 1 87 314 VAL B C 1
ATOM 5946 O O . VAL B 1 314 ? -5.906 -57.656 -51.906 1 87 314 VAL B O 1
ATOM 5949 N N . SER B 1 315 ? -4.836 -55.75 -52.281 1 85.38 315 SER B N 1
ATOM 5950 C CA . SER B 1 315 ? -3.984 -56.312 -53.312 1 85.38 315 SER B CA 1
ATOM 5951 C C . SER B 1 315 ? -2.514 -56 -53.062 1 85.38 315 SER B C 1
ATOM 5953 O O . SER B 1 315 ? -1.986 -55 -53.562 1 85.38 315 SER B O 1
ATOM 5955 N N . THR B 1 316 ? -1.93 -56.75 -52.125 1 83.69 316 THR B N 1
ATOM 5956 C CA . THR B 1 316 ? -0.519 -56.531 -51.812 1 83.69 316 THR B CA 1
ATOM 5957 C C . THR B 1 316 ? 0.246 -57.844 -51.906 1 83.69 316 THR B C 1
ATOM 5959 O O . THR B 1 316 ? -0.348 -58.938 -51.844 1 83.69 316 THR B O 1
ATOM 5962 N N . GLY B 1 317 ? 1.516 -57.688 -52.156 1 76.62 317 GLY B N 1
ATOM 5963 C CA . GLY B 1 317 ? 2.365 -58.875 -52.156 1 76.62 317 GLY B CA 1
ATOM 5964 C C . GLY B 1 317 ? 2.734 -59.344 -50.75 1 76.62 317 GLY B C 1
ATOM 5965 O O . GLY B 1 317 ? 2.232 -58.781 -49.75 1 76.62 317 GLY B O 1
ATOM 5966 N N . LYS B 1 318 ? 3.555 -60.344 -50.656 1 74.5 318 LYS B N 1
ATOM 5967 C CA . LYS B 1 318 ? 4.031 -60.906 -49.375 1 74.5 318 LYS B CA 1
ATOM 5968 C C . LYS B 1 318 ? 4.984 -59.938 -48.688 1 74.5 318 LYS B C 1
ATOM 5970 O O . LYS B 1 318 ? 4.965 -59.781 -47.469 1 74.5 318 LYS B O 1
ATOM 5975 N N . GLU B 1 319 ? 5.742 -59.219 -49.469 1 79.56 319 GLU B N 1
ATOM 5976 C CA . GLU B 1 319 ? 6.695 -58.25 -48.969 1 79.56 319 GLU B CA 1
ATOM 5977 C C . GLU B 1 319 ? 6.219 -56.812 -49.219 1 79.56 319 GLU B C 1
ATOM 5979 O O . GLU B 1 319 ? 5.805 -56.5 -50.344 1 79.56 319 GLU B O 1
ATOM 5984 N N . LEU B 1 320 ? 6.254 -56 -48.188 1 80 320 LEU B N 1
ATOM 5985 C CA . LEU B 1 320 ? 5.836 -54.625 -48.281 1 80 320 LEU B CA 1
ATOM 5986 C C . LEU B 1 320 ? 7.043 -53.688 -48.469 1 80 320 LEU B C 1
ATOM 5988 O O . LEU B 1 320 ? 8.141 -54 -48 1 80 320 LEU B O 1
ATOM 5992 N N . PRO B 1 321 ? 6.926 -52.625 -49.156 1 81.19 321 PRO B N 1
ATOM 5993 C CA . PRO B 1 321 ? 8.031 -51.688 -49.406 1 81.19 321 PRO B CA 1
ATOM 5994 C C . PRO B 1 321 ? 8.367 -50.875 -48.156 1 81.19 321 PRO B C 1
ATOM 5996 O O . PRO B 1 321 ? 9.289 -50.031 -48.188 1 81.19 321 PRO B O 1
ATOM 5999 N N . CYS B 1 322 ? 7.586 -51.031 -47.125 1 79.31 322 CYS B N 1
ATOM 6000 C CA . CYS B 1 322 ? 7.84 -50.312 -45.906 1 79.31 322 CYS B CA 1
ATOM 6001 C C . CYS B 1 322 ? 7.793 -51.25 -44.688 1 79.31 322 CYS B C 1
ATOM 6003 O O . CYS B 1 322 ? 7.527 -52.438 -44.844 1 79.31 322 CYS B O 1
ATOM 6005 N N . SER B 1 323 ? 8.125 -50.625 -43.531 1 76.69 323 SER B N 1
ATOM 6006 C CA . SER B 1 323 ? 8.094 -51.406 -42.312 1 76.69 323 SER B CA 1
ATOM 6007 C C . SER B 1 323 ? 6.688 -51.906 -42.031 1 76.69 323 SER B C 1
ATOM 6009 O O . SER B 1 323 ? 5.723 -51.156 -42 1 76.69 323 SER B O 1
ATOM 6011 N N . ASP B 1 324 ? 6.57 -53.25 -41.906 1 73.5 324 ASP B N 1
ATOM 6012 C CA . ASP B 1 324 ? 5.297 -53.875 -41.562 1 73.5 324 ASP B CA 1
ATOM 6013 C C . ASP B 1 324 ? 4.668 -53.219 -40.344 1 73.5 324 ASP B C 1
ATOM 6015 O O . ASP B 1 324 ? 3.459 -52.969 -40.312 1 73.5 324 ASP B O 1
ATOM 6019 N N . LEU B 1 325 ? 5.488 -52.844 -39.469 1 68.94 325 LEU B N 1
ATOM 6020 C CA . LEU B 1 325 ? 5.027 -52.281 -38.219 1 68.94 325 LEU B CA 1
ATOM 6021 C C . LEU B 1 325 ? 4.391 -50.938 -38.438 1 68.94 325 LEU B C 1
ATOM 6023 O O . LEU B 1 325 ? 3.334 -50.625 -37.875 1 68.94 325 LEU B O 1
ATOM 6027 N N . SER B 1 326 ? 5.074 -50.125 -39.219 1 76.94 326 SER B N 1
ATOM 6028 C CA . SER B 1 326 ? 4.578 -48.781 -39.469 1 76.94 326 SER B CA 1
ATOM 6029 C C 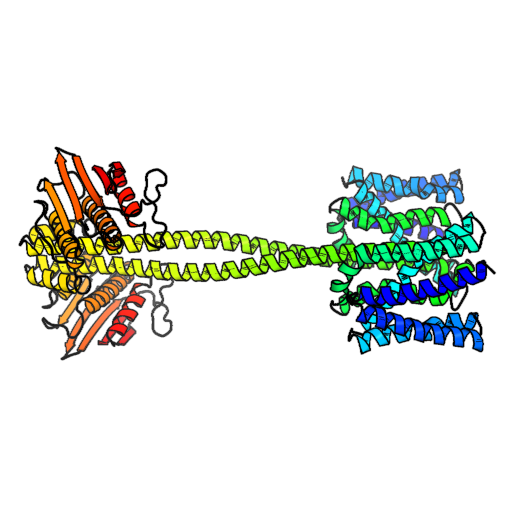. SER B 1 326 ? 3.24 -48.812 -40.219 1 76.94 326 SER B C 1
ATOM 6031 O O . SER B 1 326 ? 2.309 -48.094 -39.844 1 76.94 326 SER B O 1
ATOM 6033 N N . LEU B 1 327 ? 3.17 -49.688 -41.125 1 81.94 327 LEU B N 1
ATOM 6034 C CA . LEU B 1 327 ? 1.947 -49.781 -41.906 1 81.94 327 LEU B CA 1
ATOM 6035 C C . LEU B 1 327 ? 0.799 -50.344 -41.062 1 81.94 327 LEU B C 1
ATOM 6037 O O . LEU B 1 327 ? -0.332 -49.844 -41.156 1 81.94 327 LEU B O 1
ATOM 6041 N N . CYS B 1 328 ? 1.072 -51.25 -40.25 1 77 328 CYS B N 1
ATOM 6042 C CA . CYS B 1 328 ? 0.049 -51.844 -39.375 1 77 328 CYS B CA 1
ATOM 6043 C C . CYS B 1 328 ? -0.465 -50.812 -38.375 1 77 328 CYS B C 1
ATOM 6045 O O . CYS B 1 328 ? -1.657 -50.781 -38.062 1 77 328 CYS B O 1
ATOM 6047 N N . THR B 1 329 ? 0.374 -49.969 -37.969 1 78.5 329 THR B N 1
ATOM 6048 C CA . THR B 1 329 ? -0.016 -48.906 -37.031 1 78.5 329 THR B CA 1
ATOM 6049 C C . THR B 1 329 ? -0.957 -47.906 -37.719 1 78.5 329 THR B C 1
ATOM 6051 O O . THR B 1 329 ? -1.976 -47.531 -37.125 1 78.5 329 THR B O 1
ATOM 6054 N N . ILE B 1 330 ? -0.59 -47.5 -38.875 1 85.62 330 ILE B N 1
ATOM 6055 C CA . ILE B 1 330 ? -1.423 -46.625 -39.656 1 85.62 330 ILE B CA 1
ATOM 6056 C C . ILE B 1 330 ? -2.793 -47.25 -39.875 1 85.62 330 ILE B C 1
ATOM 6058 O O . ILE B 1 330 ? -3.824 -46.594 -39.656 1 85.62 330 ILE B O 1
ATOM 6062 N N . LEU B 1 331 ? -2.773 -48.5 -40.25 1 85.69 331 LEU B N 1
ATOM 6063 C CA . LEU B 1 331 ? -3.994 -49.219 -40.531 1 85.69 331 LEU B CA 1
ATOM 6064 C C . LEU B 1 331 ? -4.883 -49.344 -39.312 1 85.69 331 LEU B C 1
ATOM 6066 O O . LEU B 1 331 ? -6.09 -49.094 -39.375 1 85.69 331 LEU B O 1
ATOM 6070 N N . SER B 1 332 ? -4.375 -49.719 -38.281 1 83.31 332 SER B N 1
ATOM 6071 C CA . SER B 1 332 ? -5.133 -49.875 -37.031 1 83.31 332 SER B CA 1
ATOM 6072 C C . SER B 1 332 ? -5.793 -48.562 -36.625 1 83.31 332 SER B C 1
ATOM 6074 O O . SER B 1 332 ? -6.965 -48.531 -36.25 1 83.31 332 SER B O 1
ATOM 6076 N N . ASN B 1 333 ? -5.094 -47.5 -36.688 1 80.56 333 ASN B N 1
ATOM 6077 C CA . ASN B 1 333 ? -5.609 -46.188 -36.312 1 80.56 333 ASN B CA 1
ATOM 6078 C C . ASN B 1 333 ? -6.734 -45.719 -37.25 1 80.56 333 ASN B C 1
ATOM 6080 O O . ASN B 1 333 ? -7.734 -45.156 -36.781 1 80.56 333 ASN B O 1
ATOM 6084 N N . ALA B 1 334 ? -6.492 -45.906 -38.438 1 88.75 334 ALA B N 1
ATOM 6085 C CA . ALA B 1 334 ? -7.492 -45.531 -39.438 1 88.75 334 ALA B CA 1
ATOM 6086 C C . ALA B 1 334 ? -8.781 -46.312 -39.25 1 88.75 334 ALA B C 1
ATOM 6088 O O . ALA B 1 334 ? -9.875 -45.75 -39.281 1 88.75 334 ALA B O 1
ATOM 6089 N N . LEU B 1 335 ? -8.641 -47.594 -39.031 1 87.88 335 LEU B N 1
ATOM 6090 C CA . LEU B 1 335 ? -9.812 -48.469 -38.875 1 87.88 335 LEU B CA 1
ATOM 6091 C C . LEU B 1 335 ? -10.523 -48.156 -37.562 1 87.88 335 LEU B C 1
ATOM 6093 O O . LEU B 1 335 ? -11.75 -48.188 -37.5 1 87.88 335 LEU B O 1
ATOM 6097 N N . GLU B 1 336 ? -9.797 -47.875 -36.562 1 83.12 336 GLU B N 1
ATOM 6098 C CA . GLU B 1 336 ? -10.398 -47.5 -35.281 1 83.12 336 GLU B CA 1
ATOM 6099 C C . GLU B 1 336 ? -11.219 -46.219 -35.406 1 83.12 336 GLU B C 1
ATOM 6101 O O . GLU B 1 336 ? -12.328 -46.125 -34.875 1 83.12 336 GLU B O 1
ATOM 6106 N N . ASN B 1 337 ? -10.641 -45.25 -36.062 1 81.94 337 ASN B N 1
ATOM 6107 C CA . ASN B 1 337 ? -11.344 -44 -36.312 1 81.94 337 ASN B CA 1
ATOM 6108 C C . ASN B 1 337 ? -12.664 -44.219 -37.062 1 81.94 337 ASN B C 1
ATOM 6110 O O . ASN B 1 337 ? -13.688 -43.625 -36.719 1 81.94 337 ASN B O 1
ATOM 6114 N N . SER B 1 338 ? -12.578 -45.031 -38.031 1 88.69 338 SER B N 1
ATOM 6115 C CA . SER B 1 338 ? -13.766 -45.375 -38.812 1 88.69 338 SER B CA 1
ATOM 6116 C C . SER B 1 338 ? -14.812 -46.062 -37.969 1 88.69 338 SER B C 1
ATOM 6118 O O . SER B 1 338 ? -16 -45.75 -38.062 1 88.69 338 SER B O 1
ATOM 6120 N N . MET B 1 339 ? -14.328 -46.938 -37.188 1 85.25 339 MET B N 1
ATOM 6121 C CA . MET B 1 339 ? -15.227 -47.656 -36.312 1 85.25 339 MET B CA 1
ATOM 6122 C C . MET B 1 339 ? -15.961 -46.719 -35.344 1 85.25 339 MET B C 1
ATOM 6124 O O . MET B 1 339 ? -17.188 -46.844 -35.188 1 85.25 339 MET B O 1
ATOM 6128 N N . HIS B 1 340 ? -15.312 -45.812 -34.75 1 82.88 340 HIS B N 1
ATOM 6129 C CA . HIS B 1 340 ? -15.891 -44.844 -33.812 1 82.88 340 HIS B CA 1
ATOM 6130 C C . HIS B 1 340 ? -16.906 -43.969 -34.531 1 82.88 340 HIS B C 1
ATOM 6132 O O . HIS B 1 340 ? -17.953 -43.656 -33.969 1 82.88 340 HIS B O 1
ATOM 6138 N N . ALA B 1 341 ? -16.516 -43.531 -35.625 1 85.25 341 ALA B N 1
ATOM 6139 C CA . ALA B 1 341 ? -17.406 -42.656 -36.406 1 85.25 341 ALA B CA 1
ATOM 6140 C C . ALA B 1 341 ? -18.703 -43.406 -36.781 1 85.25 341 ALA B C 1
ATOM 6142 O O . ALA B 1 341 ? -19.781 -42.812 -36.719 1 85.25 341 ALA B O 1
ATOM 6143 N N . LEU B 1 342 ? -18.609 -44.656 -37.062 1 88.38 342 LEU B N 1
ATOM 6144 C CA . LEU B 1 342 ? -19.75 -45.438 -37.5 1 88.38 342 LEU B CA 1
ATOM 6145 C C . LEU B 1 342 ? -20.656 -45.781 -36.312 1 88.38 342 LEU B C 1
ATOM 6147 O O . LEU B 1 342 ? -21.859 -45.906 -36.469 1 88.38 342 LEU B O 1
ATOM 6151 N N . GLU B 1 343 ? -20.047 -45.906 -35.219 1 84.19 343 GLU B N 1
ATOM 6152 C CA . GLU B 1 343 ? -20.828 -46.188 -34.031 1 84.19 343 GLU B CA 1
ATOM 6153 C C . GLU B 1 343 ? -21.781 -45.031 -33.719 1 84.19 343 GLU B C 1
ATOM 6155 O O . GLU B 1 343 ? -22.859 -45.25 -33.125 1 84.19 343 GLU B O 1
ATOM 6160 N N . GLN B 1 344 ? -21.391 -43.906 -34.062 1 79.81 344 GLN B N 1
ATOM 6161 C CA . GLN B 1 344 ? -22.172 -42.719 -33.781 1 79.81 344 GLN B CA 1
ATOM 6162 C C . GLN B 1 344 ? -23.188 -42.438 -34.875 1 79.81 344 GLN B C 1
ATOM 6164 O O . GLN B 1 344 ? -24.031 -41.562 -34.719 1 79.81 344 GLN B O 1
ATOM 6169 N N . LEU B 1 345 ? -23.047 -43.156 -35.875 1 80.69 345 LEU B N 1
ATOM 6170 C CA . LEU B 1 345 ? -23.938 -42.969 -37.031 1 80.69 345 LEU B CA 1
ATOM 6171 C C . LEU B 1 345 ? -25.328 -43.5 -36.719 1 80.69 345 LEU B C 1
ATOM 6173 O O . LEU B 1 345 ? -25.453 -44.625 -36.188 1 80.69 345 LEU B O 1
ATOM 6177 N N . GLU B 1 346 ? -26.359 -42.781 -36.906 1 78.56 346 GLU B N 1
ATOM 6178 C CA . GLU B 1 346 ? -27.75 -43.219 -36.75 1 78.56 346 GLU B CA 1
ATOM 6179 C C . GLU B 1 346 ? -28.266 -43.938 -37.969 1 78.56 346 GLU B C 1
ATOM 6181 O O . GLU B 1 346 ? -29.172 -44.781 -37.906 1 78.56 346 GLU B O 1
ATOM 6186 N N . SER B 1 347 ? -27.719 -43.719 -39.156 1 76.31 347 SER B N 1
ATOM 6187 C CA . SER B 1 347 ? -28.172 -44.281 -40.406 1 76.31 347 SER B CA 1
ATOM 6188 C C . SER B 1 347 ? -27.859 -45.781 -40.469 1 76.31 347 SER B C 1
ATOM 6190 O O . SER B 1 347 ? -26.938 -46.25 -39.781 1 76.31 347 SER B O 1
ATOM 6192 N N . PRO B 1 348 ? -28.641 -46.531 -41.062 1 76.06 348 PRO B N 1
ATOM 6193 C CA . PRO B 1 348 ? -28.484 -48 -41.156 1 76.06 348 PRO B CA 1
ATOM 6194 C C . PRO B 1 348 ? -27.266 -48.406 -41.969 1 76.06 348 PRO B C 1
ATOM 6196 O O . PRO B 1 348 ? -26.797 -49.562 -41.844 1 76.06 348 PRO B O 1
ATOM 6199 N N . SER B 1 349 ? -26.75 -47.5 -42.719 1 79.31 349 SER B N 1
ATOM 6200 C CA . SER B 1 349 ? -25.625 -47.875 -43.562 1 79.31 349 SER B CA 1
ATOM 6201 C C . SER B 1 349 ? -24.297 -47.75 -42.812 1 79.31 349 SER B C 1
ATOM 6203 O O . SER B 1 349 ? -23.625 -46.719 -42.938 1 79.31 349 SER B O 1
ATOM 6205 N N . LYS B 1 350 ? -23.953 -48.688 -42.062 1 89.31 350 LYS B N 1
ATOM 6206 C CA . LYS B 1 350 ? -22.734 -48.625 -41.25 1 89.31 350 LYS B CA 1
ATOM 6207 C C . LYS B 1 350 ? -21.641 -49.531 -41.844 1 89.31 350 LYS B C 1
ATOM 6209 O O . LYS B 1 350 ? -21.578 -50.719 -41.5 1 89.31 350 LYS B O 1
ATOM 6214 N N . TRP B 1 351 ? -20.953 -48.938 -42.875 1 91.81 351 TRP B N 1
ATOM 6215 C CA . TRP B 1 351 ? -19.906 -49.719 -43.562 1 91.81 351 TRP B CA 1
ATOM 6216 C C . TRP B 1 351 ? -18.609 -48.875 -43.656 1 91.81 351 TRP B C 1
ATOM 6218 O O . TRP B 1 351 ? -18.656 -47.656 -43.625 1 91.81 351 TRP B O 1
ATOM 6228 N N . ALA B 1 352 ? -17.547 -49.562 -43.688 1 93.94 352 ALA B N 1
ATOM 6229 C CA . ALA B 1 352 ? -16.234 -49 -44.062 1 93.94 352 ALA B CA 1
ATOM 6230 C C . ALA B 1 352 ? -15.586 -49.812 -45.188 1 93.94 352 ALA B C 1
ATOM 6232 O O . ALA B 1 352 ? -15.68 -51.031 -45.219 1 93.94 352 ALA B O 1
ATOM 6233 N N . ARG B 1 353 ? -15.039 -49.062 -46.188 1 94.31 353 ARG B N 1
ATOM 6234 C CA . ARG B 1 353 ? -14.359 -49.719 -47.312 1 94.31 353 ARG B CA 1
ATOM 6235 C C . ARG B 1 353 ? -12.867 -49.375 -47.312 1 94.31 353 ARG B C 1
ATOM 6237 O O . ARG B 1 353 ? -12.484 -48.219 -47.344 1 94.31 353 ARG B O 1
ATOM 6244 N N . LEU B 1 354 ? -12.094 -50.438 -47.188 1 94.06 354 LEU B N 1
ATOM 6245 C CA . LEU B 1 354 ? -10.641 -50.312 -47.219 1 94.06 354 LEU B CA 1
ATOM 6246 C C . LEU B 1 354 ? -10.086 -50.812 -48.531 1 94.06 354 LEU B C 1
ATOM 6248 O O . LEU B 1 354 ? -10.414 -51.906 -48.969 1 94.06 354 LEU B O 1
ATOM 6252 N N . THR B 1 355 ? -9.289 -49.969 -49.25 1 92.62 355 THR B N 1
ATOM 6253 C CA . THR B 1 355 ? -8.57 -50.344 -50.438 1 92.62 355 THR B CA 1
ATOM 6254 C C . THR B 1 355 ? -7.062 -50.188 -50.25 1 92.62 355 THR B C 1
ATOM 6256 O O . THR B 1 355 ? -6.574 -49.094 -49.969 1 92.62 355 THR B O 1
ATOM 6259 N N . LEU B 1 356 ? -6.355 -51.312 -50.25 1 91.25 356 LEU B N 1
ATOM 6260 C CA . LEU B 1 356 ? -4.898 -51.344 -50.188 1 91.25 356 LEU B CA 1
ATOM 6261 C C . LEU B 1 356 ? -4.309 -51.938 -51.438 1 91.25 356 LEU B C 1
ATOM 6263 O O . LEU B 1 356 ? -4.59 -53.094 -51.781 1 91.25 356 LEU B O 1
ATOM 6267 N N . SER B 1 357 ? -3.508 -51.125 -52.219 1 89.19 357 SER B N 1
ATOM 6268 C CA . SER B 1 357 ? -2.9 -51.625 -53.438 1 89.19 357 SER B CA 1
ATOM 6269 C C . SER B 1 357 ? -1.404 -51.344 -53.5 1 89.19 357 SER B C 1
ATOM 6271 O O . SER B 1 357 ? -0.965 -50.281 -53.031 1 89.19 357 SER B O 1
ATOM 6273 N N . GLN B 1 358 ? -0.698 -52.312 -53.812 1 88.25 358 GLN B N 1
ATOM 6274 C CA . GLN B 1 358 ? 0.741 -52.156 -54 1 88.25 358 GLN B CA 1
ATOM 6275 C C . GLN B 1 358 ? 1.099 -52.094 -55.469 1 88.25 358 GLN B C 1
ATOM 6277 O O . GLN B 1 358 ? 0.713 -52.969 -56.25 1 88.25 358 GLN B O 1
ATOM 6282 N N . LYS B 1 359 ? 1.598 -50.969 -55.844 1 82.06 359 LYS B N 1
ATOM 6283 C CA . LYS B 1 359 ? 2.123 -50.812 -57.219 1 82.06 359 LYS B CA 1
ATOM 6284 C C . LYS B 1 359 ? 3.625 -50.531 -57.188 1 82.06 359 LYS B C 1
ATOM 6286 O O . LYS B 1 359 ? 4.066 -49.438 -56.812 1 82.06 359 LYS B O 1
ATOM 6291 N N . LYS B 1 360 ? 4.414 -51.531 -57.531 1 80.31 360 LYS B N 1
ATOM 6292 C CA . LYS B 1 360 ? 5.871 -51.469 -57.531 1 80.31 360 LYS B CA 1
ATOM 6293 C C . LYS B 1 360 ? 6.387 -51.188 -56.094 1 80.31 360 LYS B C 1
ATOM 6295 O O . LYS B 1 360 ? 6.148 -52 -55.188 1 80.31 360 LYS B O 1
ATOM 6300 N N . ASN B 1 361 ? 6.949 -50 -55.875 1 82.69 361 ASN B N 1
ATOM 6301 C CA . ASN B 1 361 ? 7.555 -49.688 -54.594 1 82.69 361 ASN B CA 1
ATOM 6302 C C . ASN B 1 361 ? 6.699 -48.688 -53.812 1 82.69 361 ASN B C 1
ATOM 6304 O O . ASN B 1 361 ? 7.188 -48.062 -52.875 1 82.69 361 ASN B O 1
ATOM 6308 N N . HIS B 1 362 ? 5.367 -48.656 -54.219 1 87.88 362 HIS B N 1
ATOM 6309 C CA . HIS B 1 362 ? 4.488 -47.75 -53.5 1 87.88 362 HIS B CA 1
ATOM 6310 C C . HIS B 1 362 ? 3.24 -48.438 -53 1 87.88 362 HIS B C 1
ATOM 6312 O O . HIS B 1 362 ? 2.758 -49.406 -53.625 1 87.88 362 HIS B O 1
ATOM 6318 N N . ILE B 1 363 ? 2.787 -48 -51.844 1 89.81 363 ILE B N 1
ATOM 6319 C CA . ILE B 1 363 ? 1.537 -48.5 -51.281 1 89.81 363 ILE B CA 1
ATOM 6320 C C . ILE B 1 363 ? 0.48 -47.406 -51.312 1 89.81 363 ILE B C 1
ATOM 6322 O O . ILE B 1 363 ? 0.744 -46.281 -50.875 1 89.81 363 ILE B O 1
ATOM 6326 N N . LEU B 1 364 ? -0.643 -47.719 -51.969 1 92 364 LEU B N 1
ATOM 6327 C CA . LEU B 1 364 ? -1.8 -46.812 -51.938 1 92 364 LEU B CA 1
ATOM 6328 C C . LEU B 1 364 ? -2.84 -47.312 -50.938 1 92 364 LEU B C 1
ATOM 6330 O O . LEU B 1 364 ? -3.322 -48.438 -51.031 1 92 364 LEU B O 1
ATOM 6334 N N . PHE B 1 365 ? -3.107 -46.5 -49.906 1 93.06 365 PHE B N 1
ATOM 6335 C CA . PHE B 1 365 ? -4.059 -46.75 -48.844 1 93.06 365 PHE B CA 1
ATOM 6336 C C . PHE B 1 365 ? -5.25 -45.812 -48.938 1 93.06 365 PHE B C 1
ATOM 6338 O O . PHE B 1 365 ? -5.082 -44.594 -49.031 1 93.06 365 PHE B O 1
ATOM 6345 N N . GLN B 1 366 ? -6.508 -46.375 -49.031 1 94.56 366 GLN B N 1
ATOM 6346 C CA . GLN B 1 366 ? -7.723 -45.562 -49.031 1 94.56 366 GLN B CA 1
ATOM 6347 C C . GLN B 1 366 ? -8.773 -46.156 -48.094 1 94.56 366 GLN B C 1
ATOM 6349 O O . GLN B 1 366 ? -9.07 -47.375 -48.188 1 94.56 366 GLN B O 1
ATOM 6354 N N . LEU B 1 367 ? -9.266 -45.375 -47.188 1 94.88 367 LEU B N 1
ATOM 6355 C CA . LEU B 1 367 ? -10.352 -45.781 -46.312 1 94.88 367 LEU B CA 1
ATOM 6356 C C . LEU B 1 367 ? -11.523 -44.812 -46.406 1 94.88 367 LEU B C 1
ATOM 6358 O O . LEU B 1 367 ? -11.336 -43.594 -46.312 1 94.88 367 LEU B O 1
ATOM 6362 N N . GLU B 1 368 ? -12.781 -45.375 -46.656 1 94.62 368 GLU B N 1
ATOM 6363 C CA . GLU B 1 368 ? -13.984 -44.562 -46.781 1 94.62 368 GLU B CA 1
ATOM 6364 C C . GLU B 1 368 ? -15.094 -45.062 -45.875 1 94.62 368 GLU B C 1
ATOM 6366 O O . GLU B 1 368 ? -15.266 -46.281 -45.688 1 94.62 368 GLU B O 1
ATOM 6371 N N . ASN B 1 369 ? -15.758 -44.125 -45.188 1 93.56 369 ASN B N 1
ATOM 6372 C CA . ASN B 1 369 ? -16.938 -44.469 -44.375 1 93.56 369 ASN B CA 1
ATOM 6373 C C . ASN B 1 369 ? -17.938 -43.312 -44.375 1 93.56 369 ASN B C 1
ATOM 6375 O O . ASN B 1 369 ? -17.547 -42.125 -44.438 1 93.56 369 ASN B O 1
ATOM 6379 N N . PRO B 1 370 ? -19.203 -43.625 -44.312 1 90.62 370 PRO B N 1
ATOM 6380 C CA . PRO B 1 370 ? -20.203 -42.562 -44.219 1 90.62 370 PRO B CA 1
ATOM 6381 C C . PRO B 1 370 ? -20.094 -41.781 -42.938 1 90.62 370 PRO B C 1
ATOM 6383 O O . PRO B 1 370 ? -19.688 -42.312 -41.906 1 90.62 370 PRO B O 1
ATOM 6386 N N . VAL B 1 371 ? -20.344 -40.5 -43.062 1 86.44 371 VAL B N 1
ATOM 6387 C CA . VAL B 1 371 ? -20.344 -39.625 -41.906 1 86.44 371 VAL B CA 1
ATOM 6388 C C . VAL B 1 371 ? -21.625 -38.781 -41.906 1 86.44 371 VAL B C 1
ATOM 6390 O O . VAL B 1 371 ? -22.125 -38.375 -42.938 1 86.44 371 VAL B O 1
ATOM 6393 N N . GLU B 1 372 ? -22.172 -38.75 -40.781 1 82.75 372 GLU B N 1
ATOM 6394 C CA . GLU B 1 372 ? -23.375 -37.938 -40.688 1 82.75 372 GLU B CA 1
ATOM 6395 C C . GLU B 1 372 ? -23.047 -36.469 -40.375 1 82.75 372 GLU B C 1
ATOM 6397 O O . GLU B 1 372 ? -23.625 -35.562 -40.969 1 82.75 372 GLU B O 1
ATOM 6402 N N . LYS B 1 373 ? -22.062 -36.344 -39.375 1 80.81 373 LYS B N 1
ATOM 6403 C CA . LYS B 1 373 ? -21.625 -35 -39.031 1 80.81 373 LYS B CA 1
ATOM 6404 C C . LYS B 1 373 ? -20.234 -34.688 -39.594 1 80.81 373 LYS B C 1
ATOM 6406 O O . LYS B 1 373 ? -19.281 -35.438 -39.312 1 80.81 373 LYS B O 1
ATOM 6411 N N . ILE B 1 374 ? -20.094 -33.688 -40.375 1 78.94 374 ILE B N 1
ATOM 6412 C CA . ILE B 1 374 ? -18.812 -33.312 -40.969 1 78.94 374 ILE B CA 1
ATOM 6413 C C . ILE B 1 374 ? -17.891 -32.719 -39.906 1 78.94 374 ILE B C 1
ATOM 6415 O O . ILE B 1 374 ? -18.234 -31.75 -39.25 1 78.94 374 ILE B O 1
ATOM 6419 N N . PRO B 1 375 ? -16.875 -33.469 -39.75 1 80.12 375 PRO B N 1
ATOM 6420 C CA . PRO B 1 375 ? -15.945 -32.906 -38.75 1 80.12 375 PRO B CA 1
ATOM 6421 C C . PRO B 1 375 ? -15.281 -31.625 -39.188 1 80.12 375 PRO B C 1
ATOM 6423 O O . PRO B 1 375 ? -15.227 -31.344 -40.406 1 80.12 375 PRO B O 1
ATOM 6426 N N . ALA B 1 376 ? -14.82 -30.859 -38.25 1 80.19 376 ALA B N 1
ATOM 6427 C CA . ALA B 1 376 ? -14.102 -29.625 -38.562 1 80.19 376 ALA B CA 1
ATOM 6428 C C . ALA B 1 376 ? -12.672 -29.938 -39.031 1 80.19 376 ALA B C 1
ATOM 6430 O O . ALA B 1 376 ? -12.047 -30.875 -38.5 1 80.19 376 ALA B O 1
ATOM 6431 N N . PHE B 1 377 ? -12.312 -29.188 -40.094 1 81.94 377 PHE B N 1
ATOM 6432 C CA . PHE B 1 377 ? -10.953 -29.359 -40.594 1 81.94 377 PHE B CA 1
ATOM 6433 C C . PHE B 1 377 ? -10.094 -28.141 -40.219 1 81.94 377 PHE B C 1
ATOM 6435 O O . PHE B 1 377 ? -10.547 -27 -40.344 1 81.94 377 PHE B O 1
ATOM 6442 N N . VAL B 1 378 ? -8.969 -28.469 -39.594 1 76.19 378 VAL B N 1
ATOM 6443 C CA . VAL B 1 378 ? -7.945 -27.453 -39.406 1 76.19 378 VAL B CA 1
ATOM 6444 C C . VAL B 1 378 ? -6.691 -27.828 -40.188 1 76.19 378 VAL B C 1
ATOM 6446 O O . VAL B 1 378 ? -6.098 -28.891 -39.969 1 76.19 378 VAL B O 1
ATOM 6449 N N . ASP B 1 379 ? -6.297 -27 -41.188 1 74.56 379 ASP B N 1
ATOM 6450 C CA . ASP B 1 379 ? -5.125 -27.219 -42 1 74.56 379 ASP B CA 1
ATOM 6451 C C . ASP B 1 379 ? -5.176 -28.578 -42.719 1 74.56 379 ASP B C 1
ATOM 6453 O O . ASP B 1 379 ? -4.172 -29.281 -42.75 1 74.56 379 ASP B O 1
ATOM 6457 N N . GLY B 1 380 ? -6.402 -28.938 -43.062 1 79.12 380 GLY B N 1
ATOM 6458 C CA . GLY B 1 380 ? -6.566 -30.156 -43.844 1 79.12 380 GLY B CA 1
ATOM 6459 C C . GLY B 1 380 ? -6.688 -31.406 -42.969 1 79.12 380 GLY B C 1
ATOM 6460 O O . GLY B 1 380 ? -6.793 -32.531 -43.469 1 79.12 380 GLY B O 1
ATOM 6461 N N . VAL B 1 381 ? -6.688 -31.203 -41.656 1 83 381 VAL B N 1
ATOM 6462 C CA . VAL B 1 381 ? -6.73 -32.312 -40.719 1 83 381 VAL B CA 1
ATOM 6463 C C . VAL B 1 381 ? -8.023 -32.25 -39.906 1 83 381 VAL B C 1
ATOM 6465 O O . VAL B 1 381 ? -8.375 -31.203 -39.375 1 83 381 VAL B O 1
ATOM 6468 N N . PRO B 1 382 ? -8.758 -33.344 -39.906 1 83.5 382 PRO B N 1
ATOM 6469 C CA . PRO B 1 382 ? -9.984 -33.344 -39.125 1 83.5 382 PRO B CA 1
ATOM 6470 C C . PRO B 1 382 ? -9.711 -33.25 -37.625 1 83.5 382 PRO B C 1
ATOM 6472 O O . PRO B 1 382 ? -8.766 -33.875 -37.125 1 83.5 382 PRO B O 1
ATOM 6475 N N . VAL B 1 383 ? -10.414 -32.344 -36.969 1 76.75 383 VAL B N 1
ATOM 6476 C CA . VAL B 1 383 ? -10.25 -32.156 -35.562 1 76.75 383 VAL B CA 1
ATOM 6477 C C . VAL B 1 383 ? -11.508 -32.594 -34.812 1 76.75 383 VAL B C 1
ATOM 6479 O O . VAL B 1 383 ? -12.625 -32.406 -35.312 1 76.75 383 VAL B O 1
ATOM 6482 N N . SER B 1 384 ? -11.344 -33.594 -33.906 1 65.38 384 SER B N 1
ATOM 6483 C CA . SER B 1 384 ? -12.5 -34 -33.125 1 65.38 384 SER B CA 1
ATOM 6484 C C . SER B 1 384 ? -12.766 -33.031 -31.969 1 65.38 384 SER B C 1
ATOM 6486 O O . SER B 1 384 ? -11.828 -32.5 -31.375 1 65.38 384 SER B O 1
ATOM 6488 N N . THR B 1 385 ? -14.078 -32.531 -31.812 1 58.38 385 THR B N 1
ATOM 6489 C CA . THR B 1 385 ? -14.477 -31.609 -30.734 1 58.38 385 THR B CA 1
ATOM 6490 C C . THR B 1 385 ? -14.57 -32.375 -29.406 1 58.38 385 THR B C 1
ATOM 6492 O O . THR B 1 385 ? -14.719 -31.75 -28.344 1 58.38 385 THR B O 1
ATOM 6495 N N . ARG B 1 386 ? -14.609 -33.562 -29.5 1 52.94 386 ARG B N 1
ATOM 6496 C CA . ARG B 1 386 ? -14.844 -34.281 -28.25 1 52.94 386 ARG B CA 1
ATOM 6497 C C . ARG B 1 386 ? -13.523 -34.656 -27.578 1 52.94 386 ARG B C 1
ATOM 6499 O O . ARG B 1 386 ? -12.578 -35.094 -28.234 1 52.94 386 ARG B O 1
ATOM 6506 N N . ASN B 1 387 ? -13.43 -34.594 -26.312 1 48.47 387 ASN B N 1
ATOM 6507 C CA . ASN B 1 387 ? -12.297 -34.844 -25.422 1 48.47 387 ASN B CA 1
ATOM 6508 C C . ASN B 1 387 ? -11.781 -36.281 -25.578 1 48.47 387 ASN B C 1
ATOM 6510 O O . ASN B 1 387 ? -12.562 -37.219 -25.531 1 48.47 387 ASN B O 1
ATOM 6514 N N . GLY B 1 388 ? -10.406 -36.656 -26 1 49.28 388 GLY B N 1
ATOM 6515 C CA . GLY B 1 388 ? -9.805 -37.969 -26.078 1 49.28 388 GLY B CA 1
ATOM 6516 C C . GLY B 1 388 ? -9.781 -38.531 -27.484 1 49.28 388 GLY B C 1
ATOM 6517 O O . GLY B 1 388 ? -9.148 -39.562 -27.734 1 49.28 388 GLY B O 1
ATOM 6518 N N . HIS B 1 389 ? -10.602 -37.812 -28.422 1 53.84 389 HIS B N 1
ATOM 6519 C CA . HIS B 1 389 ? -10.812 -38.188 -29.812 1 53.84 389 HIS B CA 1
ATOM 6520 C C . HIS B 1 389 ? -9.938 -37.375 -30.766 1 53.84 389 HIS B C 1
ATOM 6522 O O . HIS B 1 389 ? -9.672 -36.188 -30.5 1 53.84 389 HIS B O 1
ATOM 6528 N N . GLY B 1 390 ? -8.766 -37.938 -31.172 1 61.06 390 GLY B N 1
ATOM 6529 C CA . GLY B 1 390 ? -7.863 -37.344 -32.156 1 61.06 390 GLY B CA 1
ATOM 6530 C C . GLY B 1 390 ? -6.469 -37.938 -32.125 1 61.06 390 GLY B C 1
ATOM 6531 O O . GLY B 1 390 ? -5.637 -37.625 -32.969 1 61.06 390 GLY B O 1
ATOM 6532 N N . ILE B 1 391 ? -6.387 -38.625 -31.297 1 65.56 391 ILE B N 1
ATOM 6533 C CA . ILE B 1 391 ? -5.074 -39.25 -31.141 1 65.56 391 ILE B CA 1
ATOM 6534 C C . ILE B 1 391 ? -4.789 -40.125 -32.344 1 65.56 391 ILE B C 1
ATOM 6536 O O . ILE B 1 391 ? -3.662 -40.156 -32.844 1 65.56 391 ILE B O 1
ATOM 6540 N N . GLY B 1 392 ? -5.738 -40.719 -32.844 1 74.25 392 GLY B N 1
ATOM 6541 C CA . GLY B 1 392 ? -5.578 -41.594 -33.969 1 74.25 392 GLY B CA 1
ATOM 6542 C C . GLY B 1 392 ? -5.086 -40.875 -35.219 1 74.25 392 GLY B C 1
ATOM 6543 O O . GLY B 1 392 ? -4.148 -41.344 -35.875 1 74.25 392 GLY B O 1
ATOM 6544 N N . VAL B 1 393 ? -5.672 -39.75 -35.344 1 81.12 393 VAL B N 1
ATOM 6545 C CA . VAL B 1 393 ? -5.336 -39 -36.562 1 81.12 393 VAL B CA 1
ATOM 6546 C C . VAL B 1 393 ? -3.898 -38.469 -36.469 1 81.12 393 VAL B C 1
ATOM 6548 O O . VAL B 1 393 ? -3.146 -38.531 -37.438 1 81.12 393 VAL B O 1
ATOM 6551 N N . ARG B 1 394 ? -3.557 -38.156 -35.344 1 80.25 394 ARG B N 1
ATOM 6552 C CA . ARG B 1 394 ? -2.191 -37.656 -35.156 1 80.25 394 ARG B CA 1
ATOM 6553 C C . ARG B 1 394 ? -1.184 -38.812 -35.312 1 80.25 394 ARG B C 1
ATOM 6555 O O . ARG B 1 394 ? -0.11 -38.625 -35.906 1 80.25 394 ARG B O 1
ATOM 6562 N N . SER B 1 395 ? -1.569 -39.812 -34.812 1 76.69 395 SER B N 1
ATOM 6563 C CA . SER B 1 395 ? -0.713 -41 -34.938 1 76.69 395 SER B CA 1
ATOM 6564 C C . SER B 1 395 ? -0.508 -41.344 -36.406 1 76.69 395 SER B C 1
ATOM 6566 O O . SER B 1 395 ? 0.612 -41.625 -36.844 1 76.69 395 SER B O 1
ATOM 6568 N N . ILE B 1 396 ? -1.51 -41.25 -37.156 1 84.88 396 ILE B N 1
ATOM 6569 C CA . ILE B 1 396 ? -1.446 -41.562 -38.594 1 84.88 396 ILE B CA 1
ATOM 6570 C C . ILE B 1 396 ? -0.485 -40.594 -39.281 1 84.88 396 ILE B C 1
ATOM 6572 O O . ILE B 1 396 ? 0.407 -41.031 -40.031 1 84.88 396 ILE B O 1
ATOM 6576 N N . ILE B 1 397 ? -0.694 -39.375 -38.938 1 85.06 397 ILE B N 1
ATOM 6577 C CA . ILE B 1 397 ? 0.137 -38.344 -39.562 1 85.06 397 ILE B CA 1
ATOM 6578 C C . ILE B 1 397 ? 1.601 -38.594 -39.188 1 85.06 397 ILE B C 1
ATOM 6580 O O . ILE B 1 397 ? 2.48 -38.531 -40.062 1 85.06 397 ILE B O 1
ATOM 6584 N N . TYR B 1 398 ? 1.824 -38.844 -38.031 1 78.56 398 TYR B N 1
ATOM 6585 C CA . TYR B 1 398 ? 3.178 -39.062 -37.531 1 78.56 398 TYR B CA 1
ATOM 6586 C C . TYR B 1 398 ? 3.848 -40.219 -38.281 1 78.56 398 TYR B C 1
ATOM 6588 O O . TYR B 1 398 ? 4.961 -40.094 -38.781 1 78.56 398 TYR B O 1
ATOM 6596 N N . TYR B 1 399 ? 3.291 -41.344 -38.406 1 78.94 399 TYR B N 1
ATOM 6597 C CA . TYR B 1 399 ? 3.896 -42.531 -39 1 78.94 399 TYR B CA 1
ATOM 6598 C C . TYR B 1 399 ? 4.008 -42.406 -40.5 1 78.94 399 TYR B C 1
ATOM 6600 O O . TYR B 1 399 ? 4.969 -42.875 -41.094 1 78.94 399 TYR B O 1
ATOM 6608 N N . VAL B 1 400 ? 3.082 -41.688 -41.094 1 87.94 400 VAL B N 1
ATOM 6609 C CA . VAL B 1 400 ? 3.152 -41.438 -42.531 1 87.94 400 VAL B CA 1
ATOM 6610 C C . VAL B 1 400 ? 4.359 -40.562 -42.844 1 87.94 400 VAL B C 1
ATOM 6612 O O . VAL B 1 400 ? 5.074 -40.812 -43.812 1 87.94 400 VAL B O 1
ATOM 6615 N N . GLU B 1 401 ? 4.516 -39.656 -42 1 84.5 401 GLU B N 1
ATOM 6616 C CA . GLU B 1 401 ? 5.664 -38.781 -42.188 1 84.5 401 GLU B CA 1
ATOM 6617 C C . GLU B 1 401 ? 6.977 -39.562 -42 1 84.5 401 GLU B C 1
ATOM 6619 O O . GLU B 1 401 ? 7.93 -39.344 -42.75 1 84.5 401 GLU B O 1
ATOM 6624 N N . GLN B 1 402 ? 6.988 -40.344 -41.094 1 79.75 402 GLN B N 1
ATOM 6625 C CA . GLN B 1 402 ? 8.18 -41.156 -40.812 1 79.75 402 GLN B CA 1
ATOM 6626 C C . GLN B 1 402 ? 8.508 -42.062 -42 1 79.75 402 GLN B C 1
ATOM 6628 O O . GLN B 1 402 ? 9.68 -42.344 -42.281 1 79.75 402 GLN B O 1
ATOM 6633 N N . LEU B 1 403 ? 7.512 -42.406 -42.719 1 81.12 403 LEU B N 1
ATOM 6634 C CA . LEU B 1 403 ? 7.676 -43.281 -43.875 1 81.12 403 LEU B CA 1
ATOM 6635 C C . LEU B 1 403 ? 7.832 -42.469 -45.156 1 81.12 403 LEU B C 1
ATOM 6637 O O . LEU B 1 403 ? 7.801 -43 -46.25 1 81.12 403 LEU B O 1
ATOM 6641 N N . HIS B 1 404 ? 7.953 -41.094 -44.938 1 85 404 HIS B N 1
ATOM 6642 C CA . HIS B 1 404 ? 8.109 -40.156 -46.031 1 85 404 HIS B CA 1
ATOM 6643 C C . HIS B 1 404 ? 6.934 -40.25 -47 1 85 404 HIS B C 1
ATOM 6645 O O . HIS B 1 404 ? 7.121 -40.188 -48.219 1 85 404 HIS B O 1
ATOM 6651 N N . GLY B 1 405 ? 5.809 -40.562 -46.469 1 89.5 405 GLY B N 1
ATOM 6652 C CA . GLY B 1 405 ? 4.586 -40.625 -47.25 1 89.5 405 GLY B CA 1
ATOM 6653 C C . GLY B 1 405 ? 3.742 -39.375 -47.125 1 89.5 405 GLY B C 1
ATOM 6654 O O . GLY B 1 405 ? 4.207 -38.344 -46.625 1 89.5 405 GLY B O 1
ATOM 6655 N N . GLN B 1 406 ? 2.596 -39.344 -47.844 1 91.06 406 GLN B N 1
ATOM 6656 C CA . GLN B 1 406 ? 1.634 -38.25 -47.812 1 91.06 406 GLN B CA 1
ATOM 6657 C C . GLN B 1 406 ? 0.238 -38.75 -47.438 1 91.06 406 GLN B C 1
ATOM 6659 O O . GLN B 1 406 ? -0.162 -39.812 -47.875 1 91.06 406 GLN B O 1
ATOM 6664 N N . CYS B 1 407 ? -0.446 -38.031 -46.531 1 90.06 407 CYS B N 1
ATOM 6665 C CA . CYS B 1 407 ? -1.819 -38.406 -46.188 1 90.06 407 CYS B CA 1
ATOM 6666 C C . CYS B 1 407 ? -2.773 -37.25 -46.5 1 90.06 407 CYS B C 1
ATOM 6668 O O . CYS B 1 407 ? -2.412 -36.094 -46.344 1 90.06 407 CYS B O 1
ATOM 6670 N N . HIS B 1 408 ? -3.922 -37.469 -47.094 1 91.56 408 HIS B N 1
ATOM 6671 C CA . HIS B 1 408 ? -4.965 -36.531 -47.469 1 91.56 408 HIS B CA 1
ATOM 6672 C C . HIS B 1 408 ? -6.316 -36.938 -46.875 1 91.56 408 HIS B C 1
ATOM 6674 O O . HIS B 1 408 ? -6.715 -38.094 -47 1 91.56 408 HIS B O 1
ATOM 6680 N N . PHE B 1 409 ? -6.953 -35.969 -46.156 1 91.94 409 PHE B N 1
ATOM 6681 C CA . PHE B 1 409 ? -8.289 -36.156 -45.625 1 91.94 409 PHE B CA 1
ATOM 6682 C C . PHE B 1 409 ? -9.32 -35.375 -46.438 1 91.94 409 PHE B C 1
ATOM 6684 O O . PHE B 1 409 ? -9.109 -34.219 -46.75 1 91.94 409 PHE B O 1
ATOM 6691 N N . SER B 1 410 ? -10.43 -36 -46.844 1 90.31 410 SER B N 1
ATOM 6692 C CA . SER B 1 410 ? -11.461 -35.312 -47.594 1 90.31 410 SER B CA 1
ATOM 6693 C C . SER B 1 410 ? -12.844 -35.875 -47.281 1 90.31 410 SER B C 1
ATOM 6695 O O . SER B 1 410 ? -12.969 -36.969 -46.719 1 90.31 410 SER B O 1
ATOM 6697 N N . ILE B 1 411 ? -13.875 -35.062 -47.531 1 90 411 ILE B N 1
ATOM 6698 C CA . ILE B 1 411 ? -15.258 -35.5 -47.438 1 90 411 ILE B CA 1
ATOM 6699 C C . ILE B 1 411 ? -15.883 -35.469 -48.844 1 90 411 ILE B C 1
ATOM 6701 O O . ILE B 1 411 ? -15.906 -34.406 -49.5 1 90 411 ILE B O 1
ATOM 6705 N N . VAL B 1 412 ? -16.266 -36.594 -49.406 1 85.56 412 VAL B N 1
ATOM 6706 C CA . VAL B 1 412 ? -16.891 -36.688 -50.688 1 85.56 412 VAL B CA 1
ATOM 6707 C C . VAL B 1 412 ? -18.25 -37.375 -50.562 1 85.56 412 VAL B C 1
ATOM 6709 O O . VAL B 1 412 ? -18.359 -38.5 -50.062 1 85.56 412 VAL B O 1
ATOM 6712 N N . ASP B 1 413 ? -19.359 -36.781 -51.031 1 83.31 413 ASP B N 1
ATOM 6713 C CA . ASP B 1 413 ? -20.703 -37.344 -51.031 1 83.31 413 ASP B CA 1
ATOM 6714 C C . ASP B 1 413 ? -21.094 -37.938 -49.688 1 83.31 413 ASP B C 1
ATOM 6716 O O . ASP B 1 413 ? -21.547 -39.062 -49.594 1 83.31 413 ASP B O 1
ATOM 6720 N N . HIS B 1 414 ? -20.766 -37.219 -48.5 1 85.31 414 HIS B N 1
ATOM 6721 C CA . HIS B 1 414 ? -21.094 -37.562 -47.125 1 85.31 414 HIS B CA 1
ATOM 6722 C C . HIS B 1 414 ? -20.281 -38.75 -46.656 1 85.31 414 HIS B C 1
ATOM 6724 O O . HIS B 1 414 ? -20.734 -39.5 -45.781 1 85.31 414 HIS B O 1
ATOM 6730 N N . CYS B 1 415 ? -19.141 -38.906 -47.344 1 90.81 415 CYS B N 1
ATOM 6731 C CA . CYS B 1 415 ? -18.203 -39.969 -46.906 1 90.81 415 CYS B CA 1
ATOM 6732 C C . CYS B 1 415 ? -16.875 -39.344 -46.5 1 90.81 415 CYS B C 1
ATOM 6734 O O . CYS B 1 415 ? -16.344 -38.469 -47.188 1 90.81 415 CYS B O 1
ATOM 6736 N N . PHE B 1 416 ? -16.438 -39.719 -45.438 1 92.06 416 PHE B N 1
ATOM 6737 C CA . PHE B 1 416 ? -15.07 -39.406 -45 1 92.06 416 PHE B CA 1
ATOM 6738 C C . PHE B 1 416 ? -14.055 -40.281 -45.719 1 92.06 416 PHE B C 1
ATOM 6740 O O . PHE B 1 416 ? -14.18 -41.5 -45.719 1 92.06 416 PHE B O 1
ATOM 6747 N N . VAL B 1 417 ? -13.086 -39.594 -46.438 1 93.56 417 VAL B N 1
ATOM 6748 C CA . VAL B 1 417 ? -12.102 -40.375 -47.188 1 93.56 417 VAL B CA 1
ATOM 6749 C C . VAL B 1 417 ? -10.695 -40.031 -46.719 1 93.56 417 VAL B C 1
ATOM 6751 O O . VAL B 1 417 ? -10.32 -38.844 -46.656 1 93.56 417 VAL B O 1
ATOM 6754 N N . LEU B 1 418 ? -9.984 -41.062 -46.281 1 93.88 418 LEU B N 1
ATOM 6755 C CA . LEU B 1 418 ? -8.562 -40.969 -45.969 1 93.88 418 LEU B CA 1
ATOM 6756 C C . LEU B 1 418 ? -7.727 -41.625 -47.062 1 93.88 418 LEU B C 1
ATOM 6758 O O . LEU B 1 418 ? -7.922 -42.781 -47.375 1 93.88 418 LEU B O 1
ATOM 6762 N N . ARG B 1 419 ? -6.77 -40.812 -47.719 1 94.75 419 ARG B N 1
ATOM 6763 C CA . ARG B 1 419 ? -5.852 -41.344 -48.719 1 94.75 419 ARG B CA 1
ATOM 6764 C C . ARG B 1 419 ? -4.402 -41.188 -48.281 1 94.75 419 ARG B C 1
ATOM 6766 O O . ARG B 1 419 ? -3.988 -40.094 -47.875 1 94.75 419 ARG B O 1
ATOM 6773 N N . ILE B 1 420 ? -3.723 -42.312 -48.281 1 92.5 420 ILE B N 1
ATOM 6774 C CA . ILE B 1 420 ? -2.311 -42.281 -47.938 1 92.5 420 ILE B CA 1
ATOM 6775 C C . ILE B 1 420 ? -1.481 -42.906 -49.062 1 92.5 420 ILE B C 1
ATOM 6777 O O . ILE B 1 420 ? -1.859 -43.938 -49.625 1 92.5 420 ILE B O 1
ATOM 6781 N N . ILE B 1 421 ? -0.358 -42.188 -49.406 1 92.44 421 ILE B N 1
ATOM 6782 C CA . ILE B 1 421 ? 0.613 -42.75 -50.344 1 92.44 421 ILE B CA 1
ATOM 6783 C C . ILE B 1 421 ? 1.975 -42.875 -49.656 1 92.44 421 ILE B C 1
ATOM 6785 O O . ILE B 1 421 ? 2.475 -41.906 -49.062 1 92.44 421 ILE B O 1
ATOM 6789 N N . ILE B 1 422 ? 2.473 -44.062 -49.719 1 88.81 422 ILE B N 1
ATOM 6790 C CA . ILE B 1 422 ? 3.777 -44.312 -49.094 1 88.81 422 ILE B CA 1
ATOM 6791 C C . ILE B 1 422 ? 4.695 -44.969 -50.125 1 88.81 422 ILE B C 1
ATOM 6793 O O . ILE B 1 422 ? 4.305 -45.938 -50.812 1 88.81 422 ILE B O 1
#

pLDDT: mean 83.63, std 11.81, range [32.69, 96.88]

Sequence (844 aa):
MSEQILSAVHGVTTMLFGIYCSAFFLGIKPIRKNILTMFLLFLGQGLLYVIDLALFGETLANMSYPLIVHFPLVLFLSVHYKYPLISSAVSVFSAYLCCQISNWTGLFALAITGLQWCYYSVRILTTTLTFVLLYRYVFRSTKTIFTKNARELSIIGFLPFVYYVFDYASTKFSTLLYSGNKAVVEFMGFAFCIAYLVFLIIYFQEYENKQEITQYSNLREMQLQSMQNEIEQVKISSQRLAILRHDMRHHLSIILTQLQNGHPDKAQEYIHEINSAYDDTIIAAYSGNEMLNSVLSIYHSRFTDRGLSLICNVSTGKELPCSDLSLCTILSNALENSMHALEQLESPSKWARLTLSQKKNHILFQLENPVEKIPAFVDGVPVSTRNGHGIGVRSIIYYVEQLHGQCHFSIVDHCFVLRIIIMSEQILSAVHGVTTMLFGIYCSAFFLGIKPIRKNILTMFLLFLGQGLLYVIDLALFGETLANMSYPLIVHFPLVLFLSVHYKYPLISSAVSVFSAYLCCQISNWTGLFALAITGLQWCYYSVRILTTTLTFVLLYRYVFRSTKTIFTKNARELSIIGFLPFVYYVFDYASTKFSTLLYSGNKAVVEFMGFAFCIAYLVFLIIYFQEYENKQEITQYSNLREMQLQSMQNEIEQVKISSQRLAILRHDMRHHLSIILTQLQNGHPDKAQEYIHEINSAYDDTIIAAYSGNEMLNSVLSIYHSRFTDRGLSLICNVSTGKELPCSDLSLCTILSNALENSMHALEQLESPSKWARLTLSQKKNHILFQLENPVEKIPAFVDGVPVSTRNGHGIGVRSIIYYVEQLHGQCHFSIVDHCFVLRIII